Protein 2D5W (pdb70)

Foldseek 3Di:
DCLVQQEAEAEFQADALWADLCVLQLFFPDPVRLQVCLQFAAFQWFAFQVRDIAGFQWPGQFDVVVPQWDWDDPDPLFIKIKGKTFGDPLQAWLVGHHFWCVQLVVLLVQLLDALAQGADVPCNQFWDKDDDDGGMIMIMGVRAFLCPSRDDHHRGFDCVQLVVVVVVLVVVCVPDDLAPRLVVNNVSSVVSSVCQIHQVNVCVPSGIGRHQWHWNHDPPPFKTKIFGRVSRPDAAPPGLQLHGGMYMYTHDNALVVSLVVVLVQPHFKYWLRGHFQLSLPDCSRVVSDVPWKDKFWFFALKFWWKFWAQQVVPVLNVQLVVVALLLVLLLLLLQQLVVLCCVRPVCPWPFDLFNGDPVAVLDAPPADDRHNDNVSSLVSVVVVAWDADPVQATWGADPNDIDTQEFEAEEAPNRVSVVVSCVNSQVSCSNSHHHYDYDYYHPSPCRGCVHQLCVNVVSHHTIYIDIDQAFNLDQVQLAEQAQVVRRQGARADSRSSSYHNVSNRHYDPLLNVLSNVLRSDNDVVVSSVSSNVSRNVCSSRCSIGTRTGGIRMMIHTPQWAPQEWARQGSRRTIGSNPVSQTTGVVSVRDHDDDHQVRGDHD/DCFVQLAAEAEFQFDALWAALCVLQLFFPDPVRLQVCLQFAAFQWFAFQVRDIAGFQWPGQFDVVVPQWDWDDDDPLFIKIKGKTFGDPLQAWLVRHHFWCVQLVVLLVQLLDQLAQGACVPCNQFWDKADDDGGMIMIMGVRAFLCPSRDDHHRGGDCVQLVVVVVVLVVVCVPADLAPRLVVNNVSNVVSSVCQIDQVNVCVPSGIGRHQWHWNHDDPQFKTKIAGRPSRPDAAPPGLQLHRGMYMYTHDNQQVVSLVVVLVQPHFKYWLRGHFQLSLPDCSRVVSDVQWWDKFWFFALKFWWKFWACQCVPVLNVQQVSVALLLVLLLLLLQQLVVLCCVRPVCPFPFDLFNGDPVAVLDAPPADDRHNDNVSSLVSVVVVAWDQDPVQATWHADPRDIDTQEFEEEEAPSRVSVVVSVVNSQVSCSNSHHHYDYDYYHPSPCRTCVHQLCVNVVSHHTIYIDIDQAFNLDQVQLAEQAQVVRRQGARADSRNSSYHNVSNDHYDPLLNVLSSVLRSDNPVVSSSVSSNVSRNVCSSRCSIGTRTGGIGMMIHTPQWAQQAWARQGSRRTIGSSPVSQITGVVSPRDHDDDRCVHTDDD/DDDDD/DDDDD

Structure (mmCIF, N/CA/C/O backbone):
data_2D5W
#
_entry.id   2D5W
#
_cell.length_a   100.600
_cell.length_b   109.200
_cell.length_c   114.600
_cell.angle_alpha   90.00
_cell.angle_beta   90.00
_cell.angle_gamma   90.00
#
_symmetry.space_group_name_H-M   'P 21 21 2'
#
loop_
_entity.id
_entity.type
_entity.pdbx_description
1 polymer 'peptide ABC transporter, peptide-binding protein'
2 polymer 'pentapeptide A'
3 polymer 'pentapeptide B'
4 water water
#
loop_
_atom_site.group_PDB
_atom_site.id
_atom_site.type_symbol
_atom_site.label_atom_id
_atom_site.label_alt_id
_atom_site.label_comp_id
_atom_site.label_asym_id
_atom_site.label_entity_id
_atom_site.label_seq_id
_atom_site.pdbx_PDB_ins_code
_atom_site.Cartn_x
_atom_site.Cartn_y
_atom_site.Cartn_z
_atom_site.occupancy
_atom_site.B_iso_or_equiv
_atom_site.auth_seq_id
_atom_site.auth_comp_id
_atom_site.auth_asym_id
_atom_site.auth_atom_id
_atom_site.pdbx_PDB_model_num
ATOM 1 N N . MET A 1 1 ? 7.630 44.832 9.194 1.00 41.29 1 MET A N 1
ATOM 2 C CA . MET A 1 1 ? 7.118 45.669 10.317 1.00 40.96 1 MET A CA 1
ATOM 3 C C . MET A 1 1 ? 8.274 46.199 11.158 1.00 39.30 1 MET A C 1
ATOM 4 O O . MET A 1 1 ? 8.154 47.235 11.810 1.00 39.85 1 MET A O 1
ATOM 9 N N . GLY A 1 2 ? 9.389 45.477 11.143 1.00 37.43 2 GLY A N 1
ATOM 10 C CA . GLY A 1 2 ? 10.556 45.902 11.894 1.00 33.84 2 GLY A CA 1
ATOM 11 C C . GLY A 1 2 ? 11.366 46.863 11.049 1.00 32.12 2 GLY A C 1
ATOM 12 O O . GLY A 1 2 ? 11.449 48.052 11.363 1.00 30.25 2 GLY A O 1
ATOM 13 N N . PRO A 1 3 ? 11.984 46.374 9.962 1.00 30.16 3 PRO A N 1
ATOM 14 C CA . PRO A 1 3 ? 12.786 47.221 9.076 1.00 30.26 3 PRO A CA 1
ATOM 15 C C . PRO A 1 3 ? 11.882 48.250 8.406 1.00 29.83 3 PRO A C 1
ATOM 16 O O . PRO A 1 3 ? 12.337 49.297 7.948 1.00 30.00 3 PRO A O 1
ATOM 20 N N . GLN A 1 4 ? 10.592 47.927 8.359 1.00 30.63 4 GLN A N 1
ATOM 21 C CA . GLN A 1 4 ? 9.585 48.789 7.754 1.00 30.68 4 GLN A CA 1
ATOM 22 C C . GLN A 1 4 ? 9.600 50.184 8.369 1.00 28.83 4 GLN A C 1
ATOM 23 O O . GLN A 1 4 ? 9.893 51.169 7.690 1.00 28.84 4 GLN A O 1
ATOM 29 N N . ASP A 1 5 ? 9.281 50.261 9.657 1.00 27.21 5 ASP A N 1
ATOM 30 C CA . ASP A 1 5 ? 9.256 51.538 10.359 1.00 24.38 5 ASP A CA 1
ATOM 31 C C . ASP A 1 5 ? 10.523 51.750 11.182 1.00 21.19 5 ASP A C 1
ATOM 32 O O . ASP A 1 5 ? 10.637 52.727 11.922 1.00 20.36 5 ASP A O 1
ATOM 37 N N . ASN A 1 6 ? 11.468 50.825 11.047 1.00 17.92 6 ASN A N 1
ATOM 38 C CA . ASN A 1 6 ? 12.741 50.902 11.754 1.00 15.03 6 ASN A CA 1
ATOM 39 C C . ASN A 1 6 ? 12.556 50.937 13.270 1.00 13.54 6 ASN A C 1
ATOM 40 O O . ASN A 1 6 ? 13.032 51.851 13.951 1.00 12.91 6 ASN A O 1
ATOM 45 N N . SER A 1 7 ? 11.866 49.928 13.792 1.00 13.38 7 SER A N 1
ATOM 46 C CA . SER A 1 7 ? 11.608 49.833 15.222 1.00 12.39 7 SER A CA 1
ATOM 47 C C . SER A 1 7 ? 11.993 48.466 15.776 1.00 12.07 7 SER A C 1
ATOM 48 O O . SER A 1 7 ? 12.278 47.531 15.024 1.00 11.66 7 SER A O 1
ATOM 51 N N . LEU A 1 8 ? 11.986 48.367 17.101 1.00 11.90 8 LEU A N 1
ATOM 52 C CA . LEU A 1 8 ? 12.334 47.139 17.807 1.00 12.19 8 LEU A CA 1
ATOM 53 C C . LEU A 1 8 ? 11.334 46.852 18.925 1.00 11.21 8 LEU A C 1
ATOM 54 O O . LEU A 1 8 ? 11.248 47.609 19.895 1.00 13.79 8 LEU A O 1
ATOM 59 N N . VAL A 1 9 ? 10.577 45.768 18.786 1.00 9.52 9 VAL A N 1
ATOM 60 C CA . VAL A 1 9 ? 9.600 45.382 19.798 1.00 9.54 9 VAL A CA 1
ATOM 61 C C . VAL A 1 9 ? 10.180 44.218 20.594 1.00 8.68 9 VAL A C 1
ATOM 62 O O . VAL A 1 9 ? 10.507 43.166 20.035 1.00 9.28 9 VAL A O 1
ATOM 66 N N . ILE A 1 10 ? 10.313 44.424 21.900 1.00 8.26 10 ILE A N 1
ATOM 67 C CA . ILE A 1 10 ? 10.870 43.426 22.803 1.00 8.51 10 ILE A CA 1
ATOM 68 C C . ILE A 1 10 ? 9.796 42.900 23.746 1.00 8.56 10 ILE A C 1
ATOM 69 O O . ILE A 1 10 ? 9.078 43.676 24.375 1.00 9.32 10 ILE A O 1
ATOM 74 N N . GLY A 1 11 ? 9.688 41.578 23.838 1.00 8.14 11 GLY A N 1
ATOM 75 C CA . GLY A 1 11 ? 8.699 40.975 24.711 1.00 8.88 11 GLY A CA 1
ATOM 76 C C . GLY A 1 11 ? 9.266 40.580 26.061 1.00 7.41 11 GLY A C 1
ATOM 77 O O . GLY A 1 11 ? 10.348 39.991 26.144 1.00 8.80 11 GLY A O 1
ATOM 78 N N . ALA A 1 12 ? 8.525 40.897 27.120 1.00 7.40 12 ALA A N 1
ATOM 79 C CA . ALA A 1 12 ? 8.936 40.581 28.485 1.00 7.47 12 ALA A CA 1
ATOM 80 C C . ALA A 1 12 ? 7.742 40.069 29.285 1.00 8.04 12 ALA A C 1
ATOM 81 O O . ALA A 1 12 ? 6.597 40.414 28.993 1.00 8.25 12 ALA A O 1
ATOM 83 N N . SER A 1 13 ? 8.015 39.255 30.302 1.00 7.81 13 SER A N 1
ATOM 84 C CA . SER A 1 13 ? 6.954 38.698 31.137 1.00 8.44 13 SER A CA 1
ATOM 85 C C . SER A 1 13 ? 6.830 39.376 32.503 1.00 7.33 13 SER A C 1
ATOM 86 O O . SER A 1 13 ? 6.010 38.971 33.328 1.00 8.84 13 SER A O 1
ATOM 89 N N . GLN A 1 14 ? 7.653 40.395 32.738 1.00 7.41 14 GLN A N 1
ATOM 90 C CA . GLN A 1 14 ? 7.623 41.147 33.987 1.00 7.69 14 GLN A CA 1
ATOM 91 C C . GLN A 1 14 ? 7.770 42.616 33.639 1.00 7.91 14 GLN A C 1
ATOM 92 O O . GLN A 1 14 ? 8.419 42.961 32.652 1.00 8.89 14 GLN A O 1
ATOM 98 N N . GLU A 1 15 ? 7.164 43.476 34.447 1.00 8.30 15 GLU A N 1
ATOM 99 C CA . GLU A 1 15 ? 7.198 44.914 34.210 1.00 8.12 15 GLU A CA 1
ATOM 100 C C . GLU A 1 15 ? 7.797 45.664 35.397 1.00 7.65 15 GLU A C 1
ATOM 101 O O . GLU A 1 15 ? 7.542 45.319 36.547 1.00 8.31 15 GLU A O 1
ATOM 107 N N . PRO A 1 16 ? 8.614 46.694 35.131 1.00 7.62 16 PRO A N 1
ATOM 108 C CA . PRO A 1 16 ? 9.205 47.450 36.241 1.00 8.57 16 PRO A CA 1
ATOM 109 C C . PRO A 1 16 ? 8.111 48.092 37.091 1.00 8.27 16 PRO A C 1
ATOM 110 O O . PRO A 1 16 ? 7.114 48.577 36.559 1.00 9.20 16 PRO A O 1
ATOM 114 N N . ARG A 1 17 ? 8.291 48.099 38.407 1.00 8.19 17 ARG A N 1
ATOM 115 C CA . ARG A 1 17 ? 7.307 48.730 39.280 1.00 8.69 17 ARG A CA 1
ATOM 116 C C . ARG A 1 17 ? 7.479 50.250 39.201 1.00 8.06 17 ARG A C 1
ATOM 117 O O . ARG A 1 17 ? 6.503 50.997 39.255 1.00 9.36 17 ARG A O 1
ATOM 125 N N . VAL A 1 18 ? 8.732 50.686 39.091 1.00 7.61 18 VAL A N 1
ATOM 126 C CA . VAL A 1 18 ? 9.095 52.098 38.955 1.00 8.70 18 VAL A CA 1
ATOM 127 C C . VAL A 1 18 ? 10.219 52.144 37.925 1.00 8.74 18 VAL A C 1
ATOM 128 O O . VAL A 1 18 ? 10.806 51.105 37.603 1.00 9.11 18 VAL A O 1
ATOM 132 N N . LEU A 1 19 ? 10.533 53.334 37.420 1.00 8.76 19 LEU A N 1
ATOM 133 C CA . LEU A 1 19 ? 11.551 53.448 36.388 1.00 8.97 19 LEU A CA 1
ATOM 134 C C . LEU A 1 19 ? 12.282 54.784 36.393 1.00 9.34 19 LEU A C 1
ATOM 135 O O . LEU A 1 19 ? 11.718 55.808 36.785 1.00 9.34 19 LEU A O 1
ATOM 140 N N . ALA A 1 20 ? 13.542 54.748 35.966 1.00 9.51 20 ALA A N 1
ATOM 141 C CA . ALA A 1 20 ? 14.385 55.933 35.810 1.00 9.61 20 ALA A CA 1
ATOM 142 C C . ALA A 1 20 ? 14.841 56.723 37.033 1.00 9.44 20 ALA A C 1
ATOM 143 O O . ALA A 1 20 ? 16.043 56.898 37.235 1.00 10.36 20 ALA A O 1
ATOM 145 N N . GLY A 1 21 ? 13.898 57.220 37.825 1.00 10.08 21 GLY A N 1
ATOM 146 C CA . GLY A 1 21 ? 14.251 58.017 38.991 1.00 9.50 21 GLY A CA 1
ATOM 147 C C . GLY A 1 21 ? 14.780 57.263 40.197 1.00 9.48 21 GLY A C 1
ATOM 148 O O . GLY A 1 21 ? 15.426 57.853 41.064 1.00 10.10 21 GLY A O 1
ATOM 149 N N . ASP A 1 22 ? 14.504 55.965 40.253 1.00 8.91 22 ASP A N 1
ATOM 150 C CA . ASP A 1 22 ? 14.937 55.096 41.356 1.00 8.40 22 ASP A CA 1
ATOM 151 C C . ASP A 1 22 ? 16.360 54.639 41.025 1.00 8.41 22 ASP A C 1
ATOM 152 O O . ASP A 1 22 ? 16.644 53.440 40.948 1.00 9.41 22 ASP A O 1
ATOM 157 N N . PHE A 1 23 ? 17.262 55.607 40.866 1.00 9.72 23 PHE A N 1
ATOM 158 C CA . PHE A 1 23 ? 18.625 55.312 40.445 1.00 9.11 23 PHE A CA 1
ATOM 159 C C . PHE A 1 23 ? 19.536 54.527 41.375 1.00 10.22 23 PHE A C 1
ATOM 160 O O . PHE A 1 23 ? 20.583 54.050 40.941 1.00 11.23 23 PHE A O 1
ATOM 168 N N . LEU A 1 24 ? 19.151 54.379 42.639 1.00 10.08 24 LEU A N 1
ATOM 169 C CA . LEU A 1 24 ? 19.940 53.565 43.560 1.00 9.95 24 LEU A CA 1
ATOM 170 C C . LEU A 1 24 ? 19.255 52.201 43.684 1.00 10.33 24 LEU A C 1
ATOM 171 O O . LEU A 1 24 ? 19.716 51.324 44.412 1.00 11.29 24 LEU A O 1
ATOM 176 N N . ARG A 1 25 ? 18.148 52.034 42.963 1.00 9.57 25 ARG A N 1
ATOM 177 C CA . ARG A 1 25 ? 17.397 50.780 42.933 1.00 10.80 25 ARG A CA 1
ATOM 178 C C . ARG A 1 25 ? 16.892 50.332 44.296 1.00 10.41 25 ARG A C 1
ATOM 179 O O . ARG A 1 25 ? 16.772 49.129 44.557 1.00 10.93 25 ARG A O 1
ATOM 187 N N . VAL A 1 26 ? 16.565 51.294 45.154 1.00 9.57 26 VAL A N 1
ATOM 188 C CA . VAL A 1 26 ? 16.089 50.965 46.490 1.00 10.21 26 VAL A CA 1
ATOM 189 C C . VAL A 1 26 ? 14.618 50.559 46.520 1.00 10.10 26 VAL A C 1
ATOM 190 O O . VAL A 1 26 ? 14.207 49.815 47.409 1.00 10.12 26 VAL A O 1
ATOM 194 N N . ILE A 1 27 ? 13.826 51.039 45.560 1.00 9.46 27 ILE A N 1
ATOM 195 C CA . ILE A 1 27 ? 12.411 50.673 45.500 1.00 9.65 27 ILE A CA 1
ATOM 196 C C . ILE A 1 27 ? 12.275 49.378 44.704 1.00 9.30 27 ILE A C 1
ATOM 197 O O . ILE A 1 27 ? 11.548 48.467 45.102 1.00 9.45 27 ILE A O 1
ATOM 202 N N . SER A 1 28 ? 12.969 49.304 43.573 1.00 9.30 28 SER A N 1
ATOM 203 C CA . SER A 1 28 ? 12.957 48.103 42.751 1.00 10.22 28 SER A CA 1
ATOM 204 C C . SER A 1 28 ? 14.324 47.823 42.164 1.00 9.63 28 SER A C 1
ATOM 205 O O . SER A 1 28 ? 14.971 48.712 41.600 1.00 10.34 28 SER A O 1
ATOM 208 N N . ASN A 1 29 ? 14.756 46.578 42.298 1.00 10.03 29 ASN A N 1
ATOM 209 C CA . ASN A 1 29 ? 16.022 46.149 41.742 1.00 10.49 29 ASN A CA 1
ATOM 210 C C . ASN A 1 29 ? 15.734 45.013 40.753 1.00 9.89 29 ASN A C 1
ATOM 211 O O . ASN A 1 29 ? 16.576 44.157 40.502 1.00 12.23 29 ASN A O 1
ATOM 216 N N . GLN A 1 30 ? 14.527 45.021 40.195 1.00 8.55 30 GLN A N 1
ATOM 217 C CA . GLN A 1 30 ? 14.113 44.016 39.219 1.00 8.78 30 GLN A CA 1
ATOM 218 C C . GLN A 1 30 ? 15.072 43.951 38.043 1.00 8.29 30 GLN A C 1
ATOM 219 O O . GLN A 1 30 ? 15.509 44.982 37.525 1.00 8.53 30 GLN A O 1
ATOM 225 N N . ALA A 1 31 ? 15.377 42.738 37.604 1.00 7.65 31 ALA A N 1
ATOM 226 C CA . ALA A 1 31 ? 16.243 42.556 36.454 1.00 8.18 31 ALA A CA 1
ATOM 227 C C . ALA A 1 31 ? 15.636 43.238 35.224 1.00 7.72 31 ALA A C 1
ATOM 228 O O . ALA A 1 31 ? 16.357 43.846 34.435 1.00 8.83 31 ALA A O 1
ATOM 230 N N . ILE A 1 32 ? 14.317 43.159 35.060 1.00 7.65 32 ILE A N 1
ATOM 231 C CA . ILE A 1 32 ? 13.701 43.772 33.886 1.00 8.37 32 ILE A CA 1
ATOM 232 C C . ILE A 1 32 ? 13.887 45.288 33.894 1.00 8.11 32 ILE A C 1
ATOM 233 O O . ILE A 1 32 ? 14.094 45.900 32.842 1.00 8.17 32 ILE A O 1
ATOM 238 N N . LYS A 1 33 ? 13.832 45.893 35.076 1.00 8.15 33 LYS A N 1
ATOM 239 C CA . LYS A 1 33 ? 14.026 47.334 35.204 1.00 8.41 33 LYS A CA 1
ATOM 240 C C . LYS A 1 33 ? 15.447 47.716 34.766 1.00 8.55 33 LYS A C 1
ATOM 241 O O . LYS A 1 33 ? 15.641 48.662 34.005 1.00 8.77 33 LYS A O 1
ATOM 247 N N . SER A 1 34 ? 16.440 46.969 35.232 1.00 8.32 34 SER A N 1
ATOM 248 C CA . SER A 1 34 ? 17.819 47.250 34.860 1.00 9.68 34 SER A CA 1
ATOM 249 C C . SER A 1 34 ? 18.069 47.057 33.369 1.00 8.85 34 SER A C 1
ATOM 250 O O . SER A 1 34 ? 18.790 47.836 32.750 1.00 9.08 34 SER A O 1
ATOM 253 N N . GLU A 1 35 ? 17.479 46.022 32.786 1.00 8.13 35 GLU A N 1
ATOM 254 C CA . GLU A 1 35 ? 17.670 45.773 31.362 1.00 8.04 35 GLU A CA 1
ATOM 255 C C . GLU A 1 35 ? 17.120 46.930 30.533 1.00 7.88 35 GLU A C 1
ATOM 256 O O . GLU A 1 35 ? 17.796 47.449 29.646 1.00 8.29 35 GLU A O 1
ATOM 262 N N . ILE A 1 36 ? 15.890 47.334 30.825 1.00 7.47 36 ILE A N 1
ATOM 263 C CA . ILE A 1 36 ? 15.260 48.427 30.104 1.00 8.89 36 ILE A CA 1
ATOM 264 C C . ILE A 1 36 ? 16.053 49.715 30.270 1.00 7.76 36 ILE A C 1
ATOM 265 O O . ILE A 1 36 ? 16.234 50.476 29.317 1.00 9.50 36 ILE A O 1
ATOM 270 N N . GLU A 1 37 ? 16.549 49.953 31.477 1.00 8.30 37 GLU A N 1
ATOM 271 C CA . GLU A 1 37 ? 17.290 51.177 31.718 1.00 9.06 37 GLU A CA 1
ATOM 272 C C . GLU A 1 37 ? 18.599 51.298 30.954 1.00 9.51 37 GLU A C 1
ATOM 273 O O . GLU A 1 37 ? 19.138 52.394 30.841 1.00 10.11 37 GLU A O 1
ATOM 279 N N . GLN A 1 38 ? 19.116 50.196 30.415 1.00 9.27 38 GLN A N 1
ATOM 280 C CA . GLN A 1 38 ? 20.340 50.293 29.623 1.00 10.02 38 GLN A CA 1
ATOM 281 C C . GLN A 1 38 ? 20.043 51.147 28.393 1.00 9.46 38 GLN A C 1
ATOM 282 O O . GLN A 1 38 ? 20.905 51.886 27.913 1.00 12.07 38 GLN A O 1
ATOM 288 N N . TYR A 1 39 ? 18.824 51.033 27.876 1.00 8.99 39 TYR A N 1
ATOM 289 C CA . TYR A 1 39 ? 18.428 51.799 26.703 1.00 9.15 39 TYR A CA 1
ATOM 290 C C . TYR A 1 39 ? 18.294 53.285 27.018 1.00 8.74 39 TYR A C 1
ATOM 291 O O . TYR A 1 39 ? 18.549 54.136 26.164 1.00 10.18 39 TYR A O 1
ATOM 300 N N . LEU A 1 40 ? 17.915 53.577 28.259 1.00 8.96 40 LEU A N 1
ATOM 301 C CA . LEU A 1 40 ? 17.663 54.940 28.720 1.00 8.86 40 LEU A CA 1
ATOM 302 C C . LEU A 1 40 ? 18.806 55.663 29.421 1.00 9.22 40 LEU A C 1
ATOM 303 O O . LEU A 1 40 ? 18.840 56.898 29.443 1.00 9.45 40 LEU A O 1
ATOM 308 N N . PHE A 1 41 ? 19.725 54.901 30.004 1.00 8.64 41 PHE A N 1
ATOM 309 C CA . PHE A 1 41 ? 20.847 55.470 30.741 1.00 9.44 41 PHE A CA 1
ATOM 310 C C . PHE A 1 41 ? 22.123 54.718 30.403 1.00 10.28 41 PHE A C 1
ATOM 311 O O . PHE A 1 41 ? 22.191 53.499 30.551 1.00 12.96 41 PHE A O 1
ATOM 319 N N . ALA A 1 42 ? 23.135 55.447 29.950 1.00 9.34 42 ALA A N 1
ATOM 320 C CA . ALA A 1 42 ? 24.399 54.831 29.577 1.00 10.15 42 ALA A CA 1
ATOM 321 C C . ALA A 1 42 ? 25.457 54.982 30.660 1.00 10.05 42 ALA A C 1
ATOM 322 O O . ALA A 1 42 ? 25.517 55.994 31.357 1.00 10.44 42 ALA A O 1
ATOM 324 N N . PRO A 1 43 ? 26.313 53.967 30.818 1.00 9.09 43 PRO A N 1
ATOM 325 C CA . PRO A 1 43 ? 27.368 54.018 31.830 1.00 9.73 43 PRO A CA 1
ATOM 326 C C . PRO A 1 43 ? 28.591 54.774 31.319 1.00 9.50 43 PRO A C 1
ATOM 327 O O . PRO A 1 43 ? 28.682 55.106 30.136 1.00 9.18 43 PRO A O 1
ATOM 331 N N . PHE A 1 44 ? 29.522 55.061 32.221 1.00 9.76 44 PHE A N 1
ATOM 332 C CA . PHE A 1 44 ? 30.762 55.713 31.825 1.00 9.25 44 PHE A CA 1
ATOM 333 C C . PHE A 1 44 ? 31.602 54.622 31.169 1.00 9.56 44 PHE A C 1
ATOM 334 O O . PHE A 1 44 ? 32.203 54.828 30.116 1.00 9.34 44 PHE A O 1
ATOM 342 N N . ILE A 1 45 ? 31.615 53.456 31.809 1.00 9.20 45 ILE A N 1
ATOM 343 C CA . ILE A 1 45 ? 32.344 52.287 31.334 1.00 10.38 45 ILE A CA 1
ATOM 344 C C . ILE A 1 45 ? 31.346 51.138 31.220 1.00 9.01 45 ILE A C 1
ATOM 345 O O . ILE A 1 45 ? 30.635 50.832 32.180 1.00 10.14 45 ILE A O 1
ATOM 350 N N . GLY A 1 46 ? 31.280 50.515 30.049 1.00 9.65 46 GLY A N 1
ATOM 351 C CA . GLY A 1 46 ? 30.371 49.398 29.866 1.00 9.61 46 GLY A CA 1
ATOM 352 C C . GLY A 1 46 ? 31.111 48.077 29.968 1.00 9.70 46 GLY A C 1
ATOM 353 O O . GLY A 1 46 ? 32.326 48.058 30.169 1.00 10.33 46 GLY A O 1
ATOM 354 N N . PHE A 1 47 ? 30.381 46.972 29.856 1.00 9.82 47 PHE A N 1
ATOM 355 C CA . PHE A 1 47 ? 30.982 45.640 29.908 1.00 9.88 47 PHE A CA 1
ATOM 356 C C . PHE A 1 47 ? 30.360 44.887 28.735 1.00 9.39 47 PHE A C 1
ATOM 357 O O . PHE A 1 47 ? 29.150 44.652 28.712 1.00 9.75 47 PHE A O 1
ATOM 365 N N . ASN A 1 48 ? 31.182 44.517 27.755 1.00 9.83 48 ASN A N 1
ATOM 366 C CA . ASN A 1 48 ? 30.664 43.860 26.562 1.00 10.34 48 ASN A CA 1
ATOM 367 C C . ASN A 1 48 ? 30.493 42.347 26.618 1.00 9.78 48 ASN A C 1
ATOM 368 O O . ASN A 1 48 ? 30.774 41.709 27.630 1.00 10.79 48 ASN A O 1
ATOM 373 N N . ALA A 1 49 ? 30.022 41.781 25.510 1.00 10.58 49 ALA A N 1
ATOM 374 C CA . ALA A 1 49 ? 29.773 40.346 25.415 1.00 10.85 49 ALA A CA 1
ATOM 375 C C . ALA A 1 49 ? 31.033 39.504 25.546 1.00 12.59 49 ALA A C 1
ATOM 376 O O . ALA A 1 49 ? 30.958 38.321 25.872 1.00 12.93 49 ALA A O 1
ATOM 378 N N . ASP A 1 50 ? 32.185 40.114 25.285 1.00 12.63 50 ASP A N 1
ATOM 379 C CA . ASP A 1 50 ? 33.467 39.424 25.392 1.00 13.45 50 ASP A CA 1
ATOM 380 C C . ASP A 1 50 ? 34.016 39.561 26.809 1.00 13.63 50 ASP A C 1
ATOM 381 O O . ASP A 1 50 ? 35.179 39.247 27.067 1.00 14.81 50 ASP A O 1
ATOM 386 N N . SER A 1 51 ? 33.173 40.034 27.722 1.00 13.55 51 SER A N 1
ATOM 387 C CA . SER A 1 51 ? 33.548 40.217 29.121 1.00 14.19 51 SER A CA 1
ATOM 388 C C . SER A 1 51 ? 34.710 41.188 29.293 1.00 13.79 51 SER A C 1
ATOM 389 O O . SER A 1 51 ? 35.646 40.936 30.058 1.00 14.98 51 SER A O 1
ATOM 392 N N . GLN A 1 52 ? 34.636 42.306 28.582 1.00 12.84 52 GLN A N 1
ATOM 393 C CA . GLN A 1 52 ? 35.672 43.328 28.652 1.00 13.30 52 GLN A CA 1
ATOM 394 C C . GLN A 1 52 ? 35.077 44.697 28.926 1.00 11.87 52 GLN A C 1
ATOM 395 O O . GLN A 1 52 ? 34.002 45.038 28.417 1.00 11.84 52 GLN A O 1
ATOM 401 N N . ASN A 1 53 ? 35.780 45.484 29.731 1.00 11.18 53 ASN A N 1
ATOM 402 C CA . ASN A 1 53 ? 35.343 46.843 29.997 1.00 10.60 53 ASN A CA 1
ATOM 403 C C . ASN A 1 53 ? 35.575 47.602 28.698 1.00 10.63 53 ASN A C 1
ATOM 404 O O . ASN A 1 53 ? 36.534 47.324 27.975 1.00 11.01 53 ASN A O 1
ATOM 409 N N . PHE A 1 54 ? 34.697 48.545 28.389 1.00 10.07 54 PHE A N 1
ATOM 410 C CA . PHE A 1 54 ? 34.889 49.360 27.203 1.00 10.17 54 PHE A CA 1
ATOM 411 C C . PHE A 1 54 ? 34.305 50.734 27.490 1.00 9.97 54 PHE A C 1
ATOM 412 O O . PHE A 1 54 ? 33.376 50.878 28.281 1.00 9.84 54 PHE A O 1
ATOM 420 N N . PRO A 1 55 ? 34.862 51.777 26.868 1.00 10.11 55 PRO A N 1
ATOM 421 C CA . PRO A 1 55 ? 34.326 53.109 27.141 1.00 10.33 55 PRO A CA 1
ATOM 422 C C . PRO A 1 55 ? 32.993 53.417 26.479 1.00 10.09 55 PRO A C 1
ATOM 423 O O . PRO A 1 55 ? 32.767 53.060 25.329 1.00 11.14 55 PRO A O 1
ATOM 427 N N . VAL A 1 56 ? 32.102 54.056 27.231 1.00 10.11 56 VAL A N 1
ATOM 428 C CA . VAL A 1 56 ? 30.819 54.469 26.686 1.00 10.25 56 VAL A CA 1
ATOM 429 C C . VAL A 1 56 ? 30.770 55.987 26.868 1.00 9.76 56 VAL A C 1
ATOM 430 O O . VAL A 1 56 ? 31.218 56.711 25.979 1.00 11.16 56 VAL A O 1
ATOM 434 N N . LEU A 1 57 ? 30.281 56.489 27.998 1.00 10.04 57 LEU A N 1
ATOM 435 C CA . LEU A 1 57 ? 30.258 57.939 28.172 1.00 10.05 57 LEU A CA 1
ATOM 436 C C . LEU A 1 57 ? 31.586 58.508 28.675 1.00 10.08 57 LEU A C 1
ATOM 437 O O . LEU A 1 57 ? 31.760 59.727 28.716 1.00 11.44 57 LEU A O 1
ATOM 442 N N . ALA A 1 58 ? 32.511 57.630 29.059 1.00 10.43 58 ALA A N 1
ATOM 443 C CA . ALA A 1 58 ? 33.843 58.051 29.497 1.00 10.48 58 ALA A CA 1
ATOM 444 C C . ALA A 1 58 ? 34.758 57.938 28.274 1.00 10.68 58 ALA A C 1
ATOM 445 O O . ALA A 1 58 ? 34.453 57.208 27.332 1.00 11.18 58 ALA A O 1
ATOM 447 N N . THR A 1 59 ? 35.881 58.650 28.292 1.00 11.32 59 THR A N 1
ATOM 448 C CA . THR A 1 59 ? 36.808 58.643 27.161 1.00 11.37 59 THR A CA 1
ATOM 449 C C . THR A 1 59 ? 37.618 57.366 26.987 1.00 12.43 59 THR A C 1
ATOM 450 O O . THR A 1 59 ? 37.964 56.996 25.864 1.00 13.41 59 THR A O 1
ATOM 454 N N . GLU A 1 60 ? 37.940 56.703 28.091 1.00 12.22 60 GLU A N 1
ATOM 455 C CA . GLU A 1 60 ? 38.725 55.483 28.012 1.00 13.12 60 GLU A CA 1
ATOM 456 C C . GLU A 1 60 ? 38.702 54.706 29.315 1.00 12.12 60 GLU A C 1
ATOM 457 O O . GLU A 1 60 ? 38.466 55.262 30.389 1.00 12.01 60 GLU A O 1
ATOM 463 N N . VAL A 1 61 ? 38.942 53.406 29.209 1.00 11.01 61 VAL A N 1
ATOM 464 C CA . VAL A 1 61 ? 38.962 52.537 30.374 1.00 11.55 61 VAL A CA 1
ATOM 465 C C . VAL A 1 61 ? 40.234 52.792 31.177 1.00 11.40 61 VAL A C 1
ATOM 466 O O . VAL A 1 61 ? 41.337 52.777 30.630 1.00 12.66 61 VAL A O 1
ATOM 470 N N . PRO A 1 62 ? 40.096 53.052 32.483 1.00 12.12 62 PRO A N 1
ATOM 471 C CA . PRO A 1 62 ? 41.273 53.301 33.319 1.00 11.91 62 PRO A CA 1
ATOM 472 C C . PRO A 1 62 ? 42.078 52.027 33.550 1.00 12.69 62 PRO A C 1
ATOM 473 O O . PRO A 1 62 ? 41.511 50.963 33.794 1.00 13.62 62 PRO A O 1
ATOM 477 N N . THR A 1 63 ? 43.399 52.132 33.457 1.00 13.03 63 THR A N 1
ATOM 478 C CA . THR A 1 63 ? 44.272 50.983 33.672 1.00 13.96 63 THR A CA 1
ATOM 479 C C . THR A 1 63 ? 45.553 51.454 34.339 1.00 13.69 63 THR A C 1
ATOM 480 O O . THR A 1 63 ? 45.796 52.655 34.459 1.00 13.48 63 THR A O 1
ATOM 484 N N . LEU A 1 64 ? 46.370 50.508 34.783 1.00 14.28 64 LEU A N 1
ATOM 485 C CA . LEU A 1 64 ? 47.638 50.859 35.400 1.00 15.78 64 LEU A CA 1
ATOM 486 C C . LEU A 1 64 ? 48.528 51.408 34.293 1.00 16.75 64 LEU A C 1
ATOM 487 O O . LEU A 1 64 ? 49.290 52.354 34.499 1.00 17.39 64 LEU A O 1
ATOM 492 N N . GLU A 1 65 ? 48.397 50.817 33.108 1.00 17.61 65 GLU A N 1
ATOM 493 C CA . GLU A 1 65 ? 49.182 51.198 31.939 1.00 19.77 65 GLU A CA 1
ATOM 494 C C . GLU A 1 65 ? 49.024 52.654 31.515 1.00 18.62 65 GLU A C 1
ATOM 495 O O . GLU A 1 65 ? 49.993 53.273 31.074 1.00 20.07 65 GLU A O 1
ATOM 501 N N . ASN A 1 66 ? 47.814 53.202 31.618 1.00 17.00 66 ASN A N 1
ATOM 502 C CA . ASN A 1 66 ? 47.609 54.597 31.240 1.00 16.75 66 ASN A CA 1
ATOM 503 C C . ASN A 1 66 ? 47.587 55.532 32.448 1.00 15.70 66 ASN A C 1
ATOM 504 O O . ASN A 1 66 ? 47.237 56.708 32.329 1.00 19.44 66 ASN A O 1
ATOM 509 N N . GLY A 1 67 ? 47.968 55.000 33.605 1.00 16.90 67 GLY A N 1
ATOM 510 C CA . GLY A 1 67 ? 48.025 55.795 34.820 1.00 16.91 67 GLY A CA 1
ATOM 511 C C . GLY A 1 67 ? 46.709 56.236 35.431 1.00 16.65 67 GLY A C 1
ATOM 512 O O . GLY A 1 67 ? 46.704 57.037 36.366 1.00 18.18 67 GLY A O 1
ATOM 513 N N . ARG A 1 68 ? 45.592 55.731 34.918 1.00 13.77 68 ARG A N 1
ATOM 514 C CA . ARG A 1 68 ? 44.292 56.110 35.462 1.00 12.99 68 ARG A CA 1
ATOM 515 C C . ARG A 1 68 ? 43.917 55.282 36.687 1.00 12.97 68 ARG A C 1
ATOM 516 O O . ARG A 1 68 ? 42.966 55.607 37.397 1.00 13.22 68 ARG A O 1
ATOM 524 N N . LEU A 1 69 ? 44.656 54.202 36.925 1.00 12.20 69 LEU A N 1
ATOM 525 C CA . LEU A 1 69 ? 44.430 53.373 38.103 1.00 13.39 69 LEU A CA 1
ATOM 526 C C . LEU A 1 69 ? 45.660 53.472 38.993 1.00 13.10 69 LEU A C 1
ATOM 527 O O . LEU A 1 69 ? 46.793 53.389 38.510 1.00 13.60 69 LEU A O 1
ATOM 532 N N . ARG A 1 70 ? 45.435 53.663 40.287 1.00 13.02 70 ARG A N 1
ATOM 533 C CA . ARG A 1 70 ? 46.525 53.745 41.252 1.00 13.83 70 ARG A CA 1
ATOM 534 C C . ARG A 1 70 ? 46.176 52.910 42.473 1.00 14.79 70 ARG A C 1
ATOM 535 O O . ARG A 1 70 ? 45.152 53.133 43.120 1.00 15.75 70 ARG A O 1
ATOM 543 N N . VAL A 1 71 ? 47.028 51.937 42.775 1.00 16.07 71 VAL A N 1
ATOM 544 C CA . VAL A 1 71 ? 46.819 51.069 43.924 1.00 16.93 71 VAL A CA 1
ATOM 545 C C . VAL A 1 71 ? 47.904 51.345 44.951 1.00 17.59 71 VAL A C 1
ATOM 546 O O . VAL A 1 71 ? 49.095 51.260 44.645 1.00 18.95 71 VAL A O 1
ATOM 550 N N . THR A 1 72 ? 47.495 51.687 46.166 1.00 17.57 72 THR A N 1
ATOM 551 C CA . THR A 1 72 ? 48.451 51.964 47.226 1.00 19.96 72 THR A CA 1
ATOM 552 C C . THR A 1 72 ? 48.207 51.041 48.413 1.00 19.44 72 THR A C 1
ATOM 553 O O . THR A 1 72 ? 47.064 50.734 48.752 1.00 18.52 72 THR A O 1
ATOM 557 N N . ASP A 1 73 ? 49.290 50.585 49.032 1.00 19.23 73 ASP A N 1
ATOM 558 C CA . ASP A 1 73 ? 49.187 49.698 50.182 1.00 19.77 73 ASP A CA 1
ATOM 559 C C . ASP A 1 73 ? 48.930 50.515 51.440 1.00 19.76 73 ASP A C 1
ATOM 560 O O . ASP A 1 73 ? 49.687 51.431 51.758 1.00 21.20 73 ASP A O 1
ATOM 565 N N . ILE A 1 74 ? 47.856 50.190 52.151 1.00 18.02 74 ILE A N 1
ATOM 566 C CA . ILE A 1 74 ? 47.519 50.909 53.371 1.00 18.88 74 ILE A CA 1
ATOM 567 C C . ILE A 1 74 ? 47.813 50.071 54.611 1.00 18.93 74 ILE A C 1
ATOM 568 O O . ILE A 1 74 ? 47.354 50.386 55.710 1.00 21.17 74 ILE A O 1
ATOM 573 N N . GLY A 1 75 ? 48.581 49.001 54.424 1.00 18.75 75 GLY A N 1
ATOM 574 C CA . GLY A 1 75 ? 48.941 48.141 55.538 1.00 17.85 75 GLY A CA 1
ATOM 575 C C . GLY A 1 75 ? 48.027 46.951 55.757 1.00 16.72 75 GLY A C 1
ATOM 576 O O . GLY A 1 75 ? 46.871 46.951 55.333 1.00 16.54 75 GLY A O 1
ATOM 577 N N . GLY A 1 76 ? 48.558 45.930 56.424 1.00 15.65 76 GLY A N 1
ATOM 578 C CA . GLY A 1 76 ? 47.786 44.736 56.717 1.00 14.49 76 GLY A CA 1
ATOM 579 C C . GLY A 1 76 ? 47.298 43.968 55.504 1.00 13.49 76 GLY A C 1
ATOM 580 O O . GLY A 1 76 ? 46.370 43.164 55.607 1.00 14.35 76 GLY A O 1
ATOM 581 N N . GLY A 1 77 ? 47.919 44.209 54.354 1.00 12.29 77 GLY A N 1
ATOM 582 C CA . GLY A 1 77 ? 47.514 43.522 53.143 1.00 13.24 77 GLY A CA 1
ATOM 583 C C . GLY A 1 77 ? 46.304 44.148 52.475 1.00 11.55 77 GLY A C 1
ATOM 584 O O . GLY A 1 77 ? 45.731 43.561 51.558 1.00 12.93 77 GLY A O 1
ATOM 585 N N . LYS A 1 78 ? 45.906 45.332 52.936 1.00 12.06 78 LYS A N 1
ATOM 586 C CA . LYS A 1 78 ? 44.762 46.027 52.355 1.00 13.09 78 LYS A CA 1
ATOM 587 C C . LYS A 1 78 ? 45.251 47.122 51.415 1.00 12.47 78 LYS A C 1
ATOM 588 O O . LYS A 1 78 ? 46.398 47.570 51.509 1.00 13.14 78 LYS A O 1
ATOM 594 N N . LYS A 1 79 ? 44.377 47.554 50.512 1.00 12.78 79 LYS A N 1
ATOM 595 C CA . LYS A 1 79 ? 44.746 48.551 49.520 1.00 12.54 79 LYS A CA 1
ATOM 596 C C . LYS A 1 79 ? 43.733 49.666 49.339 1.00 12.10 79 LYS A C 1
ATOM 597 O O . LYS A 1 79 ? 42.573 49.565 49.748 1.00 11.94 79 LYS A O 1
ATOM 603 N N . ARG A 1 80 ? 44.204 50.727 48.694 1.00 12.90 80 ARG A N 1
ATOM 604 C CA . ARG A 1 80 ? 43.394 51.880 48.348 1.00 12.95 80 ARG A CA 1
ATOM 605 C C . ARG A 1 80 ? 43.477 51.902 46.829 1.00 13.00 80 ARG A C 1
ATOM 606 O O . ARG A 1 80 ? 44.569 51.824 46.263 1.00 13.50 80 ARG A O 1
ATOM 614 N N . LEU A 1 81 ? 42.328 51.964 46.170 1.00 12.41 81 LEU A N 1
ATOM 615 C CA . LEU A 1 81 ? 42.304 52.019 44.718 1.00 11.13 81 LEU A CA 1
ATOM 616 C C . LEU A 1 81 ? 41.712 53.346 44.278 1.00 11.05 81 LEU A C 1
ATOM 617 O O . LEU A 1 81 ? 40.658 53.754 44.772 1.00 11.05 81 LEU A O 1
ATOM 622 N N . GLU A 1 82 ? 42.405 54.024 43.369 1.00 11.99 82 GLU A N 1
ATOM 623 C CA . GLU A 1 82 ? 41.916 55.281 42.813 1.00 11.96 82 GLU A CA 1
ATOM 624 C C . GLU A 1 82 ? 41.728 55.037 41.325 1.00 11.55 82 GLU A C 1
ATOM 625 O O . GLU A 1 82 ? 42.587 54.451 40.663 1.00 11.69 82 GLU A O 1
ATOM 631 N N . MET A 1 83 ? 40.588 55.482 40.809 1.00 12.07 83 MET A N 1
ATOM 632 C CA . MET A 1 83 ? 40.243 55.292 39.410 1.00 11.55 83 MET A CA 1
ATOM 633 C C . MET A 1 83 ? 39.836 56.612 38.758 1.00 10.91 83 MET A C 1
ATOM 634 O O . MET A 1 83 ? 38.786 57.168 39.082 1.00 10.85 83 MET A O 1
ATOM 639 N N . ASP A 1 84 ? 40.664 57.101 37.838 1.00 10.65 84 ASP A N 1
ATOM 640 C CA . ASP A 1 84 ? 40.404 58.364 37.145 1.00 10.81 84 ASP A CA 1
ATOM 641 C C . ASP A 1 84 ? 39.524 58.179 35.919 1.00 11.75 84 ASP A C 1
ATOM 642 O O . ASP A 1 84 ? 39.876 57.446 34.993 1.00 13.02 84 ASP A O 1
ATOM 647 N N . ILE A 1 85 ? 38.393 58.873 35.909 1.00 10.59 85 ILE A N 1
ATOM 648 C CA . ILE A 1 85 ? 37.458 58.808 34.796 1.00 10.75 85 ILE A CA 1
ATOM 649 C C . ILE A 1 85 ? 37.280 60.192 34.188 1.00 10.05 85 ILE A C 1
ATOM 650 O O . ILE A 1 85 ? 37.158 61.181 34.910 1.00 10.99 85 ILE A O 1
ATOM 655 N N . THR A 1 86 ? 37.290 60.253 32.860 1.00 9.99 86 THR A N 1
ATOM 656 C CA . THR A 1 86 ? 37.087 61.507 32.148 1.00 10.63 86 THR A CA 1
ATOM 657 C C . THR A 1 86 ? 35.794 61.369 31.351 1.00 9.85 86 THR A C 1
ATOM 658 O O . THR A 1 86 ? 35.663 60.475 30.516 1.00 9.99 86 THR A O 1
ATOM 662 N N . ILE A 1 87 ? 34.835 62.245 31.624 1.00 9.09 87 ILE A N 1
ATOM 663 C CA . ILE A 1 87 ? 33.558 62.220 30.918 1.00 9.87 87 ILE A CA 1
ATOM 664 C C . ILE A 1 87 ? 33.761 62.817 29.526 1.00 10.03 87 ILE A C 1
ATOM 665 O O . ILE A 1 87 ? 34.398 63.859 29.388 1.00 10.31 87 ILE A O 1
ATOM 670 N N . ARG A 1 88 ? 33.238 62.157 28.494 1.00 10.14 88 ARG A N 1
ATOM 671 C CA . ARG A 1 88 ? 33.366 62.666 27.129 1.00 10.76 88 ARG A CA 1
ATOM 672 C C . ARG A 1 88 ? 32.789 64.073 27.039 1.00 11.86 88 ARG A C 1
ATOM 673 O O . ARG A 1 88 ? 31.800 64.391 27.694 1.00 11.19 88 ARG A O 1
ATOM 681 N N . PRO A 1 89 ? 33.394 64.933 26.207 1.00 11.37 89 PRO A N 1
ATOM 682 C CA . PRO A 1 89 ? 32.910 66.307 26.054 1.00 12.18 89 PRO A CA 1
ATOM 683 C C . PRO A 1 89 ? 31.506 66.390 25.465 1.00 12.02 89 PRO A C 1
ATOM 684 O O . PRO A 1 89 ? 30.806 67.385 25.649 1.00 13.51 89 PRO A O 1
ATOM 688 N N . ASP A 1 90 ? 31.101 65.339 24.758 1.00 11.42 90 ASP A N 1
ATOM 689 C CA . ASP A 1 90 ? 29.787 65.300 24.127 1.00 12.47 90 ASP A CA 1
ATOM 690 C C . ASP A 1 90 ? 28.740 64.455 24.857 1.00 11.67 90 ASP A C 1
ATOM 691 O O . ASP A 1 90 ? 27.685 64.154 24.299 1.00 12.75 90 ASP A O 1
ATOM 696 N N . ALA A 1 91 ? 29.021 64.072 26.099 1.00 11.16 91 ALA A N 1
ATOM 697 C CA . ALA A 1 91 ? 28.056 63.293 26.875 1.00 10.92 91 ALA A CA 1
ATOM 698 C C . ALA A 1 91 ? 26.957 64.273 27.272 1.00 11.17 91 ALA A C 1
ATOM 699 O O . ALA A 1 91 ? 27.224 65.269 27.944 1.00 11.33 91 ALA A O 1
ATOM 701 N N . LYS A 1 92 ? 25.725 63.992 26.860 1.00 11.91 92 LYS A N 1
ATOM 702 C CA . LYS A 1 92 ? 24.615 64.891 27.153 1.00 11.36 92 LYS A CA 1
ATOM 703 C C . LYS A 1 92 ? 23.304 64.218 27.525 1.00 10.65 92 LYS A C 1
ATOM 704 O O . LYS A 1 92 ? 22.996 63.117 27.065 1.00 11.39 92 LYS A O 1
ATOM 710 N N . TRP A 1 93 ? 22.531 64.905 28.358 1.00 9.51 93 TRP A N 1
ATOM 711 C CA . TRP A 1 93 ? 21.217 64.425 28.753 1.00 9.52 93 TRP A CA 1
ATOM 712 C C . TRP A 1 93 ? 20.285 64.665 27.563 1.00 9.44 93 TRP A C 1
ATOM 713 O O . TRP A 1 93 ? 20.586 65.478 26.675 1.00 10.20 93 TRP A O 1
ATOM 724 N N . SER A 1 94 ? 19.150 63.973 27.552 1.00 9.79 94 SER A N 1
ATOM 725 C CA . SER A 1 94 ? 18.193 64.090 26.457 1.00 9.74 94 SER A CA 1
ATOM 726 C C . SER A 1 94 ? 17.574 65.478 26.297 1.00 10.24 94 SER A C 1
ATOM 727 O O . SER A 1 94 ? 16.976 65.765 25.259 1.00 11.60 94 SER A O 1
ATOM 730 N N . ASP A 1 95 ? 17.708 66.334 27.307 1.00 10.15 95 ASP A N 1
ATOM 731 C CA . ASP A 1 95 ? 17.171 67.689 27.212 1.00 10.87 95 ASP A CA 1
ATOM 732 C C . ASP A 1 95 ? 18.232 68.659 26.697 1.00 11.34 95 ASP A C 1
ATOM 733 O O . ASP A 1 95 ? 18.000 69.868 26.627 1.00 13.27 95 ASP A O 1
ATOM 738 N N . GLY A 1 96 ? 19.396 68.124 26.337 1.00 11.19 96 GLY A N 1
ATOM 739 C CA . GLY A 1 96 ? 20.465 68.956 25.816 1.00 12.70 96 GLY A CA 1
ATOM 740 C C . GLY A 1 96 ? 21.505 69.420 26.820 1.00 12.87 96 GLY A C 1
ATOM 741 O O . GLY A 1 96 ? 22.553 69.935 26.423 1.00 14.27 96 GLY A O 1
ATOM 742 N N . ARG A 1 97 ? 21.229 69.259 28.110 1.00 12.46 97 ARG A N 1
ATOM 743 C CA . ARG A 1 97 ? 22.174 69.678 29.141 1.00 13.14 97 ARG A CA 1
ATOM 744 C C . ARG A 1 97 ? 23.371 68.731 29.194 1.00 12.74 97 ARG A C 1
ATOM 745 O O . ARG A 1 97 ? 23.244 67.533 28.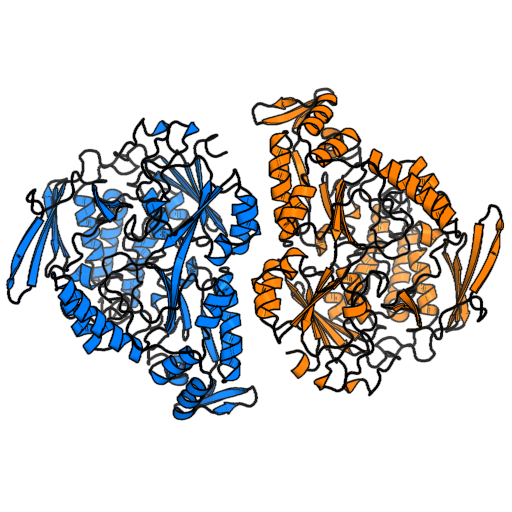936 1.00 12.85 97 ARG A O 1
ATOM 753 N N . PRO A 1 98 ? 24.555 69.257 29.536 1.00 11.96 98 PRO A N 1
ATOM 754 C CA . PRO A 1 98 ? 25.745 68.408 29.602 1.00 12.09 98 PRO A CA 1
ATOM 755 C C . PRO A 1 98 ? 25.764 67.468 30.801 1.00 10.25 98 PRO A C 1
ATOM 756 O O . PRO A 1 98 ? 25.203 67.772 31.851 1.00 11.04 98 PRO A O 1
ATOM 760 N N . ILE A 1 99 ? 26.398 66.313 30.623 1.00 10.15 99 ILE A N 1
ATOM 761 C CA . ILE A 1 99 ? 26.562 65.375 31.722 1.00 10.19 99 ILE A CA 1
ATOM 762 C C . ILE A 1 99 ? 27.917 65.788 32.298 1.00 10.47 99 ILE A C 1
ATOM 763 O O . ILE A 1 99 ? 28.924 65.802 31.586 1.00 11.22 99 ILE A O 1
ATOM 768 N N . THR A 1 100 ? 27.936 66.145 33.577 1.00 10.24 100 THR A N 1
ATOM 769 C CA . THR A 1 100 ? 29.162 66.626 34.211 1.00 9.99 100 THR A CA 1
ATOM 770 C C . THR A 1 100 ? 29.421 65.963 35.551 1.00 9.31 100 THR A C 1
ATOM 771 O O . THR A 1 100 ? 28.625 65.149 36.024 1.00 9.99 100 THR A O 1
ATOM 775 N N . THR A 1 101 ? 30.530 66.340 36.177 1.00 9.15 101 THR A N 1
ATOM 776 C CA . THR A 1 101 ? 30.872 65.782 37.469 1.00 9.92 101 THR A CA 1
ATOM 777 C C . THR A 1 101 ? 29.905 66.252 38.555 1.00 10.08 101 THR A C 1
ATOM 778 O O . THR A 1 101 ? 29.925 65.730 39.664 1.00 10.38 101 THR A O 1
ATOM 782 N N . GLU A 1 102 ? 29.058 67.237 38.254 1.00 10.01 102 GLU A N 1
ATOM 783 C CA . GLU A 1 102 ? 28.076 67.661 39.248 1.00 10.76 102 GLU A CA 1
ATOM 784 C C . GLU A 1 102 ? 27.039 66.541 39.370 1.00 9.93 102 GLU A C 1
ATOM 785 O O . GLU A 1 102 ? 26.470 66.323 40.440 1.00 10.40 102 GLU A O 1
ATOM 791 N N . ASP A 1 103 ? 26.816 65.823 38.271 1.00 9.17 103 ASP A N 1
ATOM 792 C CA . ASP A 1 103 ? 25.883 64.702 38.255 1.00 9.01 103 ASP A CA 1
ATOM 793 C C . ASP A 1 103 ? 26.481 63.543 39.059 1.00 9.01 103 ASP A C 1
ATOM 794 O O . ASP A 1 103 ? 25.753 62.744 39.653 1.00 9.38 103 ASP A O 1
ATOM 799 N N . VAL A 1 104 ? 27.809 63.454 39.066 1.00 9.16 104 VAL A N 1
ATOM 800 C CA . VAL A 1 104 ? 28.508 62.415 39.816 1.00 9.91 104 VAL A CA 1
ATOM 801 C C . VAL A 1 104 ? 28.460 62.755 41.310 1.00 9.57 104 VAL A C 1
ATOM 802 O O . VAL A 1 104 ? 28.160 61.901 42.147 1.00 9.83 104 VAL A O 1
ATOM 806 N N . ALA A 1 105 ? 28.759 64.006 41.648 1.00 9.57 105 ALA A N 1
ATOM 807 C CA . ALA A 1 105 ? 28.732 64.429 43.043 1.00 10.10 105 ALA A CA 1
ATOM 808 C C . ALA A 1 105 ? 27.336 64.225 43.624 1.00 9.23 105 ALA A C 1
ATOM 809 O O . ALA A 1 105 ? 27.184 63.808 44.771 1.00 10.48 105 ALA A O 1
ATOM 811 N N . PHE A 1 106 ? 26.320 64.529 42.825 1.00 9.90 106 PHE A N 1
ATOM 812 C CA . PHE A 1 106 ? 24.934 64.381 43.247 1.00 9.70 106 PHE A CA 1
ATOM 813 C C . PHE A 1 106 ? 24.623 62.916 43.562 1.00 9.31 106 PHE A C 1
ATOM 814 O O . PHE A 1 106 ? 24.066 62.606 44.614 1.00 9.31 106 PHE A O 1
ATOM 822 N N . TYR A 1 107 ? 24.995 62.022 42.651 1.00 8.97 107 TYR A N 1
ATOM 823 C CA . TYR A 1 107 ? 24.783 60.589 42.839 1.00 9.55 107 TYR A CA 1
ATOM 824 C C . TYR A 1 107 ? 25.388 60.142 44.176 1.00 9.09 107 TYR A C 1
ATOM 825 O O . TYR A 1 107 ? 24.747 59.435 44.960 1.00 9.66 107 TYR A O 1
ATOM 834 N N . PHE A 1 108 ? 26.626 60.554 44.435 1.00 9.74 108 PHE A N 1
ATOM 835 C CA . PHE A 1 108 ? 27.289 60.179 45.675 1.00 9.76 108 PHE A CA 1
ATOM 836 C C . PHE A 1 108 ? 26.642 60.755 46.927 1.00 10.53 108 PHE A C 1
ATOM 837 O O . PHE A 1 108 ? 26.577 60.083 47.957 1.00 11.25 108 PHE A O 1
ATOM 845 N N . GLU A 1 109 ? 26.152 61.986 46.849 1.00 10.54 109 GLU A N 1
ATOM 846 C CA . GLU A 1 109 ? 25.518 62.589 48.011 1.00 11.92 109 GLU A CA 1
ATOM 847 C C . GLU A 1 109 ? 24.267 61.807 48.415 1.00 11.03 109 GLU A C 1
ATOM 848 O O . GLU A 1 109 ? 24.019 61.582 49.600 1.00 12.37 109 GLU A O 1
ATOM 854 N N . VAL A 1 110 ? 23.481 61.384 47.431 1.00 10.61 110 VAL A N 1
ATOM 855 C CA . VAL A 1 110 ? 22.270 60.627 47.718 1.00 10.16 110 VAL A CA 1
ATOM 856 C C . VAL A 1 110 ? 22.619 59.243 48.276 1.00 10.49 110 VAL A C 1
ATOM 857 O O . VAL A 1 110 ? 22.030 58.797 49.260 1.00 11.29 110 VAL A O 1
ATOM 861 N N . GLY A 1 111 ? 23.591 58.572 47.666 1.00 10.06 111 GLY A N 1
ATOM 862 C CA . GLY A 1 111 ? 23.975 57.255 48.145 1.00 10.72 111 GLY A CA 1
ATOM 863 C C . GLY A 1 111 ? 24.574 57.283 49.541 1.00 11.42 111 GLY A C 1
ATOM 864 O O . GLY A 1 111 ? 24.441 56.319 50.297 1.00 12.29 111 GLY A O 1
ATOM 865 N N . LYS A 1 112 ? 25.228 58.390 49.886 1.00 10.60 112 LYS A N 1
ATOM 866 C CA . LYS A 1 112 ? 25.874 58.555 51.190 1.00 12.21 112 LYS A CA 1
ATOM 867 C C . LYS A 1 112 ? 24.941 59.042 52.293 1.00 12.41 112 LYS A C 1
ATOM 868 O O . LYS A 1 112 ? 25.326 59.069 53.463 1.00 13.41 112 LYS A O 1
ATOM 874 N N . ALA A 1 113 ? 23.725 59.435 51.932 1.00 11.85 113 ALA A N 1
ATOM 875 C CA . ALA A 1 113 ? 22.782 59.940 52.924 1.00 12.66 113 ALA A CA 1
ATOM 876 C C . ALA A 1 113 ? 22.537 58.914 54.023 1.00 13.12 113 ALA A C 1
ATOM 877 O O . ALA A 1 113 ? 22.298 57.737 53.755 1.00 12.32 113 ALA A O 1
ATOM 879 N N . LYS A 1 114 ? 22.599 59.361 55.270 1.00 13.94 114 LYS A N 1
ATOM 880 C CA . LYS A 1 114 ? 22.387 58.453 56.386 1.00 15.26 114 LYS A CA 1
ATOM 881 C C . LYS A 1 114 ? 20.966 57.905 56.369 1.00 13.68 114 LYS A C 1
ATOM 882 O O . LYS A 1 114 ? 19.996 58.653 56.264 1.00 15.47 114 LYS A O 1
ATOM 888 N N . GLY A 1 115 ? 20.852 56.586 56.456 1.00 13.61 115 GLY A N 1
ATOM 889 C CA . GLY A 1 115 ? 19.538 55.976 56.456 1.00 12.40 115 GLY A CA 1
ATOM 890 C C . GLY A 1 115 ? 18.967 55.678 55.081 1.00 10.55 115 GLY A C 1
ATOM 891 O O . GLY A 1 115 ? 17.840 55.203 54.983 1.00 11.29 115 GLY A O 1
ATOM 892 N N . MET A 1 116 ? 19.716 55.976 54.021 1.00 10.36 116 MET A N 1
ATOM 893 C CA . MET A 1 116 ? 19.258 55.686 52.663 1.00 10.38 116 MET A CA 1
ATOM 894 C C . MET A 1 116 ? 19.181 54.157 52.593 1.00 9.91 116 MET A C 1
ATOM 895 O O . MET A 1 116 ? 20.140 53.473 52.947 1.00 10.43 116 MET A O 1
ATOM 900 N N . PRO A 1 117 ? 18.040 53.599 52.145 1.00 9.83 117 PRO A N 1
ATOM 901 C CA . PRO A 1 117 ? 17.905 52.138 52.065 1.00 9.59 117 PRO A CA 1
ATOM 902 C C . PRO A 1 117 ? 18.663 51.489 50.910 1.00 8.72 117 PRO A C 1
ATOM 903 O O . PRO A 1 117 ? 18.072 50.801 50.076 1.00 9.70 117 PRO A O 1
ATOM 907 N N . VAL A 1 118 ? 19.976 51.688 50.878 1.00 8.79 118 VAL A N 1
ATOM 908 C CA . VAL A 1 118 ? 20.799 51.133 49.813 1.00 9.41 118 VAL A CA 1
ATOM 909 C C . VAL A 1 118 ? 20.901 49.609 49.851 1.00 9.22 118 VAL A C 1
ATOM 910 O O . VAL A 1 118 ? 20.843 48.984 50.914 1.00 9.62 118 VAL A O 1
ATOM 914 N N . LEU A 1 119 ? 21.059 49.025 48.668 1.00 9.79 119 LEU A N 1
ATOM 915 C CA . LEU A 1 119 ? 21.189 47.581 48.505 1.00 10.18 119 LEU A CA 1
ATOM 916 C C . LEU A 1 119 ? 22.533 47.073 49.001 1.00 10.09 119 LEU A C 1
ATOM 917 O O . LEU A 1 119 ? 22.633 45.958 49.506 1.00 10.21 119 LEU A O 1
ATOM 922 N N . ASN A 1 120 ? 23.568 47.887 48.833 1.00 11.05 120 ASN A N 1
ATOM 923 C CA . ASN A 1 120 ? 24.912 47.501 49.246 1.00 12.84 120 ASN A CA 1
ATOM 924 C C . ASN A 1 120 ? 25.555 48.551 50.136 1.00 11.32 120 ASN A C 1
ATOM 925 O O . ASN A 1 120 ? 26.309 49.409 49.671 1.00 11.65 120 ASN A O 1
ATOM 930 N N . PRO A 1 121 ? 25.264 48.490 51.441 1.00 10.89 121 PRO A N 1
ATOM 931 C CA . PRO A 1 121 ? 25.814 49.441 52.412 1.00 12.01 121 PRO A CA 1
ATOM 932 C C . PRO A 1 121 ? 27.337 49.373 52.516 1.00 11.20 121 PRO A C 1
ATOM 933 O O . PRO A 1 121 ? 27.972 50.334 52.945 1.00 11.89 121 PRO A O 1
ATOM 937 N N . ASP A 1 122 ? 27.922 48.241 52.133 1.00 11.58 122 ASP A N 1
ATOM 938 C CA . ASP A 1 122 ? 29.375 48.100 52.178 1.00 11.75 122 ASP A CA 1
ATOM 939 C C . ASP A 1 122 ? 30.014 49.048 51.167 1.00 11.80 122 ASP A C 1
ATOM 940 O O . ASP A 1 122 ? 30.947 49.780 51.499 1.00 12.38 122 ASP A O 1
ATOM 945 N N . PHE A 1 123 ? 29.512 49.034 49.935 1.00 11.62 123 PHE A N 1
ATOM 946 C CA . PHE A 1 123 ? 30.025 49.903 48.883 1.00 12.64 123 PHE A CA 1
ATOM 947 C C . PHE A 1 123 ? 29.972 51.351 49.351 1.00 12.48 123 PHE A C 1
ATOM 948 O O . PHE A 1 123 ? 30.952 52.093 49.252 1.00 13.36 123 PHE A O 1
ATOM 956 N N . TRP A 1 124 ? 28.819 51.742 49.879 1.00 12.08 124 TRP A N 1
ATOM 957 C CA . TRP A 1 124 ? 28.633 53.111 50.314 1.00 12.72 124 TRP A CA 1
ATOM 958 C C . TRP A 1 124 ? 29.460 53.549 51.510 1.00 13.28 124 TRP A C 1
ATOM 959 O O . TRP A 1 124 ? 29.542 54.737 51.812 1.00 14.89 124 TRP A O 1
ATOM 970 N N . GLU A 1 125 ? 30.098 52.594 52.175 1.00 14.22 125 GLU A N 1
ATOM 971 C CA . GLU A 1 125 ? 30.952 52.919 53.307 1.00 15.99 125 GLU A CA 1
ATOM 972 C C . GLU A 1 125 ? 32.396 53.115 52.857 1.00 15.49 125 GLU A C 1
ATOM 973 O O . GLU A 1 125 ? 33.098 53.983 53.375 1.00 18.31 125 GLU A O 1
ATOM 979 N N . ARG A 1 126 ? 32.832 52.335 51.873 1.00 13.46 126 ARG A N 1
ATOM 980 C CA . ARG A 1 126 ? 34.222 52.403 51.427 1.00 13.75 126 ARG A CA 1
ATOM 981 C C . ARG A 1 126 ? 34.517 53.115 50.109 1.00 13.16 126 ARG A C 1
ATOM 982 O O . ARG A 1 126 ? 35.675 53.214 49.714 1.00 13.22 126 ARG A O 1
ATOM 990 N N . VAL A 1 127 ? 33.495 53.613 49.423 1.00 12.69 127 VAL A N 1
ATOM 991 C CA . VAL A 1 127 ? 33.735 54.297 48.159 1.00 13.50 127 VAL A CA 1
ATOM 992 C C . VAL A 1 127 ? 33.433 55.785 48.266 1.00 13.65 127 VAL A C 1
ATOM 993 O O . VAL A 1 127 ? 32.432 56.189 48.856 1.00 16.56 127 VAL A O 1
ATOM 997 N N . ASN A 1 128 ? 34.320 56.594 47.699 1.00 12.94 128 ASN A N 1
ATOM 998 C CA . ASN A 1 128 ? 34.168 58.040 47.711 1.00 14.01 128 ASN A CA 1
ATOM 999 C C . ASN A 1 128 ? 34.574 58.588 46.354 1.00 13.25 128 ASN A C 1
ATOM 1000 O O . ASN A 1 128 ? 35.073 57.854 45.501 1.00 12.22 128 ASN A O 1
ATOM 1005 N N . VAL A 1 129 ? 34.353 59.879 46.150 1.00 12.79 129 VAL A N 1
ATOM 1006 C CA . VAL A 1 129 ? 34.701 60.503 44.884 1.00 12.49 129 VAL A CA 1
ATOM 1007 C C . VAL A 1 129 ? 35.417 61.829 45.102 1.00 12.07 129 VAL A C 1
ATOM 1008 O O . VAL A 1 129 ? 35.168 62.532 46.084 1.00 13.28 129 VAL A O 1
ATOM 1012 N N . ARG A 1 130 ? 36.330 62.143 44.191 1.00 11.78 130 ARG A N 1
ATOM 1013 C CA . ARG A 1 130 ? 37.081 63.391 44.228 1.00 12.48 130 ARG A CA 1
ATOM 1014 C C . ARG A 1 130 ? 36.857 64.033 42.864 1.00 12.10 130 ARG A C 1
ATOM 1015 O O . ARG A 1 130 ? 37.059 63.391 41.834 1.00 12.81 130 ARG A O 1
ATOM 1023 N N . ILE A 1 131 ? 36.429 65.291 42.857 1.00 12.55 131 ILE A N 1
ATOM 1024 C CA . ILE A 1 131 ? 36.154 66.000 41.610 1.00 13.39 131 ILE A CA 1
ATOM 1025 C C . ILE A 1 131 ? 37.296 66.942 41.232 1.00 13.55 131 ILE A C 1
ATOM 1026 O O . ILE A 1 131 ? 37.657 67.825 42.011 1.00 14.71 131 ILE A O 1
ATOM 1031 N N . LYS A 1 132 ? 37.858 66.762 40.039 1.00 13.71 132 LYS A N 1
ATOM 1032 C CA . LYS A 1 132 ? 38.955 67.613 39.571 1.00 14.70 132 LYS A CA 1
ATOM 1033 C C . LYS A 1 132 ? 38.428 68.833 38.815 1.00 13.90 132 LYS A C 1
ATOM 1034 O O . LYS A 1 132 ? 38.853 69.962 39.062 1.00 15.42 132 LYS A O 1
ATOM 1040 N N . ASP A 1 133 ? 37.519 68.594 37.876 1.00 12.93 133 ASP A N 1
ATOM 1041 C CA . ASP A 1 133 ? 36.904 69.659 37.092 1.00 12.57 133 ASP A CA 1
ATOM 1042 C C . ASP A 1 133 ? 35.550 69.167 36.589 1.00 12.49 133 ASP A C 1
ATOM 1043 O O . ASP A 1 133 ? 35.079 68.113 37.021 1.00 12.17 133 ASP A O 1
ATOM 1048 N N . ALA A 1 134 ? 34.930 69.910 35.680 1.00 11.25 134 ALA A N 1
ATOM 1049 C CA . ALA A 1 134 ? 33.612 69.542 35.177 1.00 11.14 134 ALA A CA 1
ATOM 1050 C C . ALA A 1 134 ? 33.512 68.172 34.515 1.00 11.38 134 ALA A C 1
ATOM 1051 O O . ALA A 1 134 ? 32.420 67.603 34.434 1.00 12.42 134 ALA A O 1
ATOM 1053 N N . ARG A 1 135 ? 34.629 67.626 34.047 1.00 11.40 135 ARG A N 1
ATOM 1054 C CA . ARG A 1 135 ? 34.574 66.326 33.392 1.00 12.10 135 ARG A CA 1
ATOM 1055 C C . ARG A 1 135 ? 35.585 65.292 33.868 1.00 11.46 135 ARG A C 1
ATOM 1056 O O . ARG A 1 135 ? 35.659 64.194 33.323 1.00 16.0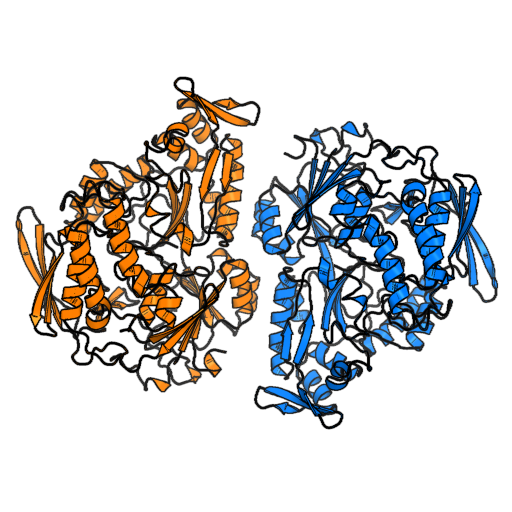4 135 ARG A O 1
ATOM 1064 N N . ASN A 1 136 ? 36.349 65.631 34.897 1.00 10.92 136 ASN A N 1
ATOM 1065 C CA . ASN A 1 136 ? 37.331 64.706 35.446 1.00 10.65 136 ASN A CA 1
ATOM 1066 C C . ASN A 1 136 ? 37.045 64.422 36.909 1.00 9.92 136 ASN A C 1
ATOM 1067 O O . ASN A 1 136 ? 36.904 65.347 37.714 1.00 10.62 136 ASN A O 1
ATOM 1072 N N . PHE A 1 137 ? 36.930 63.139 37.246 1.00 10.49 137 PHE A N 1
ATOM 1073 C CA . PHE A 1 137 ? 36.715 62.739 38.628 1.00 9.98 137 PHE A CA 1
ATOM 1074 C C . PHE A 1 137 ? 37.464 61.449 38.925 1.00 10.05 137 PHE A C 1
ATOM 1075 O O . PHE A 1 137 ? 37.890 60.736 38.012 1.00 10.96 137 PHE A O 1
ATOM 1083 N N . THR A 1 138 ? 37.626 61.165 40.210 1.00 9.58 138 THR A N 1
ATOM 1084 C CA . THR A 1 138 ? 38.333 59.973 40.644 1.00 11.18 138 THR A CA 1
ATOM 1085 C C . THR A 1 138 ? 37.506 59.216 41.666 1.00 10.82 138 THR A C 1
ATOM 1086 O O . THR A 1 138 ? 37.029 59.794 42.642 1.00 11.83 138 THR A O 1
ATOM 1090 N N . LEU A 1 139 ? 37.317 57.925 41.425 1.00 11.17 139 LEU A N 1
ATOM 1091 C CA . LEU A 1 139 ? 36.585 57.089 42.364 1.00 10.79 139 LEU A CA 1
ATOM 1092 C C . LEU A 1 139 ? 37.643 56.495 43.289 1.00 10.47 139 LEU A C 1
ATOM 1093 O O . LEU A 1 139 ? 38.690 56.029 42.829 1.00 11.37 139 LEU A O 1
ATOM 1098 N N . ILE A 1 140 ? 37.373 56.530 44.588 1.00 11.57 140 ILE A N 1
ATOM 1099 C CA . ILE A 1 140 ? 38.307 56.027 45.585 1.00 12.50 140 ILE A CA 1
ATOM 1100 C C . ILE A 1 140 ? 37.690 54.886 46.379 1.00 12.38 140 ILE A C 1
ATOM 1101 O O . ILE A 1 140 ? 36.666 55.062 47.038 1.00 13.95 140 ILE A O 1
ATOM 1106 N N . PHE A 1 141 ? 38.320 53.717 46.311 1.00 11.24 141 PHE A N 1
ATOM 1107 C CA . PHE A 1 141 ? 37.842 52.542 47.032 1.00 11.09 141 PHE A CA 1
ATOM 1108 C C . PHE A 1 141 ? 38.852 52.192 48.118 1.00 11.19 141 PHE A C 1
ATOM 1109 O O . PHE A 1 141 ? 40.013 51.904 47.823 1.00 11.11 141 PHE A O 1
ATOM 1117 N N . GLU A 1 142 ? 38.415 52.214 49.371 1.00 11.33 142 GLU A N 1
ATOM 1118 C CA . GLU A 1 142 ? 39.305 51.883 50.476 1.00 12.14 142 GLU A CA 1
ATOM 1119 C C . GLU A 1 142 ? 38.529 51.291 51.650 1.00 12.31 142 GLU A C 1
ATOM 1120 O O . GLU A 1 142 ? 37.715 51.971 52.272 1.00 13.53 142 GLU A O 1
ATOM 1126 N N . PRO A 1 143 ? 38.763 50.005 51.958 1.00 12.48 143 PRO A N 1
ATOM 1127 C CA . PRO A 1 143 ? 39.703 49.124 51.260 1.00 12.01 143 PRO A CA 1
ATOM 1128 C C . PRO A 1 143 ? 39.159 48.712 49.896 1.00 11.69 143 PRO A C 1
ATOM 1129 O O . PRO A 1 143 ? 37.943 48.646 49.700 1.00 13.10 143 PRO A O 1
ATOM 1133 N N . ALA A 1 144 ? 40.058 48.435 48.961 1.00 10.46 144 ALA A N 1
ATOM 1134 C CA . ALA A 1 144 ? 39.662 48.030 47.621 1.00 10.17 144 ALA A CA 1
ATOM 1135 C C . ALA A 1 144 ? 39.344 46.541 47.578 1.00 10.71 144 ALA A C 1
ATOM 1136 O O . ALA A 1 144 ? 39.985 45.740 48.267 1.00 10.79 144 ALA A O 1
ATOM 1138 N N . TYR A 1 145 ? 38.347 46.182 46.773 1.00 9.80 145 TYR A N 1
ATOM 1139 C CA . TYR A 1 145 ? 37.945 44.791 46.597 1.00 9.53 145 TYR A CA 1
ATOM 1140 C C . TYR A 1 145 ? 38.398 44.347 45.211 1.00 9.82 145 TYR A C 1
ATOM 1141 O O . TYR A 1 145 ? 38.585 45.173 44.316 1.00 10.42 145 TYR A O 1
ATOM 1150 N N . TYR A 1 146 ? 38.553 43.040 45.029 1.00 10.03 146 TYR A N 1
ATOM 1151 C CA . TYR A 1 146 ? 39.035 42.491 43.770 1.00 10.14 146 TYR A CA 1
ATOM 1152 C C . TYR A 1 146 ? 38.215 42.834 42.533 1.00 10.78 146 TYR A C 1
ATOM 1153 O O . TYR A 1 146 ? 38.739 42.813 41.420 1.00 11.42 146 TYR A O 1
ATOM 1162 N N . TYR A 1 147 ? 36.941 43.160 42.728 1.00 9.91 147 TYR A N 1
ATOM 1163 C CA . TYR A 1 147 ? 36.049 43.459 41.611 1.00 10.21 147 TYR A CA 1
ATOM 1164 C C . TYR A 1 147 ? 35.737 44.929 41.353 1.00 10.79 147 TYR A C 1
ATOM 1165 O O . TYR A 1 147 ? 34.905 45.238 40.501 1.00 10.95 147 TYR A O 1
ATOM 1174 N N . ASP A 1 148 ? 36.398 45.839 42.057 1.00 10.45 148 ASP A N 1
ATOM 1175 C CA . ASP A 1 148 ? 36.097 47.258 41.889 1.00 11.22 148 ASP A CA 1
ATOM 1176 C C . ASP A 1 148 ? 36.293 47.854 40.493 1.00 12.20 148 ASP A C 1
ATOM 1177 O O . ASP A 1 148 ? 35.662 48.861 40.162 1.00 12.93 148 ASP A O 1
ATOM 1182 N N . THR A 1 149 ? 37.142 47.245 39.670 1.00 11.96 149 THR A N 1
ATOM 1183 C CA . THR A 1 149 ? 37.355 47.764 38.319 1.00 13.72 149 THR A CA 1
ATOM 1184 C C . THR A 1 149 ? 36.407 47.128 37.306 1.00 14.80 149 THR A C 1
ATOM 1185 O O . THR A 1 149 ? 36.399 47.514 36.137 1.00 15.84 149 THR A O 1
ATOM 1189 N N . TYR A 1 150 ? 35.610 46.160 37.755 1.00 13.07 150 TYR A N 1
ATOM 1190 C CA . TYR A 1 150 ? 34.665 45.466 36.877 1.00 13.23 150 TYR A CA 1
ATOM 1191 C C . TYR A 1 150 ? 33.497 46.358 36.452 1.00 13.39 150 TYR A C 1
ATOM 1192 O O . TYR A 1 150 ? 32.752 46.861 37.292 1.00 15.65 150 TYR A O 1
ATOM 1201 N N . GLY A 1 151 ? 33.330 46.538 35.146 1.00 12.76 151 GLY A N 1
ATOM 1202 C CA . GLY A 1 151 ? 32.238 47.357 34.652 1.00 12.50 151 GLY A CA 1
ATOM 1203 C C . GLY A 1 151 ? 30.909 46.621 34.698 1.00 12.73 151 GLY A C 1
ATOM 1204 O O . GLY A 1 151 ? 30.876 45.417 34.941 1.00 12.98 151 GLY A O 1
ATOM 1205 N N . PRO A 1 152 ? 29.790 47.310 34.442 1.00 12.64 152 PRO A N 1
ATOM 1206 C CA . PRO A 1 152 ? 29.737 48.737 34.113 1.00 13.40 152 PRO A CA 1
ATOM 1207 C C . PRO A 1 152 ? 29.933 49.674 35.300 1.00 13.45 152 PRO A C 1
ATOM 1208 O O . PRO A 1 152 ? 29.693 49.308 36.455 1.00 14.28 152 PRO A O 1
ATOM 1212 N N . ILE A 1 153 ? 30.386 50.886 34.996 1.00 12.50 153 ILE A N 1
ATOM 1213 C CA . ILE A 1 153 ? 30.588 51.918 36.003 1.00 14.43 153 ILE A CA 1
ATOM 1214 C C . ILE A 1 153 ? 29.610 53.019 35.637 1.00 13.66 153 ILE A C 1
ATOM 1215 O O . ILE A 1 153 ? 29.746 53.664 34.597 1.00 12.02 153 ILE A O 1
ATOM 1220 N N . ASN A 1 154 ? 28.608 53.205 36.483 1.00 13.73 154 ASN A N 1
ATOM 1221 C CA . ASN A 1 154 ? 27.591 54.215 36.270 1.00 14.92 154 ASN A CA 1
ATOM 1222 C C . ASN A 1 154 ? 27.337 54.842 37.627 1.00 15.29 154 ASN A C 1
ATOM 1223 O O . ASN A 1 154 ? 26.585 54.306 38.443 1.00 18.93 154 ASN A O 1
ATOM 1228 N N . THR A 1 155 ? 28.004 55.958 37.880 1.00 11.85 155 THR A N 1
ATOM 1229 C CA . THR A 1 155 ? 27.854 56.655 39.146 1.00 11.71 155 THR A CA 1
ATOM 1230 C C . THR A 1 155 ? 27.463 58.115 38.937 1.00 9.97 155 THR A C 1
ATOM 1231 O O . THR A 1 155 ? 28.229 59.024 39.248 1.00 10.79 155 THR A O 1
ATOM 1235 N N . TYR A 1 156 ? 26.268 58.339 38.402 1.00 9.73 156 TYR A N 1
ATOM 1236 C CA . TYR A 1 156 ? 25.790 59.698 38.189 1.00 9.46 156 TYR A CA 1
ATOM 1237 C C . TYR A 1 156 ? 24.276 59.705 38.006 1.00 9.99 156 TYR A C 1
ATOM 1238 O O . TYR A 1 156 ? 23.670 58.684 37.675 1.00 9.76 156 TYR A O 1
ATOM 1247 N N . ALA A 1 157 ? 23.673 60.862 38.251 1.00 9.41 157 ALA A N 1
ATOM 1248 C CA . ALA A 1 157 ? 22.230 61.050 38.124 1.00 9.97 157 ALA A CA 1
ATOM 1249 C C . ALA A 1 157 ? 22.046 62.514 37.730 1.00 9.47 157 ALA A C 1
ATOM 1250 O O . ALA A 1 157 ? 22.919 63.340 38.003 1.00 9.82 157 ALA A O 1
ATOM 1252 N N . PRO A 1 158 ? 20.908 62.862 37.104 1.00 9.44 158 PRO A N 1
ATOM 1253 C CA . PRO A 1 158 ? 20.688 64.254 36.685 1.00 9.22 158 PRO A CA 1
ATOM 1254 C C . PRO A 1 158 ? 20.415 65.271 37.783 1.00 8.79 158 PRO A C 1
ATOM 1255 O O . PRO A 1 158 ? 19.271 65.476 38.194 1.00 9.99 158 PRO A O 1
ATOM 1259 N N . LYS A 1 159 ? 21.476 65.935 38.225 1.00 9.68 159 LYS A N 1
ATOM 1260 C CA . LYS A 1 159 ? 21.374 66.922 39.284 1.00 10.87 159 LYS A CA 1
ATOM 1261 C C . LYS A 1 159 ? 20.455 68.094 38.957 1.00 9.67 159 LYS A C 1
ATOM 1262 O O . LYS A 1 159 ? 19.689 68.530 39.814 1.00 10.36 159 LYS A O 1
ATOM 1268 N N . HIS A 1 160 ? 20.524 68.608 37.730 1.00 10.16 160 HIS A N 1
ATOM 1269 C CA . HIS A 1 160 ? 19.686 69.750 37.380 1.00 10.56 160 HIS A CA 1
ATOM 1270 C C . HIS A 1 160 ? 18.200 69.421 37.438 1.00 10.28 160 HIS A C 1
ATOM 1271 O O . HIS A 1 160 ? 17.367 70.314 37.563 1.00 11.99 160 HIS A O 1
ATOM 1278 N N . ILE A 1 161 ? 17.872 68.135 37.374 1.00 9.78 161 ILE A N 1
ATOM 1279 C CA . ILE A 1 161 ? 16.482 67.693 37.425 1.00 10.75 161 ILE A CA 1
ATOM 1280 C C . ILE A 1 161 ? 16.036 67.308 38.833 1.00 9.58 161 ILE A C 1
ATOM 1281 O O . ILE A 1 161 ? 14.987 67.749 39.304 1.00 10.17 161 ILE A O 1
ATOM 1286 N N . MET A 1 162 ? 16.843 66.495 39.506 1.00 9.90 162 MET A N 1
ATOM 1287 C CA . MET A 1 162 ? 16.498 65.996 40.834 1.00 10.01 162 MET A CA 1
ATOM 1288 C C . MET A 1 162 ? 17.088 66.744 42.024 1.00 10.93 162 MET A C 1
ATOM 1289 O O . MET A 1 162 ? 16.615 66.586 43.148 1.00 10.11 162 MET A O 1
ATOM 1294 N N . GLY A 1 163 ? 18.118 67.545 41.768 1.00 10.55 163 GLY A N 1
ATOM 1295 C CA . GLY A 1 163 ? 18.793 68.287 42.824 1.00 11.43 163 GLY A CA 1
ATOM 1296 C C . GLY A 1 163 ? 17.938 69.202 43.680 1.00 12.00 163 GLY A C 1
ATOM 1297 O O . GLY A 1 163 ? 18.028 69.156 44.909 1.00 12.09 163 GLY A O 1
ATOM 1298 N N . PRO A 1 164 ? 17.108 70.058 43.072 1.00 12.14 164 PRO A N 1
ATOM 1299 C CA . PRO A 1 164 ? 16.268 70.957 43.871 1.00 13.29 164 PRO A CA 1
ATOM 1300 C C . PRO A 1 164 ? 15.406 70.215 44.894 1.00 12.80 164 PRO A C 1
ATOM 1301 O O . PRO A 1 164 ? 15.342 70.599 46.063 1.00 14.04 164 PRO A O 1
ATOM 1305 N N . GLU A 1 165 ? 14.742 69.148 44.461 1.00 12.83 165 GLU A N 1
ATOM 1306 C CA . GLU A 1 165 ? 13.911 68.386 45.381 1.00 12.09 165 GLU A CA 1
ATOM 1307 C C . GLU A 1 165 ? 14.779 67.713 46.441 1.00 11.36 165 GLU A C 1
ATOM 1308 O O . GLU A 1 165 ? 14.404 67.655 47.612 1.00 11.43 165 GLU A O 1
ATOM 1314 N N . TRP A 1 166 ? 15.942 67.212 46.034 1.00 10.79 166 TRP A N 1
ATOM 1315 C CA . TRP A 1 166 ? 16.845 66.556 46.973 1.00 11.62 166 TRP A CA 1
ATOM 1316 C C . TRP A 1 166 ? 17.229 67.505 48.107 1.00 12.73 166 TRP A C 1
ATOM 1317 O O . TRP A 1 166 ? 17.302 67.099 49.265 1.00 12.46 166 TRP A O 1
ATOM 1328 N N . GLU A 1 167 ? 17.471 68.771 47.779 1.00 12.81 167 GLU A N 1
ATOM 1329 C CA . GLU A 1 167 ? 17.836 69.739 48.809 1.00 13.62 167 GLU A CA 1
ATOM 1330 C C . GLU A 1 167 ? 16.708 69.867 49.828 1.00 13.55 167 GLU A C 1
ATOM 1331 O O . GLU A 1 167 ? 16.954 69.991 51.031 1.00 13.72 167 GLU A O 1
ATOM 1337 N N . ARG A 1 168 ? 15.468 69.829 49.350 1.00 12.92 168 ARG A N 1
ATOM 1338 C CA . ARG A 1 168 ? 14.324 69.919 50.245 1.00 14.06 168 ARG A CA 1
ATOM 1339 C C . ARG A 1 168 ? 14.235 68.658 51.100 1.00 13.82 168 ARG A C 1
ATOM 1340 O O . ARG A 1 168 ? 13.934 68.725 52.293 1.00 14.75 168 ARG A O 1
ATOM 1348 N N . VAL A 1 169 ? 14.506 67.509 50.488 1.00 13.00 169 VAL A N 1
ATOM 1349 C CA . VAL A 1 169 ? 14.469 66.237 51.198 1.00 13.13 169 VAL A CA 1
ATOM 1350 C C . VAL A 1 169 ? 15.536 66.220 52.290 1.00 13.04 169 VAL A C 1
ATOM 1351 O O . VAL A 1 169 ? 15.269 65.802 53.415 1.00 13.36 169 VAL A O 1
ATOM 1355 N N . LYS A 1 170 ? 16.740 66.682 51.963 1.00 13.62 170 LYS A N 1
ATOM 1356 C CA . LYS A 1 170 ? 17.823 66.724 52.941 1.00 15.09 170 LYS A CA 1
ATOM 1357 C C . LYS A 1 170 ? 17.447 67.593 54.133 1.00 15.31 170 LYS A C 1
ATOM 1358 O O . LYS A 1 170 ? 17.709 67.234 55.282 1.00 16.29 170 LYS A O 1
ATOM 1364 N N . ALA A 1 171 ? 16.840 68.743 53.857 1.00 15.36 171 ALA A N 1
ATOM 1365 C CA . ALA A 1 171 ? 16.437 69.655 54.919 1.00 16.18 171 ALA A CA 1
ATOM 1366 C C . ALA A 1 171 ? 15.446 68.965 55.848 1.00 16.45 171 ALA A C 1
ATOM 1367 O O . ALA A 1 171 ? 15.528 69.100 57.068 1.00 17.99 171 ALA A O 1
ATOM 1369 N N . ALA A 1 172 ? 14.516 68.214 55.267 1.00 16.36 172 ALA A N 1
ATOM 1370 C CA . ALA A 1 172 ? 13.514 67.506 56.054 1.00 16.44 172 ALA A CA 1
ATOM 1371 C C . ALA A 1 172 ? 14.138 66.357 56.841 1.00 16.84 172 ALA A C 1
ATOM 1372 O O . ALA A 1 172 ? 13.720 66.061 57.960 1.00 17.87 172 ALA A O 1
ATOM 1374 N N . ALA A 1 173 ? 15.147 65.718 56.257 1.00 15.92 173 ALA A N 1
ATOM 1375 C CA . ALA A 1 173 ? 15.818 64.597 56.904 1.00 16.72 173 ALA A CA 1
ATOM 1376 C C . ALA A 1 173 ? 16.590 65.004 58.158 1.00 17.30 173 ALA A C 1
ATOM 1377 O O . ALA A 1 173 ? 16.820 64.178 59.040 1.00 16.33 173 ALA A O 1
ATOM 1379 N N . ARG A 1 174 ? 16.990 66.270 58.238 1.00 17.68 174 ARG A N 1
ATOM 1380 C CA . ARG A 1 174 ? 17.735 66.748 59.401 1.00 19.80 174 ARG A CA 1
ATOM 1381 C C . ARG A 1 174 ? 16.920 66.625 60.683 1.00 20.09 174 ARG A C 1
ATOM 1382 O O . ARG A 1 174 ? 17.480 66.538 61.775 1.00 21.59 174 ARG A O 1
ATOM 1390 N N . GLY A 1 175 ? 15.598 66.608 60.546 1.00 19.78 175 GLY A N 1
ATOM 1391 C CA . GLY A 1 175 ? 14.738 66.500 61.712 1.00 20.90 175 GLY A CA 1
ATOM 1392 C C . GLY A 1 175 ? 14.373 65.076 62.082 1.00 20.58 175 GLY A C 1
ATOM 1393 O O . GLY A 1 175 ? 13.497 64.853 62.919 1.00 22.52 175 GLY A O 1
ATOM 1394 N N . LEU A 1 176 ? 15.045 64.107 61.468 1.00 19.58 176 LEU A N 1
ATOM 1395 C CA . LEU A 1 176 ? 14.769 62.700 61.738 1.00 19.08 176 LEU A CA 1
ATOM 1396 C C . LEU A 1 176 ? 16.016 61.943 62.183 1.00 19.44 176 LEU A C 1
ATOM 1397 O O . LEU A 1 176 ? 17.094 62.115 61.614 1.00 21.44 176 LEU A O 1
ATOM 1402 N N . ASP A 1 177 ? 15.862 61.112 63.209 1.00 19.51 177 ASP A N 1
ATOM 1403 C CA . ASP A 1 177 ? 16.964 60.302 63.717 1.00 19.56 177 ASP A CA 1
ATOM 1404 C C . ASP A 1 177 ? 16.889 58.925 63.055 1.00 18.19 177 ASP A C 1
ATOM 1405 O O . ASP A 1 177 ? 15.894 58.218 63.197 1.00 17.93 177 ASP A O 1
ATOM 1410 N N . PRO A 1 178 ? 17.940 58.534 62.316 1.00 18.78 178 PRO A N 1
ATOM 1411 C CA . PRO A 1 178 ? 17.971 57.235 61.634 1.00 18.37 178 PRO A CA 1
ATOM 1412 C C . PRO A 1 178 ? 17.618 56.046 62.521 1.00 19.20 178 PRO A C 1
ATOM 1413 O O . PRO A 1 178 ? 17.217 54.991 62.028 1.00 17.68 178 PRO A O 1
ATOM 1417 N N . ASP A 1 179 ? 17.768 56.212 63.829 1.00 21.04 179 ASP A N 1
ATOM 1418 C CA . ASP A 1 179 ? 17.457 55.136 64.757 1.00 23.15 179 ASP A CA 1
ATOM 1419 C C . ASP A 1 179 ? 15.981 55.114 65.146 1.00 23.15 179 ASP A C 1
ATOM 1420 O O . ASP A 1 179 ? 15.240 54.213 64.754 1.00 24.35 179 ASP A O 1
ATOM 1425 N N . LYS A 1 180 ? 15.556 56.120 65.902 1.00 22.02 180 LYS A N 1
ATOM 1426 C CA . LYS A 1 180 ? 14.177 56.208 66.370 1.00 21.37 180 LYS A CA 1
ATOM 1427 C C . LYS A 1 180 ? 13.137 56.535 65.302 1.00 19.53 180 LYS A C 1
ATOM 1428 O O . LYS A 1 180 ? 11.974 56.157 65.435 1.00 21.15 180 LYS A O 1
ATOM 1434 N N . ASP A 1 181 ? 13.544 57.236 64.249 1.00 17.86 181 ASP A N 1
ATOM 1435 C CA . ASP A 1 181 ? 12.609 57.619 63.193 1.00 16.91 181 ASP A CA 1
ATOM 1436 C C . ASP A 1 181 ? 12.863 56.883 61.879 1.00 15.79 181 ASP A C 1
ATOM 1437 O O . ASP A 1 181 ? 12.615 57.425 60.803 1.00 14.68 181 ASP A O 1
ATOM 1442 N N . ALA A 1 182 ? 13.343 55.647 61.970 1.00 15.18 182 ALA A N 1
ATOM 1443 C CA . ALA A 1 182 ? 13.650 54.851 60.785 1.00 14.87 182 ALA A CA 1
ATOM 1444 C C . ALA A 1 182 ? 12.507 54.758 59.778 1.00 14.36 182 ALA A C 1
ATOM 1445 O O . ALA A 1 182 ? 12.719 54.929 58.578 1.00 13.13 182 ALA A O 1
ATOM 1447 N N . GLU A 1 183 ? 11.299 54.484 60.258 1.00 14.42 183 GLU A N 1
ATOM 1448 C CA . GLU A 1 183 ? 10.147 54.360 59.370 1.00 15.84 183 GLU A CA 1
ATOM 1449 C C . GLU A 1 183 ? 9.885 55.640 58.580 1.00 14.47 183 GLU A C 1
ATOM 1450 O O . GLU A 1 183 ? 9.704 55.606 57.359 1.00 14.79 183 GLU A O 1
ATOM 1456 N N . LYS A 1 184 ? 9.866 56.768 59.280 1.00 14.24 184 LYS A N 1
ATOM 1457 C CA . LYS A 1 184 ? 9.623 58.056 58.645 1.00 14.71 184 LYS A CA 1
ATOM 1458 C C . LYS A 1 184 ? 10.748 58.437 57.692 1.00 13.56 184 LYS A C 1
ATOM 1459 O O . LYS A 1 184 ? 10.501 58.994 56.622 1.00 12.80 184 LYS A O 1
ATOM 1465 N N . LEU A 1 185 ? 11.982 58.125 58.075 1.00 12.40 185 LEU A N 1
ATOM 1466 C CA . LEU A 1 185 ? 13.133 58.442 57.238 1.00 11.79 185 LEU A CA 1
ATOM 1467 C C . LEU A 1 185 ? 13.085 57.631 55.943 1.00 10.88 185 LEU A C 1
ATOM 1468 O O . LEU A 1 185 ? 13.367 58.149 54.859 1.00 11.76 185 LEU A O 1
ATOM 1473 N N . ASN A 1 186 ? 12.720 56.358 56.058 1.00 11.10 186 ASN A N 1
ATOM 1474 C CA . ASN A 1 186 ? 12.617 55.494 54.888 1.00 10.47 186 ASN A CA 1
ATOM 1475 C C . ASN A 1 186 ? 11.551 56.046 53.941 1.00 10.44 186 ASN A C 1
ATOM 1476 O O . ASN A 1 186 ? 11.752 56.099 52.728 1.00 10.88 186 ASN A O 1
ATOM 1481 N N . GLU A 1 187 ? 10.422 56.466 54.500 1.00 11.57 187 GLU A N 1
ATOM 1482 C CA . GLU A 1 187 ? 9.340 57.021 53.695 1.00 12.75 187 GLU A CA 1
ATOM 1483 C C . GLU A 1 187 ? 9.793 58.287 52.974 1.00 11.41 187 GLU A C 1
ATOM 1484 O O . GLU A 1 187 ? 9.469 58.495 51.803 1.00 11.16 187 GLU A O 1
ATOM 1490 N N . LEU A 1 188 ? 10.543 59.131 53.675 1.00 11.61 188 LEU A N 1
ATOM 1491 C CA . LEU A 1 188 ? 11.033 60.373 53.094 1.00 11.56 188 LEU A CA 1
ATOM 1492 C C . LEU A 1 188 ? 11.874 60.103 51.852 1.00 11.16 188 LEU A C 1
ATOM 1493 O O . LEU A 1 188 ? 11.677 60.725 50.808 1.00 10.91 188 LEU A O 1
ATOM 1498 N N . TYR A 1 189 ? 12.815 59.175 51.965 1.00 11.03 189 TYR A N 1
ATOM 1499 C CA . TYR A 1 189 ? 13.674 58.861 50.835 1.00 11.24 189 TYR A CA 1
ATOM 1500 C C . TYR A 1 189 ? 12.939 58.132 49.713 1.00 10.43 189 TYR A C 1
ATOM 1501 O O . TYR A 1 189 ? 13.191 58.403 48.540 1.00 11.59 189 TYR A O 1
ATOM 1510 N N . ARG A 1 190 ? 12.030 57.220 50.052 1.00 10.93 190 ARG A N 1
ATOM 1511 C CA . ARG A 1 190 ? 11.281 56.517 49.009 1.00 10.81 190 ARG A CA 1
ATOM 1512 C C . ARG A 1 190 ? 10.468 57.525 48.205 1.00 11.32 190 ARG A C 1
ATOM 1513 O O . ARG A 1 190 ? 10.432 57.471 46.974 1.00 11.83 190 ARG A O 1
ATOM 1521 N N . ASN A 1 191 ? 9.816 58.449 48.905 1.00 11.46 191 ASN A N 1
ATOM 1522 C CA . ASN A 1 191 ? 8.992 59.451 48.240 1.00 11.52 191 ASN A CA 1
ATOM 1523 C C . ASN A 1 191 ? 9.801 60.341 47.308 1.00 11.32 191 ASN A C 1
ATOM 1524 O O . ASN A 1 191 ? 9.288 60.805 46.293 1.00 12.23 191 ASN A O 1
ATOM 1529 N N . PHE A 1 192 ? 11.064 60.573 47.647 1.00 11.21 192 PHE A N 1
ATOM 1530 C CA . PHE A 1 192 ? 11.938 61.380 46.804 1.00 10.31 192 PHE A CA 1
ATOM 1531 C C . PHE A 1 192 ? 12.056 60.710 45.432 1.00 9.62 192 PHE A C 1
ATOM 1532 O O . PHE A 1 192 ? 11.790 61.330 44.402 1.00 10.53 192 PHE A O 1
ATOM 1540 N N . PHE A 1 193 ? 12.446 59.440 45.417 1.00 9.71 193 PHE A N 1
ATOM 1541 C CA . PHE A 1 193 ? 12.591 58.723 44.154 1.00 8.99 193 PHE A CA 1
ATOM 1542 C C . PHE A 1 193 ? 11.259 58.577 43.420 1.00 9.49 193 PHE A C 1
ATOM 1543 O O . PHE A 1 193 ? 11.204 58.711 42.196 1.00 9.79 193 PHE A O 1
ATOM 1551 N N . LEU A 1 194 ? 10.184 58.323 44.160 1.00 9.85 194 LEU A N 1
ATOM 1552 C CA . LEU A 1 194 ? 8.873 58.150 43.539 1.00 9.35 194 LEU A CA 1
ATOM 1553 C C . LEU A 1 194 ? 8.400 59.366 42.747 1.00 10.85 194 LEU A C 1
ATOM 1554 O O . LEU A 1 194 ? 7.682 59.219 41.760 1.00 11.32 194 LEU A O 1
ATOM 1559 N N . LYS A 1 195 ? 8.794 60.564 43.167 1.00 10.61 195 LYS A N 1
ATOM 1560 C CA . LYS A 1 195 ? 8.396 61.767 42.442 1.00 11.04 195 LYS A CA 1
ATOM 1561 C C . LYS A 1 195 ? 8.955 61.763 41.021 1.00 11.30 195 LYS A C 1
ATOM 1562 O O . LYS A 1 195 ? 8.447 62.456 40.139 1.00 12.51 195 LYS A O 1
ATOM 1568 N N . PHE A 1 196 ? 9.997 60.970 40.805 1.00 9.46 196 PHE A N 1
ATOM 1569 C CA . PHE A 1 196 ? 10.657 60.887 39.504 1.00 9.14 196 PHE A CA 1
ATOM 1570 C C . PHE A 1 196 ? 10.633 59.480 38.910 1.00 9.17 196 PHE A C 1
ATOM 1571 O O . PHE A 1 196 ? 11.408 59.193 37.994 1.00 10.75 196 PHE A O 1
ATOM 1579 N N . ALA A 1 197 ? 9.751 58.606 39.388 1.00 8.75 197 ALA A N 1
ATOM 1580 C CA . ALA A 1 197 ? 9.790 57.234 38.894 1.00 8.09 197 ALA A CA 1
ATOM 1581 C C . ALA A 1 197 ? 8.485 56.509 38.621 1.00 8.72 197 ALA A C 1
ATOM 1582 O O . ALA A 1 197 ? 8.513 55.327 38.279 1.00 9.26 197 ALA A O 1
ATOM 1584 N N . THR A 1 198 ? 7.351 57.186 38.761 1.00 8.81 198 THR A N 1
ATOM 1585 C CA . THR A 1 198 ? 6.063 56.546 38.500 1.00 9.81 198 THR A CA 1
ATOM 1586 C C . THR A 1 198 ? 5.632 56.852 37.070 1.00 10.03 198 THR A C 1
ATOM 1587 O O . THR A 1 198 ? 6.115 57.803 36.458 1.00 10.52 198 THR A O 1
ATOM 1591 N N . PRO A 1 199 ? 4.700 56.059 36.520 1.00 9.75 199 PRO A N 1
ATOM 1592 C CA . PRO A 1 199 ? 4.235 56.282 35.146 1.00 9.80 199 PRO A CA 1
ATOM 1593 C C . PRO A 1 199 ? 3.745 57.698 34.841 1.00 9.94 199 PRO A C 1
ATOM 1594 O O . PRO A 1 199 ? 4.184 58.317 33.871 1.00 9.24 199 PRO A O 1
ATOM 1598 N N . GLN A 1 200 ? 2.836 58.214 35.660 1.00 9.99 200 GLN A N 1
ATOM 1599 C CA . GLN A 1 200 ? 2.300 59.548 35.413 1.00 10.74 200 GLN A CA 1
ATOM 1600 C C . GLN A 1 200 ? 3.373 60.630 35.473 1.00 11.11 200 GLN A C 1
ATOM 1601 O O . GLN A 1 200 ? 3.389 61.539 34.644 1.00 11.72 200 GLN A O 1
ATOM 1607 N N . ALA A 1 201 ? 4.280 60.525 36.436 1.00 9.96 201 ALA A N 1
ATOM 1608 C CA . ALA A 1 201 ? 5.348 61.511 36.569 1.00 9.93 201 ALA A CA 1
ATOM 1609 C C . ALA A 1 201 ? 6.258 61.481 35.347 1.00 8.94 201 ALA A C 1
ATOM 1610 O O . ALA A 1 201 ? 6.586 62.522 34.774 1.00 9.69 201 ALA A O 1
ATOM 1612 N N . LEU A 1 202 ? 6.659 60.281 34.945 1.00 8.27 202 LEU A N 1
ATOM 1613 C CA . LEU A 1 202 ? 7.542 60.122 33.801 1.00 7.69 202 LEU A CA 1
ATOM 1614 C C . LEU A 1 202 ? 6.882 60.555 32.498 1.00 7.63 202 LEU A C 1
ATOM 1615 O O . LEU A 1 202 ? 7.528 61.166 31.646 1.00 8.71 202 LEU A O 1
ATOM 1620 N N . ASN A 1 203 ? 5.597 60.251 32.338 1.00 7.34 203 ASN A N 1
ATOM 1621 C CA . ASN A 1 203 ? 4.894 60.635 31.121 1.00 8.69 203 ASN A CA 1
ATOM 1622 C C . ASN A 1 203 ? 4.766 62.150 31.016 1.00 8.53 203 ASN A C 1
ATOM 1623 O O . ASN A 1 203 ? 4.629 62.688 29.920 1.00 10.95 203 ASN A O 1
ATOM 1628 N N . ARG A 1 204 ? 4.825 62.832 32.157 1.00 9.53 204 ARG A N 1
ATOM 1629 C CA . ARG A 1 204 ? 4.739 64.287 32.195 1.00 11.44 204 ARG A CA 1
ATOM 1630 C C . ARG A 1 204 ? 6.131 64.924 32.118 1.00 11.68 204 ARG A C 1
ATOM 1631 O O . ARG A 1 204 ? 6.281 66.128 32.319 1.00 14.44 204 ARG A O 1
ATOM 1639 N N . GLY A 1 205 ? 7.145 64.105 31.839 1.00 10.48 205 GLY A N 1
ATOM 1640 C CA . GLY A 1 205 ? 8.506 64.602 31.691 1.00 10.89 205 GLY A CA 1
ATOM 1641 C C . GLY A 1 205 ? 9.346 64.798 32.938 1.00 10.46 205 GLY A C 1
ATOM 1642 O O . GLY A 1 205 ? 10.252 65.633 32.947 1.00 11.23 205 GLY A O 1
ATOM 1643 N N . ALA A 1 206 ? 9.090 64.012 33.976 1.00 10.08 206 ALA A N 1
ATOM 1644 C CA . ALA A 1 206 ? 9.828 64.148 35.230 1.00 9.90 206 ALA A CA 1
ATOM 1645 C C . ALA A 1 206 ? 11.323 63.862 35.137 1.00 10.14 206 ALA A C 1
ATOM 1646 O O . ALA A 1 206 ? 12.104 64.403 35.918 1.00 10.36 206 ALA A O 1
ATOM 1648 N N . MET A 1 207 ? 11.729 63.012 34.200 1.00 9.48 207 MET A N 1
ATOM 1649 C CA . MET A 1 207 ? 13.140 62.667 34.067 1.00 9.19 207 MET A CA 1
ATOM 1650 C C . MET A 1 207 ? 13.736 62.984 32.703 1.00 8.92 207 MET A C 1
ATOM 1651 O O . MET A 1 207 ? 13.019 63.286 31.745 1.00 9.34 207 MET A O 1
ATOM 1656 N N . VAL A 1 208 ? 15.067 62.939 32.648 1.00 8.73 208 VAL A N 1
ATOM 1657 C CA . VAL A 1 208 ? 15.808 63.113 31.406 1.00 9.09 208 VAL A CA 1
ATOM 1658 C C . VAL A 1 208 ? 16.668 61.859 31.292 1.00 8.52 208 VAL A C 1
ATOM 1659 O O . VAL A 1 208 ? 16.886 61.159 32.291 1.00 9.81 208 VAL A O 1
ATOM 1663 N N . TYR A 1 209 ? 17.167 61.596 30.090 1.00 9.14 209 TYR A N 1
ATOM 1664 C CA . TYR A 1 209 ? 17.878 60.362 29.795 1.00 8.80 209 TYR A CA 1
ATOM 1665 C C . TYR A 1 209 ? 19.256 60.532 29.178 1.00 8.40 209 TYR A C 1
ATOM 1666 O O . TYR A 1 209 ? 19.477 61.439 28.386 1.00 9.33 209 TYR A O 1
ATOM 1675 N N . SER A 1 210 ? 20.175 59.637 29.529 1.00 8.67 210 SER A N 1
ATOM 1676 C CA . SER A 1 210 ? 21.549 59.706 29.035 1.00 8.83 210 SER A CA 1
ATOM 1677 C C . SER A 1 210 ? 21.919 58.607 28.048 1.00 8.63 210 SER A C 1
ATOM 1678 O O . SER A 1 210 ? 23.023 58.611 27.505 1.00 9.91 210 SER A O 1
ATOM 1681 N N . GLY A 1 211 ? 21.010 57.660 27.836 1.00 8.78 211 GLY A N 1
ATOM 1682 C CA . GLY A 1 211 ? 21.287 56.555 26.938 1.00 9.41 211 GLY A CA 1
ATOM 1683 C C . GLY A 1 211 ? 20.954 56.814 25.484 1.00 9.37 211 GLY A C 1
ATOM 1684 O O . GLY A 1 211 ? 20.569 57.920 25.119 1.00 9.37 211 GLY A O 1
ATOM 1685 N N . PRO A 1 212 ? 21.100 55.799 24.622 1.00 10.03 212 PRO A N 1
ATOM 1686 C CA . PRO A 1 212 ? 20.800 55.958 23.198 1.00 9.96 212 PRO A CA 1
ATOM 1687 C C . PRO A 1 212 ? 19.323 56.221 22.908 1.00 8.97 212 PRO A C 1
ATOM 1688 O O . PRO A 1 212 ? 18.973 56.637 21.806 1.00 10.18 212 PRO A O 1
ATOM 1692 N N . PHE A 1 213 ? 18.469 55.980 23.902 1.00 9.19 213 PHE A N 1
ATOM 1693 C CA . PHE A 1 213 ? 17.032 56.213 23.768 1.00 8.66 213 PHE A CA 1
ATOM 1694 C C . PHE A 1 213 ? 16.514 57.011 24.957 1.00 8.21 213 PHE A C 1
ATOM 1695 O O . PHE A 1 213 ? 17.148 57.063 26.017 1.00 8.93 213 PHE A O 1
ATOM 1703 N N . LYS A 1 214 ? 15.372 57.660 24.760 1.00 8.73 214 LYS A N 1
ATOM 1704 C CA . LYS A 1 214 ? 14.726 58.440 25.806 1.00 9.03 214 LYS A CA 1
ATOM 1705 C C . LYS A 1 214 ? 13.282 57.967 25.875 1.00 8.63 214 LYS A C 1
ATOM 1706 O O . LYS A 1 214 ? 12.755 57.406 24.912 1.00 9.77 214 LYS A O 1
ATOM 1712 N N . LEU A 1 215 ? 12.635 58.181 27.011 1.00 8.55 215 LEU A N 1
ATOM 1713 C CA . LEU A 1 215 ? 11.263 57.732 27.155 1.00 8.43 215 LEU A CA 1
ATOM 1714 C C . LEU A 1 215 ? 10.284 58.529 26.308 1.00 9.11 215 LEU A C 1
ATOM 1715 O O . LEU A 1 215 ? 10.406 59.747 26.180 1.00 11.07 215 LEU A O 1
ATOM 1720 N N . LYS A 1 216 ? 9.331 57.823 25.707 1.00 9.49 216 LYS A N 1
ATOM 1721 C CA . LYS A 1 216 ? 8.265 58.463 24.944 1.00 9.85 216 LYS A CA 1
ATOM 1722 C C . LYS A 1 216 ? 7.048 58.377 25.870 1.00 9.95 216 LYS A C 1
ATOM 1723 O O . LYS A 1 216 ? 6.486 59.396 26.263 1.00 11.51 216 LYS A O 1
ATOM 1729 N N . ARG A 1 217 ? 6.656 57.158 26.235 1.00 8.98 217 ARG A N 1
ATOM 1730 C CA . ARG A 1 217 ? 5.530 56.972 27.145 1.00 8.92 217 ARG A CA 1
ATOM 1731 C C . ARG A 1 217 ? 5.528 55.598 27.800 1.00 8.31 217 ARG A C 1
ATOM 1732 O O . ARG A 1 217 ? 6.006 54.615 27.226 1.00 9.62 217 ARG A O 1
ATOM 1740 N N . TRP A 1 218 ? 4.990 55.547 29.014 1.00 8.37 218 TRP A N 1
ATOM 1741 C CA . TRP A 1 218 ? 4.856 54.300 29.754 1.00 8.09 218 TRP A CA 1
ATOM 1742 C C . TRP A 1 218 ? 3.352 54.066 29.903 1.00 8.06 218 TRP A C 1
ATOM 1743 O O . TRP A 1 218 ? 2.646 54.877 30.503 1.00 8.85 218 TRP A O 1
ATOM 1754 N N . VAL A 1 219 ? 2.861 52.989 29.301 1.00 8.29 219 VAL A N 1
ATOM 1755 C CA . VAL A 1 219 ? 1.452 52.606 29.396 1.00 8.47 219 VAL A CA 1
ATOM 1756 C C . VAL A 1 219 ? 1.542 51.493 30.436 1.00 8.39 219 VAL A C 1
ATOM 1757 O O . VAL A 1 219 ? 1.755 50.327 30.098 1.00 7.65 219 VAL A O 1
ATOM 1761 N N . PRO A 1 220 ? 1.369 51.837 31.722 1.00 8.90 220 PRO A N 1
ATOM 1762 C CA . PRO A 1 220 ? 1.477 50.812 32.762 1.00 8.78 220 PRO A CA 1
ATOM 1763 C C . PRO A 1 220 ? 0.594 49.596 32.603 1.00 8.77 220 PRO A C 1
ATOM 1764 O O . PRO A 1 220 ? -0.612 49.706 32.392 1.00 9.85 220 PRO A O 1
ATOM 1768 N N . GLY A 1 221 ? 1.225 48.431 32.721 1.00 8.51 221 GLY A N 1
ATOM 1769 C CA . GLY A 1 221 ? 0.531 47.170 32.568 1.00 10.01 221 GLY A CA 1
ATOM 1770 C C . GLY A 1 221 ? 0.560 46.696 31.129 1.00 9.71 221 GLY A C 1
ATOM 1771 O O . GLY A 1 221 ? 0.157 45.570 30.838 1.00 12.19 221 GLY A O 1
ATOM 1772 N N . ASN A 1 222 ? 1.059 47.536 30.226 1.00 8.95 222 ASN A N 1
ATOM 1773 C CA . ASN A 1 222 ? 1.081 47.187 28.814 1.00 9.75 222 ASN A CA 1
ATOM 1774 C C . ASN A 1 222 ? 2.411 47.353 28.087 1.00 8.68 222 ASN A C 1
ATOM 1775 O O . ASN A 1 222 ? 2.892 46.414 27.454 1.00 9.05 222 ASN A O 1
ATOM 1780 N N . SER A 1 223 ? 3.024 48.529 28.180 1.00 8.77 223 SER A N 1
ATOM 1781 C CA . SER A 1 223 ? 4.256 48.753 27.441 1.00 8.85 223 SER A CA 1
ATOM 1782 C C . SER A 1 223 ? 5.033 49.986 27.860 1.00 8.29 223 SER A C 1
ATOM 1783 O O . SER A 1 223 ? 4.512 50.875 28.526 1.00 9.02 223 SER A O 1
ATOM 1786 N N . ILE A 1 224 ? 6.297 50.015 27.453 1.00 9.19 224 ILE A N 1
ATOM 1787 C CA . ILE A 1 224 ? 7.176 51.157 27.673 1.00 9.71 224 ILE A CA 1
ATOM 1788 C C . ILE A 1 224 ? 7.730 51.466 26.282 1.00 10.15 224 ILE A C 1
ATOM 1789 O O . ILE A 1 224 ? 8.371 50.619 25.649 1.00 10.63 224 ILE A O 1
ATOM 1794 N N . GLU A 1 225 ? 7.445 52.669 25.796 1.00 9.94 225 GLU A N 1
ATOM 1795 C CA . GLU A 1 225 ? 7.882 53.086 24.472 1.00 10.08 225 GLU A CA 1
ATOM 1796 C C . GLU A 1 225 ? 8.989 54.117 24.585 1.00 9.01 225 GLU A C 1
ATOM 1797 O O . GLU A 1 225 ? 8.864 55.096 25.321 1.00 8.92 225 GLU A O 1
ATOM 1803 N N . MET A 1 226 ? 10.061 53.897 23.835 1.00 8.48 226 MET A N 1
ATOM 1804 C CA . MET A 1 226 ? 11.220 54.779 23.844 1.00 8.56 226 MET A CA 1
ATOM 1805 C C . MET A 1 226 ? 11.551 55.197 22.414 1.00 8.40 226 MET A C 1
ATOM 1806 O O . MET A 1 226 ? 11.216 54.498 21.456 1.00 10.43 226 MET A O 1
ATOM 1811 N N . GLU A 1 227 ? 12.198 56.348 22.273 1.00 8.97 227 GLU A N 1
ATOM 1812 C CA . GLU A 1 227 ? 12.585 56.841 20.960 1.00 9.57 227 GLU A CA 1
ATOM 1813 C C . GLU A 1 227 ? 14.051 57.255 21.008 1.00 9.72 227 GLU A C 1
ATOM 1814 O O . GLU A 1 227 ? 14.595 57.521 22.081 1.00 9.76 227 GLU A O 1
ATOM 1820 N N . ARG A 1 228 ? 14.687 57.316 19.845 1.00 9.57 228 ARG A N 1
ATOM 1821 C CA . ARG A 1 228 ? 16.098 57.671 19.778 1.00 10.22 228 ARG A CA 1
ATOM 1822 C C . ARG A 1 228 ? 16.424 58.982 20.488 1.00 9.86 228 ARG A C 1
ATOM 1823 O O . ARG A 1 228 ? 15.701 59.968 20.363 1.00 11.25 228 ARG A O 1
ATOM 1831 N N . ASN A 1 229 ? 17.519 58.975 21.241 1.00 9.52 229 ASN A N 1
ATOM 1832 C CA . ASN A 1 229 ? 17.991 60.166 21.943 1.00 10.66 229 ASN A CA 1
ATOM 1833 C C . ASN A 1 229 ? 19.135 60.714 21.091 1.00 10.63 229 ASN A C 1
ATOM 1834 O O . ASN A 1 229 ? 20.246 60.189 21.121 1.00 10.50 229 ASN A O 1
ATOM 1839 N N . PRO A 1 230 ? 18.874 61.777 20.311 1.00 12.56 230 PRO A N 1
ATOM 1840 C CA . PRO A 1 230 ? 19.906 62.366 19.451 1.00 14.50 230 PRO A CA 1
ATOM 1841 C C . PRO A 1 230 ? 21.114 62.939 20.182 1.00 15.07 230 PRO A C 1
ATOM 1842 O O . PRO A 1 230 ? 22.161 63.170 19.575 1.00 17.54 230 PRO A O 1
ATOM 1846 N N . ASN A 1 231 ? 20.972 63.158 21.483 1.00 13.71 231 ASN A N 1
ATOM 1847 C CA . ASN A 1 231 ? 22.061 63.711 22.278 1.00 14.11 231 ASN A CA 1
ATOM 1848 C C . ASN A 1 231 ? 23.098 62.675 22.716 1.00 14.35 231 ASN A C 1
ATOM 1849 O O . ASN A 1 231 ? 24.165 63.038 23.208 1.00 14.81 231 ASN A O 1
ATOM 1854 N N . PHE A 1 232 ? 22.789 61.392 22.542 1.00 13.45 232 PHE A N 1
ATOM 1855 C CA . PHE A 1 232 ? 23.724 60.323 22.900 1.00 11.91 232 PHE A CA 1
ATOM 1856 C C . PHE A 1 232 ? 24.873 60.437 21.889 1.00 12.07 232 PHE A C 1
ATOM 1857 O O . PHE A 1 232 ? 24.650 60.390 20.683 1.00 13.31 232 PHE A O 1
ATOM 1865 N N . PRO A 1 233 ? 26.120 60.567 22.371 1.00 12.92 233 PRO A N 1
ATOM 1866 C CA . PRO A 1 233 ? 27.306 60.711 21.518 1.00 12.59 233 PRO A CA 1
ATOM 1867 C C . PRO A 1 233 ? 27.904 59.540 20.747 1.00 13.47 233 PRO A C 1
ATOM 1868 O O . PRO A 1 233 ? 28.627 59.760 19.773 1.00 13.97 233 PRO A O 1
ATOM 1872 N N . ILE A 1 234 ? 27.644 58.308 21.169 1.00 13.19 234 ILE A N 1
ATOM 1873 C CA . ILE A 1 234 ? 28.218 57.171 20.460 1.00 15.13 234 ILE A CA 1
ATOM 1874 C C . ILE A 1 234 ? 27.377 56.838 19.237 1.00 14.88 234 ILE A C 1
ATOM 1875 O O . ILE A 1 234 ? 26.232 56.397 19.354 1.00 15.50 234 ILE A O 1
ATOM 1880 N N . LYS A 1 235 ? 27.949 57.067 18.061 1.00 15.30 235 LYS A N 1
ATOM 1881 C CA . LYS A 1 235 ? 27.251 56.797 16.814 1.00 16.07 235 LYS A CA 1
ATOM 1882 C C . LYS A 1 235 ? 27.703 55.456 16.247 1.00 15.17 235 LYS A C 1
ATOM 1883 O O . LYS A 1 235 ? 28.899 55.184 16.147 1.00 17.17 235 LYS A O 1
ATOM 1889 N N . PRO A 1 236 ? 26.745 54.591 15.882 1.00 14.41 236 PRO A N 1
ATOM 1890 C CA . PRO A 1 236 ? 27.057 53.274 15.323 1.00 14.50 236 PRO A CA 1
ATOM 1891 C C . PRO A 1 236 ? 27.627 53.409 13.915 1.00 14.30 236 PRO A C 1
ATOM 1892 O O . PRO A 1 236 ? 27.413 54.422 13.249 1.00 14.70 236 PRO A O 1
ATOM 1896 N N . GLU A 1 237 ? 28.349 52.388 13.469 1.00 16.12 237 GLU A N 1
ATOM 1897 C CA . GLU A 1 237 ? 28.951 52.414 12.142 1.00 16.55 237 GLU A CA 1
ATOM 1898 C C . GLU A 1 237 ? 27.918 52.619 11.039 1.00 16.06 237 GLU A C 1
ATOM 1899 O O . GLU A 1 237 ? 26.931 51.885 10.950 1.00 14.98 237 GLU A O 1
ATOM 1905 N N . GLY A 1 238 ? 28.152 53.627 10.204 1.00 16.45 238 GLY A N 1
ATOM 1906 C CA . GLY A 1 238 ? 27.238 53.921 9.117 1.00 16.90 238 GLY A CA 1
ATOM 1907 C C . GLY A 1 238 ? 26.257 55.024 9.456 1.00 16.75 238 GLY A C 1
ATOM 1908 O O . GLY A 1 238 ? 25.555 55.529 8.582 1.00 17.89 238 GLY A O 1
ATOM 1909 N N . GLY A 1 239 ? 26.206 55.402 10.729 1.00 16.23 239 GLY A N 1
ATOM 1910 C CA . GLY A 1 239 ? 25.294 56.452 11.145 1.00 16.47 239 GLY A CA 1
ATOM 1911 C C . GLY A 1 239 ? 24.084 55.900 11.874 1.00 15.33 239 GLY A C 1
ATOM 1912 O O . GLY A 1 239 ? 23.567 54.839 11.526 1.00 14.82 239 GLY A O 1
ATOM 1913 N N . GLU A 1 240 ? 23.623 56.630 12.883 1.00 15.67 240 GLU A N 1
ATOM 1914 C CA . GLU A 1 240 ? 22.480 56.204 13.680 1.00 15.99 240 GLU A CA 1
ATOM 1915 C C . GLU A 1 240 ? 21.178 56.015 12.899 1.00 15.69 240 GLU A C 1
ATOM 1916 O O . GLU A 1 240 ? 20.297 55.271 13.330 1.00 14.32 240 GLU A O 1
ATOM 1922 N N . SER A 1 241 ? 21.055 56.668 11.748 1.00 14.79 241 SER A N 1
ATOM 1923 C CA . SER A 1 241 ? 19.837 56.553 10.948 1.00 14.64 241 SER A CA 1
ATOM 1924 C C . SER A 1 241 ? 19.590 55.133 10.429 1.00 13.16 241 SER A C 1
ATOM 1925 O O . SER A 1 241 ? 18.460 54.776 10.095 1.00 15.24 241 SER A O 1
ATOM 1928 N N . LYS A 1 242 ? 20.646 54.329 10.369 1.00 12.91 242 LYS A N 1
ATOM 1929 C CA . LYS A 1 242 ? 20.535 52.957 9.879 1.00 12.50 242 LYS A CA 1
ATOM 1930 C C . LYS A 1 242 ? 20.130 51.975 10.971 1.00 11.77 242 LYS A C 1
ATOM 1931 O O . LYS A 1 242 ? 19.948 50.788 10.707 1.00 12.35 242 LYS A O 1
ATOM 1937 N N . TYR A 1 243 ? 19.978 52.476 12.191 1.00 10.70 243 TYR A N 1
ATOM 1938 C CA . TYR A 1 243 ? 19.632 51.638 13.331 1.00 10.35 243 TYR A CA 1
ATOM 1939 C C . TYR A 1 243 ? 18.238 51.975 13.857 1.00 10.28 243 TYR A C 1
ATOM 1940 O O . TYR A 1 243 ? 17.648 52.973 13.448 1.00 11.19 243 TYR A O 1
ATOM 1949 N N . VAL A 1 244 ? 17.699 51.161 14.762 1.00 9.36 244 VAL A N 1
ATOM 1950 C CA . VAL A 1 244 ? 16.334 51.415 15.218 1.00 9.57 244 VAL A CA 1
ATOM 1951 C C . VAL A 1 244 ? 16.112 52.772 15.875 1.00 9.13 244 VAL A C 1
ATOM 1952 O O . VAL A 1 244 ? 16.942 53.266 16.644 1.00 9.91 244 VAL A O 1
ATOM 1956 N N . GLN A 1 245 ? 14.969 53.368 15.554 1.00 9.57 245 GLN A N 1
ATOM 1957 C CA . GLN A 1 245 ? 14.610 54.691 16.050 1.00 9.95 245 GLN A CA 1
ATOM 1958 C C . GLN A 1 245 ? 13.580 54.660 17.166 1.00 10.27 245 GLN A C 1
ATOM 1959 O O . GLN A 1 245 ? 13.345 55.671 17.831 1.00 10.22 245 GLN A O 1
ATOM 1965 N N . LYS A 1 246 ? 12.961 53.502 17.353 1.00 10.63 246 LYS A N 1
ATOM 1966 C CA . LYS A 1 246 ? 11.960 53.316 18.391 1.00 11.32 246 LYS A CA 1
ATOM 1967 C C . LYS A 1 246 ? 12.132 51.927 18.978 1.00 10.73 246 LYS A C 1
ATOM 1968 O O . LYS A 1 246 ? 12.394 50.970 18.248 1.00 10.86 246 LYS A O 1
ATOM 1974 N N . VAL A 1 247 ? 12.003 51.831 20.297 1.00 9.92 247 VAL A N 1
ATOM 1975 C CA . VAL A 1 247 ? 12.101 50.558 21.004 1.00 9.45 247 VAL A CA 1
ATOM 1976 C C . VAL A 1 247 ? 10.888 50.480 21.913 1.00 9.29 247 VAL A C 1
ATOM 1977 O O . VAL A 1 247 ? 10.627 51.399 22.695 1.00 10.45 247 VAL A O 1
ATOM 1981 N N . VAL A 1 248 ? 10.139 49.393 21.802 1.00 9.22 248 VAL A N 1
ATOM 1982 C CA . VAL A 1 248 ? 8.958 49.210 22.624 1.00 10.31 248 VAL A CA 1
ATOM 1983 C C . VAL A 1 248 ? 9.006 47.884 23.360 1.00 9.15 248 VAL A C 1
ATOM 1984 O O . VAL A 1 248 ? 9.184 46.828 22.746 1.00 10.36 248 VAL A O 1
ATOM 1988 N N . TYR A 1 249 ? 8.882 47.947 24.680 1.00 9.09 249 TYR A N 1
ATOM 1989 C CA . TYR A 1 249 ? 8.827 46.744 25.498 1.00 8.46 249 TYR A CA 1
ATOM 1990 C C . TYR A 1 249 ? 7.346 46.451 25.698 1.00 8.85 249 TYR A C 1
ATOM 1991 O O . TYR A 1 249 ? 6.585 47.331 26.106 1.00 9.07 249 TYR A O 1
ATOM 2000 N N . ARG A 1 250 ? 6.937 45.228 25.378 1.00 8.37 250 ARG A N 1
ATOM 2001 C CA . ARG A 1 250 ? 5.558 44.788 25.552 1.00 8.51 250 ARG A CA 1
ATOM 2002 C C . ARG A 1 250 ? 5.564 43.798 26.705 1.00 8.93 250 ARG A C 1
ATOM 2003 O O . ARG A 1 250 ? 6.362 42.861 26.723 1.00 9.68 250 ARG A O 1
ATOM 2011 N N . PHE A 1 251 ? 4.671 44.012 27.666 1.00 8.46 251 PHE A N 1
ATOM 2012 C CA . PHE A 1 251 ? 4.589 43.163 28.845 1.00 8.18 251 PHE A CA 1
ATOM 2013 C C . PHE A 1 251 ? 3.398 42.225 28.831 1.00 8.30 251 PHE A C 1
ATOM 2014 O O . PHE A 1 251 ? 2.252 42.658 28.713 1.00 9.10 251 PHE A O 1
ATOM 2022 N N . ILE A 1 252 ? 3.687 40.933 28.948 1.00 8.53 252 ILE A N 1
ATOM 2023 C CA . ILE A 1 252 ? 2.659 39.896 28.988 1.00 8.41 252 ILE A CA 1
ATOM 2024 C C . ILE A 1 252 ? 3.052 39.011 30.170 1.00 8.60 252 ILE A C 1
ATOM 2025 O O . ILE A 1 252 ? 3.994 38.222 30.085 1.00 8.88 252 ILE A O 1
ATOM 2030 N N . GLN A 1 253 ? 2.325 39.161 31.276 1.00 9.04 253 GLN A N 1
ATOM 2031 C CA . GLN A 1 253 ? 2.620 38.457 32.523 1.00 10.08 253 GLN A CA 1
ATOM 2032 C C . GLN A 1 253 ? 2.589 36.937 32.496 1.00 9.21 253 GLN A C 1
ATOM 2033 O O . GLN A 1 253 ? 3.427 36.285 33.127 1.00 9.61 253 GLN A O 1
ATOM 2039 N N . ASN A 1 254 ? 1.613 36.365 31.805 1.00 8.76 254 ASN A N 1
ATOM 2040 C CA . ASN A 1 254 ? 1.537 34.916 31.729 1.00 8.63 254 ASN A CA 1
ATOM 2041 C C . ASN A 1 254 ? 2.544 34.481 30.673 1.00 7.38 254 ASN A C 1
ATOM 2042 O O . ASN A 1 254 ? 2.436 34.866 29.508 1.00 8.33 254 ASN A O 1
ATOM 2047 N N . THR A 1 255 ? 3.525 33.681 31.075 1.00 8.29 255 THR A N 1
ATOM 2048 C CA . THR A 1 255 ? 4.559 33.270 30.136 1.00 8.04 255 THR A CA 1
ATOM 2049 C C . THR A 1 255 ? 4.059 32.444 28.957 1.00 8.47 255 THR A C 1
ATOM 2050 O O . THR A 1 255 ? 4.667 32.479 27.888 1.00 8.83 255 THR A O 1
ATOM 2054 N N . ASN A 1 256 ? 2.964 31.704 29.125 1.00 8.27 256 ASN A N 1
ATOM 2055 C CA . ASN A 1 256 ? 2.430 30.944 27.999 1.00 8.40 256 ASN A CA 1
ATOM 2056 C C . ASN A 1 256 ? 1.816 31.929 27.005 1.00 8.21 256 ASN A C 1
ATOM 2057 O O . ASN A 1 256 ? 1.959 31.767 25.792 1.00 9.04 256 ASN A O 1
ATOM 2062 N N . SER A 1 257 ? 1.133 32.950 27.510 1.00 8.88 257 SER A N 1
ATOM 2063 C CA . SER A 1 257 ? 0.550 33.951 26.629 1.00 9.17 257 SER A CA 1
ATOM 2064 C C . SER A 1 257 ? 1.676 34.699 25.909 1.00 8.31 257 SER A C 1
ATOM 2065 O O . SER A 1 257 ? 1.538 35.065 24.742 1.00 8.91 257 SER A O 1
ATOM 2068 N N . LEU A 1 258 ? 2.795 34.924 26.594 1.00 8.52 258 LEU A N 1
ATOM 2069 C CA . LEU A 1 258 ? 3.919 35.604 25.959 1.00 7.83 258 LEU A CA 1
ATOM 2070 C C . LEU A 1 258 ? 4.476 34.695 24.865 1.00 7.96 258 LEU A C 1
ATOM 2071 O O . LEU A 1 258 ? 4.807 35.157 23.776 1.00 8.82 258 LEU A O 1
ATOM 2076 N N . LEU A 1 259 ? 4.573 33.399 25.154 1.00 8.36 259 LEU A N 1
ATOM 2077 C CA . LEU A 1 259 ? 5.065 32.437 24.173 1.00 8.88 259 LEU A CA 1
ATOM 2078 C C . LEU A 1 259 ? 4.207 32.495 22.905 1.00 9.03 259 LEU A C 1
ATOM 2079 O O . LEU A 1 259 ? 4.730 32.516 21.785 1.00 9.62 259 LEU A O 1
ATOM 2084 N N . VAL A 1 260 ? 2.890 32.527 23.080 1.00 8.84 260 VAL A N 1
ATOM 2085 C CA . VAL A 1 260 ? 1.984 32.592 21.939 1.00 9.56 260 VAL A CA 1
ATOM 2086 C C . VAL A 1 260 ? 2.245 33.864 21.130 1.00 9.48 260 VAL A C 1
ATOM 2087 O O . VAL A 1 260 ? 2.304 33.825 19.901 1.00 9.15 260 VAL A O 1
ATOM 2091 N N . ALA A 1 261 ? 2.415 34.991 21.816 1.00 9.04 261 ALA A N 1
ATOM 2092 C CA . ALA A 1 261 ? 2.677 36.250 21.124 1.00 8.40 261 ALA A CA 1
ATOM 2093 C C . ALA A 1 261 ? 4.003 36.183 20.358 1.00 8.16 261 ALA A C 1
ATOM 2094 O O . ALA A 1 261 ? 4.104 36.649 19.220 1.00 9.50 261 ALA A O 1
ATOM 2096 N N . VAL A 1 262 ? 5.020 35.593 20.974 1.00 8.96 262 VAL A N 1
ATOM 2097 C CA . VAL A 1 262 ? 6.322 35.475 20.324 1.00 9.24 262 VAL A CA 1
ATOM 2098 C C . VAL A 1 262 ? 6.226 34.597 19.074 1.00 9.49 262 VAL A C 1
ATOM 2099 O O . VAL A 1 262 ? 6.793 34.926 18.029 1.00 9.98 262 VAL A O 1
ATOM 2103 N N . ILE A 1 263 ? 5.499 33.489 19.171 1.00 9.35 263 ILE A N 1
ATOM 2104 C CA . ILE A 1 263 ? 5.334 32.606 18.020 1.00 9.70 263 ILE A CA 1
ATOM 2105 C C . ILE A 1 263 ? 4.608 33.344 16.893 1.00 9.70 263 ILE A C 1
ATOM 2106 O O . ILE A 1 263 ? 4.918 33.154 15.714 1.00 10.24 263 ILE A O 1
ATOM 2111 N N . GLY A 1 264 ? 3.655 34.194 17.269 1.00 9.47 264 GLY A N 1
ATOM 2112 C CA . GLY A 1 264 ? 2.867 34.947 16.303 1.00 10.48 264 GLY A CA 1
ATOM 2113 C C . GLY A 1 264 ? 3.626 35.856 15.355 1.00 10.68 264 GLY A C 1
ATOM 2114 O O . GLY A 1 264 ? 3.131 36.166 14.268 1.00 11.80 264 GLY A O 1
ATOM 2115 N N . GLY A 1 265 ? 4.800 36.321 15.770 1.00 10.47 265 GLY A N 1
ATOM 2116 C CA . GLY A 1 265 ? 5.611 37.155 14.900 1.00 11.56 265 GLY A CA 1
ATOM 2117 C C . GLY A 1 265 ? 5.634 38.658 15.094 1.00 10.67 265 GLY A C 1
ATOM 2118 O O . GLY A 1 265 ? 6.425 39.331 14.436 1.00 12.72 265 GLY A O 1
ATOM 2119 N N . SER A 1 266 ? 4.801 39.203 15.975 1.00 11.12 266 SER A N 1
ATOM 2120 C CA . SER A 1 266 ? 4.784 40.654 16.170 1.00 11.37 266 SER A CA 1
ATOM 2121 C C . SER A 1 266 ? 5.887 41.166 17.093 1.00 11.13 266 SER A C 1
ATOM 2122 O O . SER A 1 266 ? 6.090 42.375 17.211 1.00 12.73 266 SER A O 1
ATOM 2125 N N . ILE A 1 267 ? 6.596 40.249 17.738 1.00 9.94 267 ILE A N 1
ATOM 2126 C CA . ILE A 1 267 ? 7.677 40.612 18.649 1.00 10.21 267 ILE A CA 1
ATOM 2127 C C . ILE A 1 267 ? 9.026 40.319 17.986 1.00 9.74 267 ILE A C 1
ATOM 2128 O O . ILE A 1 267 ? 9.297 39.194 17.562 1.00 10.97 267 ILE A O 1
ATOM 2133 N N . ASP A 1 268 ? 9.870 41.342 17.893 1.00 8.68 268 ASP A N 1
ATOM 2134 C CA . ASP A 1 268 ? 11.172 41.206 17.244 1.00 9.87 268 ASP A CA 1
ATOM 2135 C C . ASP A 1 268 ? 12.220 40.441 18.032 1.00 9.19 268 ASP A C 1
ATOM 2136 O O . ASP A 1 268 ? 13.038 39.727 17.451 1.00 10.45 268 ASP A O 1
ATOM 2141 N N . ALA A 1 269 ? 12.209 40.599 19.351 1.00 9.21 269 ALA A N 1
ATOM 2142 C CA . ALA A 1 269 ? 13.186 39.931 20.199 1.00 8.92 269 ALA A CA 1
ATOM 2143 C C . ALA A 1 269 ? 12.640 39.793 21.604 1.00 8.02 269 ALA A C 1
ATOM 2144 O O . ALA A 1 269 ? 11.740 40.527 22.000 1.00 9.18 269 ALA A O 1
ATOM 2146 N N . THR A 1 270 ? 13.186 38.850 22.361 1.00 7.69 270 THR A N 1
ATOM 2147 C CA . THR A 1 270 ? 12.737 38.670 23.728 1.00 8.39 270 THR A CA 1
ATOM 2148 C C . THR A 1 270 ? 13.766 39.188 24.724 1.00 8.54 270 THR A C 1
ATOM 2149 O O . THR A 1 270 ? 14.969 39.235 24.459 1.00 8.67 270 THR A O 1
ATOM 2153 N N . SER A 1 271 ? 13.249 39.600 25.873 1.00 7.93 271 SER A N 1
ATOM 2154 C CA . SER A 1 271 ? 14.024 40.131 26.983 1.00 8.52 271 SER A CA 1
ATOM 2155 C C . SER A 1 271 ? 14.695 38.992 27.744 1.00 8.02 271 SER A C 1
ATOM 2156 O O . SER A 1 271 ? 14.387 37.819 27.525 1.00 8.42 271 SER A O 1
ATOM 2159 N N . SER A 1 272 ? 15.615 39.338 28.639 1.00 8.69 272 SER A N 1
ATOM 2160 C CA . SER A 1 272 ? 16.254 38.335 29.477 1.00 8.43 272 SER A CA 1
ATOM 2161 C C . SER A 1 272 ? 15.199 37.882 30.498 1.00 7.86 272 SER A C 1
ATOM 2162 O O . SER A 1 272 ? 15.376 36.872 31.175 1.00 9.51 272 SER A O 1
ATOM 2165 N N . VAL A 1 273 ? 14.113 38.647 30.611 1.00 7.83 273 VAL A N 1
ATOM 2166 C CA . VAL A 1 273 ? 13.016 38.307 31.518 1.00 8.03 273 VAL A CA 1
ATOM 2167 C C . VAL A 1 273 ? 11.781 38.102 30.644 1.00 6.79 273 VAL A C 1
ATOM 2168 O O . VAL A 1 273 ? 10.943 38.995 30.482 1.00 8.30 273 VAL A O 1
ATOM 2172 N N . SER A 1 274 ? 11.679 36.908 30.075 1.00 8.15 274 SER A N 1
ATOM 2173 C CA . SER A 1 274 ? 10.581 36.594 29.177 1.00 7.81 274 SER A CA 1
ATOM 2174 C C . SER A 1 274 ? 10.129 35.145 29.293 1.00 9.37 274 SER A C 1
ATOM 2175 O O . SER A 1 274 ? 9.385 34.801 30.208 1.00 10.37 274 SER A O 1
ATOM 2178 N N . LEU A 1 275 ? 10.585 34.307 28.368 1.00 8.29 275 LEU A N 1
ATOM 2179 C CA . LEU A 1 275 ? 10.228 32.894 28.335 1.00 9.26 275 LEU A CA 1
ATOM 2180 C C . LEU A 1 275 ? 11.162 32.057 29.189 1.00 9.34 275 LEU A C 1
ATOM 2181 O O . LEU A 1 275 ? 12.319 32.418 29.400 1.00 10.04 275 LEU A O 1
ATOM 2186 N N . THR A 1 276 ? 10.662 30.928 29.673 1.00 9.15 276 THR A N 1
ATOM 2187 C CA . THR A 1 276 ? 11.493 30.050 30.475 1.00 10.24 276 THR A CA 1
ATOM 2188 C C . THR A 1 276 ? 12.144 29.006 29.563 1.00 9.71 276 THR A C 1
ATOM 2189 O O . THR A 1 276 ? 11.742 28.835 28.411 1.00 9.24 276 THR A O 1
ATOM 2193 N N . PHE A 1 277 ? 13.163 28.331 30.077 1.00 10.31 277 PHE A N 1
ATOM 2194 C CA . PHE A 1 277 ? 13.931 27.347 29.315 1.00 9.79 277 PHE A CA 1
ATOM 2195 C C . PHE A 1 277 ? 13.092 26.335 28.537 1.00 9.92 277 PHE A C 1
ATOM 2196 O O . PHE A 1 277 ? 13.323 26.103 27.345 1.00 10.12 277 PHE A O 1
ATOM 2204 N N . ASP A 1 278 ? 12.128 25.728 29.218 1.00 9.67 278 ASP A N 1
ATOM 2205 C CA . ASP A 1 278 ? 11.249 24.739 28.608 1.00 10.50 278 ASP A CA 1
ATOM 2206 C C . ASP A 1 278 ? 10.468 25.318 27.432 1.00 10.24 278 ASP A C 1
ATOM 2207 O O . ASP A 1 278 ? 10.244 24.643 26.427 1.00 10.34 278 ASP A O 1
ATOM 2212 N N . GLN A 1 279 ? 10.053 26.573 27.546 1.00 9.93 279 GLN A N 1
ATOM 2213 C CA . GLN A 1 279 ? 9.294 27.193 26.469 1.00 9.85 279 GLN A CA 1
ATOM 2214 C C . GLN A 1 279 ? 10.164 27.425 25.240 1.00 10.14 279 GLN A C 1
ATOM 2215 O O . GLN A 1 279 ? 9.703 27.283 24.106 1.00 10.95 279 GLN A O 1
ATOM 2221 N N . GLY A 1 280 ? 11.427 27.764 25.473 1.00 10.08 280 GLY A N 1
ATOM 2222 C CA . GLY A 1 280 ? 12.344 28.013 24.376 1.00 11.30 280 GLY A CA 1
ATOM 2223 C C . GLY A 1 280 ? 12.583 26.794 23.509 1.00 12.26 280 GLY A C 1
ATOM 2224 O O . GLY A 1 280 ? 12.964 26.923 22.345 1.00 12.99 280 GLY A O 1
ATOM 2225 N N . ARG A 1 281 ? 12.371 25.605 24.064 1.00 11.76 281 ARG A N 1
ATOM 2226 C CA . ARG A 1 281 ? 12.571 24.383 23.296 1.00 12.42 281 ARG A CA 1
ATOM 2227 C C . ARG A 1 281 ? 11.266 23.634 23.037 1.00 11.78 281 ARG A C 1
ATOM 2228 O O . ARG A 1 281 ? 11.281 22.476 22.619 1.00 13.26 281 ARG A O 1
ATOM 2236 N N . SER A 1 282 ? 10.137 24.300 23.270 1.00 11.82 282 SER A N 1
ATOM 2237 C CA . SER A 1 282 ? 8.835 23.680 23.042 1.00 12.37 282 SER A CA 1
ATOM 2238 C C . SER A 1 282 ? 8.594 23.561 21.539 1.00 13.05 282 SER A C 1
ATOM 2239 O O . SER A 1 282 ? 9.000 24.427 20.764 1.00 13.11 282 SER A O 1
ATOM 2242 N N . PRO A 1 283 ? 7.921 22.487 21.105 1.00 13.60 283 PRO A N 1
ATOM 2243 C CA . PRO A 1 283 ? 7.654 22.301 19.676 1.00 13.70 283 PRO A CA 1
ATOM 2244 C C . PRO A 1 283 ? 6.834 23.402 19.009 1.00 12.98 283 PRO A C 1
ATOM 2245 O O . PRO A 1 283 ? 7.070 23.729 17.845 1.00 13.85 283 PRO A O 1
ATOM 2249 N N . GLN A 1 284 ? 5.875 23.978 19.731 1.00 12.38 284 GLN A N 1
ATOM 2250 C CA . GLN A 1 284 ? 5.052 25.031 19.148 1.00 12.75 284 GLN A CA 1
ATOM 2251 C C . GLN A 1 284 ? 5.880 26.248 18.746 1.00 13.00 284 GLN A C 1
ATOM 2252 O O . GLN A 1 284 ? 5.475 27.017 17.872 1.00 15.37 284 GLN A O 1
ATOM 2258 N N . LEU A 1 285 ? 7.036 26.424 19.383 1.00 11.96 285 LEU A N 1
ATOM 2259 C CA . LEU A 1 285 ? 7.920 27.540 19.055 1.00 11.65 285 LEU A CA 1
ATOM 2260 C C . LEU A 1 285 ? 8.965 27.095 18.037 1.00 11.15 285 LEU A C 1
ATOM 2261 O O . LEU A 1 285 ? 9.144 27.730 16.999 1.00 10.93 285 LEU A O 1
ATOM 2266 N N . VAL A 1 286 ? 9.648 25.999 18.340 1.00 11.23 286 VAL A N 1
ATOM 2267 C CA . VAL A 1 286 ? 10.687 25.481 17.460 1.00 12.25 286 VAL A CA 1
ATOM 2268 C C . VAL A 1 286 ? 10.199 25.221 16.035 1.00 11.64 286 VAL A C 1
ATOM 2269 O O . VAL A 1 286 ? 10.880 25.562 15.066 1.00 12.74 286 VAL A O 1
ATOM 2273 N N . ARG A 1 287 ? 9.013 24.642 15.902 1.00 10.91 287 ARG A N 1
ATOM 2274 C CA . ARG A 1 287 ? 8.480 24.338 14.580 1.00 11.34 287 ARG A CA 1
ATOM 2275 C C . ARG A 1 287 ? 8.012 25.560 13.805 1.00 11.96 287 ARG A C 1
ATOM 2276 O O . ARG A 1 287 ? 7.736 25.472 12.612 1.00 12.56 287 ARG A O 1
ATOM 2284 N N . ARG A 1 288 ? 7.934 26.705 14.475 1.00 11.40 288 ARG A N 1
ATOM 2285 C CA . ARG A 1 288 ? 7.505 27.933 13.816 1.00 11.93 288 ARG A CA 1
ATOM 2286 C C . ARG A 1 288 ? 8.678 28.883 13.567 1.00 11.70 288 ARG A C 1
ATOM 2287 O O . ARG A 1 288 ? 8.501 29.961 12.998 1.00 13.46 288 ARG A O 1
ATOM 2295 N N . ALA A 1 289 ? 9.877 28.468 13.965 1.00 11.59 289 ALA A N 1
ATOM 2296 C CA . ALA A 1 289 ? 11.072 29.292 13.802 1.00 10.83 289 ALA A CA 1
ATOM 2297 C C . ALA A 1 289 ? 11.672 29.380 12.394 1.00 11.57 289 ALA A C 1
ATOM 2298 O O . ALA A 1 289 ? 12.161 30.435 12.000 1.00 11.48 289 ALA A O 1
ATOM 2300 N N . PRO A 1 290 ? 11.649 28.280 11.616 1.00 12.31 290 PRO A N 1
ATOM 2301 C CA . PRO A 1 290 ? 12.223 28.324 10.264 1.00 13.00 290 PRO A CA 1
ATOM 2302 C C . PRO A 1 290 ? 11.881 29.551 9.426 1.00 13.30 290 PRO A C 1
ATOM 2303 O O . PRO A 1 290 ? 10.712 29.870 9.216 1.00 13.08 290 PRO A O 1
ATOM 2307 N N . GLY A 1 291 ? 12.926 30.231 8.956 1.00 12.49 291 GLY A N 1
ATOM 2308 C CA . GLY A 1 291 ? 12.771 31.414 8.128 1.00 13.08 291 GLY A CA 1
ATOM 2309 C C . GLY A 1 291 ? 12.193 32.628 8.828 1.00 12.19 291 GLY A C 1
ATOM 2310 O O . GLY A 1 291 ? 11.930 33.648 8.190 1.00 13.34 291 GLY A O 1
ATOM 2311 N N . ARG A 1 292 ? 12.017 32.540 10.142 1.00 11.25 292 ARG A N 1
ATOM 2312 C CA . ARG A 1 292 ? 11.427 33.639 10.895 1.00 10.90 292 ARG A CA 1
ATOM 2313 C C . ARG A 1 292 ? 12.255 34.114 12.082 1.00 10.39 292 ARG A C 1
ATOM 2314 O O . ARG A 1 292 ? 12.495 35.312 12.231 1.00 11.83 292 ARG A O 1
ATOM 2322 N N . PHE A 1 293 ? 12.691 33.179 12.920 1.00 10.17 293 PHE A N 1
ATOM 2323 C CA . PHE A 1 293 ? 13.459 33.527 14.113 1.00 9.61 293 PHE A CA 1
ATOM 2324 C C . PHE A 1 293 ? 14.560 32.533 14.417 1.00 10.62 293 PHE A C 1
ATOM 2325 O O . PHE A 1 293 ? 14.524 31.390 13.970 1.00 11.50 293 PHE A O 1
ATOM 2333 N N . ASP A 1 294 ? 15.535 32.991 15.194 1.00 10.30 294 ASP A N 1
ATOM 2334 C CA . ASP A 1 294 ? 16.615 32.141 15.669 1.00 10.48 294 ASP A CA 1
ATOM 2335 C C . ASP A 1 294 ? 16.387 32.036 17.173 1.00 10.29 294 ASP A C 1
ATOM 2336 O O . ASP A 1 294 ? 15.964 33.004 17.816 1.00 10.99 294 ASP A O 1
ATOM 2341 N N . ILE A 1 295 ? 16.635 30.856 17.726 1.00 10.07 295 ILE A N 1
ATOM 2342 C CA . ILE A 1 295 ? 16.461 30.627 19.154 1.00 9.45 295 ILE A CA 1
ATOM 2343 C C . ILE A 1 295 ? 17.822 30.301 19.750 1.00 10.37 295 ILE A C 1
ATOM 2344 O O . ILE A 1 295 ? 18.526 29.418 19.260 1.00 11.48 295 ILE A O 1
ATOM 2349 N N . TRP A 1 296 ? 18.189 31.018 20.806 1.00 9.50 296 TRP A N 1
ATOM 2350 C CA . TRP A 1 296 ? 19.472 30.827 21.475 1.00 10.29 296 TRP A CA 1
ATOM 2351 C C . TRP A 1 296 ? 19.286 30.609 22.967 1.00 9.97 296 TRP A C 1
ATOM 2352 O O . TRP A 1 296 ? 18.319 31.092 23.551 1.00 11.44 296 TRP A O 1
ATOM 2363 N N . PHE A 1 297 ? 20.225 29.894 23.578 1.00 10.06 297 PHE A N 1
ATOM 2364 C CA . PHE A 1 297 ? 20.200 29.651 25.017 1.00 10.80 297 PHE A CA 1
ATOM 2365 C C . PHE A 1 297 ? 21.534 30.149 25.552 1.00 11.24 297 PHE A C 1
ATOM 2366 O O . PHE A 1 297 ? 22.591 29.647 25.171 1.00 12.96 297 PHE A O 1
ATOM 2374 N N . VAL A 1 298 ? 21.481 31.143 26.432 1.00 11.53 298 VAL A N 1
ATOM 2375 C CA . VAL A 1 298 ? 22.694 31.733 26.977 1.00 12.23 298 VAL A CA 1
ATOM 2376 C C . VAL A 1 298 ? 22.872 31.475 28.464 1.00 13.90 298 VAL A C 1
ATOM 2377 O O . VAL A 1 298 ? 22.070 31.916 29.280 1.00 12.92 298 VAL A O 1
ATOM 2381 N N . PRO A 1 299 ? 23.929 30.736 28.834 1.00 16.65 299 PRO A N 1
ATOM 2382 C CA . PRO A 1 299 ? 24.157 30.462 30.253 1.00 17.03 299 PRO A CA 1
ATOM 2383 C C . PRO A 1 299 ? 24.562 31.746 30.970 1.00 16.44 299 PRO A C 1
ATOM 2384 O O . PRO A 1 299 ? 25.193 32.622 30.384 1.00 19.52 299 PRO A O 1
ATOM 2388 N N . GLY A 1 300 ? 24.180 31.855 32.234 1.00 16.71 300 GLY A N 1
ATOM 2389 C CA . GLY A 1 300 ? 24.523 33.033 33.005 1.00 14.96 300 GLY A CA 1
ATOM 2390 C C . GLY A 1 300 ? 24.495 32.695 34.478 1.00 13.60 300 GLY A C 1
ATOM 2391 O O . GLY A 1 300 ? 24.277 31.544 34.850 1.00 16.58 300 GLY A O 1
ATOM 2392 N N . ALA A 1 301 ? 24.726 33.690 35.322 1.00 11.11 301 ALA A N 1
ATOM 2393 C CA . ALA A 1 301 ? 24.703 33.478 36.761 1.00 10.30 301 ALA A CA 1
ATOM 2394 C C . ALA A 1 301 ? 23.270 33.763 37.191 1.00 9.57 301 ALA A C 1
ATOM 2395 O O . ALA A 1 301 ? 22.966 34.817 37.744 1.00 10.49 301 ALA A O 1
ATOM 2397 N N . ILE A 1 302 ? 22.397 32.800 36.915 1.00 9.94 302 ILE A N 1
ATOM 2398 C CA . ILE A 1 302 ? 20.974 32.900 37.213 1.00 9.73 302 ILE A CA 1
ATOM 2399 C C . ILE A 1 302 ? 20.644 31.730 38.128 1.00 9.23 302 ILE A C 1
ATOM 2400 O O . ILE A 1 302 ? 20.594 30.575 37.698 1.00 10.88 302 ILE A O 1
ATOM 2405 N N . TRP A 1 303 ? 20.396 32.045 39.391 1.00 8.86 303 TRP A N 1
ATOM 2406 C CA . TRP A 1 303 ? 20.165 31.027 40.400 1.00 8.15 303 TRP A CA 1
ATOM 2407 C C . TRP A 1 303 ? 18.739 30.944 40.924 1.00 7.40 303 TRP A C 1
ATOM 2408 O O . TRP A 1 303 ? 18.312 31.779 41.730 1.00 7.92 303 TRP A O 1
ATOM 2419 N N . GLU A 1 304 ? 18.007 29.937 40.451 1.00 7.82 304 GLU A N 1
ATOM 2420 C CA . GLU A 1 304 ? 16.633 29.711 40.896 1.00 7.74 304 GLU A CA 1
ATOM 2421 C C . GLU A 1 304 ? 16.757 29.089 42.286 1.00 7.97 304 GLU A C 1
ATOM 2422 O O . GLU A 1 304 ? 17.479 28.104 42.480 1.00 8.04 304 GLU A O 1
ATOM 2428 N N . HIS A 1 305 ? 16.041 29.657 43.249 1.00 7.58 305 HIS A N 1
ATOM 2429 C CA . HIS A 1 305 ? 16.154 29.200 44.625 1.00 7.19 305 HIS A CA 1
ATOM 2430 C C . HIS A 1 305 ? 14.896 29.549 45.409 1.00 6.69 305 HIS A C 1
ATOM 2431 O O . HIS A 1 305 ? 13.998 30.225 44.902 1.00 8.00 305 HIS A O 1
ATOM 2438 N N . ILE A 1 306 ? 14.854 29.100 46.660 1.00 8.12 306 ILE A N 1
ATOM 2439 C CA . ILE A 1 306 ? 13.738 29.405 47.536 1.00 8.55 306 ILE A CA 1
ATOM 2440 C C . ILE A 1 306 ? 14.280 30.034 48.811 1.00 8.92 306 ILE A C 1
ATOM 2441 O O . ILE A 1 306 ? 14.984 29.382 49.585 1.00 9.29 306 ILE A O 1
ATOM 2446 N N . ASP A 1 307 ? 13.985 31.312 49.014 1.00 8.42 307 ASP A N 1
ATOM 2447 C CA . ASP A 1 307 ? 14.414 31.970 50.231 1.00 8.57 307 ASP A CA 1
ATOM 2448 C C . ASP A 1 307 ? 13.480 31.536 51.350 1.00 8.56 307 ASP A C 1
ATOM 2449 O O . ASP A 1 307 ? 12.327 31.157 51.111 1.00 9.26 307 ASP A O 1
ATOM 2454 N N . ILE A 1 308 ? 14.003 31.585 52.570 1.00 8.18 308 ILE A N 1
ATOM 2455 C CA . ILE A 1 308 ? 13.284 31.161 53.762 1.00 9.55 308 ILE A CA 1
ATOM 2456 C C . ILE A 1 308 ? 13.356 32.249 54.823 1.00 9.03 308 ILE A C 1
ATOM 2457 O O . ILE A 1 308 ? 14.446 32.703 55.169 1.00 9.39 308 ILE A O 1
ATOM 2462 N N . ASN A 1 309 ? 12.205 32.670 55.333 1.00 9.05 309 ASN A N 1
ATOM 2463 C CA . ASN A 1 309 ? 12.190 33.688 56.375 1.00 8.75 309 ASN A CA 1
ATOM 2464 C C . ASN A 1 309 ? 12.709 33.042 57.661 1.00 9.18 309 ASN A C 1
ATOM 2465 O O . ASN A 1 309 ? 12.113 32.087 58.158 1.00 10.27 309 ASN A O 1
ATOM 2470 N N . LYS A 1 310 ? 13.819 33.552 58.188 1.00 9.31 310 LYS A N 1
ATOM 2471 C CA . LYS A 1 310 ? 14.402 33.008 59.410 1.00 9.99 310 LYS A CA 1
ATOM 2472 C C . LYS A 1 310 ? 14.385 34.020 60.551 1.00 10.37 310 LYS A C 1
ATOM 2473 O O . LYS A 1 310 ? 15.089 33.849 61.553 1.00 12.16 310 LYS A O 1
ATOM 2479 N N . PHE A 1 311 ? 13.584 35.073 60.405 1.00 11.09 311 PHE A N 1
ATOM 2480 C CA . PHE A 1 311 ? 13.491 36.098 61.444 1.00 12.16 311 PHE A CA 1
ATOM 2481 C C . PHE A 1 311 ? 12.671 35.601 62.623 1.00 14.02 311 PHE A C 1
ATOM 2482 O O . PHE A 1 311 ? 11.460 35.410 62.519 1.00 14.53 311 PHE A O 1
ATOM 2490 N N . GLU A 1 312 ? 13.347 35.416 63.751 1.00 17.60 312 GLU A N 1
ATOM 2491 C CA . GLU A 1 312 ? 12.720 34.916 64.964 1.00 19.75 312 GLU A CA 1
ATOM 2492 C C . GLU A 1 312 ? 11.661 35.823 65.588 1.00 19.28 312 GLU A C 1
ATOM 2493 O O . GLU A 1 312 ? 10.889 35.377 66.436 1.00 20.64 312 GLU A O 1
ATOM 2499 N N . ASN A 1 313 ? 11.615 37.088 65.179 1.00 17.82 313 ASN A N 1
ATOM 2500 C CA . ASN A 1 313 ? 10.614 37.998 65.725 1.00 17.81 313 ASN A CA 1
ATOM 2501 C C . ASN A 1 313 ? 9.239 37.738 65.108 1.00 17.07 313 ASN A C 1
ATOM 2502 O O . ASN A 1 313 ? 8.236 38.274 65.575 1.00 17.51 313 ASN A O 1
ATOM 2507 N N . CYS A 1 314 ? 9.199 36.932 64.046 1.00 15.15 314 CYS A N 1
ATOM 2508 C CA . CYS A 1 314 ? 7.935 36.561 63.408 1.00 14.33 314 CYS A CA 1
ATOM 2509 C C . CYS A 1 314 ? 7.609 35.205 64.014 1.00 14.81 314 CYS A C 1
ATOM 2510 O O . CYS A 1 314 ? 8.264 34.212 63.713 1.00 14.13 314 CYS A O 1
ATOM 2513 N N . GLN A 1 315 ? 6.603 35.160 64.878 1.00 15.45 315 GLN A N 1
ATOM 2514 C CA . GLN A 1 315 ? 6.265 33.911 65.544 1.00 16.10 315 GLN A CA 1
ATOM 2515 C C . GLN A 1 315 ? 5.990 32.749 64.594 1.00 15.62 315 GLN A C 1
ATOM 2516 O O . GLN A 1 315 ? 6.259 31.600 64.937 1.00 15.32 315 GLN A O 1
ATOM 2522 N N . VAL A 1 316 ? 5.465 33.038 63.407 1.00 15.33 316 VAL A N 1
ATOM 2523 C CA . VAL A 1 316 ? 5.188 31.987 62.428 1.00 15.17 316 VAL A CA 1
ATOM 2524 C C . VAL A 1 316 ? 6.486 31.257 62.076 1.00 13.65 316 VAL A C 1
ATOM 2525 O O . VAL A 1 316 ? 6.504 30.038 61.899 1.00 13.32 316 VAL A O 1
ATOM 2529 N N . VAL A 1 317 ? 7.571 32.018 61.980 1.00 12.54 317 VAL A N 1
ATOM 2530 C CA . VAL A 1 317 ? 8.880 31.460 61.670 1.00 12.77 317 VAL A CA 1
ATOM 2531 C C . VAL A 1 317 ? 9.311 30.497 62.775 1.00 12.32 317 VAL A C 1
ATOM 2532 O O . VAL A 1 317 ? 9.779 29.392 62.502 1.00 12.47 317 VAL A O 1
ATOM 2536 N N . LYS A 1 318 ? 9.151 30.917 64.026 1.00 12.66 318 LYS A N 1
ATOM 2537 C CA . LYS A 1 318 ? 9.520 30.070 65.156 1.00 13.67 318 LYS A CA 1
ATOM 2538 C C . LYS A 1 318 ? 8.588 28.867 65.265 1.00 12.80 318 LYS A C 1
ATOM 2539 O O . LYS A 1 318 ? 9.028 27.765 65.579 1.00 13.31 318 LYS A O 1
ATOM 2545 N N . ASP A 1 319 ? 7.303 29.083 64.999 1.00 12.44 319 ASP A N 1
ATOM 2546 C CA . ASP A 1 319 ? 6.319 28.005 65.051 1.00 12.57 319 ASP A CA 1
ATOM 2547 C C . ASP A 1 319 ? 6.706 26.885 64.088 1.00 12.55 319 ASP A C 1
ATOM 2548 O O . ASP A 1 319 ? 6.699 25.705 64.446 1.00 12.73 319 ASP A O 1
ATOM 2553 N N . LEU A 1 320 ? 7.048 27.267 62.862 1.00 11.25 320 LEU A N 1
ATOM 2554 C CA . LEU A 1 320 ? 7.436 26.305 61.836 1.00 11.34 320 LEU A CA 1
ATOM 2555 C C . LEU A 1 320 ? 8.875 25.825 61.997 1.00 10.97 320 LEU A C 1
ATOM 2556 O O . LEU A 1 320 ? 9.283 24.849 61.368 1.00 12.16 320 LEU A O 1
ATOM 2561 N N . GLY A 1 321 ? 9.638 26.522 62.833 1.00 10.64 321 GLY A N 1
ATOM 2562 C CA . GLY A 1 321 ? 11.027 26.157 63.056 1.00 10.52 321 GLY A CA 1
ATOM 2563 C C . GLY A 1 321 ? 11.929 26.439 61.865 1.00 9.43 321 GLY A C 1
ATOM 2564 O O . GLY A 1 321 ? 12.948 25.775 61.675 1.00 10.01 321 GLY A O 1
ATOM 2565 N N . LEU A 1 322 ? 11.572 27.440 61.068 1.00 10.28 322 LEU A N 1
ATOM 2566 C CA . LEU A 1 322 ? 12.364 27.774 59.888 1.00 10.26 322 LEU A CA 1
ATOM 2567 C C . LEU A 1 322 ? 13.763 28.272 60.228 1.00 10.78 322 LEU A C 1
ATOM 2568 O O . LEU A 1 322 ? 14.650 28.268 59.377 1.00 11.39 322 LEU A O 1
ATOM 2573 N N . ASN A 1 323 ? 13.956 28.686 61.476 1.00 11.55 323 ASN A N 1
ATOM 2574 C CA . ASN A 1 323 ? 15.248 29.178 61.940 1.00 12.69 323 ASN A CA 1
ATOM 2575 C C . ASN A 1 323 ? 16.218 28.044 62.289 1.00 12.63 323 ASN A C 1
ATOM 2576 O O . ASN A 1 323 ? 17.396 28.289 62.555 1.00 16.36 323 ASN A O 1
ATOM 2581 N N . ASP A 1 324 ? 15.726 26.807 62.281 1.00 11.58 324 ASP A N 1
ATOM 2582 C CA . ASP A 1 324 ? 16.552 25.637 62.589 1.00 11.21 324 ASP A CA 1
ATOM 2583 C C . ASP A 1 324 ? 16.989 24.995 61.273 1.00 10.71 324 ASP A C 1
ATOM 2584 O O . ASP A 1 324 ? 16.152 24.670 60.435 1.00 10.94 324 ASP A O 1
ATOM 2589 N N . LYS A 1 325 ? 18.292 24.802 61.089 1.00 10.51 325 LYS A N 1
ATOM 2590 C CA . LYS A 1 325 ? 18.773 24.217 59.843 1.00 11.08 325 LYS A CA 1
ATOM 2591 C C . LYS A 1 325 ? 18.154 22.855 59.546 1.00 10.18 325 LYS A C 1
ATOM 2592 O O . LYS A 1 325 ? 18.002 22.489 58.384 1.00 11.18 325 LYS A O 1
ATOM 2598 N N . ARG A 1 326 ? 17.799 22.102 60.584 1.00 10.63 326 ARG A N 1
ATOM 2599 C CA . ARG A 1 326 ? 17.200 20.788 60.372 1.00 11.05 326 ARG A CA 1
ATOM 2600 C C . ARG A 1 326 ? 15.895 20.886 59.586 1.00 9.97 326 ARG A C 1
ATOM 2601 O O . ARG A 1 326 ? 15.586 20.016 58.773 1.00 10.63 326 ARG A O 1
ATOM 2609 N N . THR A 1 327 ? 15.136 21.949 59.821 1.00 10.01 327 THR A N 1
ATOM 2610 C CA . THR A 1 327 ? 13.874 22.145 59.117 1.00 10.00 327 THR A CA 1
ATOM 2611 C C . THR A 1 327 ? 14.126 22.429 57.640 1.00 10.01 327 THR A C 1
ATOM 2612 O O . THR A 1 327 ? 13.423 21.922 56.765 1.00 10.06 327 THR A O 1
ATOM 2616 N N . ARG A 1 328 ? 15.139 23.246 57.369 1.00 10.24 328 ARG A N 1
ATOM 2617 C CA . ARG A 1 328 ? 15.474 23.609 56.002 1.00 9.32 328 ARG A CA 1
ATOM 2618 C C . ARG A 1 328 ? 16.037 22.403 55.252 1.00 9.41 328 ARG A C 1
ATOM 2619 O O . ARG A 1 328 ? 15.737 22.199 54.072 1.00 9.78 328 ARG A O 1
ATOM 2627 N N . GLN A 1 329 ? 16.831 21.591 55.943 1.00 10.00 329 GLN A N 1
ATOM 2628 C CA . GLN A 1 329 ? 17.389 20.386 55.341 1.00 10.48 329 GLN A CA 1
ATOM 2629 C C . GLN A 1 329 ? 16.251 19.406 55.036 1.00 10.12 329 GLN A C 1
ATOM 2630 O O . GLN A 1 329 ? 16.241 18.760 53.988 1.00 10.36 329 GLN A O 1
ATOM 2636 N N . ALA A 1 330 ? 15.288 19.304 55.952 1.00 10.28 330 ALA A N 1
ATOM 2637 C CA . ALA A 1 330 ? 14.153 18.405 55.764 1.00 10.14 330 ALA A CA 1
ATOM 2638 C C . ALA A 1 330 ? 13.365 18.801 54.523 1.00 10.42 330 ALA A C 1
ATOM 2639 O O . ALA A 1 330 ? 13.023 17.955 53.695 1.00 11.36 330 ALA A O 1
ATOM 2641 N N . ILE A 1 331 ? 13.069 20.089 54.395 1.00 9.79 331 ILE A N 1
ATOM 2642 C CA . ILE A 1 331 ? 12.320 20.556 53.240 1.00 10.18 331 ILE A CA 1
ATOM 2643 C C . ILE A 1 331 ? 13.066 20.245 51.946 1.00 9.58 331 ILE A C 1
ATOM 2644 O O . ILE A 1 331 ? 12.467 19.759 50.987 1.00 10.02 331 ILE A O 1
ATOM 2649 N N . LEU A 1 332 ? 14.373 20.498 51.917 1.00 9.43 332 LEU A N 1
ATOM 2650 C CA . LEU A 1 332 ? 15.131 20.240 50.697 1.00 9.49 332 LEU A CA 1
ATOM 2651 C C . LEU A 1 332 ? 15.123 18.759 50.319 1.00 9.84 332 LEU A C 1
ATOM 2652 O O . LEU A 1 332 ? 15.050 18.419 49.135 1.00 10.10 332 LEU A O 1
ATOM 2657 N N . HIS A 1 333 ? 15.202 17.878 51.316 1.00 10.07 333 HIS A N 1
ATOM 2658 C CA . HIS A 1 333 ? 15.168 16.437 51.053 1.00 10.55 333 HIS A CA 1
ATOM 2659 C C . HIS A 1 333 ? 13.812 16.035 50.469 1.00 10.39 333 HIS A C 1
ATOM 2660 O O . HIS A 1 333 ? 13.688 14.983 49.836 1.00 11.53 333 HIS A O 1
ATOM 2667 N N . ALA A 1 334 ? 12.797 16.868 50.690 1.00 9.48 334 ALA A N 1
ATOM 2668 C CA . ALA A 1 334 ? 11.456 16.590 50.184 1.00 10.38 334 ALA A CA 1
ATOM 2669 C C . ALA A 1 334 ? 11.192 17.215 48.816 1.00 10.75 334 ALA A C 1
ATOM 2670 O O . ALA A 1 334 ? 10.123 17.021 48.243 1.00 11.78 334 ALA A O 1
ATOM 2672 N N . LEU A 1 335 ? 12.154 17.979 48.303 1.00 10.37 335 LEU A N 1
ATOM 2673 C CA . LEU A 1 335 ? 12.012 18.603 46.990 1.00 9.99 335 LEU A CA 1
ATOM 2674 C C . LEU A 1 335 ? 12.736 17.723 45.977 1.00 10.04 335 LEU A C 1
ATOM 2675 O O . LEU A 1 335 ? 13.959 17.588 46.022 1.00 10.74 335 LEU A O 1
ATOM 2680 N N . ASN A 1 336 ? 11.985 17.108 45.069 1.00 9.71 336 ASN A N 1
ATOM 2681 C CA . ASN A 1 336 ? 12.596 16.240 44.074 1.00 10.36 336 ASN A CA 1
ATOM 2682 C C . ASN A 1 336 ? 13.148 17.088 42.939 1.00 9.67 336 ASN A C 1
ATOM 2683 O O . ASN A 1 336 ? 12.611 17.109 41.830 1.00 10.42 336 ASN A O 1
ATOM 2688 N N . ARG A 1 337 ? 14.241 17.783 43.233 1.00 9.66 337 ARG A N 1
ATOM 2689 C CA . ARG A 1 337 ? 14.875 18.669 42.269 1.00 10.14 337 ARG A CA 1
ATOM 2690 C C . ARG A 1 337 ? 15.420 17.950 41.043 1.00 10.16 337 ARG A C 1
ATOM 2691 O O . ARG A 1 337 ? 15.254 18.423 39.918 1.00 10.40 337 ARG A O 1
ATOM 2699 N N . GLU A 1 338 ? 16.071 16.811 41.245 1.00 11.10 338 GLU A N 1
ATOM 2700 C CA . GLU A 1 338 ? 16.602 16.082 40.104 1.00 11.76 338 GLU A CA 1
ATOM 2701 C C . GLU A 1 338 ? 15.457 15.599 39.217 1.00 11.24 338 GLU A C 1
ATOM 2702 O O . GLU A 1 338 ? 15.556 15.643 37.993 1.00 11.30 338 GLU A O 1
ATOM 2708 N N . GLY A 1 339 ? 14.368 15.144 39.832 1.00 10.77 339 GLY A N 1
ATOM 2709 C CA . GLY A 1 339 ? 13.231 14.689 39.052 1.00 11.62 339 GLY A CA 1
ATOM 2710 C C . GLY A 1 339 ? 12.628 15.846 38.277 1.00 10.49 339 GLY A C 1
ATOM 2711 O O . GLY A 1 339 ? 12.218 15.696 37.126 1.00 12.06 339 GLY A O 1
ATOM 2712 N N . LEU A 1 340 ? 12.584 17.012 38.913 1.00 10.85 340 LEU A N 1
ATOM 2713 C CA . LEU A 1 340 ? 12.036 18.212 38.297 1.00 11.39 340 LEU A CA 1
ATOM 2714 C C . LEU A 1 340 ? 12.847 18.664 37.086 1.00 10.00 340 LEU A C 1
ATOM 2715 O O . LEU A 1 340 ? 12.293 18.870 36.008 1.00 10.36 340 LEU A O 1
ATOM 2720 N N . VAL A 1 341 ? 14.159 18.819 37.243 1.00 9.96 341 VAL A N 1
ATOM 2721 C CA . VAL A 1 341 ? 14.948 19.287 36.108 1.00 10.06 341 VAL A CA 1
ATOM 2722 C C . VAL A 1 341 ? 14.975 18.279 34.965 1.00 10.34 341 VAL A C 1
ATOM 2723 O O . VAL A 1 341 ? 15.050 18.664 33.800 1.00 11.11 341 VAL A O 1
ATOM 2727 N N . LYS A 1 342 ? 14.897 16.991 35.290 1.00 10.87 342 LYS A N 1
ATOM 2728 C CA . LYS A 1 342 ? 14.882 15.964 34.255 1.00 12.39 342 LYS A CA 1
ATOM 2729 C C . LYS A 1 342 ? 13.585 16.068 33.452 1.00 11.58 342 LYS A C 1
ATOM 2730 O O . LYS A 1 342 ? 13.604 16.161 32.225 1.00 12.54 342 LYS A O 1
ATOM 2736 N N . ALA A 1 343 ? 12.457 16.068 34.152 1.00 11.39 343 ALA A N 1
ATOM 2737 C CA . ALA A 1 343 ? 11.157 16.138 33.495 1.00 11.33 343 ALA A CA 1
ATOM 2738 C C . ALA A 1 343 ? 10.884 17.469 32.800 1.00 11.39 343 ALA A C 1
ATOM 2739 O O . ALA A 1 343 ? 10.374 17.499 31.683 1.00 11.76 343 ALA A O 1
ATOM 2741 N N . PHE A 1 344 ? 11.234 18.566 33.462 1.00 10.32 344 PHE A N 1
ATOM 2742 C CA . PHE A 1 344 ? 10.983 19.904 32.934 1.00 10.58 344 PHE A CA 1
ATOM 2743 C C . PHE A 1 344 ? 11.975 20.415 31.896 1.00 10.21 344 PHE A C 1
ATOM 2744 O O . PHE A 1 344 ? 11.582 21.092 30.944 1.00 10.21 344 PHE A O 1
ATOM 2752 N N . PHE A 1 345 ? 13.254 20.101 32.079 1.00 10.27 345 PHE A N 1
ATOM 2753 C CA . PHE A 1 345 ? 14.294 20.618 31.193 1.00 10.83 345 PHE A CA 1
ATOM 2754 C C . PHE A 1 345 ? 15.234 19.574 30.602 1.00 11.69 345 PHE A C 1
ATOM 2755 O O . PHE A 1 345 ? 16.263 19.938 30.031 1.00 11.43 345 PHE A O 1
ATOM 2763 N N . ASP A 1 346 ? 14.892 18.296 30.734 1.00 12.12 346 ASP A N 1
ATOM 2764 C CA . ASP A 1 346 ? 15.754 17.220 30.249 1.00 13.19 346 ASP A CA 1
ATOM 2765 C C . ASP A 1 346 ? 17.140 17.346 30.879 1.00 13.31 346 ASP A C 1
ATOM 2766 O O . ASP A 1 346 ? 18.151 16.984 30.272 1.00 14.68 346 ASP A O 1
ATOM 2771 N N . GLY A 1 347 ? 17.167 17.874 32.102 1.00 13.08 347 GLY A N 1
ATOM 2772 C CA . GLY A 1 347 ? 18.407 18.044 32.842 1.00 13.00 347 GLY A CA 1
ATOM 2773 C C . GLY A 1 347 ? 19.361 19.109 32.336 1.00 13.17 347 GLY A C 1
ATOM 2774 O O . GLY A 1 347 ? 20.450 19.275 32.890 1.00 13.95 347 GLY A O 1
ATOM 2775 N N . LEU A 1 348 ? 18.960 19.848 31.306 1.00 13.22 348 LEU A N 1
ATOM 2776 C CA . LEU A 1 348 ? 19.825 20.870 30.728 1.00 13.13 348 LEU A CA 1
ATOM 2777 C C . LEU A 1 348 ? 20.075 22.079 31.634 1.00 12.63 348 LEU A C 1
ATOM 2778 O O . LEU A 1 348 ? 21.028 22.830 31.425 1.00 14.16 348 LEU A O 1
ATOM 2783 N N . GLN A 1 349 ? 19.204 22.278 32.620 1.00 11.15 349 GLN A N 1
ATOM 2784 C CA . GLN A 1 349 ? 19.392 23.325 33.628 1.00 10.57 349 GLN A CA 1
ATOM 2785 C C . GLN A 1 349 ? 19.584 22.427 34.843 1.00 11.66 349 GLN A C 1
ATOM 2786 O O . GLN A 1 349 ? 18.629 21.845 35.359 1.00 12.96 349 GLN A O 1
ATOM 2792 N N . PRO A 1 350 ? 20.837 22.282 35.299 1.00 11.23 350 PRO A N 1
ATOM 2793 C CA . PRO A 1 350 ? 21.191 21.433 36.437 1.00 10.93 350 PRO A CA 1
ATOM 2794 C C . PRO A 1 350 ? 20.802 21.874 37.829 1.00 11.10 350 PRO A C 1
ATOM 2795 O O . PRO A 1 350 ? 20.736 23.064 38.127 1.00 9.37 350 PRO A O 1
ATOM 2799 N N . VAL A 1 351 ? 20.565 20.887 38.685 1.00 10.40 351 VAL A N 1
ATOM 2800 C CA . VAL A 1 351 ? 20.241 21.145 40.073 1.00 10.12 351 VAL A CA 1
ATOM 2801 C C . VAL A 1 351 ? 21.428 21.901 40.666 1.00 9.75 351 VAL A C 1
ATOM 2802 O O . VAL A 1 351 ? 22.588 21.581 40.378 1.00 10.48 351 VAL A O 1
ATOM 2806 N N . ALA A 1 352 ? 21.124 22.911 41.474 1.00 9.58 352 ALA A N 1
ATOM 2807 C CA . ALA A 1 352 ? 22.133 23.732 42.129 1.00 9.09 352 ALA A CA 1
ATOM 2808 C C . ALA A 1 352 ? 22.243 23.325 43.594 1.00 9.92 352 ALA A C 1
ATOM 2809 O O . ALA A 1 352 ? 21.236 22.994 44.227 1.00 9.49 352 ALA A O 1
ATOM 2811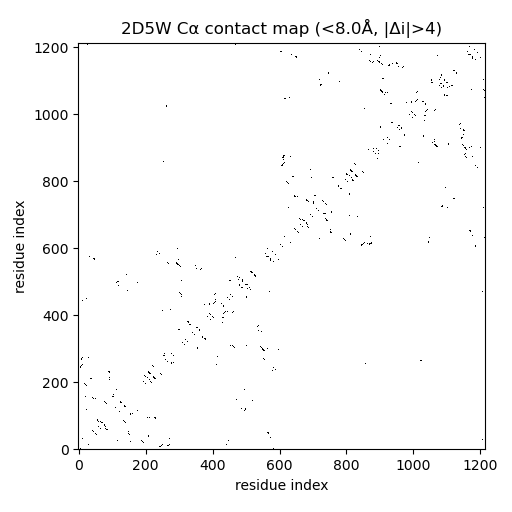 N N . HIS A 1 353 ? 23.464 23.370 44.126 1.00 9.03 353 HIS A N 1
ATOM 2812 C CA . HIS A 1 353 ? 23.724 23.004 45.518 1.00 8.98 353 HIS A CA 1
ATOM 2813 C C . HIS A 1 353 ? 24.383 24.152 46.275 1.00 9.50 353 HIS A C 1
ATOM 2814 O O . HIS A 1 353 ? 24.619 24.063 47.482 1.00 9.62 353 HIS A O 1
ATOM 2821 N N . THR A 1 354 ? 24.681 25.223 45.544 1.00 9.21 354 THR A N 1
ATOM 2822 C CA . THR A 1 354 ? 25.308 26.421 46.092 1.00 9.06 354 THR A CA 1
ATOM 2823 C C . THR A 1 354 ? 24.672 27.628 45.391 1.00 9.35 354 THR A C 1
ATOM 2824 O O . THR A 1 354 ? 23.864 27.444 44.481 1.00 10.15 354 THR A O 1
ATOM 2828 N N . TRP A 1 355 ? 25.017 28.849 45.803 1.00 9.20 355 TRP A N 1
ATOM 2829 C CA . TRP A 1 355 ? 24.416 30.047 45.205 1.00 8.99 355 TRP A CA 1
ATOM 2830 C C . TRP A 1 355 ? 25.203 30.664 44.058 1.00 8.85 355 TRP A C 1
ATOM 2831 O O . TRP A 1 355 ? 24.685 31.533 43.354 1.00 9.70 355 TRP A O 1
ATOM 2842 N N . ILE A 1 356 ? 26.441 30.214 43.866 1.00 8.72 356 ILE A N 1
ATOM 2843 C CA . ILE A 1 356 ? 27.295 30.734 42.800 1.00 9.16 356 ILE A CA 1
ATOM 2844 C C . ILE A 1 356 ? 27.223 29.816 41.581 1.00 9.67 356 ILE A C 1
ATOM 2845 O O . ILE A 1 356 ? 27.533 28.631 41.674 1.00 10.46 356 ILE A O 1
ATOM 2850 N N . ALA A 1 357 ? 26.813 30.365 40.440 1.00 10.04 357 ALA A N 1
ATOM 2851 C CA . ALA A 1 357 ? 26.681 29.585 39.213 1.00 10.20 357 ALA A CA 1
ATOM 2852 C C . ALA A 1 357 ? 28.025 29.156 38.631 1.00 10.41 357 ALA A C 1
ATOM 2853 O O . ALA A 1 357 ? 29.036 29.839 38.806 1.00 10.40 357 ALA A O 1
ATOM 2855 N N . PRO A 1 358 ? 28.048 28.013 37.926 1.00 10.81 358 PRO A N 1
ATOM 2856 C CA . PRO A 1 358 ? 29.269 27.481 37.312 1.00 11.96 358 PRO A CA 1
ATOM 2857 C C . PRO A 1 358 ? 30.017 28.449 36.392 1.00 12.12 358 PRO A C 1
ATOM 2858 O O . PRO A 1 358 ? 31.234 28.338 36.242 1.00 13.24 358 PRO A O 1
ATOM 2862 N N . VAL A 1 359 ? 29.306 29.389 35.772 1.00 11.95 359 VAL A N 1
ATOM 2863 C CA . VAL A 1 359 ? 29.970 30.347 34.888 1.00 13.25 359 VAL A CA 1
ATOM 2864 C C . VAL A 1 359 ? 30.979 31.194 35.657 1.00 12.89 359 VAL A C 1
ATOM 2865 O O . VAL A 1 359 ? 31.885 31.777 35.064 1.00 14.90 359 VAL A O 1
ATOM 2869 N N . ASN A 1 360 ? 30.819 31.269 36.976 1.00 11.12 360 ASN A N 1
ATOM 2870 C CA . ASN A 1 360 ? 31.755 32.019 37.809 1.00 11.04 360 ASN A CA 1
ATOM 2871 C C . ASN A 1 360 ? 32.773 31.010 38.355 1.00 11.25 360 ASN A C 1
ATOM 2872 O O . ASN A 1 360 ? 32.394 30.018 38.972 1.00 11.75 360 ASN A O 1
ATOM 2877 N N . PRO A 1 361 ? 34.079 31.249 38.136 1.00 12.04 361 PRO A N 1
ATOM 2878 C CA . PRO A 1 361 ? 35.103 30.319 38.629 1.00 12.96 361 PRO A CA 1
ATOM 2879 C C . PRO A 1 361 ? 35.100 30.059 40.136 1.00 12.02 361 PRO A C 1
ATOM 2880 O O . PRO A 1 361 ? 35.739 29.115 40.603 1.00 12.37 361 PRO A O 1
ATOM 2884 N N . LEU A 1 362 ? 34.390 30.886 40.896 1.00 10.97 362 LEU A N 1
ATOM 2885 C CA . LEU A 1 362 ? 34.316 30.698 42.342 1.00 10.47 362 LEU A CA 1
ATOM 2886 C C . LEU A 1 362 ? 33.403 29.525 42.718 1.00 9.92 362 LEU A C 1
ATOM 2887 O O . LEU A 1 362 ? 33.424 29.058 43.853 1.00 10.29 362 LEU A O 1
ATOM 2892 N N . PHE A 1 363 ? 32.600 29.066 41.763 1.00 10.02 363 PHE A N 1
ATOM 2893 C CA . PHE A 1 363 ? 31.680 27.947 41.965 1.00 10.09 363 PHE A CA 1
ATOM 2894 C C . PHE A 1 363 ? 32.371 26.737 42.598 1.00 10.68 363 PHE A C 1
ATOM 2895 O O . PHE A 1 363 ? 33.423 26.304 42.133 1.00 11.01 363 PHE A O 1
ATOM 2903 N N . ASN A 1 364 ? 31.775 26.196 43.659 1.00 9.89 364 ASN A N 1
ATOM 2904 C CA . ASN A 1 364 ? 32.326 25.019 44.334 1.00 10.75 364 ASN A CA 1
ATOM 2905 C C . ASN A 1 364 ? 31.427 23.814 44.056 1.00 10.88 364 ASN A C 1
ATOM 2906 O O . ASN A 1 364 ? 30.313 23.732 44.562 1.00 11.14 364 ASN A O 1
ATOM 2911 N N . PRO A 1 365 ? 31.907 22.856 43.249 1.00 11.74 365 PRO A N 1
ATOM 2912 C CA . PRO A 1 365 ? 31.125 21.662 42.913 1.00 12.20 365 PRO A CA 1
ATOM 2913 C C . PRO A 1 365 ? 31.133 20.575 43.985 1.00 12.84 365 PRO A C 1
ATOM 2914 O O . PRO A 1 365 ? 30.431 19.572 43.855 1.00 14.86 365 PRO A O 1
ATOM 2918 N N . ASN A 1 366 ? 31.900 20.790 45.049 1.00 13.11 366 ASN A N 1
ATOM 2919 C CA . ASN A 1 366 ? 32.052 19.785 46.098 1.00 13.81 366 ASN A CA 1
ATOM 2920 C C . ASN A 1 366 ? 31.254 19.933 47.392 1.00 13.65 366 ASN A C 1
ATOM 2921 O O . ASN A 1 366 ? 31.456 19.151 48.322 1.00 15.33 366 ASN A O 1
ATOM 2926 N N . VAL A 1 367 ? 30.352 20.906 47.471 1.00 12.04 367 VAL A N 1
ATOM 2927 C CA . VAL A 1 367 ? 29.585 21.089 48.701 1.00 11.71 367 VAL A CA 1
ATOM 2928 C C . VAL A 1 367 ? 28.588 19.961 48.955 1.00 11.53 367 VAL A C 1
ATOM 2929 O O . VAL A 1 367 ? 28.252 19.192 48.053 1.00 12.43 367 VAL A O 1
ATOM 2933 N N . LYS A 1 368 ? 28.124 19.877 50.196 1.00 11.96 368 LYS A N 1
ATOM 2934 C CA . LYS A 1 368 ? 27.160 18.864 50.610 1.00 12.49 368 LYS A CA 1
ATOM 2935 C C . LYS A 1 368 ? 25.901 18.926 49.745 1.00 13.12 368 LYS A C 1
ATOM 2936 O O . LYS A 1 368 ? 25.379 20.009 49.473 1.00 12.77 368 LYS A O 1
ATOM 2942 N N . LYS A 1 369 ? 25.417 17.762 49.317 1.00 12.95 369 LYS A N 1
ATOM 2943 C CA . LYS A 1 369 ? 24.218 17.679 48.487 1.00 13.88 369 LYS A CA 1
ATOM 2944 C C . LYS A 1 369 ? 23.079 17.002 49.242 1.00 13.03 369 LYS A C 1
ATOM 2945 O O . LYS A 1 369 ? 23.297 16.049 49.996 1.00 15.55 369 LYS A O 1
ATOM 2951 N N . TYR A 1 370 ? 21.863 17.493 49.030 1.00 11.20 370 TYR A N 1
ATOM 2952 C CA . TYR A 1 370 ? 20.684 16.939 49.682 1.00 11.93 370 TYR A CA 1
ATOM 2953 C C . TYR A 1 370 ? 19.805 16.239 48.657 1.00 11.96 370 TYR A C 1
ATOM 2954 O O . TYR A 1 370 ? 19.004 16.871 47.966 1.00 12.65 370 TYR A O 1
ATOM 2963 N N . GLU A 1 371 ? 19.955 14.924 48.567 1.00 12.14 371 GLU A N 1
ATOM 2964 C CA . GLU A 1 371 ? 19.185 14.142 47.613 1.00 11.87 371 GLU A CA 1
ATOM 2965 C C . GLU A 1 371 ? 17.718 14.045 48.017 1.00 10.75 371 GLU A C 1
ATOM 2966 O O . GLU A 1 371 ? 17.364 14.268 49.173 1.00 11.71 371 GLU A O 1
ATOM 2972 N N . PHE A 1 372 ? 16.869 13.723 47.049 1.00 11.82 372 PHE A N 1
ATOM 2973 C CA . PHE A 1 372 ? 15.447 13.567 47.311 1.00 11.84 372 PHE A CA 1
ATOM 2974 C C . PHE A 1 372 ? 15.259 12.299 48.139 1.00 12.44 372 PHE A C 1
ATOM 2975 O O . PHE A 1 372 ? 15.572 11.201 47.681 1.00 13.53 372 PHE A O 1
ATOM 2983 N N . ASP A 1 373 ? 14.766 12.459 49.362 1.00 12.56 373 ASP A N 1
ATOM 2984 C CA . ASP A 1 373 ? 14.542 11.325 50.258 1.00 13.31 373 ASP A CA 1
ATOM 2985 C C . ASP A 1 373 ? 13.521 11.721 51.316 1.00 12.73 373 ASP A C 1
ATOM 2986 O O . ASP A 1 373 ? 13.857 12.373 52.308 1.00 12.38 373 ASP A O 1
ATOM 2991 N N . LEU A 1 374 ? 12.274 11.318 51.107 1.00 13.25 374 LEU A N 1
ATOM 2992 C CA . LEU A 1 374 ? 11.213 11.652 52.043 1.00 13.65 374 LEU A CA 1
ATOM 2993 C C . LEU A 1 374 ? 11.427 11.040 53.423 1.00 13.94 374 LEU A C 1
ATOM 2994 O O . LEU A 1 374 ? 10.995 11.603 54.425 1.00 14.64 374 LEU A O 1
ATOM 2999 N N . LYS A 1 375 ? 12.095 9.893 53.480 1.00 14.71 375 LYS A N 1
ATOM 3000 C CA . LYS A 1 375 ? 12.352 9.250 54.763 1.00 15.85 375 LYS A CA 1
ATOM 3001 C C . LYS A 1 375 ? 13.253 10.126 55.626 1.00 15.08 375 LYS A C 1
ATOM 3002 O O . LYS A 1 375 ? 13.013 10.288 56.824 1.00 14.83 375 LYS A O 1
ATOM 3008 N N . LYS A 1 376 ? 14.291 10.692 55.017 1.00 14.74 376 LYS A N 1
ATOM 3009 C CA . LYS A 1 376 ? 15.204 11.559 55.753 1.00 14.85 376 LYS A CA 1
ATOM 3010 C C . LYS A 1 376 ? 14.475 12.812 56.225 1.00 14.16 376 LYS A C 1
ATOM 3011 O O . LYS A 1 376 ? 14.687 13.279 57.342 1.00 13.68 376 LYS A O 1
ATOM 3017 N N . ALA A 1 377 ? 13.611 13.353 55.372 1.00 13.54 377 ALA A N 1
ATOM 3018 C CA . ALA A 1 377 ? 12.850 14.546 55.726 1.00 12.73 377 ALA A CA 1
ATOM 3019 C C . ALA A 1 377 ? 11.957 14.251 56.928 1.00 12.41 377 ALA A C 1
ATOM 3020 O O . ALA A 1 377 ? 11.904 15.028 57.879 1.00 13.21 377 ALA A O 1
ATOM 3022 N N . GLU A 1 378 ? 11.264 13.117 56.878 1.00 13.10 378 GLU A N 1
ATOM 3023 C CA . GLU A 1 378 ? 10.369 12.707 57.955 1.00 14.24 378 GLU A CA 1
ATOM 3024 C C . GLU A 1 378 ? 11.100 12.556 59.289 1.00 13.35 378 GLU A C 1
ATOM 3025 O O . GLU A 1 378 ? 10.600 12.983 60.333 1.00 13.80 378 GLU A O 1
ATOM 3031 N N . ALA A 1 379 ? 12.282 11.948 59.250 1.00 13.50 379 ALA A N 1
ATOM 3032 C CA . ALA A 1 379 ? 13.076 11.741 60.457 1.00 13.23 379 ALA A CA 1
ATOM 3033 C C . ALA A 1 379 ? 13.502 13.067 61.087 1.00 13.85 379 ALA A C 1
ATOM 3034 O O . ALA A 1 379 ? 13.432 13.236 62.303 1.00 13.61 379 ALA A O 1
ATOM 3036 N N . LEU A 1 380 ? 13.947 14.006 60.255 1.00 13.39 380 LEU A N 1
ATOM 3037 C CA . LEU A 1 380 ? 14.375 15.313 60.744 1.00 13.11 380 LEU A CA 1
ATOM 3038 C C . LEU A 1 380 ? 13.228 16.059 61.412 1.00 12.67 380 LEU A C 1
ATOM 3039 O O . LEU A 1 380 ? 13.391 16.633 62.487 1.00 12.95 380 LEU A O 1
ATOM 3044 N N . LEU A 1 381 ? 12.063 16.044 60.774 1.00 12.60 381 LEU A N 1
ATOM 3045 C CA . LEU A 1 381 ? 10.905 16.733 61.323 1.00 12.73 381 LEU A CA 1
ATOM 3046 C C . LEU A 1 381 ? 10.402 16.073 62.604 1.00 12.50 381 LEU A C 1
ATOM 3047 O O . LEU A 1 381 ? 9.966 16.754 63.529 1.00 12.95 381 LEU A O 1
ATOM 3052 N N . ALA A 1 382 ? 10.474 14.747 62.663 1.00 13.58 382 ALA A N 1
ATOM 3053 C CA . ALA A 1 382 ? 10.030 14.023 63.850 1.00 14.14 382 ALA A CA 1
ATOM 3054 C C . ALA A 1 382 ? 10.908 14.388 65.042 1.00 15.14 382 ALA A C 1
ATOM 3055 O O . ALA A 1 382 ? 10.426 14.513 66.168 1.00 15.44 382 ALA A O 1
ATOM 3057 N N . GLU A 1 383 ? 12.200 14.564 64.786 1.00 16.18 383 GLU A N 1
ATOM 3058 C CA . GLU A 1 383 ? 13.148 14.912 65.836 1.00 18.34 383 GLU A CA 1
ATOM 3059 C C . GLU A 1 383 ? 12.797 16.250 66.480 1.00 18.04 383 GLU A C 1
ATOM 3060 O O . GLU A 1 383 ? 13.182 16.518 67.618 1.00 19.24 383 GLU A O 1
ATOM 3066 N N . MET A 1 384 ? 12.063 17.087 65.755 1.00 16.12 384 MET A N 1
ATOM 3067 C CA . MET A 1 384 ? 11.682 18.391 66.279 1.00 15.73 384 MET A CA 1
ATOM 3068 C C . MET A 1 384 ? 10.266 18.454 66.846 1.00 15.58 384 MET A C 1
ATOM 3069 O O . MET A 1 384 ? 9.701 19.536 67.013 1.00 15.52 384 MET A O 1
ATOM 3074 N N . GLY A 1 385 ? 9.700 17.286 67.138 1.00 15.39 385 GLY A N 1
ATOM 3075 C CA . GLY A 1 385 ? 8.379 17.225 67.740 1.00 15.46 385 GLY A CA 1
ATOM 3076 C C . GLY A 1 385 ? 7.149 17.148 66.858 1.00 14.08 385 GLY A C 1
ATOM 3077 O O . GLY A 1 385 ? 6.037 17.016 67.374 1.00 14.86 385 GLY A O 1
ATOM 3078 N N . TRP A 1 386 ? 7.319 17.225 65.543 1.00 13.82 386 TRP A N 1
ATOM 3079 C CA . TRP A 1 386 ? 6.170 17.168 64.646 1.00 12.30 386 TRP A CA 1
ATOM 3080 C C . TRP A 1 386 ? 5.535 15.785 64.555 1.00 11.54 386 TRP A C 1
ATOM 3081 O O . TRP A 1 386 ? 6.235 14.776 64.474 1.00 13.12 386 TRP A O 1
ATOM 3092 N N . ARG A 1 387 ? 4.204 15.759 64.562 1.00 12.09 387 ARG A N 1
ATOM 3093 C CA . ARG A 1 387 ? 3.429 14.527 64.430 1.00 13.31 387 ARG A CA 1
ATOM 3094 C C . ARG A 1 387 ? 2.218 14.856 63.566 1.00 11.38 387 ARG A C 1
ATOM 3095 O O . ARG A 1 387 ? 1.601 15.905 63.730 1.00 12.24 387 ARG A O 1
ATOM 3103 N N . LYS A 1 388 ? 1.871 13.961 62.649 1.00 11.87 388 LYS A N 1
ATOM 3104 C CA . LYS A 1 388 ? 0.744 14.213 61.764 1.00 12.78 388 LYS A CA 1
ATOM 3105 C C . LYS A 1 388 ? -0.610 14.377 62.437 1.00 12.14 388 LYS A C 1
ATOM 3106 O O . LYS A 1 388 ? -0.992 13.586 63.309 1.00 12.61 388 LYS A O 1
ATOM 3112 N N . GLY A 1 389 ? -1.319 15.424 62.025 1.00 12.52 389 GLY A N 1
ATOM 3113 C CA . GLY A 1 389 ? -2.658 15.680 62.514 1.00 13.19 389 GLY A CA 1
ATOM 3114 C C . GLY A 1 389 ? -3.575 14.806 61.670 1.00 13.14 389 GLY A C 1
ATOM 3115 O O . GLY A 1 389 ? -3.112 14.198 60.698 1.00 12.85 389 GLY A O 1
ATOM 3116 N N . PRO A 1 390 ? -4.877 14.736 61.986 1.00 14.16 390 PRO A N 1
ATOM 3117 C CA . PRO A 1 390 ? -5.820 13.906 61.229 1.00 14.38 390 PRO A CA 1
ATOM 3118 C C . PRO A 1 390 ? -6.075 14.277 59.774 1.00 14.28 390 PRO A C 1
ATOM 3119 O O . PRO A 1 390 ? -6.755 13.541 59.058 1.00 15.75 390 PRO A O 1
ATOM 3123 N N . ASP A 1 391 ? -5.544 15.417 59.341 1.00 13.20 391 ASP A N 1
ATOM 3124 C CA . ASP A 1 391 ? -5.685 15.843 57.953 1.00 13.87 391 ASP A CA 1
ATOM 3125 C C . ASP A 1 391 ? -4.392 15.487 57.222 1.00 13.12 391 ASP A C 1
ATOM 3126 O O . ASP A 1 391 ? -4.194 15.862 56.067 1.00 15.01 391 ASP A O 1
ATOM 3131 N N . GLY A 1 392 ? -3.519 14.757 57.912 1.00 12.62 392 GLY A N 1
ATOM 3132 C CA . GLY A 1 392 ? -2.250 14.346 57.335 1.00 12.68 392 GLY A CA 1
ATOM 3133 C C . GLY A 1 392 ? -1.152 15.392 57.397 1.00 11.06 392 GLY A C 1
ATOM 3134 O O . GLY A 1 392 ? -0.052 15.158 56.901 1.00 12.91 392 GLY A O 1
ATOM 3135 N N . ILE A 1 393 ? -1.440 16.535 58.013 1.00 10.55 393 ILE A N 1
ATOM 3136 C CA . ILE A 1 393 ? -0.467 17.620 58.112 1.00 10.66 393 ILE A CA 1
ATOM 3137 C C . ILE A 1 393 ? 0.159 17.675 59.504 1.00 10.54 393 ILE A C 1
ATOM 3138 O O . ILE A 1 393 ? -0.535 17.571 60.518 1.00 10.91 393 ILE A O 1
ATOM 3143 N N . LEU A 1 394 ? 1.477 17.836 59.547 1.00 10.66 394 LEU A N 1
ATOM 3144 C CA . LEU A 1 394 ? 2.205 17.876 60.810 1.00 11.01 394 LEU A CA 1
ATOM 3145 C C . LEU A 1 394 ? 1.745 18.959 61.775 1.00 11.27 394 LEU A C 1
ATOM 3146 O O . LEU A 1 394 ? 1.386 20.066 61.369 1.00 10.92 394 LEU A O 1
ATOM 3151 N N . GLN A 1 395 ? 1.774 18.617 63.060 1.00 11.20 395 GLN A N 1
ATOM 3152 C CA . GLN A 1 395 ? 1.392 19.522 64.138 1.00 12.40 395 GLN A CA 1
ATOM 3153 C C . GLN A 1 395 ? 2.379 19.368 65.289 1.00 12.30 395 GLN A C 1
ATOM 3154 O O . GLN A 1 395 ? 3.024 18.329 65.433 1.00 12.61 395 GLN A O 1
ATOM 3160 N N . ARG A 1 396 ? 2.486 20.412 66.102 1.00 13.40 396 ARG A N 1
ATOM 3161 C CA . ARG A 1 396 ? 3.332 20.392 67.289 1.00 14.42 396 ARG A CA 1
ATOM 3162 C C . ARG A 1 396 ? 2.941 21.582 68.155 1.00 14.03 396 ARG A C 1
ATOM 3163 O O . ARG A 1 396 ? 2.206 22.465 67.713 1.00 15.86 396 ARG A O 1
ATOM 3171 N N . THR A 1 397 ? 3.406 21.594 69.398 1.00 15.68 397 THR A N 1
ATOM 3172 C CA . THR A 1 397 ? 3.084 22.687 70.302 1.00 16.19 397 THR A CA 1
ATOM 3173 C C . THR A 1 397 ? 4.286 23.607 70.475 1.00 15.31 397 THR A C 1
ATOM 3174 O O . THR A 1 397 ? 5.403 23.144 70.684 1.00 16.38 397 THR A O 1
ATOM 3178 N N . VAL A 1 398 ? 4.046 24.909 70.365 1.00 14.76 398 VAL A N 1
ATOM 3179 C CA . VAL A 1 398 ? 5.093 25.915 70.522 1.00 14.39 398 VAL A CA 1
ATOM 3180 C C . VAL A 1 398 ? 4.522 27.037 71.380 1.00 14.82 398 VAL A C 1
ATOM 3181 O O . VAL A 1 398 ? 3.497 27.626 71.041 1.00 15.14 398 VAL A O 1
ATOM 3185 N N . ASN A 1 399 ? 5.185 27.323 72.496 1.00 16.02 399 ASN A N 1
ATOM 3186 C CA . ASN A 1 399 ? 4.729 28.361 73.412 1.00 17.80 399 ASN A CA 1
ATOM 3187 C C . ASN A 1 399 ? 3.292 28.086 73.860 1.00 17.23 399 ASN A C 1
ATOM 3188 O O . ASN A 1 399 ? 2.496 29.010 74.026 1.00 17.98 399 ASN A O 1
ATOM 3193 N N . GLY A 1 400 ? 2.967 26.807 74.037 1.00 16.65 400 GLY A N 1
ATOM 3194 C CA . GLY A 1 400 ? 1.636 26.421 74.479 1.00 18.58 400 GLY A CA 1
ATOM 3195 C C . GLY A 1 400 ? 0.553 26.476 73.416 1.00 18.89 400 GLY A C 1
ATOM 3196 O O . GLY A 1 400 ? -0.613 26.197 73.697 1.00 20.42 400 GLY A O 1
ATOM 3197 N N . ARG A 1 401 ? 0.936 26.824 72.192 1.00 18.06 401 ARG A N 1
ATOM 3198 C CA . ARG A 1 401 ? -0.009 26.928 71.087 1.00 18.66 401 ARG A CA 1
ATOM 3199 C C . ARG A 1 401 ? 0.160 25.787 70.094 1.00 17.14 401 ARG A C 1
ATOM 3200 O O . ARG A 1 401 ? 1.278 25.372 69.796 1.00 15.58 401 ARG A O 1
ATOM 3208 N N . THR A 1 402 ? -0.956 25.278 69.582 1.00 16.94 402 THR A N 1
ATOM 3209 C CA . THR A 1 402 ? -0.904 24.197 68.608 1.00 17.50 402 THR A CA 1
ATOM 3210 C C . THR A 1 402 ? -0.648 24.789 67.231 1.00 16.79 402 THR A C 1
ATOM 3211 O O . THR A 1 402 ? -1.437 25.591 66.732 1.00 20.05 402 THR A O 1
ATOM 3215 N N . VAL A 1 403 ? 0.463 24.394 66.624 1.00 15.71 403 VAL A N 1
ATOM 3216 C CA . VAL A 1 403 ? 0.825 24.897 65.309 1.00 14.31 403 VAL A CA 1
ATOM 3217 C C . VAL A 1 403 ? 0.817 23.786 64.266 1.00 13.43 403 VAL A C 1
ATOM 3218 O O . VAL A 1 403 ? 1.159 22.635 64.555 1.00 13.08 403 VAL A O 1
ATOM 3222 N N . ARG A 1 404 ? 0.407 24.147 63.055 1.00 13.67 404 ARG A N 1
ATOM 3223 C CA . ARG A 1 404 ? 0.346 23.213 61.936 1.00 13.42 404 ARG A CA 1
ATOM 3224 C C . ARG A 1 404 ? 1.399 23.596 60.907 1.00 12.50 404 ARG A C 1
ATOM 3225 O O . ARG A 1 404 ? 1.664 24.780 60.692 1.00 13.02 404 ARG A O 1
ATOM 3233 N N . PHE A 1 405 ? 1.990 22.599 60.259 1.00 11.46 405 PHE A N 1
ATOM 3234 C CA . PHE A 1 405 ? 3.008 22.886 59.265 1.00 10.82 405 PHE A CA 1
ATOM 3235 C C . PHE A 1 405 ? 2.413 23.216 57.901 1.00 10.08 405 PHE A C 1
ATOM 3236 O O . PHE A 1 405 ? 2.449 22.410 56.968 1.00 11.49 405 PHE A O 1
ATOM 3244 N N . GLU A 1 406 ? 1.831 24.407 57.823 1.00 10.51 406 GLU A N 1
ATOM 3245 C CA . GLU A 1 406 ? 1.285 24.940 56.582 1.00 11.54 406 GLU A CA 1
ATOM 3246 C C . GLU A 1 406 ? 2.207 26.126 56.353 1.00 11.52 406 GLU A C 1
ATOM 3247 O O . GLU A 1 406 ? 2.237 27.063 57.155 1.00 13.26 406 GLU A O 1
ATOM 3253 N N . ILE A 1 407 ? 2.970 26.076 55.269 1.00 11.09 407 ILE A N 1
ATOM 3254 C CA . ILE A 1 407 ? 3.937 27.120 54.979 1.00 10.53 407 ILE A CA 1
ATOM 3255 C C . ILE A 1 407 ? 3.573 27.926 53.739 1.00 10.13 407 ILE A C 1
ATOM 3256 O O . ILE A 1 407 ? 3.127 27.374 52.733 1.00 10.47 407 ILE A O 1
ATOM 3261 N N . GLU A 1 408 ? 3.749 29.240 53.823 1.00 10.08 408 GLU A N 1
ATOM 3262 C CA . GLU A 1 408 ? 3.457 30.117 52.699 1.00 10.06 408 GLU A CA 1
ATOM 3263 C C . GLU A 1 408 ? 4.496 29.862 51.610 1.00 9.13 408 GLU A C 1
ATOM 3264 O O . GLU A 1 408 ? 5.670 29.651 51.907 1.00 10.13 408 GLU A O 1
ATOM 3270 N N . TYR A 1 409 ? 4.061 29.872 50.354 1.00 8.89 409 TYR A N 1
ATOM 3271 C CA . TYR A 1 409 ? 4.960 29.645 49.221 1.00 8.66 409 TYR A CA 1
ATOM 3272 C C . TYR A 1 409 ? 4.624 30.707 48.182 1.00 9.07 409 TYR A C 1
ATOM 3273 O O . TYR A 1 409 ? 3.601 30.635 47.491 1.00 9.18 409 TYR A O 1
ATOM 3282 N N . VAL A 1 410 ? 5.496 31.704 48.105 1.00 8.41 410 VAL A N 1
ATOM 3283 C CA . VAL A 1 410 ? 5.337 32.833 47.204 1.00 8.53 410 VAL A CA 1
ATOM 3284 C C . VAL A 1 410 ? 6.226 32.758 45.976 1.00 8.27 410 VAL A C 1
ATOM 3285 O O . VAL A 1 410 ? 7.380 32.357 46.062 1.00 8.66 410 VAL A O 1
ATOM 3289 N N . THR A 1 411 ? 5.673 33.123 44.827 1.00 8.41 411 THR A N 1
ATOM 3290 C CA . THR A 1 411 ? 6.472 33.225 43.618 1.00 8.10 411 THR A CA 1
ATOM 3291 C C . THR A 1 411 ? 5.758 34.186 42.679 1.00 7.82 411 THR A C 1
ATOM 3292 O O . THR A 1 411 ? 4.703 34.733 43.017 1.00 8.48 411 THR A O 1
ATOM 3296 N N . THR A 1 412 ? 6.355 34.412 41.517 1.00 8.26 412 THR A N 1
ATOM 3297 C CA . THR A 1 412 ? 5.810 35.320 40.519 1.00 8.28 412 THR A CA 1
ATOM 3298 C C . THR A 1 412 ? 4.626 34.719 39.773 1.00 8.63 412 THR A C 1
ATOM 3299 O O . THR A 1 412 ? 4.785 33.772 38.993 1.00 8.60 412 THR A O 1
ATOM 3303 N N . ALA A 1 413 ? 3.444 35.280 40.002 1.00 8.96 413 ALA A N 1
ATOM 3304 C CA . ALA A 1 413 ? 2.234 34.814 39.336 1.00 8.75 413 ALA A CA 1
ATOM 3305 C C . ALA A 1 413 ? 2.399 34.964 37.828 1.00 9.30 413 ALA A C 1
ATOM 3306 O O . ALA A 1 413 ? 3.000 35.929 37.355 1.00 10.54 413 ALA A O 1
ATOM 3308 N N . GLY A 1 414 ? 1.880 33.997 37.080 1.00 9.05 414 GLY A N 1
ATOM 3309 C CA . GLY A 1 414 ? 1.971 34.056 35.632 1.00 9.27 414 GLY A CA 1
ATOM 3310 C C . GLY A 1 414 ? 3.148 33.303 35.047 1.00 8.27 414 GLY A C 1
ATOM 3311 O O . GLY A 1 414 ? 3.135 32.957 33.865 1.00 8.80 414 GLY A O 1
ATOM 3312 N N . ASN A 1 415 ? 4.182 33.074 35.848 1.00 9.08 415 ASN A N 1
ATOM 3313 C CA . ASN A 1 415 ? 5.344 32.342 35.367 1.00 8.68 415 ASN A CA 1
ATOM 3314 C C . ASN A 1 415 ? 4.945 30.878 35.485 1.00 8.63 415 ASN A C 1
ATOM 3315 O O . ASN A 1 415 ? 5.032 30.268 36.554 1.00 9.59 415 ASN A O 1
ATOM 3320 N N . VAL A 1 416 ? 4.502 30.319 34.366 1.00 8.44 416 VAL A N 1
ATOM 3321 C CA . VAL A 1 416 ? 3.994 28.961 34.349 1.00 8.05 416 VAL A CA 1
ATOM 3322 C C . VAL A 1 416 ? 4.914 27.868 34.867 1.00 8.18 416 VAL A C 1
ATOM 3323 O O . VAL A 1 416 ? 4.460 26.996 35.609 1.00 8.84 416 VAL A O 1
ATOM 3327 N N . VAL A 1 417 ? 6.196 27.904 34.525 1.00 8.56 417 VAL A N 1
ATOM 3328 C CA . VAL A 1 417 ? 7.067 26.845 35.014 1.00 8.93 417 VAL A CA 1
ATOM 3329 C C . VAL A 1 417 ? 7.170 26.888 36.543 1.00 8.35 417 VAL A C 1
ATOM 3330 O O . VAL A 1 417 ? 7.287 25.845 37.190 1.00 9.21 417 VAL A O 1
ATOM 3334 N N . ARG A 1 418 ? 7.108 28.081 37.130 1.00 8.46 418 ARG A N 1
ATOM 3335 C CA . ARG A 1 418 ? 7.154 28.201 38.584 1.00 8.41 418 ARG A CA 1
ATOM 3336 C C . ARG A 1 418 ? 5.840 27.736 39.210 1.00 8.77 418 ARG A C 1
ATOM 3337 O O . ARG A 1 418 ? 5.837 27.139 40.288 1.00 8.68 418 ARG A O 1
ATOM 3345 N N . GLU A 1 419 ? 4.721 28.016 38.548 1.00 8.85 419 GLU A N 1
ATOM 3346 C CA . GLU A 1 419 ? 3.431 27.581 39.063 1.00 8.58 419 GLU A CA 1
ATOM 3347 C C . GLU A 1 419 ? 3.399 26.050 39.031 1.00 8.71 419 GLU A C 1
ATOM 3348 O O . GLU A 1 419 ? 2.876 25.412 39.947 1.00 9.95 419 GLU A O 1
ATOM 3354 N N . ARG A 1 420 ? 3.986 25.463 37.992 1.00 8.01 420 ARG A N 1
ATOM 3355 C CA . ARG A 1 420 ? 4.060 24.010 37.872 1.00 9.03 420 ARG A CA 1
ATOM 3356 C C . ARG A 1 420 ? 5.002 23.455 38.945 1.00 9.02 420 ARG A C 1
ATOM 3357 O O . ARG A 1 420 ? 4.751 22.396 39.528 1.00 10.04 420 ARG A O 1
ATOM 3365 N N . THR A 1 421 ? 6.087 24.178 39.207 1.00 8.68 421 THR A N 1
ATOM 3366 C CA . THR A 1 421 ? 7.058 23.766 40.217 1.00 8.05 421 THR A CA 1
ATOM 3367 C C . THR A 1 421 ? 6.409 23.691 41.598 1.00 8.89 421 THR A C 1
ATOM 3368 O O . THR A 1 421 ? 6.610 22.724 42.337 1.00 9.18 421 THR A O 1
ATOM 3372 N N . GLN A 1 422 ? 5.622 24.705 41.942 1.00 8.08 422 GLN A N 1
ATOM 3373 C CA . GLN A 1 422 ? 4.951 24.720 43.236 1.00 8.49 422 GLN A CA 1
ATOM 3374 C C . GLN A 1 422 ? 4.075 23.483 43.399 1.00 9.90 422 GLN A C 1
ATOM 3375 O O . GLN A 1 422 ? 4.094 22.842 44.448 1.00 10.91 422 GLN A O 1
ATOM 3381 N N . GLN A 1 423 ? 3.313 23.153 42.358 1.00 9.60 423 GLN A N 1
ATOM 3382 C CA . GLN A 1 423 ? 2.422 21.991 42.362 1.00 10.84 423 GLN A CA 1
ATOM 3383 C C . GLN A 1 423 ? 3.196 20.686 42.482 1.00 9.74 423 GLN A C 1
ATOM 3384 O O . GLN A 1 423 ? 2.798 19.764 43.201 1.00 10.74 423 GLN A O 1
ATOM 3390 N N . PHE A 1 424 ? 4.290 20.607 41.738 1.00 9.12 424 PHE A N 1
ATOM 3391 C CA . PHE A 1 424 ? 5.145 19.432 41.717 1.00 9.59 424 PHE A CA 1
ATOM 3392 C C . PHE A 1 424 ? 5.702 19.162 43.118 1.00 9.43 424 PHE A C 1
ATOM 3393 O O . PHE A 1 424 ? 5.595 18.050 43.642 1.00 11.55 424 PHE A O 1
ATOM 3401 N N . PHE A 1 425 ? 6.299 20.184 43.724 1.00 8.96 425 PHE A N 1
ATOM 3402 C CA . PHE A 1 425 ? 6.865 20.045 45.063 1.00 9.56 425 PHE A CA 1
ATOM 3403 C C . PHE A 1 425 ? 5.785 19.819 46.123 1.00 9.90 425 PHE A C 1
ATOM 3404 O O . PHE A 1 425 ? 5.975 19.035 47.054 1.00 10.75 425 PHE A O 1
ATOM 3412 N N . ALA A 1 426 ? 4.656 20.506 45.985 1.00 9.69 426 ALA A N 1
ATOM 3413 C CA . ALA A 1 426 ? 3.566 20.386 46.952 1.00 9.69 426 ALA A CA 1
ATOM 3414 C C . ALA A 1 426 ? 3.071 18.955 47.112 1.00 10.82 426 ALA A C 1
ATOM 3415 O O . ALA A 1 426 ? 2.712 18.534 48.213 1.00 10.99 426 ALA A O 1
ATOM 3417 N N . GLU A 1 427 ? 3.052 18.210 46.014 1.00 12.13 427 GLU A N 1
ATOM 3418 C CA . GLU A 1 427 ? 2.582 16.832 46.048 1.00 13.61 427 GLU A CA 1
ATOM 3419 C C . GLU A 1 427 ? 3.458 15.971 46.955 1.00 13.66 427 GLU A C 1
ATOM 3420 O O . GLU A 1 427 ? 2.954 15.140 47.709 1.00 13.99 427 GLU A O 1
ATOM 3426 N N . ASP A 1 428 ? 4.771 16.172 46.893 1.00 12.88 428 ASP A N 1
ATOM 3427 C CA . ASP A 1 428 ? 5.689 15.406 47.729 1.00 12.94 428 ASP A CA 1
ATOM 3428 C C . ASP A 1 428 ? 5.710 15.917 49.165 1.00 11.99 428 ASP A C 1
ATOM 3429 O O . ASP A 1 428 ? 5.770 15.131 50.110 1.00 12.61 428 ASP A O 1
ATOM 3434 N N . LEU A 1 429 ? 5.663 17.234 49.330 1.00 11.61 429 LEU A N 1
ATOM 3435 C CA . LEU A 1 429 ? 5.660 17.818 50.664 1.00 10.54 429 LEU A CA 1
ATOM 3436 C C . LEU A 1 429 ? 4.450 17.317 51.451 1.00 10.92 429 LEU A C 1
ATOM 3437 O O . LEU A 1 429 ? 4.547 17.039 52.650 1.00 10.74 429 LEU A O 1
ATOM 3442 N N . LYS A 1 430 ? 3.316 17.179 50.774 1.00 10.59 430 LYS A N 1
ATOM 3443 C CA . LYS A 1 430 ? 2.106 16.708 51.434 1.00 11.70 430 LYS A CA 1
ATOM 3444 C C . LYS A 1 430 ? 2.278 15.288 51.974 1.00 11.98 430 LYS A C 1
ATOM 3445 O O . LYS A 1 430 ? 1.742 14.956 53.030 1.00 12.43 430 LYS A O 1
ATOM 3451 N N . LYS A 1 431 ? 3.031 14.455 51.261 1.00 11.28 431 LYS A N 1
ATOM 3452 C CA . LYS A 1 431 ? 3.253 13.077 51.692 1.00 13.21 431 LYS A CA 1
ATOM 3453 C C . LYS A 1 431 ? 3.897 13.001 53.071 1.00 13.50 431 LYS A C 1
ATOM 3454 O O . LYS A 1 431 ? 3.648 12.054 53.819 1.00 15.08 431 LYS A O 1
ATOM 3460 N N . ILE A 1 432 ? 4.729 13.984 53.409 1.00 12.65 432 ILE A N 1
ATOM 3461 C CA . ILE A 1 432 ? 5.375 13.987 54.718 1.00 13.53 432 ILE A CA 1
ATOM 3462 C C . ILE A 1 432 ? 4.704 14.935 55.710 1.00 12.73 432 ILE A C 1
ATOM 3463 O O . ILE A 1 432 ? 5.229 15.184 56.794 1.00 14.48 432 ILE A O 1
ATOM 3468 N N . GLY A 1 433 ? 3.552 15.478 55.332 1.00 11.87 433 GLY A N 1
ATOM 3469 C CA . GLY A 1 433 ? 2.828 16.341 56.246 1.00 11.10 433 GLY A CA 1
ATOM 3470 C C . GLY A 1 433 ? 3.056 17.835 56.185 1.00 10.09 433 GLY A C 1
ATOM 3471 O O . GLY A 1 433 ? 2.705 18.545 57.126 1.00 10.88 433 GLY A O 1
ATOM 3472 N N . ILE A 1 434 ? 3.657 18.325 55.107 1.00 10.44 434 ILE A N 1
ATOM 3473 C CA . ILE A 1 434 ? 3.853 19.761 54.976 1.00 10.93 434 ILE A CA 1
ATOM 3474 C C . ILE A 1 434 ? 2.859 20.271 53.942 1.00 9.90 434 ILE A C 1
ATOM 3475 O O . ILE A 1 434 ? 2.856 19.823 52.796 1.00 10.73 434 ILE A O 1
ATOM 3480 N N . ALA A 1 435 ? 1.995 21.186 54.369 1.00 10.12 435 ALA A N 1
ATOM 3481 C CA . ALA A 1 435 ? 0.998 21.777 53.487 1.00 11.37 435 ALA A CA 1
ATOM 3482 C C . ALA A 1 435 ? 1.566 23.083 52.961 1.00 11.88 435 ALA A C 1
ATOM 3483 O O . ALA A 1 435 ? 2.287 23.787 53.670 1.00 13.62 435 ALA A O 1
ATOM 3485 N N . VAL A 1 436 ? 1.241 23.397 51.714 1.00 12.93 436 VAL A N 1
ATOM 3486 C CA . VAL A 1 436 ? 1.721 24.612 51.079 1.00 13.28 436 VAL A CA 1
ATOM 3487 C C . VAL A 1 436 ? 0.576 25.567 50.777 1.00 13.17 436 VAL A C 1
ATOM 3488 O O . VAL A 1 436 ? -0.428 25.178 50.177 1.00 14.80 436 VAL A O 1
ATOM 3492 N N . LYS A 1 437 ? 0.721 26.814 51.212 1.00 11.42 437 LYS A N 1
ATOM 3493 C CA . LYS A 1 437 ? -0.290 27.821 50.939 1.00 11.85 437 LYS A CA 1
ATOM 3494 C C . LYS A 1 437 ? 0.297 28.733 49.875 1.00 10.44 437 LYS A C 1
ATOM 3495 O O . LYS A 1 437 ? 1.196 29.531 50.145 1.00 10.47 437 LYS A O 1
ATOM 3501 N N . ILE A 1 438 ? -0.203 28.589 48.656 1.00 11.16 438 ILE A N 1
ATOM 3502 C CA . ILE A 1 438 ? 0.266 29.383 47.532 1.00 11.66 438 ILE A CA 1
ATOM 3503 C C . ILE A 1 438 ? -0.163 30.836 47.677 1.00 11.53 438 ILE A C 1
ATOM 3504 O O . ILE A 1 438 ? -1.321 31.124 47.974 1.00 13.73 438 ILE A O 1
ATOM 3509 N N . ASN A 1 439 ? 0.773 31.754 47.477 1.00 10.54 439 ASN A N 1
ATOM 3510 C CA . ASN A 1 439 ? 0.467 33.175 47.561 1.00 11.42 439 ASN A CA 1
ATOM 3511 C C . ASN A 1 439 ? 1.350 33.903 46.560 1.00 10.82 439 ASN A C 1
ATOM 3512 O O . ASN A 1 439 ? 2.396 34.446 46.909 1.00 11.44 439 ASN A O 1
ATOM 3517 N N . ASN A 1 440 ? 0.913 33.903 45.306 1.00 10.10 440 ASN A N 1
ATOM 3518 C CA . ASN A 1 440 ? 1.671 34.520 44.230 1.00 9.56 440 ASN A CA 1
ATOM 3519 C C . ASN A 1 440 ? 1.151 35.889 43.823 1.00 9.83 440 ASN A C 1
ATOM 3520 O O . ASN A 1 440 ? -0.021 36.212 44.021 1.00 11.03 440 ASN A O 1
ATOM 3525 N N . ALA A 1 441 ? 2.039 36.687 43.243 1.00 9.84 441 ALA A N 1
ATOM 3526 C CA . ALA A 1 441 ? 1.692 38.024 42.780 1.00 9.42 441 ALA A CA 1
ATOM 3527 C C . ALA A 1 441 ? 2.671 38.405 41.675 1.00 9.53 441 ALA A C 1
ATOM 3528 O O . ALA A 1 441 ? 3.678 37.729 41.471 1.00 9.94 441 ALA A O 1
ATOM 3530 N N . PRO A 1 442 ? 2.391 39.490 40.942 1.00 9.17 442 PRO A N 1
ATOM 3531 C CA . PRO A 1 442 ? 3.292 39.910 39.863 1.00 9.95 442 PRO A CA 1
ATOM 3532 C C . PRO A 1 442 ? 4.676 40.329 40.348 1.00 9.07 442 PRO A C 1
ATOM 3533 O O . PRO A 1 442 ? 4.857 40.716 41.507 1.00 8.92 442 PRO A O 1
ATOM 3537 N N . SER A 1 443 ? 5.641 40.253 39.438 1.00 9.12 443 SER A N 1
ATOM 3538 C CA . SER A 1 443 ? 7.014 40.662 39.695 1.00 9.07 443 SER A CA 1
ATOM 3539 C C . SER A 1 443 ? 7.036 42.091 40.250 1.00 9.42 443 SER A C 1
ATOM 3540 O O . SER A 1 443 ? 7.762 42.387 41.198 1.00 9.78 443 SER A O 1
ATOM 3543 N N . ALA A 1 444 ? 6.223 42.966 39.661 1.00 8.86 444 ALA A N 1
ATOM 3544 C CA . ALA A 1 444 ? 6.158 44.365 40.083 1.00 9.60 444 ALA A CA 1
ATOM 3545 C C . ALA A 1 444 ? 5.695 44.526 41.528 1.00 10.09 444 ALA A C 1
ATOM 3546 O O . ALA A 1 444 ? 5.890 45.583 42.133 1.00 11.49 444 ALA A O 1
ATOM 3548 N N . VAL A 1 445 ? 5.075 43.485 42.072 1.00 8.64 445 VAL A N 1
ATOM 3549 C CA . VAL A 1 445 ? 4.604 43.502 43.452 1.00 9.67 445 VAL A CA 1
ATOM 3550 C C . VAL A 1 445 ? 5.585 42.806 44.397 1.00 9.83 445 VAL A C 1
ATOM 3551 O O . VAL A 1 445 ? 6.051 43.404 45.366 1.00 10.43 445 VAL A O 1
ATOM 3555 N N . VAL A 1 446 ? 5.926 41.554 44.104 1.00 9.39 446 VAL A N 1
ATOM 3556 C CA . VAL A 1 446 ? 6.808 40.806 44.996 1.00 9.64 446 VAL A CA 1
ATOM 3557 C C . VAL A 1 446 ? 8.252 41.279 45.059 1.00 9.36 446 VAL A C 1
ATOM 3558 O O . VAL A 1 446 ? 8.939 41.041 46.053 1.00 10.45 446 VAL A O 1
ATOM 3562 N N . PHE A 1 447 ? 8.717 41.961 44.017 1.00 8.57 447 PHE A N 1
ATOM 3563 C CA . PHE A 1 447 ? 10.093 42.439 44.004 1.00 9.58 447 PHE A CA 1
ATOM 3564 C C . PHE A 1 447 ? 10.228 43.905 44.413 1.00 9.24 447 PHE A C 1
ATOM 3565 O O . PHE A 1 447 ? 11.317 44.472 44.348 1.00 10.68 447 PHE A O 1
ATOM 3573 N N . ALA A 1 448 ? 9.121 44.520 44.820 1.00 9.93 448 ALA A N 1
ATOM 3574 C CA . ALA A 1 448 ? 9.156 45.900 45.299 1.00 9.73 448 ALA A CA 1
ATOM 3575 C C . ALA A 1 448 ? 9.707 45.819 46.724 1.00 9.17 448 ALA A C 1
ATOM 3576 O O . ALA A 1 448 ? 9.438 44.848 47.448 1.00 9.59 448 ALA A O 1
ATOM 3578 N N . ASP A 1 449 ? 10.471 46.831 47.126 1.00 9.17 449 ASP A N 1
ATOM 3579 C CA . ASP A 1 449 ? 11.081 46.849 48.450 1.00 9.08 449 ASP A CA 1
ATOM 3580 C C . ASP A 1 449 ? 10.150 46.503 49.603 1.00 9.02 449 ASP A C 1
ATOM 3581 O O . ASP A 1 449 ? 10.515 45.720 50.485 1.00 9.62 449 ASP A O 1
ATOM 3586 N N . GLU A 1 450 ? 8.945 47.065 49.590 1.00 9.41 450 GLU A N 1
ATOM 3587 C CA . GLU A 1 450 ? 7.995 46.842 50.666 1.00 10.79 450 GLU A CA 1
ATOM 3588 C C . GLU A 1 450 ? 7.543 45.403 50.825 1.00 10.62 450 GLU A C 1
ATOM 3589 O O . GLU A 1 450 ? 6.853 45.071 51.788 1.00 11.42 450 GLU A O 1
ATOM 3595 N N . PHE A 1 451 ? 7.918 44.545 49.882 1.00 9.97 451 PHE A N 1
ATOM 3596 C CA . PHE A 1 451 ? 7.590 43.133 50.011 1.00 9.53 451 PHE A CA 1
ATOM 3597 C C . PHE A 1 451 ? 8.870 42.328 50.227 1.00 9.53 451 PHE A C 1
ATOM 3598 O O . PHE A 1 451 ? 9.122 41.836 51.325 1.00 10.65 451 PHE A O 1
ATOM 3606 N N . ILE A 1 452 ? 9.696 42.226 49.191 1.00 9.55 452 ILE A N 1
ATOM 3607 C CA . ILE A 1 452 ? 10.912 41.425 49.278 1.00 9.41 452 ILE A CA 1
ATOM 3608 C C . ILE A 1 452 ? 11.871 41.800 50.407 1.00 8.97 452 ILE A C 1
ATOM 3609 O O . ILE A 1 452 ? 12.453 40.915 51.039 1.00 9.54 452 ILE A O 1
ATOM 3614 N N . GLN A 1 453 ? 12.018 43.093 50.680 1.00 8.80 453 GLN A N 1
ATOM 3615 C CA . GLN A 1 453 ? 12.928 43.553 51.724 1.00 9.78 453 GLN A CA 1
ATOM 3616 C C . GLN A 1 453 ? 12.260 43.815 53.074 1.00 9.27 453 GLN A C 1
ATOM 3617 O O . GLN A 1 453 ? 12.770 44.586 53.886 1.00 9.87 453 GLN A O 1
ATOM 3623 N N . ARG A 1 454 ? 11.134 43.148 53.327 1.00 9.61 454 ARG A N 1
ATOM 3624 C CA . ARG A 1 454 ? 10.416 43.327 54.586 1.00 9.41 454 ARG A CA 1
ATOM 3625 C C . ARG A 1 454 ? 10.042 42.026 55.304 1.00 9.35 454 ARG A C 1
ATOM 3626 O O . ARG A 1 454 ? 9.040 41.970 56.022 1.00 10.24 454 ARG A O 1
ATOM 3634 N N . ALA A 1 455 ? 10.845 40.982 55.121 1.00 9.35 455 ALA A N 1
ATOM 3635 C CA . ALA A 1 455 ? 10.582 39.720 55.805 1.00 10.33 455 ALA A CA 1
ATOM 3636 C C . ALA A 1 455 ? 10.716 39.927 57.318 1.00 10.36 455 ALA A C 1
ATOM 3637 O O . ALA A 1 455 ? 10.062 39.240 58.106 1.00 11.09 455 ALA A O 1
ATOM 3639 N N . SER A 1 456 ? 11.561 40.875 57.723 1.00 10.99 456 SER A N 1
ATOM 3640 C CA . SER A 1 456 ? 11.760 41.151 59.145 1.00 12.26 456 SER A CA 1
ATOM 3641 C C . SER A 1 456 ? 10.491 41.725 59.767 1.00 12.98 456 SER A C 1
ATOM 3642 O O . SER A 1 456 ? 10.343 41.741 60.991 1.00 14.13 456 SER A O 1
ATOM 3645 N N . GLU A 1 457 ? 9.586 42.202 58.917 1.00 12.28 457 GLU A N 1
ATOM 3646 C CA . GLU A 1 457 ? 8.305 42.753 59.356 1.00 13.51 457 GLU A CA 1
ATOM 3647 C C . GLU A 1 457 ? 7.219 41.715 59.078 1.00 13.20 457 GLU A C 1
ATOM 3648 O O . GLU A 1 457 ? 6.026 42.005 59.157 1.00 14.31 457 GLU A O 1
ATOM 3654 N N . CYS A 1 458 ? 7.663 40.508 58.736 1.00 12.22 458 CYS A N 1
ATOM 3655 C CA . CYS A 1 458 ? 6.801 39.367 58.449 1.00 13.39 458 CYS A CA 1
ATOM 3656 C C . CYS A 1 458 ? 5.861 39.548 57.247 1.00 12.48 458 CYS A C 1
ATOM 3657 O O . CYS A 1 458 ? 4.760 38.997 57.223 1.00 14.05 458 CYS A O 1
ATOM 3660 N N . LYS A 1 459 ? 6.307 40.301 56.241 1.00 12.75 459 LYS A N 1
ATOM 3661 C CA . LYS A 1 459 ? 5.505 40.523 55.036 1.00 12.66 459 LYS A CA 1
ATOM 3662 C C . LYS A 1 459 ? 5.307 39.204 54.290 1.00 12.08 459 LYS A C 1
ATOM 3663 O O . LYS A 1 459 ? 4.234 38.952 53.746 1.00 13.92 459 LYS A O 1
ATOM 3669 N N . TRP A 1 460 ? 6.361 38.395 54.218 1.00 11.67 460 TRP A N 1
ATOM 3670 C CA . TRP A 1 460 ? 6.263 37.056 53.643 1.00 11.00 460 TRP A CA 1
ATOM 3671 C C . TRP A 1 460 ? 6.824 36.219 54.790 1.00 10.81 460 TRP A C 1
ATOM 3672 O O . TRP A 1 460 ? 7.806 36.608 55.426 1.00 11.74 460 TRP A O 1
ATOM 3683 N N . THR A 1 461 ? 6.186 35.086 55.064 1.00 11.04 461 THR A N 1
ATOM 3684 C CA . THR A 1 461 ? 6.529 34.275 56.228 1.00 11.66 461 THR A CA 1
ATOM 3685 C C . THR A 1 461 ? 7.026 32.853 56.045 1.00 11.57 461 THR A C 1
ATOM 3686 O O . THR A 1 461 ? 7.129 32.109 57.025 1.00 13.93 461 THR A O 1
ATOM 3690 N N . GLY A 1 462 ? 7.323 32.457 54.819 1.00 10.44 462 GLY A N 1
ATOM 3691 C CA . GLY A 1 462 ? 7.786 31.100 54.618 1.00 10.24 462 GLY A CA 1
ATOM 3692 C C . GLY A 1 462 ? 8.794 30.979 53.503 1.00 9.38 462 GLY A C 1
ATOM 3693 O O . GLY A 1 462 ? 9.948 31.380 53.650 1.00 10.36 462 GLY A O 1
ATOM 3694 N N . MET A 1 463 ? 8.336 30.420 52.388 1.00 9.43 463 MET A N 1
ATOM 3695 C CA . MET A 1 463 ? 9.147 30.203 51.198 1.00 9.20 463 MET A CA 1
ATOM 3696 C C . MET A 1 463 ? 8.851 31.263 50.140 1.00 8.57 463 MET A C 1
ATOM 3697 O O . MET A 1 463 ? 7.704 31.665 49.959 1.00 9.31 463 MET A O 1
ATOM 3702 N N . PHE A 1 464 ? 9.893 31.697 49.437 1.00 8.66 464 PHE A N 1
ATOM 3703 C CA . PHE A 1 464 ? 9.761 32.705 48.389 1.00 8.07 464 PHE A CA 1
ATOM 3704 C C . PHE A 1 464 ? 10.699 32.270 47.263 1.00 7.51 464 PHE A C 1
ATOM 3705 O O . PHE A 1 464 ? 11.923 32.359 47.390 1.00 8.11 464 PHE A O 1
ATOM 3713 N N . GLU A 1 465 ? 10.123 31.769 46.173 1.00 7.99 465 GLU A N 1
ATOM 3714 C CA . GLU A 1 465 ? 10.920 31.306 45.045 1.00 8.24 465 GLU A CA 1
ATOM 3715 C C . GLU A 1 465 ? 11.070 32.325 43.932 1.00 8.06 465 GLU A C 1
ATOM 3716 O O . GLU A 1 465 ? 10.094 32.918 43.473 1.00 8.21 465 GLU A O 1
ATOM 3722 N N . PHE A 1 466 ? 12.310 32.515 43.505 1.00 7.65 466 PHE A N 1
ATOM 3723 C CA . PHE A 1 466 ? 12.627 33.403 42.398 1.00 7.72 466 PHE A CA 1
ATOM 3724 C C . PHE A 1 466 ? 14.082 33.145 42.039 1.00 7.79 466 PHE A C 1
ATOM 3725 O O . PHE A 1 466 ? 14.691 32.192 42.537 1.00 8.50 466 PHE A O 1
ATOM 3733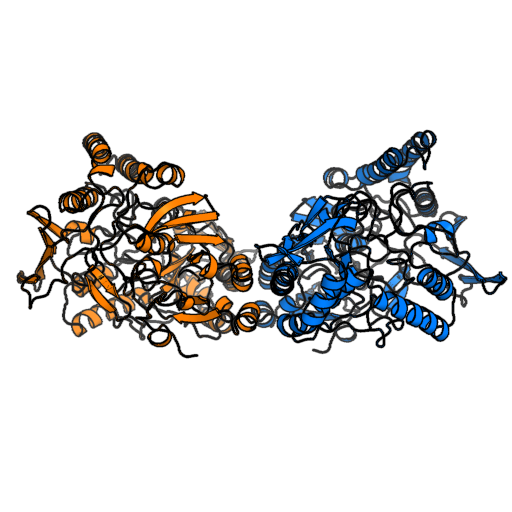 N N . ALA A 1 467 ? 14.637 33.958 41.152 1.00 7.70 467 ALA A N 1
ATOM 3734 C CA . ALA A 1 467 ? 16.024 33.784 40.761 1.00 7.46 467 ALA A CA 1
ATOM 3735 C C . ALA A 1 467 ? 16.817 35.062 40.933 1.00 8.15 467 ALA A C 1
ATOM 3736 O O . ALA A 1 467 ? 16.313 36.158 40.683 1.00 9.32 467 ALA A O 1
ATOM 3738 N N . TRP A 1 468 ? 18.054 34.918 41.397 1.00 7.75 468 TRP A N 1
ATOM 3739 C CA . TRP A 1 468 ? 18.955 36.056 41.510 1.00 7.46 468 TRP A CA 1
ATOM 3740 C C . TRP A 1 468 ? 19.809 36.017 40.250 1.00 8.21 468 TRP A C 1
ATOM 3741 O O . TRP A 1 468 ? 20.312 34.956 39.873 1.00 8.86 468 TRP A O 1
ATOM 3752 N N . VAL A 1 469 ? 19.955 37.165 39.601 1.00 8.23 469 VAL A N 1
ATOM 3753 C CA . VAL A 1 469 ? 20.799 37.290 38.418 1.00 9.30 469 VAL A CA 1
ATOM 3754 C C . VAL A 1 469 ? 22.006 38.062 38.939 1.00 9.02 469 VAL A C 1
ATOM 3755 O O . VAL A 1 469 ? 21.867 39.183 39.432 1.00 9.49 469 VAL A O 1
ATOM 3759 N N . SER A 1 470 ? 23.184 37.462 38.842 1.00 9.29 470 SER A N 1
ATOM 3760 C CA . SER A 1 470 ? 24.390 38.094 39.361 1.00 10.20 470 SER A CA 1
ATOM 3761 C C . SER A 1 470 ? 25.394 38.552 38.319 1.00 10.03 470 SER A C 1
ATOM 3762 O O . SER A 1 470 ? 25.418 38.060 37.190 1.00 10.63 470 SER A O 1
ATOM 3765 N N . ASN A 1 471 ? 26.218 39.517 38.717 1.00 11.07 471 ASN A N 1
ATOM 3766 C CA . ASN A 1 471 ? 27.296 40.001 37.867 1.00 11.12 471 ASN A CA 1
ATOM 3767 C C . ASN A 1 471 ? 28.576 39.387 38.448 1.00 10.94 471 ASN A C 1
ATOM 3768 O O . ASN A 1 471 ? 28.510 38.535 39.344 1.00 11.15 471 ASN A O 1
ATOM 3773 N N . LEU A 1 472 ? 29.734 39.808 37.953 1.00 10.70 472 LEU A N 1
ATOM 3774 C CA . LEU A 1 472 ? 31.002 39.264 38.426 1.00 10.37 472 LEU A CA 1
ATOM 3775 C C . LEU A 1 472 ? 31.508 39.845 39.744 1.00 9.15 472 LEU A C 1
ATOM 3776 O O . LEU A 1 472 ? 32.570 39.457 40.230 1.00 10.39 472 LEU A O 1
ATOM 3781 N N . GLN A 1 473 ? 30.759 40.774 40.325 1.00 9.76 473 GLN A N 1
ATOM 3782 C CA . GLN A 1 473 ? 31.164 41.358 41.597 1.00 10.97 473 GLN A CA 1
ATOM 3783 C C . GLN A 1 473 ? 30.606 40.517 42.740 1.00 11.06 473 GLN A C 1
ATOM 3784 O O . GLN A 1 473 ? 29.810 40.987 43.552 1.00 12.65 473 GLN A O 1
ATOM 3790 N N . GLU A 1 474 ? 31.040 39.262 42.791 1.00 10.82 474 GLU A N 1
ATOM 3791 C CA . GLU A 1 474 ? 30.582 38.329 43.815 1.00 10.16 474 GLU A CA 1
ATOM 3792 C C . GLU A 1 474 ? 31.289 38.544 45.150 1.00 11.57 474 GLU A C 1
ATOM 3793 O O . GLU A 1 474 ? 32.518 38.499 45.230 1.00 11.32 474 GLU A O 1
ATOM 3799 N N . ASP A 1 475 ? 30.503 38.778 46.195 1.00 12.44 475 ASP A N 1
ATOM 3800 C CA . ASP A 1 475 ? 31.044 39.003 47.532 1.00 12.93 475 ASP A CA 1
ATOM 3801 C C . ASP A 1 475 ? 30.307 38.197 48.599 1.00 11.91 475 ASP A C 1
ATOM 3802 O O . ASP A 1 475 ? 30.598 38.328 49.789 1.00 12.88 475 ASP A O 1
ATOM 3807 N N . GLY A 1 476 ? 29.357 37.369 48.175 1.00 11.57 476 GLY A N 1
ATOM 3808 C CA . GLY A 1 476 ? 28.589 36.577 49.121 1.00 11.08 476 GLY A CA 1
ATOM 3809 C C . GLY A 1 476 ? 27.677 37.434 49.985 1.00 10.41 476 GLY A C 1
ATOM 3810 O O . GLY A 1 476 ? 27.097 36.944 50.956 1.00 10.51 476 GLY A O 1
ATOM 3811 N N . SER A 1 477 ? 27.525 38.709 49.627 1.00 10.64 477 SER A N 1
ATOM 3812 C CA . SER A 1 477 ? 26.690 39.621 50.408 1.00 11.68 477 SER A CA 1
ATOM 3813 C C . SER A 1 477 ? 25.225 39.204 50.527 1.00 10.33 477 SER A C 1
ATOM 3814 O O . SER A 1 477 ? 24.533 39.652 51.436 1.00 11.83 477 SER A O 1
ATOM 3817 N N . LEU A 1 478 ? 24.747 38.358 49.620 1.00 10.13 478 LEU A N 1
ATOM 3818 C CA . LEU A 1 478 ? 23.367 37.881 49.704 1.00 9.90 478 LEU A CA 1
ATOM 3819 C C . LEU A 1 478 ? 23.166 37.101 50.999 1.00 9.61 478 LEU A C 1
ATOM 3820 O O . LEU A 1 478 ? 22.043 36.963 51.486 1.00 9.84 478 LEU A O 1
ATOM 3825 N N . PHE A 1 479 ? 24.262 36.593 51.556 1.00 8.64 479 PHE A N 1
ATOM 3826 C CA . PHE A 1 479 ? 24.182 35.794 52.767 1.00 9.60 479 PHE A CA 1
ATOM 3827 C C . PHE A 1 479 ? 25.035 36.251 53.933 1.00 10.60 479 PHE A C 1
ATOM 3828 O O . PHE A 1 479 ? 25.188 35.527 54.913 1.00 11.09 479 PHE A O 1
ATOM 3836 N N . GLN A 1 480 ? 25.584 37.455 53.845 1.00 10.05 480 GLN A N 1
ATOM 3837 C CA . GLN A 1 480 ? 26.381 37.981 54.943 1.00 10.65 480 GLN A CA 1
ATOM 3838 C C . GLN A 1 480 ? 25.467 38.682 55.927 1.00 10.17 480 GLN A C 1
ATOM 3839 O O . GLN A 1 480 ? 24.473 39.299 55.537 1.00 11.07 480 GLN A O 1
ATOM 3845 N N . TYR A 1 481 ? 25.790 38.585 57.209 1.00 10.50 481 TYR A N 1
ATOM 3846 C CA . TYR A 1 481 ? 25.022 39.311 58.202 1.00 10.66 481 TYR A CA 1
ATOM 3847 C C . TYR A 1 481 ? 25.697 40.680 58.232 1.00 11.22 481 TYR A C 1
ATOM 3848 O O . TYR A 1 481 ? 25.038 41.719 58.199 1.00 11.29 481 TYR A O 1
ATOM 3857 N N . LYS A 1 482 ? 27.025 40.667 58.263 1.00 11.72 482 LYS A N 1
ATOM 3858 C CA . LYS A 1 482 ? 27.802 41.896 58.290 1.00 12.71 482 LYS A CA 1
ATOM 3859 C C . LYS A 1 482 ? 29.116 41.736 57.538 1.00 13.22 482 LYS A C 1
ATOM 3860 O O . LYS A 1 482 ? 29.753 40.683 57.600 1.00 14.34 482 LYS A O 1
ATOM 3866 N N . ASN A 1 483 ? 29.510 42.769 56.802 1.00 12.55 483 ASN A N 1
ATOM 3867 C CA . ASN A 1 483 ? 30.789 42.729 56.112 1.00 12.32 483 ASN A CA 1
ATOM 3868 C C . ASN A 1 483 ? 31.752 43.259 57.169 1.00 12.50 483 ASN A C 1
ATOM 3869 O O . ASN A 1 483 ? 31.586 44.375 57.669 1.00 13.35 483 ASN A O 1
ATOM 3874 N N . LEU A 1 484 ? 32.746 42.452 57.517 1.00 12.45 484 LEU A N 1
ATOM 3875 C CA . LEU A 1 484 ? 33.699 42.821 58.558 1.00 13.75 484 LEU A CA 1
ATOM 3876 C C . LEU A 1 484 ? 34.686 43.928 58.209 1.00 14.56 484 LEU A C 1
ATOM 3877 O O . LEU A 1 484 ? 35.322 44.496 59.097 1.00 16.86 484 LEU A O 1
ATOM 3882 N N . ASN A 1 485 ? 34.817 44.244 56.928 1.00 13.68 485 ASN A N 1
ATOM 3883 C CA . ASN A 1 485 ? 35.745 45.291 56.523 1.00 13.47 485 ASN A CA 1
ATOM 3884 C C . ASN A 1 485 ? 35.163 46.678 56.729 1.00 14.01 485 ASN A C 1
ATOM 3885 O O . ASN A 1 485 ? 35.895 47.633 56.983 1.00 16.38 485 ASN A O 1
ATOM 3890 N N . THR A 1 486 ? 33.844 46.782 56.624 1.00 13.67 486 THR A N 1
ATOM 3891 C CA . THR A 1 486 ? 33.161 48.062 56.766 1.00 14.02 486 THR A CA 1
ATOM 3892 C C . THR A 1 486 ? 32.184 48.100 57.930 1.00 13.95 486 THR A C 1
ATOM 3893 O O . THR A 1 486 ? 31.734 49.174 58.330 1.00 15.40 486 THR A O 1
ATOM 3897 N N . GLY A 1 487 ? 31.854 46.930 58.465 1.00 14.18 487 GLY A N 1
ATOM 3898 C CA . GLY A 1 487 ? 30.907 46.859 59.562 1.00 14.93 487 GLY A CA 1
ATOM 3899 C C . GLY A 1 487 ? 29.472 47.028 59.086 1.00 14.22 487 GLY A C 1
ATOM 3900 O O . GLY A 1 487 ? 28.552 47.139 59.895 1.00 17.15 487 GLY A O 1
ATOM 3901 N N . ALA A 1 488 ? 29.277 47.039 57.772 1.00 13.64 488 ALA A N 1
ATOM 3902 C CA . ALA A 1 488 ? 27.944 47.207 57.198 1.00 13.19 488 ALA A CA 1
ATOM 3903 C C . ALA A 1 488 ? 27.080 45.956 57.338 1.00 12.77 488 ALA A C 1
ATOM 3904 O O . ALA A 1 488 ? 27.474 44.869 56.909 1.00 14.52 488 ALA A O 1
ATOM 3906 N N . ILE A 1 489 ? 25.906 46.116 57.942 1.00 12.70 489 ILE A N 1
ATOM 3907 C CA . ILE A 1 489 ? 24.969 45.011 58.122 1.00 12.76 489 ILE A CA 1
ATOM 3908 C C . ILE A 1 489 ? 24.172 44.866 56.829 1.00 11.90 489 ILE A C 1
ATOM 3909 O O . ILE A 1 489 ? 23.639 45.845 56.301 1.00 12.20 489 ILE A O 1
ATOM 3914 N N . MET A 1 490 ? 24.086 43.637 56.331 1.00 12.34 490 MET A N 1
ATOM 3915 C CA . MET A 1 490 ? 23.425 43.370 55.061 1.00 12.02 490 MET A CA 1
ATOM 3916 C C . MET A 1 490 ? 22.013 42.793 55.136 1.00 11.15 490 MET A C 1
ATOM 3917 O O . MET A 1 490 ? 21.437 42.438 54.106 1.00 11.42 490 MET A O 1
ATOM 3922 N N . VAL A 1 491 ? 21.460 42.692 56.342 1.00 11.27 491 VAL A N 1
ATOM 3923 C CA . VAL A 1 491 ? 20.104 42.173 56.536 1.00 10.82 491 VAL A CA 1
ATOM 3924 C C . VAL A 1 491 ? 19.184 43.379 56.683 1.00 11.45 491 VAL A C 1
ATOM 3925 O O . VAL A 1 491 ? 19.314 44.148 57.632 1.00 11.71 491 VAL A O 1
ATOM 3929 N N . PRO A 1 492 ? 18.230 43.556 55.756 1.00 10.27 492 PRO A N 1
ATOM 3930 C CA . PRO A 1 492 ? 17.335 44.712 55.861 1.00 10.62 492 PRO A CA 1
ATOM 3931 C C . PRO A 1 492 ? 16.295 44.643 56.969 1.00 11.18 492 PRO A C 1
ATOM 3932 O O . PRO A 1 492 ? 15.433 43.769 56.972 1.00 13.09 492 PRO A O 1
ATOM 3936 N N . THR A 1 493 ? 16.398 45.572 57.914 1.00 11.35 493 THR A N 1
ATOM 3937 C CA . THR A 1 493 ? 15.462 45.667 59.027 1.00 11.23 493 THR A CA 1
ATOM 3938 C C . THR A 1 493 ? 15.347 47.138 59.391 1.00 11.31 493 THR A C 1
ATOM 3939 O O . THR A 1 493 ? 16.119 47.972 58.918 1.00 10.77 493 THR A O 1
ATOM 3943 N N . LYS A 1 494 ? 14.384 47.456 60.243 1.00 11.58 494 LYS A N 1
ATOM 3944 C CA . LYS A 1 494 ? 14.201 48.828 60.680 1.00 12.99 494 LYS A CA 1
ATOM 3945 C C . LYS A 1 494 ? 15.488 49.319 61.344 1.00 12.95 494 LYS A C 1
ATOM 3946 O O . LYS A 1 494 ? 15.863 50.483 61.205 1.00 12.85 494 LYS A O 1
ATOM 3952 N N . GLU A 1 495 ? 16.170 48.415 62.044 1.00 11.83 495 GLU A N 1
ATOM 3953 C CA . GLU A 1 495 ? 17.399 48.757 62.755 1.00 12.76 495 GLU A CA 1
ATOM 3954 C C . GLU A 1 495 ? 18.571 49.204 61.887 1.00 12.14 495 GLU A C 1
ATOM 3955 O O . GLU A 1 495 ? 19.433 49.946 62.359 1.00 14.18 495 GLU A O 1
ATOM 3961 N N . ASN A 1 496 ? 18.635 48.755 60.635 1.00 11.75 496 ASN A N 1
ATOM 3962 C CA . ASN A 1 496 ? 19.729 49.192 59.770 1.00 11.33 496 ASN A CA 1
ATOM 3963 C C . ASN A 1 496 ? 19.191 50.015 58.596 1.00 9.93 496 ASN A C 1
ATOM 3964 O O . ASN A 1 496 ? 19.833 50.133 57.550 1.00 11.53 496 ASN A O 1
ATOM 3969 N N . ASN A 1 497 ? 18.010 50.593 58.792 1.00 10.17 497 ASN A N 1
ATOM 3970 C CA . ASN A 1 497 ? 17.372 51.427 57.783 1.00 10.33 497 ASN A CA 1
ATOM 3971 C C . ASN A 1 497 ? 17.052 50.688 56.490 1.00 10.27 497 ASN A C 1
ATOM 3972 O O . ASN A 1 497 ? 17.111 51.254 55.399 1.00 10.33 497 ASN A O 1
ATOM 3977 N N . TYR A 1 498 ? 16.709 49.413 56.636 1.00 10.16 498 TYR A N 1
ATOM 3978 C CA . TYR A 1 498 ? 16.319 48.556 55.522 1.00 9.94 498 TYR A CA 1
ATOM 3979 C C . TYR A 1 498 ? 17.356 48.432 54.414 1.00 9.79 498 TYR A C 1
ATOM 3980 O O . TYR A 1 498 ? 17.016 48.443 53.226 1.00 10.21 498 TYR A O 1
ATOM 3989 N N . GLN A 1 499 ? 18.617 48.284 54.806 1.00 9.28 499 GLN A N 1
ATOM 3990 C CA . GLN A 1 499 ? 19.708 48.150 53.847 1.00 9.80 499 GLN A CA 1
ATOM 3991 C C . GLN A 1 499 ? 20.122 46.693 53.649 1.00 9.36 499 GLN A C 1
ATOM 3992 O O . GLN A 1 499 ? 19.987 45.867 54.556 1.00 10.55 499 GLN A O 1
ATOM 3998 N N . GLY A 1 500 ? 20.622 46.378 52.459 1.00 9.91 500 GLY A N 1
ATOM 3999 C CA . GLY A 1 500 ? 21.082 45.025 52.198 1.00 10.31 500 GLY A CA 1
ATOM 4000 C C . GLY A 1 500 ? 20.128 44.097 51.473 1.00 9.46 500 GLY A C 1
ATOM 4001 O O . GLY A 1 500 ? 18.948 44.405 51.294 1.00 10.20 500 GLY A O 1
ATOM 4002 N N . GLN A 1 501 ? 20.655 42.940 51.079 1.00 9.12 501 GLN A N 1
ATOM 4003 C CA . GLN A 1 501 ? 19.888 41.943 50.345 1.00 9.40 501 GLN A CA 1
ATOM 4004 C C . GLN A 1 501 ? 19.816 40.555 50.981 1.00 9.57 501 GLN A C 1
ATOM 4005 O O . GLN A 1 501 ? 19.397 39.604 50.324 1.00 9.49 501 GLN A O 1
ATOM 4011 N N . ASN A 1 502 ? 20.247 40.427 52.233 1.00 9.12 502 ASN A N 1
ATOM 4012 C CA . ASN A 1 502 ? 20.150 39.145 52.943 1.00 8.17 502 ASN A CA 1
ATOM 4013 C C . ASN A 1 502 ? 18.708 39.184 53.456 1.00 8.55 502 ASN A C 1
ATOM 4014 O O . ASN A 1 502 ? 18.449 39.382 54.646 1.00 9.54 502 ASN A O 1
ATOM 4019 N N . ILE A 1 503 ? 17.778 38.995 52.524 1.00 8.56 503 ILE A N 1
ATOM 4020 C CA . ILE A 1 503 ? 16.353 39.092 52.799 1.00 8.65 503 ILE A CA 1
ATOM 4021 C C . ILE A 1 503 ? 15.750 38.058 53.736 1.00 9.14 503 ILE A C 1
ATOM 4022 O O . ILE A 1 503 ? 14.692 38.301 54.314 1.00 9.74 503 ILE A O 1
ATOM 4027 N N . GLY A 1 504 ? 16.421 36.918 53.878 1.00 8.76 504 GLY A N 1
ATOM 4028 C CA . GLY A 1 504 ? 15.946 35.856 54.753 1.00 9.50 504 GLY A CA 1
ATOM 4029 C C . GLY A 1 504 ? 16.485 35.929 56.175 1.00 8.43 504 GLY A C 1
ATOM 4030 O O . GLY A 1 504 ? 16.121 35.106 57.017 1.00 9.91 504 GLY A O 1
ATOM 4031 N N . GLY A 1 505 ? 17.377 36.884 56.433 1.00 9.49 505 GLY A N 1
ATOM 4032 C CA . GLY A 1 505 ? 17.925 37.075 57.769 1.00 10.17 505 GLY A CA 1
ATOM 4033 C C . GLY A 1 505 ? 18.900 36.056 58.333 1.00 11.37 505 GLY A C 1
ATOM 4034 O O . GLY A 1 505 ? 18.861 35.762 59.525 1.00 13.58 505 GLY A O 1
ATOM 4035 N N . TRP A 1 506 ? 19.790 35.529 57.503 1.00 10.51 506 TRP A N 1
ATOM 4036 C CA . TRP A 1 506 ? 20.765 34.548 57.969 1.00 10.27 506 TRP A CA 1
ATOM 4037 C C . TRP A 1 506 ? 21.982 35.209 58.594 1.00 10.41 506 TRP A C 1
ATOM 4038 O O . TRP A 1 506 ? 22.394 36.295 58.189 1.00 11.40 506 TRP A O 1
ATOM 4049 N N . ARG A 1 507 ? 22.550 34.546 59.594 1.00 11.15 507 ARG A N 1
ATOM 4050 C CA . ARG A 1 507 ? 23.765 35.031 60.227 1.00 10.90 507 ARG A CA 1
ATOM 4051 C C . ARG A 1 507 ? 24.681 33.871 60.578 1.00 11.84 507 ARG A C 1
ATOM 4052 O O . ARG A 1 507 ? 24.294 32.954 61.303 1.00 12.88 507 ARG A O 1
ATOM 4060 N N . ASN A 1 508 ? 25.890 33.909 60.036 1.00 11.14 508 ASN A N 1
ATOM 4061 C CA . ASN A 1 508 ? 26.903 32.902 60.318 1.00 11.52 508 ASN A CA 1
ATOM 4062 C C . ASN A 1 508 ? 28.199 33.692 60.335 1.00 11.27 508 ASN A C 1
ATOM 4063 O O . ASN A 1 508 ? 28.676 34.148 59.294 1.00 10.49 508 ASN A O 1
ATOM 4068 N N . ASP A 1 509 ? 28.756 33.875 61.527 1.00 11.66 509 ASP A N 1
ATOM 4069 C CA . ASP A 1 509 ? 29.968 34.666 61.675 1.00 12.29 509 ASP A CA 1
ATOM 4070 C C . ASP A 1 509 ? 31.170 34.148 60.906 1.00 12.66 509 ASP A C 1
ATOM 4071 O O . ASP A 1 509 ? 31.970 34.942 60.409 1.00 12.42 509 ASP A O 1
ATOM 4076 N N . GLU A 1 510 ? 31.305 32.830 60.794 1.00 12.98 510 GLU A N 1
ATOM 4077 C CA . GLU A 1 510 ? 32.431 32.273 60.058 1.00 12.84 510 GLU A CA 1
ATOM 4078 C C . GLU A 1 510 ? 32.272 32.583 58.571 1.00 12.23 510 GLU A C 1
ATOM 4079 O O . GLU A 1 510 ? 33.241 32.908 57.887 1.00 11.52 510 GLU A O 1
ATOM 4085 N N . PHE A 1 511 ? 31.041 32.490 58.078 1.00 11.00 511 PHE A N 1
ATOM 4086 C CA . PHE A 1 511 ? 30.758 32.797 56.680 1.00 10.77 511 PHE A CA 1
ATOM 4087 C C . PHE A 1 511 ? 31.128 34.263 56.421 1.00 10.07 511 PHE A C 1
ATOM 4088 O O . PHE A 1 511 ? 31.752 34.587 55.409 1.00 10.25 511 PHE A O 1
ATOM 4096 N N . ASP A 1 512 ? 30.743 35.146 57.341 1.00 10.17 512 ASP A N 1
ATOM 4097 C CA . ASP A 1 512 ? 31.050 36.567 57.188 1.00 10.83 512 ASP A CA 1
ATOM 4098 C C . ASP A 1 512 ? 32.553 36.813 57.171 1.00 10.98 512 ASP A C 1
ATOM 4099 O O . ASP A 1 512 ? 33.047 37.629 56.395 1.00 11.32 512 ASP A O 1
ATOM 4104 N N . ARG A 1 513 ? 33.284 36.105 58.024 1.00 11.42 513 ARG A N 1
ATOM 4105 C CA . ARG A 1 513 ? 34.729 36.273 58.084 1.00 11.57 513 ARG A CA 1
ATOM 4106 C C . ARG A 1 513 ? 35.397 35.836 56.785 1.00 11.36 513 ARG A C 1
ATOM 4107 O O . ARG A 1 513 ? 36.244 36.544 56.238 1.00 12.01 513 ARG A O 1
ATOM 4115 N N . LEU A 1 514 ? 35.011 34.666 56.291 1.00 10.61 514 LEU A N 1
ATOM 4116 C CA . LEU A 1 514 ? 35.581 34.126 55.065 1.00 10.69 514 LEU A CA 1
ATOM 4117 C C . LEU A 1 514 ? 35.314 35.005 53.850 1.00 10.48 514 LEU A C 1
ATOM 4118 O O . LEU A 1 514 ? 36.232 35.309 53.089 1.00 11.35 514 LEU A O 1
ATOM 4123 N N . THR A 1 515 ? 34.060 35.412 53.670 1.00 10.36 515 THR A N 1
ATOM 4124 C CA . THR A 1 515 ? 33.697 36.244 52.527 1.00 9.91 515 THR A CA 1
ATOM 4125 C C . THR A 1 515 ? 34.265 37.658 52.619 1.00 9.82 515 THR A C 1
ATOM 4126 O O . THR A 1 515 ? 34.641 38.240 51.602 1.00 10.97 515 THR A O 1
ATOM 4130 N N . SER A 1 516 ? 34.335 38.210 53.827 1.00 10.20 516 SER A N 1
ATOM 4131 C CA . SER A 1 516 ? 34.890 39.548 53.999 1.00 10.82 516 SER A CA 1
ATOM 4132 C C . SER A 1 516 ? 36.373 39.546 53.649 1.00 10.64 516 SER A C 1
ATOM 4133 O O . SER A 1 516 ? 36.892 40.522 53.115 1.00 11.86 516 SER A O 1
ATOM 4136 N N . GLN A 1 517 ? 37.062 38.449 53.948 1.00 11.43 517 GLN A N 1
ATOM 4137 C CA . GLN A 1 517 ? 38.479 38.365 53.625 1.00 11.10 517 GLN A CA 1
ATOM 4138 C C . GLN A 1 517 ? 38.660 38.075 52.138 1.00 11.20 517 GLN A C 1
ATOM 4139 O O . GLN A 1 517 ? 39.532 38.644 51.482 1.00 11.61 517 GLN A O 1
ATOM 4145 N N . ALA A 1 518 ? 37.824 37.189 51.610 1.00 10.68 518 ALA A N 1
ATOM 4146 C CA . ALA A 1 518 ? 37.908 36.798 50.212 1.00 10.01 518 ALA A CA 1
ATOM 4147 C C . ALA A 1 518 ? 37.829 37.953 49.225 1.00 10.31 518 ALA A C 1
ATOM 4148 O O . ALA A 1 518 ? 38.548 37.961 48.232 1.00 10.45 518 ALA A O 1
ATOM 4150 N N . VAL A 1 519 ? 36.960 38.926 49.486 1.00 9.58 519 VAL A N 1
ATOM 4151 C CA . VAL A 1 519 ? 36.827 40.047 48.563 1.00 10.11 519 VAL A CA 1
ATOM 4152 C C . VAL A 1 519 ? 38.061 40.940 48.552 1.00 10.50 519 VAL A C 1
ATOM 4153 O O . VAL A 1 519 ? 38.247 41.729 47.625 1.00 10.53 519 VAL A O 1
ATOM 4157 N N . LEU A 1 520 ? 38.899 40.809 49.578 1.00 10.71 520 LEU A N 1
ATOM 4158 C CA . LEU A 1 520 ? 40.136 41.581 49.682 1.00 10.84 520 LEU A CA 1
ATOM 4159 C C . LEU A 1 520 ? 41.298 40.808 49.068 1.00 10.49 520 LEU A C 1
ATOM 4160 O O . LEU A 1 520 ? 42.415 41.325 48.973 1.00 11.43 520 LEU A O 1
ATOM 4165 N N . GLU A 1 521 ? 41.043 39.565 48.672 1.00 10.90 521 GLU A N 1
ATOM 4166 C CA . GLU A 1 521 ? 42.087 38.730 48.092 1.00 11.57 521 GLU A CA 1
ATOM 4167 C C . GLU A 1 521 ? 42.218 38.943 46.595 1.00 11.80 521 GLU A C 1
ATOM 4168 O O . GLU A 1 521 ? 41.346 38.541 45.822 1.00 12.09 521 GLU A O 1
ATOM 4174 N N . PHE A 1 522 ? 43.312 39.567 46.176 1.00 11.80 522 PHE A N 1
ATOM 4175 C CA . PHE A 1 522 ? 43.513 39.811 44.758 1.00 12.69 522 PHE A CA 1
ATOM 4176 C C . PHE A 1 522 ? 44.111 38.625 44.020 1.00 14.17 522 PHE A C 1
ATOM 4177 O O . PHE A 1 522 ? 44.223 38.641 42.796 1.00 15.90 522 PHE A O 1
ATOM 4185 N N . ASP A 1 523 ? 44.494 37.590 44.762 1.00 13.99 523 ASP A N 1
ATOM 4186 C CA . ASP A 1 523 ? 45.017 36.386 44.133 1.00 13.79 523 ASP A CA 1
ATOM 4187 C C . ASP A 1 523 ? 43.804 35.504 43.843 1.00 13.91 523 ASP A C 1
ATOM 4188 O O . ASP A 1 523 ? 43.083 35.105 44.761 1.00 13.83 523 ASP A O 1
ATOM 4193 N N . PRO A 1 524 ? 43.563 35.183 42.564 1.00 12.89 524 PRO A N 1
ATOM 4194 C CA . PRO A 1 524 ? 42.414 34.351 42.193 1.00 13.26 524 PRO A CA 1
ATOM 4195 C C . PRO A 1 524 ? 42.273 33.014 42.915 1.00 13.10 524 PRO A C 1
ATOM 4196 O O . PRO A 1 524 ? 41.170 32.637 43.317 1.00 13.71 524 PRO A O 1
ATOM 4200 N N . GLU A 1 525 ? 43.379 32.294 43.081 1.00 13.16 525 GLU A N 1
ATOM 4201 C CA . GLU A 1 525 ? 43.319 30.991 43.734 1.00 13.92 525 GLU A CA 1
ATOM 4202 C C . GLU A 1 525 ? 42.990 31.062 45.219 1.00 12.53 525 GLU A C 1
ATOM 4203 O O . GLU A 1 525 ? 42.150 30.301 45.701 1.00 13.39 525 GLU A O 1
ATOM 4209 N N . ARG A 1 526 ? 43.639 31.961 45.951 1.00 12.83 526 ARG A N 1
ATOM 4210 C CA . ARG A 1 526 ? 43.354 32.077 47.376 1.00 13.43 526 ARG A CA 1
ATOM 4211 C C . ARG A 1 526 ? 41.915 32.547 47.557 1.00 12.13 526 ARG A C 1
ATOM 4212 O O . ARG A 1 526 ? 41.214 32.090 48.455 1.00 12.21 526 ARG A O 1
ATOM 4220 N N . ARG A 1 527 ? 41.479 33.460 46.695 1.00 11.34 527 ARG A N 1
ATOM 4221 C CA . ARG A 1 527 ? 40.115 33.972 46.756 1.00 10.29 527 ARG A CA 1
ATOM 4222 C C . ARG A 1 527 ? 39.131 32.817 46.576 1.00 9.78 527 ARG A C 1
ATOM 4223 O O . ARG A 1 527 ? 38.151 32.699 47.315 1.00 10.25 527 ARG A O 1
ATOM 4231 N N . LYS A 1 528 ? 39.407 31.958 45.602 1.00 10.32 528 LYS A N 1
ATOM 4232 C CA . LYS A 1 528 ? 38.549 30.808 45.347 1.00 11.21 528 LYS A CA 1
ATOM 4233 C C . LYS A 1 528 ? 38.525 29.872 46.561 1.00 11.15 528 LYS A C 1
ATOM 4234 O O . LYS A 1 528 ? 37.465 29.383 46.949 1.00 11.73 528 LYS A O 1
ATOM 4240 N N . GLN A 1 529 ? 39.686 29.628 47.163 1.00 11.86 529 GLN A N 1
ATOM 4241 C CA . GLN A 1 529 ? 39.756 28.746 48.329 1.00 11.86 529 GLN A CA 1
ATOM 4242 C C . GLN A 1 529 ? 38.845 29.239 49.449 1.00 10.76 529 GLN A C 1
ATOM 4243 O O . GLN A 1 529 ? 38.134 28.453 50.071 1.00 11.12 529 GLN A O 1
ATOM 4249 N N . LEU A 1 530 ? 38.870 30.542 49.707 1.00 10.72 530 LEU A N 1
ATOM 4250 C CA . LEU A 1 530 ? 38.041 31.120 50.755 1.00 10.74 530 LEU A CA 1
ATOM 4251 C C . LEU A 1 530 ? 36.559 31.011 50.412 1.00 9.76 530 LEU A C 1
ATOM 4252 O O . LEU A 1 530 ? 35.746 30.653 51.263 1.00 10.84 530 LEU A O 1
ATOM 4257 N N . PHE A 1 531 ? 36.205 31.315 49.166 1.00 9.56 531 PHE A N 1
ATOM 4258 C CA . PHE A 1 531 ? 34.812 31.214 48.748 1.00 9.31 531 PHE A CA 1
ATOM 4259 C C . PHE A 1 531 ? 34.331 29.762 48.780 1.00 9.72 531 PHE A C 1
ATOM 4260 O O . PHE A 1 531 ? 33.155 29.500 49.036 1.00 10.06 531 PHE A O 1
ATOM 4268 N N . TRP A 1 532 ? 35.234 28.818 48.522 1.00 10.03 532 TRP A N 1
ATOM 4269 C CA . TRP A 1 532 ? 34.857 27.409 48.550 1.00 10.17 532 TRP A CA 1
ATOM 4270 C C . TRP A 1 532 ? 34.520 26.994 49.974 1.00 10.30 532 TRP A C 1
ATOM 4271 O O . TRP A 1 532 ? 33.556 26.263 50.203 1.00 10.89 532 TRP A O 1
ATOM 4282 N N . ARG A 1 533 ? 35.299 27.475 50.937 1.00 10.95 533 ARG A N 1
ATOM 4283 C CA . ARG A 1 533 ? 35.041 27.152 52.333 1.00 11.72 533 ARG A CA 1
ATOM 4284 C C . ARG A 1 533 ? 33.716 27.785 52.751 1.00 10.92 533 ARG A C 1
ATOM 4285 O O . ARG A 1 533 ? 32.931 27.175 53.474 1.00 11.50 533 ARG A O 1
ATOM 4293 N N . ALA A 1 534 ? 33.461 29.005 52.285 1.00 9.84 534 ALA A N 1
ATOM 4294 C CA . ALA A 1 534 ? 32.213 29.685 52.611 1.00 9.36 534 ALA A CA 1
ATOM 4295 C C . ALA A 1 534 ? 31.021 28.900 52.059 1.00 9.21 534 ALA A C 1
ATOM 4296 O O . ALA A 1 534 ? 29.986 28.782 52.718 1.00 9.98 534 ALA A O 1
ATOM 4298 N N . GLN A 1 535 ? 31.167 28.360 50.853 1.00 9.34 535 GLN A N 1
ATOM 4299 C CA . GLN A 1 535 ? 30.087 27.588 50.243 1.00 9.53 535 GLN A CA 1
ATOM 4300 C C . GLN A 1 535 ? 29.832 26.276 50.986 1.00 9.61 535 GLN A C 1
ATOM 4301 O O . GLN A 1 535 ? 28.697 25.805 51.042 1.00 9.88 535 GLN A O 1
ATOM 4307 N N . GLU A 1 536 ? 30.881 25.691 51.560 1.00 10.33 536 GLU A N 1
ATOM 4308 C CA . GLU A 1 536 ? 30.726 24.451 52.319 1.00 10.83 536 GLU A CA 1
ATOM 4309 C C . GLU A 1 536 ? 29.844 24.724 53.540 1.00 10.60 536 GLU A C 1
ATOM 4310 O O . GLU A 1 536 ? 28.935 23.951 53.848 1.00 11.04 536 GLU A O 1
ATOM 4316 N N . ILE A 1 537 ? 30.117 25.825 54.232 1.00 10.92 537 ILE A N 1
ATOM 4317 C CA . ILE A 1 537 ? 29.334 26.199 55.403 1.00 11.47 537 ILE A CA 1
ATOM 4318 C C . ILE A 1 537 ? 27.899 26.510 54.982 1.00 11.29 537 ILE A C 1
ATOM 4319 O O . ILE A 1 537 ? 26.940 26.073 55.617 1.00 11.56 537 ILE A O 1
ATOM 4324 N N . TRP A 1 538 ? 27.762 27.263 53.895 1.00 10.04 538 TRP A N 1
ATOM 4325 C CA . TRP A 1 538 ? 26.460 27.644 53.362 1.00 9.09 538 TRP A CA 1
ATOM 4326 C C . TRP A 1 538 ? 25.597 26.406 53.100 1.00 9.31 538 TRP A C 1
ATOM 4327 O O . TRP A 1 538 ? 24.422 26.364 53.471 1.00 10.41 538 TRP A O 1
ATOM 4338 N N . ALA A 1 539 ? 26.187 25.394 52.469 1.00 9.96 539 ALA A N 1
ATOM 4339 C CA . ALA A 1 539 ? 25.456 24.174 52.145 1.00 10.42 539 ALA A CA 1
ATOM 4340 C C . ALA A 1 539 ? 25.012 23.392 53.377 1.00 9.91 539 ALA A C 1
ATOM 4341 O O . ALA A 1 539 ? 23.971 22.738 53.355 1.00 10.45 539 ALA A O 1
ATOM 4343 N N . GLU A 1 540 ? 25.791 23.447 54.450 1.00 10.39 540 GLU A N 1
ATOM 4344 C CA . GLU A 1 540 ? 25.402 22.734 55.660 1.00 11.46 540 GLU A CA 1
ATOM 4345 C C . GLU A 1 540 ? 24.211 23.409 56.331 1.00 12.03 540 GLU A C 1
ATOM 4346 O O . GLU A 1 540 ? 23.335 22.738 56.877 1.00 13.01 540 GLU A O 1
ATOM 4352 N N . GLU A 1 541 ? 24.174 24.738 56.269 1.00 11.45 541 GLU A N 1
ATOM 4353 C CA . GLU A 1 541 ? 23.120 25.519 56.910 1.00 11.43 541 GLU A CA 1
ATOM 4354 C C . GLU A 1 541 ? 21.876 25.806 56.063 1.00 10.55 541 GLU A C 1
ATOM 4355 O O . GLU A 1 541 ? 20.805 26.077 56.610 1.00 10.96 541 GLU A O 1
ATOM 4361 N N . LEU A 1 542 ? 22.020 25.761 54.741 1.00 9.78 542 LEU A N 1
ATOM 4362 C CA . LEU A 1 542 ? 20.907 26.026 53.824 1.00 9.49 542 LEU A CA 1
ATOM 4363 C C . LEU A 1 542 ? 20.068 27.260 54.174 1.00 9.68 542 LEU A C 1
ATOM 4364 O O . LEU A 1 542 ? 18.860 27.159 54.408 1.00 10.17 542 LEU A O 1
ATOM 4369 N N . PRO A 1 543 ? 20.696 28.448 54.215 1.00 9.39 543 PRO A N 1
ATOM 4370 C CA . PRO A 1 543 ? 19.923 29.655 54.538 1.00 9.63 543 PRO A CA 1
ATOM 4371 C C . PRO A 1 543 ? 18.826 29.886 53.495 1.00 9.05 543 PRO A C 1
ATOM 4372 O O . PRO A 1 543 ? 17.821 30.539 53.765 1.00 9.97 543 PRO A O 1
ATOM 4376 N N . ALA A 1 544 ? 19.047 29.352 52.298 1.00 9.34 544 ALA A N 1
ATOM 4377 C CA . ALA A 1 544 ? 18.076 29.406 51.209 1.00 8.99 544 ALA A CA 1
ATOM 4378 C C . ALA A 1 544 ? 18.179 28.030 50.562 1.00 9.22 544 ALA A C 1
ATOM 4379 O O . ALA A 1 544 ? 19.193 27.348 50.717 1.00 9.80 544 ALA A O 1
ATOM 4381 N N . LEU A 1 545 ? 17.138 27.612 49.851 1.00 8.74 545 LEU A N 1
ATOM 4382 C CA . LEU A 1 545 ? 17.155 26.307 49.207 1.00 8.77 545 LEU A CA 1
ATOM 4383 C C . LEU A 1 545 ? 17.527 26.470 47.743 1.00 8.72 545 LEU A C 1
ATOM 4384 O O . LEU A 1 545 ? 16.798 27.099 46.975 1.00 8.93 545 LEU A O 1
ATOM 4389 N N . PRO A 1 546 ? 18.682 25.924 47.339 1.00 7.90 546 PRO A N 1
ATOM 4390 C CA . PRO A 1 546 ? 19.082 26.053 45.936 1.00 8.09 546 PRO A CA 1
ATOM 4391 C C . PRO A 1 546 ? 18.258 25.107 45.071 1.00 8.01 546 PRO A C 1
ATOM 4392 O O . PRO A 1 546 ? 18.030 23.960 45.456 1.00 9.52 546 PRO A O 1
ATOM 4396 N N . LEU A 1 547 ? 17.795 25.584 43.918 1.00 7.90 547 LEU A N 1
ATOM 4397 C CA . LEU A 1 547 ? 17.011 24.726 43.035 1.00 8.45 547 LEU A CA 1
ATOM 4398 C C . LEU A 1 547 ? 17.797 24.341 41.781 1.00 8.89 547 LEU A C 1
ATOM 4399 O O . LEU A 1 547 ? 18.199 23.188 41.636 1.00 9.30 547 LEU A O 1
ATOM 4404 N N . TYR A 1 548 ? 18.028 25.291 40.879 1.00 8.26 548 TYR A N 1
ATOM 4405 C CA . TYR A 1 548 ? 18.785 25.001 39.665 1.00 8.64 548 TYR A CA 1
ATOM 4406 C C . TYR A 1 548 ? 19.388 26.252 39.040 1.00 8.91 548 TYR A C 1
ATOM 4407 O O . TYR A 1 548 ? 18.961 27.371 39.329 1.00 8.71 548 TYR A O 1
ATOM 4416 N N . PHE A 1 549 ? 20.399 26.054 38.197 1.00 8.90 549 PHE A N 1
ATOM 4417 C CA . PHE A 1 549 ? 21.059 27.157 37.502 1.00 8.88 549 PHE A CA 1
ATOM 4418 C C . PHE A 1 549 ? 20.416 27.268 36.125 1.00 9.01 549 PHE A C 1
ATOM 4419 O O . PHE A 1 549 ? 20.239 26.270 35.427 1.00 10.55 549 PHE A O 1
ATOM 4427 N N . ARG A 1 550 ? 20.082 28.491 35.736 1.00 9.39 550 ARG A N 1
ATOM 4428 C CA . ARG A 1 550 ? 19.397 28.742 34.475 1.00 9.93 550 ARG A CA 1
ATOM 4429 C C . ARG A 1 550 ? 20.212 29.317 33.334 1.00 10.32 550 ARG A C 1
ATOM 4430 O O . ARG A 1 550 ? 21.282 29.890 33.529 1.00 10.23 550 ARG A O 1
ATOM 4438 N N . ALA A 1 551 ? 19.669 29.139 32.135 1.00 10.10 551 ALA A N 1
ATOM 4439 C CA . ALA A 1 551 ? 20.226 29.681 30.902 1.00 10.16 551 ALA A CA 1
ATOM 4440 C C . ALA A 1 551 ? 19.028 30.414 30.303 1.00 10.45 551 ALA A C 1
ATOM 4441 O O . ALA A 1 551 ? 17.910 29.889 30.309 1.00 11.55 551 ALA A O 1
ATOM 4443 N N . ASN A 1 552 ? 19.246 31.629 29.811 1.00 11.18 552 ASN A N 1
ATOM 4444 C CA . ASN A 1 552 ? 18.160 32.412 29.231 1.00 11.92 552 ASN A CA 1
ATOM 4445 C C . ASN A 1 552 ? 17.934 32.109 27.760 1.00 11.22 552 ASN A C 1
ATOM 4446 O O . ASN A 1 552 ? 18.876 32.098 26.967 1.00 11.13 552 ASN A O 1
ATOM 4451 N N . PRO A 1 553 ? 16.678 31.843 27.377 1.00 11.18 553 PRO A N 1
ATOM 4452 C CA . PRO A 1 553 ? 16.412 31.568 25.966 1.00 11.06 553 PRO A CA 1
ATOM 4453 C C . PRO A 1 553 ? 16.095 32.906 25.297 1.00 11.02 553 PRO A C 1
ATOM 4454 O O . PRO A 1 553 ? 15.407 33.750 25.877 1.00 10.67 553 PRO A O 1
ATOM 4458 N N . TYR A 1 554 ? 16.626 33.114 24.098 1.00 10.22 554 TYR A N 1
ATOM 4459 C CA . TYR A 1 554 ? 16.366 34.335 23.348 1.00 9.73 554 TYR A CA 1
ATOM 4460 C C . TYR A 1 554 ? 15.807 33.984 21.982 1.00 9.56 554 TYR A C 1
ATOM 4461 O O . TYR A 1 554 ? 16.325 33.094 21.305 1.00 10.99 554 TYR A O 1
ATOM 4470 N N . VAL A 1 555 ? 14.733 34.663 21.595 1.00 8.93 555 VAL A N 1
ATOM 4471 C CA . VAL A 1 555 ? 14.110 34.455 20.292 1.00 8.64 555 VAL A CA 1
ATOM 4472 C C . VAL A 1 555 ? 14.330 35.774 19.572 1.00 8.90 555 VAL A C 1
ATOM 4473 O O . VAL A 1 555 ? 13.874 36.825 20.028 1.00 10.64 555 VAL A O 1
ATOM 4477 N N . VAL A 1 556 ? 15.034 35.714 18.446 1.00 9.09 556 VAL A N 1
ATOM 4478 C CA . VAL A 1 556 ? 15.394 36.915 17.707 1.00 8.82 556 VAL A CA 1
ATOM 4479 C C . VAL A 1 556 ? 15.000 36.840 16.239 1.00 8.27 556 VAL A C 1
ATOM 4480 O O . VAL A 1 556 ? 15.362 35.894 15.540 1.00 9.22 556 VAL A O 1
ATOM 4484 N N . ARG A 1 557 ? 14.270 37.844 15.767 1.00 8.86 557 ARG A N 1
ATOM 4485 C CA . ARG A 1 557 ? 13.840 37.859 14.376 1.00 9.08 557 ARG A CA 1
ATOM 4486 C C . ARG A 1 557 ? 15.030 37.929 13.434 1.00 9.95 557 ARG A C 1
ATOM 4487 O O . ARG A 1 557 ? 15.994 38.658 13.679 1.00 9.71 557 ARG A O 1
ATOM 4495 N N . LYS A 1 558 ? 14.962 37.168 12.349 1.00 9.92 558 LYS A N 1
ATOM 4496 C CA . LYS A 1 558 ? 16.041 37.187 11.378 1.00 10.27 558 LYS A CA 1
ATOM 4497 C C . LYS A 1 558 ? 16.153 38.595 10.815 1.00 9.66 558 LYS A C 1
ATOM 4498 O O . LYS A 1 558 ? 15.147 39.268 10.588 1.00 11.53 558 LYS A O 1
ATOM 4504 N N . GLY A 1 559 ? 17.386 39.052 10.633 1.00 9.83 559 GLY A N 1
ATOM 4505 C CA . GLY A 1 559 ? 17.608 40.389 10.113 1.00 10.56 559 GLY A CA 1
ATOM 4506 C C . GLY A 1 559 ? 18.024 41.385 11.185 1.00 9.11 559 GLY A C 1
ATOM 4507 O O . GLY A 1 559 ? 18.619 42.415 10.876 1.00 10.38 559 GLY A O 1
ATOM 4508 N N . LEU A 1 560 ? 17.714 41.088 12.445 1.00 9.87 560 LEU A N 1
ATOM 4509 C CA . LEU A 1 560 ? 18.077 41.978 13.546 1.00 9.68 560 LEU A CA 1
ATOM 4510 C C . LEU A 1 560 ? 19.487 41.642 14.002 1.00 10.12 560 LEU A C 1
ATOM 4511 O O . LEU A 1 560 ? 19.759 40.512 14.395 1.00 11.81 560 LEU A O 1
ATOM 4516 N N . VAL A 1 561 ? 20.390 42.614 13.950 1.00 8.98 561 VAL A N 1
ATOM 4517 C CA . VAL A 1 561 ? 21.758 42.358 14.373 1.00 9.65 561 VAL A CA 1
ATOM 4518 C C . VAL A 1 561 ? 22.190 43.145 15.600 1.00 8.92 561 VAL A C 1
ATOM 4519 O O . VAL A 1 561 ? 21.646 44.215 15.913 1.00 9.68 561 VAL A O 1
ATOM 4523 N N . ASN A 1 562 ? 23.176 42.571 16.282 1.00 9.56 562 ASN A N 1
ATOM 4524 C CA . ASN A 1 562 ? 23.789 43.114 17.482 1.00 9.07 562 ASN A CA 1
ATOM 4525 C C . ASN A 1 562 ? 22.959 43.024 18.761 1.00 9.47 562 ASN A C 1
ATOM 4526 O O . ASN A 1 562 ? 23.351 43.558 19.798 1.00 10.45 562 ASN A O 1
ATOM 4531 N N . TYR A 1 563 ? 21.818 42.341 18.682 1.00 9.24 563 TYR A N 1
ATOM 4532 C CA . TYR A 1 563 ? 20.973 42.116 19.857 1.00 8.91 563 TYR A CA 1
ATOM 4533 C C . TYR A 1 563 ? 21.554 40.803 20.376 1.00 8.74 563 TYR A C 1
ATOM 4534 O O . TYR A 1 563 ? 21.024 39.721 20.111 1.00 9.73 563 TYR A O 1
ATOM 4543 N N . VAL A 1 564 ? 22.657 40.919 21.108 1.00 9.43 564 VAL A N 1
ATOM 4544 C CA . VAL A 1 564 ? 23.397 39.771 21.610 1.00 10.37 564 VAL A CA 1
ATOM 4545 C C . VAL A 1 564 ? 23.663 39.849 23.103 1.00 10.28 564 VAL A C 1
ATOM 4546 O O . VAL A 1 564 ? 23.923 40.925 23.644 1.00 11.00 564 VAL A O 1
ATOM 4550 N N . ALA A 1 565 ? 23.606 38.695 23.759 1.00 9.91 565 ALA A N 1
ATOM 4551 C CA . ALA A 1 565 ? 23.847 38.605 25.188 1.00 10.25 565 ALA A CA 1
ATOM 4552 C C . ALA A 1 565 ? 24.880 37.520 25.470 1.00 10.63 565 ALA A C 1
ATOM 4553 O O . ALA A 1 565 ? 25.105 36.628 24.650 1.00 11.81 565 ALA A O 1
ATOM 4555 N N . SER A 1 566 ? 25.517 37.613 26.630 1.00 11.85 566 SER A N 1
ATOM 4556 C CA . SER A 1 566 ? 26.500 36.625 27.050 1.00 11.82 566 SER A CA 1
ATOM 4557 C C . SER A 1 566 ? 26.278 36.435 28.543 1.00 11.63 566 SER A C 1
ATOM 4558 O O . SER A 1 566 ? 25.403 37.069 29.125 1.00 13.23 566 SER A O 1
ATOM 4561 N N . ALA A 1 567 ? 27.068 35.569 29.163 1.00 12.40 567 ALA A N 1
ATOM 4562 C CA . ALA A 1 567 ? 26.917 35.313 30.590 1.00 12.21 567 ALA A CA 1
ATOM 4563 C C . ALA A 1 567 ? 26.922 36.584 31.435 1.00 12.57 567 ALA A C 1
ATOM 4564 O O . ALA A 1 567 ? 26.146 36.709 32.383 1.00 13.00 567 ALA A O 1
ATOM 4566 N N . TYR A 1 568 ? 27.785 37.532 31.082 1.00 10.96 568 TYR A N 1
ATOM 4567 C CA . TYR A 1 568 ? 27.891 38.765 31.847 1.00 10.54 568 TYR A CA 1
ATOM 4568 C C . TYR A 1 568 ? 27.822 40.067 31.046 1.00 9.72 568 TYR A C 1
ATOM 4569 O O . TYR A 1 568 ? 28.231 41.117 31.539 1.00 10.16 568 TYR A O 1
ATOM 4578 N N . SER A 1 569 ? 27.303 40.013 29.822 1.00 10.25 569 SER A N 1
ATOM 4579 C CA . SER A 1 569 ? 27.196 41.228 29.017 1.00 10.41 569 SER A CA 1
ATOM 4580 C C . SER A 1 569 ? 26.363 42.258 29.779 1.00 10.17 569 SER A C 1
ATOM 4581 O O . SER A 1 569 ? 25.323 41.926 30.354 1.00 10.35 569 SER A O 1
ATOM 4584 N N . GLY A 1 570 ? 26.824 43.505 29.785 1.00 10.45 570 GLY A N 1
ATOM 4585 C CA . GLY A 1 570 ? 26.118 44.551 30.505 1.00 11.12 570 GLY A CA 1
ATOM 4586 C C . GLY A 1 570 ? 26.212 44.333 32.005 1.00 11.62 570 GLY A C 1
ATOM 4587 O O . GLY A 1 570 ? 25.476 44.941 32.782 1.00 13.54 570 GLY A O 1
ATOM 4588 N N . GLY A 1 571 ? 27.125 43.452 32.405 1.00 10.58 571 GLY A N 1
ATOM 4589 C CA . GLY A 1 571 ? 27.316 43.142 33.808 1.00 11.97 571 GLY A CA 1
ATOM 4590 C C . GLY A 1 571 ? 26.502 41.948 34.277 1.00 11.11 571 GLY A C 1
ATOM 4591 O O . GLY A 1 571 ? 27.054 40.993 34.820 1.00 11.64 571 GLY A O 1
ATOM 4592 N N . TYR A 1 572 ? 25.193 41.992 34.042 1.00 11.62 572 TYR A N 1
ATOM 4593 C CA . TYR A 1 572 ? 24.284 40.937 34.481 1.00 11.76 572 TYR A CA 1
ATOM 4594 C C . TYR A 1 572 ? 23.924 39.877 33.454 1.00 12.51 572 TYR A C 1
ATOM 4595 O O . TYR A 1 572 ? 23.113 38.993 33.731 1.00 14.50 572 TYR A O 1
ATOM 4604 N N . GLY A 1 573 ? 24.495 39.970 32.264 1.00 12.31 573 GLY A N 1
ATOM 4605 C CA . GLY A 1 573 ? 24.219 38.963 31.264 1.00 14.84 573 GLY A CA 1
ATOM 4606 C C . GLY A 1 573 ? 22.890 39.095 30.563 1.00 16.61 573 GLY A C 1
ATOM 4607 O O . GLY A 1 573 ? 22.044 38.202 30.628 1.00 20.15 573 GLY A O 1
ATOM 4608 N N . TYR A 1 574 ? 22.690 40.228 29.913 1.00 14.87 574 TYR A N 1
ATOM 4609 C CA . TYR A 1 574 ? 21.476 40.437 29.154 1.00 14.90 574 TYR A CA 1
ATOM 4610 C C . TYR A 1 574 ? 21.776 41.292 27.939 1.00 12.72 574 TYR A C 1
ATOM 4611 O O . TYR A 1 574 ? 22.874 41.838 27.801 1.00 11.69 574 TYR A O 1
ATOM 4620 N N . PRO A 1 575 ? 20.824 41.371 27.006 1.00 11.08 575 PRO A N 1
ATOM 4621 C CA . PRO A 1 575 ? 21.007 42.169 25.796 1.00 11.28 575 PRO A CA 1
ATOM 4622 C C . PRO A 1 575 ? 20.759 43.637 26.100 1.00 10.77 575 PRO A C 1
ATOM 4623 O O . PRO A 1 575 ? 20.289 43.976 27.186 1.00 11.93 575 PRO A O 1
ATOM 4627 N N . GLY A 1 576 ? 21.096 44.505 25.150 1.00 10.94 576 GLY A N 1
ATOM 4628 C CA . GLY A 1 576 ? 20.855 45.924 25.330 1.00 10.49 576 GLY A CA 1
ATOM 4629 C C . GLY A 1 576 ? 21.983 46.763 25.899 1.00 10.68 576 GLY A C 1
ATOM 4630 O O . GLY A 1 576 ? 21.800 47.957 26.132 1.00 11.55 576 GLY A O 1
ATOM 4631 N N . TRP A 1 577 ? 23.143 46.150 26.116 1.00 10.17 577 TRP A N 1
ATOM 4632 C CA . TRP A 1 577 ? 24.307 46.845 26.662 1.00 10.98 577 TRP A CA 1
ATOM 4633 C C . TRP A 1 577 ? 25.025 47.655 25.576 1.00 11.00 577 TRP A C 1
ATOM 4634 O O . TRP A 1 577 ? 25.953 48.415 25.859 1.00 11.54 577 TRP A O 1
ATOM 4645 N N . ASN A 1 578 ? 24.583 47.476 24.334 1.00 9.94 578 ASN A N 1
ATOM 4646 C CA . ASN A 1 578 ? 25.142 48.150 23.157 1.00 10.48 578 ASN A CA 1
ATOM 4647 C C . ASN A 1 578 ? 23.945 48.607 22.330 1.00 10.40 578 ASN A C 1
ATOM 4648 O O . ASN A 1 578 ? 23.956 48.531 21.100 1.00 10.15 578 ASN A O 1
ATOM 4653 N N . ALA A 1 579 ? 22.923 49.103 23.017 1.00 10.67 579 ALA A N 1
ATOM 4654 C CA . ALA A 1 579 ? 21.674 49.500 22.380 1.00 10.11 579 ALA A CA 1
ATOM 4655 C C . ALA A 1 579 ? 21.745 50.446 21.191 1.00 10.25 579 ALA A C 1
ATOM 4656 O O . ALA A 1 579 ? 20.845 50.440 20.350 1.00 11.11 579 ALA A O 1
ATOM 4658 N N . TRP A 1 580 ? 22.799 51.249 21.111 1.00 9.81 580 TRP A N 1
ATOM 4659 C CA . TRP A 1 580 ? 22.946 52.198 20.012 1.00 9.84 580 TRP A CA 1
ATOM 4660 C C . TRP A 1 580 ? 23.309 51.563 18.671 1.00 10.13 580 TRP A C 1
ATOM 4661 O O . TRP A 1 580 ? 23.238 52.228 17.639 1.00 11.14 580 TRP A O 1
ATOM 4672 N N . GLU A 1 581 ? 23.704 50.293 18.672 1.00 9.96 581 GLU A N 1
ATOM 4673 C CA . GLU A 1 581 ? 24.071 49.639 17.416 1.00 10.43 581 GLU A CA 1
ATOM 4674 C C . GLU A 1 581 ? 23.164 48.477 17.031 1.00 10.59 581 GLU A C 1
ATOM 4675 O O . GLU A 1 581 ? 23.501 47.687 16.151 1.00 11.56 581 GLU A O 1
ATOM 4681 N N . ILE A 1 582 ? 22.013 48.374 17.683 1.00 10.07 582 ILE A N 1
ATOM 4682 C CA . ILE A 1 582 ? 21.063 47.320 17.359 1.00 10.55 582 ILE A CA 1
ATOM 4683 C C . ILE A 1 582 ? 20.221 47.821 16.189 1.00 8.87 582 ILE A C 1
ATOM 4684 O O . ILE A 1 582 ? 19.686 48.930 16.217 1.00 8.82 582 ILE A O 1
ATOM 4689 N N . GLY A 1 583 ? 20.121 47.009 15.144 1.00 9.29 583 GLY A N 1
ATOM 4690 C CA . GLY A 1 583 ? 19.354 47.432 13.990 1.00 9.49 583 GLY A CA 1
ATOM 4691 C C . GLY A 1 583 ? 19.105 46.344 12.969 1.00 8.54 583 GLY A C 1
ATOM 4692 O O . GLY A 1 583 ? 19.547 45.206 13.125 1.00 9.74 583 GLY A O 1
ATOM 4693 N N . TRP A 1 584 ? 18.396 46.722 11.913 1.00 8.73 584 TRP A N 1
ATOM 4694 C CA . TRP A 1 584 ? 18.044 45.813 10.836 1.00 9.75 584 TRP A CA 1
ATOM 4695 C C . TRP A 1 584 ? 19.069 45.874 9.710 1.00 9.35 584 TRP A C 1
ATOM 4696 O O . TRP A 1 584 ? 19.386 46.953 9.210 1.00 9.87 584 TRP A O 1
ATOM 4707 N N . GLU A 1 585 ? 19.586 44.719 9.307 1.00 10.47 585 GLU A N 1
ATOM 4708 C CA . GLU A 1 585 ? 20.581 44.691 8.242 1.00 11.20 585 GLU A CA 1
ATOM 4709 C C . GLU A 1 585 ? 20.074 45.307 6.940 1.00 11.03 585 GLU A C 1
ATOM 4710 O O . GLU A 1 585 ? 20.843 45.944 6.219 1.00 11.86 585 GLU A O 1
ATOM 4716 N N . SER A 1 586 ? 18.788 45.137 6.641 1.00 10.63 586 SER A N 1
ATOM 4717 C CA . SER A 1 586 ? 18.229 45.686 5.408 1.00 11.40 586 SER A CA 1
ATOM 4718 C C . SER A 1 586 ? 18.158 47.213 5.443 1.00 11.33 586 SER A C 1
ATOM 4719 O O . SER A 1 586 ? 17.891 47.851 4.422 1.00 12.19 586 SER A O 1
ATOM 4722 N N . ARG A 1 587 ? 18.395 47.787 6.621 1.00 11.65 587 ARG A N 1
ATOM 4723 C CA . ARG A 1 587 ? 18.415 49.238 6.803 1.00 12.26 587 ARG A CA 1
ATOM 4724 C C . ARG A 1 587 ? 19.866 49.711 6.737 1.00 11.55 587 ARG A C 1
ATOM 4725 O O . ARG A 1 587 ? 20.147 50.910 6.751 1.00 13.12 587 ARG A O 1
ATOM 4733 N N . GLY A 1 588 ? 20.789 48.758 6.672 1.00 11.35 588 GLY A N 1
ATOM 4734 C CA . GLY A 1 588 ? 22.196 49.103 6.609 1.00 11.99 588 GLY A CA 1
ATOM 4735 C C . GLY A 1 588 ? 22.940 48.865 7.909 1.00 11.38 588 GLY A C 1
ATOM 4736 O O . GLY A 1 588 ? 24.141 49.114 7.986 1.00 12.04 588 GLY A O 1
ATOM 4737 N N . ALA A 1 589 ? 22.239 48.389 8.935 1.00 11.14 589 ALA A N 1
ATOM 4738 C CA . ALA A 1 589 ? 22.883 48.127 10.220 1.00 11.15 589 ALA A CA 1
ATOM 4739 C C . ALA A 1 589 ? 24.025 47.135 10.012 1.00 11.31 589 ALA A C 1
ATOM 4740 O O . ALA A 1 589 ? 23.851 46.102 9.362 1.00 11.57 589 ALA A O 1
ATOM 4742 N N . VAL A 1 590 ? 25.189 47.450 10.572 1.00 11.08 590 VAL A N 1
ATOM 4743 C CA . VAL A 1 590 ? 26.370 46.611 10.422 1.00 11.75 590 VAL A CA 1
ATOM 4744 C C . VAL A 1 590 ? 26.555 45.628 11.573 1.00 10.89 590 VAL A C 1
ATOM 4745 O O . VAL A 1 590 ? 26.715 46.026 12.728 1.00 10.76 590 VAL A O 1
ATOM 4749 N N . LYS A 1 591 ? 26.540 44.338 11.250 1.00 11.42 591 LYS A N 1
ATOM 4750 C CA . LYS A 1 591 ? 26.713 43.297 12.257 1.00 12.02 591 LYS A CA 1
ATOM 4751 C C . LYS A 1 591 ? 28.114 43.384 12.857 1.00 12.71 591 LYS A C 1
ATOM 4752 O O . LYS A 1 591 ? 29.109 43.402 12.128 1.00 13.86 591 LYS A O 1
ATOM 4758 N N . LYS A 1 592 ? 28.185 43.438 14.183 1.00 12.34 592 LYS A N 1
ATOM 4759 C CA . LYS A 1 592 ? 29.460 43.531 14.892 1.00 13.30 592 LYS A CA 1
ATOM 4760 C C . LYS A 1 592 ? 29.634 42.407 15.909 1.00 13.71 592 LYS A C 1
ATOM 4761 O O . LYS A 1 592 ? 30.747 42.141 16.369 1.00 16.30 592 LYS A O 1
ATOM 4767 N N . TRP A 1 593 ? 28.532 41.756 16.264 1.00 12.64 593 TRP A N 1
ATOM 4768 C CA . TRP A 1 593 ? 28.558 40.665 17.228 1.00 12.85 593 TRP A CA 1
ATOM 4769 C C . TRP A 1 593 ? 27.757 39.486 16.697 1.00 12.76 593 TRP A C 1
ATOM 4770 O O . TRP A 1 593 ? 26.837 39.668 15.903 1.00 13.62 593 TRP A O 1
ATOM 4781 N N . ASP A 1 594 ? 28.119 38.279 17.116 1.00 13.56 594 ASP A N 1
ATOM 4782 C CA . ASP A 1 594 ? 27.381 37.090 16.713 1.00 14.39 594 ASP A CA 1
ATOM 4783 C C . ASP A 1 594 ? 27.074 36.299 17.971 1.00 13.59 594 ASP A C 1
ATOM 4784 O O . ASP A 1 594 ? 27.966 35.996 18.764 1.00 14.40 594 ASP A O 1
ATOM 4789 N N . GLN A 1 595 ? 25.806 35.951 18.133 1.00 13.08 595 GLN A N 1
ATOM 4790 C CA . GLN A 1 595 ? 25.342 35.233 19.309 1.00 12.05 595 GLN A CA 1
ATOM 4791 C C . GLN A 1 595 ? 25.902 33.828 19.528 1.00 12.68 595 GLN A C 1
ATOM 4792 O O . GLN A 1 595 ? 26.079 33.401 20.666 1.00 12.97 595 GLN A O 1
ATOM 4798 N N . ALA A 1 596 ? 26.187 33.118 18.444 1.00 14.77 596 ALA A N 1
ATOM 4799 C CA . ALA A 1 596 ? 26.676 31.744 18.530 1.00 15.96 596 ALA A CA 1
ATOM 4800 C C . ALA A 1 596 ? 27.759 31.443 19.567 1.00 17.27 596 ALA A C 1
ATOM 4801 O O . ALA A 1 596 ? 27.585 30.562 20.412 1.00 17.94 596 ALA A O 1
ATOM 4803 N N . LYS A 1 597 ? 28.865 32.174 19.512 1.00 18.57 597 LYS A N 1
ATOM 4804 C CA . LYS A 1 597 ? 29.983 31.933 20.423 1.00 20.09 597 LYS A CA 1
ATOM 4805 C C . LYS A 1 597 ? 29.704 32.128 21.913 1.00 19.92 597 LYS A C 1
ATOM 4806 O O . LYS A 1 597 ? 30.473 31.657 22.751 1.00 20.82 597 LYS A O 1
ATOM 4812 N N . TYR A 1 598 ? 28.612 32.807 22.248 1.00 17.56 598 TYR A N 1
ATOM 4813 C CA . TYR A 1 598 ? 28.277 33.050 23.649 1.00 16.33 598 TYR A CA 1
ATOM 4814 C C . TYR A 1 598 ? 27.126 32.174 24.129 1.00 15.65 598 TYR A C 1
ATOM 4815 O O . TYR A 1 598 ? 26.788 32.178 25.312 1.00 17.12 598 TYR A O 1
ATOM 4824 N N . ALA A 1 599 ? 26.527 31.425 23.210 1.00 15.79 599 ALA A N 1
ATOM 4825 C CA . ALA A 1 599 ? 25.393 30.575 23.548 1.00 16.32 599 ALA A CA 1
ATOM 4826 C C . ALA A 1 599 ? 25.744 29.097 23.562 1.00 17.44 599 ALA A C 1
ATOM 4827 O O . ALA A 1 599 ? 26.798 28.692 23.072 1.00 17.44 599 ALA A O 1
ATOM 4829 N N . LEU A 1 600 ? 24.850 28.297 24.134 1.00 17.17 600 LEU A N 1
ATOM 4830 C CA . LEU A 1 600 ? 25.039 26.854 24.190 1.00 19.43 600 LEU A CA 1
ATOM 4831 C C . LEU A 1 600 ? 25.024 26.319 22.763 1.00 21.28 600 LEU A C 1
ATOM 4832 O O . LEU A 1 600 ? 24.400 26.910 21.880 1.00 19.35 600 LEU A O 1
ATOM 4837 N N . SER A 1 601 ? 25.712 25.202 22.545 1.00 24.72 601 SER A N 1
ATOM 4838 C CA . SER A 1 601 ? 25.787 24.581 21.227 1.00 29.09 601 SER A CA 1
ATOM 4839 C C . SER A 1 601 ? 24.422 24.481 20.557 1.00 31.57 601 SER A C 1
ATOM 4840 O O . SER A 1 601 ? 23.403 24.311 21.227 1.00 32.15 601 SER A O 1
ATOM 4843 N N . THR A 1 602 ? 24.423 24.582 19.230 1.00 34.57 602 THR A N 1
ATOM 4844 C CA . THR A 1 602 ? 23.212 24.516 18.415 1.00 37.01 602 THR A CA 1
ATOM 4845 C C . THR A 1 602 ? 22.183 25.565 18.821 1.00 37.94 602 THR A C 1
ATOM 4846 O O . THR A 1 602 ? 21.934 26.480 18.007 1.00 38.93 602 THR A O 1
ATOM 4850 N N . MET B 1 1 ? -8.643 14.189 47.535 1.00 24.57 1 MET B N 1
ATOM 4851 C CA . MET B 1 1 ? -9.238 14.438 46.191 1.00 23.76 1 MET B CA 1
ATOM 4852 C C . MET B 1 1 ? -10.502 13.608 45.990 1.00 22.05 1 MET B C 1
ATOM 4853 O O . MET B 1 1 ? -11.120 13.161 46.956 1.00 21.49 1 MET B O 1
ATOM 4858 N N . GLY B 1 2 ? -10.874 13.401 44.731 1.00 20.03 2 GLY B N 1
ATOM 4859 C CA . GLY B 1 2 ? -12.068 12.636 44.414 1.00 18.65 2 GLY B CA 1
ATOM 4860 C C . GLY B 1 2 ? -12.225 11.314 45.147 1.00 18.00 2 GLY B C 1
ATOM 4861 O O . GLY B 1 2 ? -13.269 11.067 45.750 1.00 16.67 2 GLY B O 1
ATOM 4862 N N . PRO B 1 3 ? -11.213 10.434 45.110 1.00 18.09 3 PRO B N 1
ATOM 4863 C CA . PRO B 1 3 ? -11.299 9.138 45.791 1.00 18.87 3 PRO B CA 1
ATOM 4864 C C . PRO B 1 3 ? -11.587 9.252 47.287 1.00 19.72 3 PRO B C 1
ATOM 4865 O O . PRO B 1 3 ? -12.361 8.472 47.843 1.00 20.13 3 PRO B O 1
ATOM 4869 N N . GLN B 1 4 ? -10.960 10.232 47.929 1.00 20.11 4 GLN B N 1
ATOM 4870 C CA . GLN B 1 4 ? -11.119 10.452 49.363 1.00 21.94 4 GLN B CA 1
ATOM 4871 C C . GLN B 1 4 ? -12.511 10.932 49.771 1.00 21.67 4 GLN B C 1
ATOM 4872 O O . GLN B 1 4 ? -13.040 10.516 50.803 1.00 21.16 4 GLN B O 1
ATOM 4878 N N . ASP B 1 5 ? -13.101 11.805 48.959 1.00 20.90 5 ASP B N 1
ATOM 4879 C CA . ASP B 1 5 ? -14.421 12.361 49.251 1.00 21.04 5 ASP B CA 1
ATOM 4880 C C . ASP B 1 5 ? -15.531 11.653 48.483 1.00 18.45 5 ASP B C 1
ATOM 4881 O O . ASP B 1 5 ? -16.705 12.009 48.605 1.00 18.70 5 ASP B O 1
ATOM 4886 N N . ASN B 1 6 ? -15.153 10.647 47.703 1.00 16.95 6 ASN B N 1
ATOM 4887 C CA . ASN B 1 6 ? -16.089 9.905 46.868 1.00 15.19 6 ASN B CA 1
ATOM 4888 C C . ASN B 1 6 ? -16.821 10.891 45.965 1.00 14.86 6 ASN B C 1
ATOM 4889 O O . ASN B 1 6 ? -18.049 10.886 45.857 1.00 14.27 6 ASN B O 1
ATOM 4894 N N . SER B 1 7 ? -16.035 11.747 45.324 1.00 14.30 7 SER B N 1
ATOM 4895 C CA . SER B 1 7 ? -16.557 12.759 44.422 1.00 13.69 7 SER B CA 1
ATOM 4896 C C . SER B 1 7 ? -15.857 12.651 43.076 1.00 12.74 7 SER B C 1
ATOM 4897 O O . SER B 1 7 ? -14.902 11.887 42.909 1.00 12.61 7 SER B O 1
ATOM 4900 N N . LEU B 1 8 ? -16.338 13.438 42.121 1.00 12.15 8 LEU B N 1
ATOM 4901 C CA . LEU B 1 8 ? -15.785 13.459 40.778 1.00 12.00 8 LEU B CA 1
ATOM 4902 C C . LEU B 1 8 ? -15.649 14.905 40.324 1.00 10.91 8 LEU B C 1
ATOM 4903 O O . LEU B 1 8 ? -16.646 15.577 40.058 1.00 11.81 8 LEU B O 1
ATOM 4908 N N . VAL B 1 9 ? -14.412 15.385 40.258 1.00 10.67 9 VAL B N 1
ATOM 4909 C CA . VAL B 1 9 ? -14.144 16.749 39.822 1.00 10.67 9 VAL B CA 1
ATOM 4910 C C . VAL B 1 9 ? -13.727 16.687 38.357 1.00 10.00 9 VAL B C 1
ATOM 4911 O O . VAL B 1 9 ? -12.728 16.054 38.009 1.00 10.47 9 VAL B O 1
ATOM 4915 N N . ILE B 1 10 ? -14.507 17.352 37.512 1.00 9.78 10 ILE B N 1
ATOM 4916 C CA . ILE B 1 10 ? -14.282 17.370 36.073 1.00 10.51 10 ILE B CA 1
ATOM 4917 C C . ILE B 1 10 ? -13.829 18.747 35.598 1.00 9.86 10 ILE B C 1
ATOM 4918 O O . ILE B 1 10 ? -14.486 19.750 35.868 1.00 11.42 10 ILE B O 1
ATOM 4923 N N . GLY B 1 11 ? -12.707 18.783 34.884 1.00 10.04 11 GLY B N 1
ATOM 4924 C CA . GLY B 1 11 ? -12.188 20.040 34.373 1.00 9.84 11 GLY B CA 1
ATOM 4925 C C . GLY B 1 11 ? -12.678 20.348 32.970 1.00 9.41 11 GLY B C 1
ATOM 4926 O O . GLY B 1 11 ? -12.645 19.482 32.092 1.00 10.38 11 GLY B O 1
ATOM 4927 N N . ALA B 1 12 ? -13.128 21.582 32.757 1.00 9.22 12 ALA B N 1
ATOM 4928 C CA . ALA B 1 12 ? -13.629 22.024 31.456 1.00 9.03 12 ALA B CA 1
ATOM 4929 C C . ALA B 1 12 ? -13.084 23.415 31.138 1.00 8.58 12 ALA B C 1
ATOM 4930 O O . ALA B 1 12 ? -12.815 24.205 32.050 1.00 9.63 12 ALA B O 1
ATOM 4932 N N . SER B 1 13 ? -12.937 23.714 29.848 1.00 8.31 13 SER B N 1
ATOM 4933 C CA . SER B 1 13 ? -12.405 25.003 29.410 1.00 9.02 13 SER B CA 1
ATOM 4934 C C . SER B 1 13 ? -13.472 25.968 28.901 1.00 9.15 13 SER B C 1
ATOM 4935 O O . SER B 1 13 ? -13.148 27.040 28.390 1.00 10.02 13 SER B O 1
ATOM 4938 N N . GLN B 1 14 ? -14.736 25.582 29.032 1.00 8.67 14 GLN B N 1
ATOM 4939 C CA . GLN B 1 14 ? -15.856 26.416 28.608 1.00 8.64 14 GLN B CA 1
ATOM 4940 C C . GLN B 1 14 ? -16.965 26.268 29.639 1.00 9.14 14 GLN B C 1
ATOM 4941 O O . GLN B 1 14 ? -17.084 25.224 30.281 1.00 9.81 14 GLN B O 1
ATOM 4947 N N . GLU B 1 15 ? -17.775 27.309 29.788 1.00 9.77 15 GLU B N 1
ATOM 4948 C CA . GLU B 1 15 ? -18.860 27.307 30.762 1.00 10.04 15 GLU B CA 1
ATOM 4949 C C . GLU B 1 15 ? -20.205 27.534 30.085 1.00 9.76 15 GLU B C 1
ATOM 4950 O O . GLU B 1 15 ? -20.309 28.316 29.140 1.00 9.58 15 GLU B O 1
ATOM 4956 N N . PRO B 1 16 ? -21.258 26.850 30.559 1.00 10.00 16 PRO B N 1
ATOM 4957 C CA . PRO B 1 16 ? -22.580 27.030 29.955 1.00 10.44 16 PRO B CA 1
ATOM 4958 C C . PRO B 1 16 ? -23.082 28.465 30.097 1.00 9.48 16 PRO B C 1
ATOM 4959 O O . PRO B 1 16 ? -22.882 29.100 31.137 1.00 10.32 16 PRO B O 1
ATOM 4963 N N . ARG B 1 17 ? -23.736 28.962 29.052 1.00 9.24 17 ARG B N 1
ATOM 4964 C CA . ARG B 1 17 ? -24.314 30.303 29.060 1.00 10.18 17 ARG B CA 1
ATOM 4965 C C . ARG B 1 17 ? -25.540 30.281 29.977 1.00 11.02 17 ARG B C 1
ATOM 4966 O O . ARG B 1 17 ? -25.829 31.251 30.682 1.00 12.30 17 ARG B O 1
ATOM 4974 N N . VAL B 1 18 ? -26.255 29.160 29.936 1.00 10.06 18 VAL B N 1
ATOM 4975 C CA . VAL B 1 18 ? -27.446 28.911 30.745 1.00 10.35 18 VAL B CA 1
ATOM 4976 C C . VAL B 1 18 ? -27.489 27.406 30.956 1.00 10.46 18 VAL B C 1
ATOM 4977 O O . VAL B 1 18 ? -26.755 26.664 30.300 1.00 10.81 18 VAL B O 1
ATOM 4981 N N . LEU B 1 19 ? -28.351 26.948 31.853 1.00 9.86 19 LEU B N 1
ATOM 4982 C CA . LEU B 1 19 ? -28.424 25.527 32.142 1.00 9.70 19 LEU B CA 1
ATOM 4983 C C . LEU B 1 19 ? -29.803 25.093 32.624 1.00 9.71 19 LEU B C 1
ATOM 4984 O O . LEU B 1 19 ? -30.553 25.892 33.191 1.00 10.13 19 LEU B O 1
ATOM 4989 N N . ALA B 1 20 ? -30.126 23.827 32.365 1.00 10.94 20 ALA B N 1
ATOM 4990 C CA . ALA B 1 20 ? -31.368 23.188 32.800 1.00 10.62 20 ALA B CA 1
ATOM 4991 C C . ALA B 1 20 ? -32.702 23.645 32.211 1.00 11.52 20 ALA B C 1
ATOM 4992 O O . ALA B 1 20 ? -33.425 22.843 31.618 1.00 11.51 20 ALA B O 1
ATOM 4994 N N . GLY B 1 21 ? -33.043 24.916 32.392 1.00 11.39 21 GLY B N 1
ATOM 4995 C CA . GLY B 1 21 ? -34.315 25.419 31.896 1.00 11.18 21 GLY B CA 1
ATOM 4996 C C . GLY B 1 21 ? -34.432 25.648 30.400 1.00 10.75 21 GLY B C 1
ATOM 4997 O O . GLY B 1 21 ? -35.538 25.719 29.869 1.00 11.26 21 GLY B O 1
ATOM 4998 N N . ASP B 1 22 ? -33.294 25.776 29.728 1.00 10.56 22 ASP B N 1
ATOM 4999 C CA . ASP B 1 22 ? -33.241 26.004 28.283 1.00 10.28 22 ASP B CA 1
ATOM 5000 C C . ASP B 1 22 ? -33.315 24.629 27.608 1.00 9.89 22 ASP B C 1
ATOM 5001 O O . ASP B 1 22 ? -32.429 24.242 26.841 1.00 10.28 22 ASP B O 1
ATOM 5006 N N . PHE B 1 23 ? -34.406 23.910 27.874 1.00 10.47 23 PHE B N 1
ATOM 5007 C CA . PHE B 1 23 ? -34.554 22.549 27.373 1.00 10.51 23 PHE B CA 1
ATOM 5008 C C . PHE B 1 23 ? -34.688 22.309 25.873 1.00 10.97 23 PHE B C 1
ATOM 5009 O O . PHE B 1 23 ? -34.569 21.167 25.428 1.00 12.31 23 PHE B O 1
ATOM 5017 N N . LEU B 1 24 ? -34.928 23.360 25.093 1.00 10.31 24 LEU B N 1
ATOM 5018 C CA . LEU B 1 24 ? -34.991 23.212 23.642 1.00 10.74 24 LEU B CA 1
ATOM 5019 C C . LEU B 1 24 ? -33.659 23.696 23.063 1.00 10.85 24 LEU B C 1
ATOM 5020 O O . LEU B 1 24 ? -33.446 23.662 21.850 1.00 11.94 24 LEU B O 1
ATOM 5025 N N . ARG B 1 25 ? -32.767 24.143 23.947 1.00 10.50 25 ARG B N 1
ATOM 5026 C CA . ARG B 1 25 ? -31.437 24.615 23.566 1.00 11.03 25 ARG B CA 1
ATOM 5027 C C . ARG B 1 25 ? -31.469 25.804 22.614 1.00 10.38 25 ARG B C 1
ATOM 5028 O O . ARG B 1 25 ? -30.564 25.975 21.792 1.00 12.13 25 ARG B O 1
ATOM 5036 N N . VAL B 1 26 ? -32.496 26.639 22.729 1.00 10.20 26 VAL B N 1
ATOM 5037 C CA . VAL B 1 26 ? -32.599 27.790 21.843 1.00 11.59 26 VAL B CA 1
ATOM 5038 C C . VAL B 1 26 ? -31.661 28.930 22.244 1.00 10.49 26 VAL B C 1
ATOM 5039 O O . VAL B 1 26 ? -31.241 29.709 21.387 1.00 11.38 26 VAL B O 1
ATOM 5043 N N . ILE B 1 27 ? -31.334 29.036 23.532 1.00 10.27 27 ILE B N 1
ATOM 5044 C CA . ILE B 1 27 ? -30.411 30.078 23.981 1.00 10.12 27 ILE B CA 1
ATOM 5045 C C . ILE B 1 27 ? -28.981 29.571 23.813 1.00 9.56 27 ILE B C 1
ATOM 5046 O O . ILE B 1 27 ? -28.106 30.299 23.336 1.00 10.81 27 ILE B O 1
ATOM 5051 N N . SER B 1 28 ? -28.744 28.324 24.204 1.00 10.26 28 SER B N 1
ATOM 5052 C CA . SER B 1 28 ? -27.426 27.729 24.050 1.00 10.53 28 SER B CA 1
ATOM 5053 C C . SER B 1 28 ? -27.490 26.255 23.705 1.00 11.29 28 SER B C 1
ATOM 5054 O O . SER B 1 28 ? -28.228 25.491 24.326 1.00 10.75 28 SER B O 1
ATOM 5057 N N . ASN B 1 29 ? -26.703 25.867 22.707 1.00 11.44 29 ASN B N 1
ATOM 5058 C CA . ASN B 1 29 ? -26.609 24.479 22.289 1.00 11.45 29 ASN B CA 1
ATOM 5059 C C . ASN B 1 29 ? -25.151 24.049 22.468 1.00 11.54 29 ASN B C 1
ATOM 5060 O O . ASN B 1 29 ? -24.661 23.153 21.779 1.00 13.44 29 ASN B O 1
ATOM 5065 N N . GLN B 1 30 ? -24.461 24.703 23.397 1.00 9.15 30 GLN B N 1
ATOM 5066 C CA . GLN B 1 30 ? -23.065 24.387 23.676 1.00 9.20 30 GLN B CA 1
ATOM 5067 C C . GLN B 1 30 ? -22.881 22.927 24.040 1.00 9.52 30 GLN B C 1
ATOM 5068 O O . GLN B 1 30 ? -23.681 22.357 24.783 1.00 8.98 30 GLN B O 1
ATOM 5074 N N . ALA B 1 31 ? -21.806 22.335 23.539 1.00 8.88 31 ALA B N 1
ATOM 5075 C CA . ALA B 1 31 ? -21.490 20.955 23.864 1.00 9.56 31 ALA B CA 1
ATOM 5076 C C . ALA B 1 31 ? -21.271 20.815 25.374 1.00 9.77 31 ALA B C 1
ATOM 5077 O O . ALA B 1 31 ? -21.692 19.825 25.972 1.00 10.09 31 ALA B O 1
ATOM 5079 N N . ILE B 1 32 ? -20.627 21.797 26.005 1.00 8.93 32 ILE B N 1
ATOM 5080 C CA . ILE B 1 32 ? -20.384 21.685 27.442 1.00 9.32 32 ILE B CA 1
ATOM 5081 C C . ILE B 1 32 ? -21.697 21.660 28.222 1.00 9.26 32 ILE B C 1
ATOM 5082 O O . ILE B 1 32 ? -21.826 20.936 29.207 1.00 9.43 32 ILE B O 1
ATOM 5087 N N . LYS B 1 33 ? -22.675 22.438 27.771 1.00 9.20 33 LYS B N 1
ATOM 5088 C CA . LYS B 1 33 ? -23.985 22.479 28.412 1.00 9.63 33 LYS B CA 1
ATOM 5089 C C . LYS B 1 33 ? -24.664 21.110 28.294 1.00 9.26 33 LYS B C 1
ATOM 5090 O O . LYS B 1 33 ? -25.194 20.579 29.269 1.00 10.10 33 LYS B O 1
ATOM 5096 N N . SER B 1 34 ? -24.623 20.533 27.099 1.00 9.21 34 SER B N 1
ATOM 5097 C CA . SER B 1 34 ? -25.231 19.228 26.861 1.00 10.88 34 SER B CA 1
ATOM 5098 C C . SER B 1 34 ? -24.560 18.137 27.693 1.00 10.55 34 SER B C 1
ATOM 5099 O O . SER B 1 34 ? -25.232 17.270 28.256 1.00 11.04 34 SER B O 1
ATOM 5102 N N . GLU B 1 35 ? -23.235 18.172 27.779 1.00 9.56 35 GLU B N 1
ATOM 5103 C CA . GLU B 1 35 ? -22.528 17.156 28.546 1.00 9.83 35 GLU B CA 1
ATOM 5104 C C . GLU B 1 35 ? -22.903 17.223 30.025 1.00 9.25 35 GLU B C 1
ATOM 5105 O O . GLU B 1 35 ? -23.206 16.201 30.643 1.00 10.30 35 GLU B O 1
ATOM 5111 N N . ILE B 1 36 ? -22.887 18.426 30.589 1.00 9.24 36 ILE B N 1
ATOM 5112 C CA . ILE B 1 36 ? -23.236 18.601 31.992 1.00 10.07 36 ILE B CA 1
ATOM 5113 C C . ILE B 1 36 ? -24.677 18.168 32.250 1.00 9.88 36 ILE B C 1
ATOM 5114 O O . ILE B 1 36 ? -24.976 17.544 33.271 1.00 10.71 36 ILE B O 1
ATOM 5119 N N . GLU B 1 37 ? -25.573 18.476 31.319 1.00 9.65 37 GLU B N 1
ATOM 5120 C CA . GLU B 1 37 ? -26.968 18.115 31.513 1.00 10.79 37 GLU B CA 1
ATOM 5121 C C . GLU B 1 37 ? -27.257 16.621 31.519 1.00 11.13 37 GLU B C 1
ATOM 5122 O O . GLU B 1 37 ? -28.333 16.204 31.944 1.00 11.71 37 GLU B O 1
ATOM 5128 N N . GLN B 1 38 ? -26.313 15.804 31.064 1.00 11.37 38 GLN B N 1
ATOM 5129 C CA . GLN B 1 38 ? -26.533 14.361 31.099 1.00 12.09 38 GLN B CA 1
ATOM 5130 C C . GLN B 1 38 ? -26.622 13.944 32.561 1.00 12.38 38 GLN B C 1
ATOM 5131 O O . GLN B 1 38 ? -27.395 13.056 32.923 1.00 14.66 38 GLN B O 1
ATOM 5137 N N . TYR B 1 39 ? -25.814 14.586 33.399 1.00 11.25 39 TYR B N 1
ATOM 5138 C CA . TYR B 1 39 ? -25.798 14.287 34.823 1.00 10.98 39 TYR B CA 1
ATOM 5139 C C . TYR B 1 39 ? -27.088 14.729 35.508 1.00 10.80 39 TYR B C 1
ATOM 5140 O O . TYR B 1 39 ? -27.527 14.106 36.477 1.00 11.27 39 TYR B O 1
ATOM 5149 N N . LEU B 1 40 ? -27.696 15.789 34.983 1.00 10.73 40 LEU B N 1
ATOM 5150 C CA . LEU B 1 40 ? -28.900 16.383 35.564 1.00 10.70 40 LEU B CA 1
ATOM 5151 C C . LEU B 1 40 ? -30.245 15.947 34.998 1.00 11.10 40 LEU B C 1
ATOM 5152 O O . LEU B 1 40 ? -31.266 16.037 35.688 1.00 11.22 40 LEU B O 1
ATOM 5157 N N . PHE B 1 41 ? -30.253 15.504 33.746 1.00 10.96 41 PHE B N 1
ATOM 5158 C CA . PHE B 1 41 ? -31.484 15.082 33.095 1.00 11.37 41 PHE B CA 1
ATOM 5159 C C . PHE B 1 41 ? -31.254 13.805 32.313 1.00 12.67 41 PHE B C 1
ATOM 5160 O O . PHE B 1 41 ? -30.387 13.745 31.441 1.00 13.99 41 PHE B O 1
ATOM 5168 N N . ALA B 1 42 ? -32.041 12.783 32.630 1.00 11.68 42 ALA B N 1
ATOM 5169 C CA . ALA B 1 42 ? -31.913 11.489 31.974 1.00 11.70 42 ALA B CA 1
ATOM 5170 C C . ALA B 1 42 ? -32.912 11.311 30.841 1.00 11.46 42 ALA B C 1
ATOM 5171 O O . ALA B 1 42 ? -34.053 11.764 30.920 1.00 12.51 42 ALA B O 1
ATOM 5173 N N . PRO B 1 43 ? -32.491 10.642 29.763 1.00 10.94 43 PRO B N 1
ATOM 5174 C CA . PRO B 1 43 ? -33.384 10.421 28.625 1.00 11.52 43 PRO B CA 1
ATOM 5175 C C . PRO B 1 43 ? -34.287 9.210 28.854 1.00 11.16 43 PRO B C 1
ATOM 5176 O O . PRO B 1 43 ? -34.106 8.456 29.813 1.00 10.80 43 PRO B O 1
ATOM 5180 N N . PHE B 1 44 ? -35.276 9.041 27.985 1.00 11.66 44 PHE B N 1
ATOM 5181 C CA . PHE B 1 44 ? -36.144 7.875 28.080 1.00 11.96 44 PHE B CA 1
ATOM 5182 C C . PHE B 1 44 ? -35.319 6.728 27.514 1.00 11.14 44 PHE B C 1
ATOM 5183 O O . PHE B 1 44 ? -35.260 5.638 28.086 1.00 11.78 44 PHE B O 1
ATOM 5191 N N . ILE B 1 45 ? -34.674 7.001 26.384 1.00 11.51 45 ILE B N 1
ATOM 5192 C CA . ILE B 1 45 ? -33.818 6.041 25.705 1.00 11.77 45 ILE B CA 1
ATOM 5193 C C . ILE B 1 45 ? -32.429 6.667 25.583 1.00 12.02 45 ILE B C 1
ATOM 5194 O O . ILE B 1 45 ? -32.289 7.789 25.097 1.00 11.77 45 ILE B O 1
ATOM 5199 N N . GLY B 1 46 ? -31.410 5.949 26.041 1.00 11.01 46 GLY B N 1
ATOM 5200 C CA . GLY B 1 46 ? -30.053 6.455 25.948 1.00 11.64 46 GLY B CA 1
ATOM 5201 C C . GLY B 1 46 ? -29.322 5.805 24.788 1.00 11.77 46 GLY B C 1
ATOM 5202 O O . GLY B 1 46 ? -29.877 4.949 24.100 1.00 12.65 46 GLY B O 1
ATOM 5203 N N . PHE B 1 47 ? -28.079 6.218 24.561 1.00 11.81 47 PHE B N 1
ATOM 5204 C CA . PHE B 1 47 ? -27.261 5.661 23.488 1.00 11.85 47 PHE B CA 1
ATOM 5205 C C . PHE B 1 47 ? -25.902 5.388 24.129 1.00 11.83 47 PHE B C 1
ATOM 5206 O O . PHE B 1 47 ? -25.199 6.323 24.521 1.00 12.12 47 PHE B O 1
ATOM 5214 N N . ASN B 1 48 ? -25.532 4.114 24.245 1.00 12.10 48 ASN B N 1
ATOM 5215 C CA . ASN B 1 48 ? -24.278 3.756 24.903 1.00 12.11 48 ASN B CA 1
ATOM 5216 C C . ASN B 1 48 ? -23.013 3.825 24.058 1.00 11.42 48 ASN B C 1
ATOM 5217 O O . ASN B 1 48 ? -23.048 4.183 22.881 1.00 12.80 48 ASN B O 1
ATOM 5222 N N . ALA B 1 49 ? -21.893 3.468 24.681 1.00 12.06 49 ALA B N 1
ATOM 5223 C CA . ALA B 1 49 ? -20.593 3.510 24.027 1.00 12.84 49 ALA B CA 1
ATOM 5224 C C . ALA B 1 49 ? -20.466 2.526 22.876 1.00 13.59 49 ALA B C 1
ATOM 5225 O O . ALA B 1 49 ? -19.603 2.689 22.014 1.00 14.50 49 ALA B O 1
ATOM 5227 N N . ASP B 1 50 ? -21.314 1.500 22.866 1.00 14.24 50 ASP B N 1
ATOM 5228 C CA . ASP B 1 50 ? -21.292 0.517 21.789 1.00 15.37 50 ASP B CA 1
ATOM 5229 C C . ASP B 1 50 ? -22.246 0.942 20.678 1.00 15.86 50 ASP B C 1
ATOM 5230 O O . ASP B 1 50 ? -22.563 0.158 19.782 1.00 16.58 50 ASP B O 1
ATOM 5235 N N . SER B 1 51 ? -22.703 2.188 20.748 1.00 15.54 51 SER B N 1
ATOM 5236 C CA . SER B 1 51 ? -23.614 2.743 19.752 1.00 15.56 51 SER B CA 1
ATOM 5237 C C . SER B 1 51 ? -24.934 1.986 19.659 1.00 15.59 51 SER B C 1
ATOM 5238 O O . SER B 1 51 ? -25.434 1.716 18.565 1.00 16.60 51 SER B O 1
ATOM 5241 N N . GLN B 1 52 ? -25.501 1.656 20.813 1.00 13.71 52 GLN B N 1
ATOM 5242 C CA . GLN B 1 52 ? -26.770 0.940 20.867 1.00 14.49 52 GLN B CA 1
ATOM 5243 C C . GLN B 1 52 ? -27.751 1.697 21.746 1.00 13.76 52 GLN B C 1
ATOM 5244 O O . GLN B 1 52 ? -27.361 2.289 22.755 1.00 13.14 52 GLN B O 1
ATOM 5250 N N . ASN B 1 53 ? -29.022 1.687 21.361 1.00 13.54 53 ASN B N 1
ATOM 5251 C CA . ASN B 1 53 ? -30.046 2.328 22.173 1.00 12.83 53 ASN B CA 1
ATOM 5252 C C . ASN B 1 53 ? -30.211 1.444 23.403 1.00 12.82 53 ASN B C 1
ATOM 5253 O O . ASN B 1 53 ? -30.072 0.224 23.317 1.00 12.71 53 ASN B O 1
ATOM 5258 N N . PHE B 1 54 ? -30.496 2.050 24.547 1.00 11.92 54 PHE B N 1
ATOM 5259 C CA . PHE B 1 54 ? -30.727 1.276 25.758 1.00 12.11 54 PHE B CA 1
ATOM 5260 C C . PHE B 1 54 ? -31.713 2.055 26.615 1.00 12.39 54 PHE B C 1
ATOM 5261 O O . PHE B 1 54 ? -31.786 3.281 26.537 1.00 11.91 54 PHE B O 1
ATOM 5269 N N . PRO B 1 55 ? -32.521 1.351 27.416 1.00 11.95 55 PRO B N 1
ATOM 5270 C CA . PRO B 1 55 ? -33.496 2.048 28.253 1.00 12.53 55 PRO B CA 1
ATOM 5271 C C . PRO B 1 55 ? -32.914 2.736 29.475 1.00 11.90 55 PRO B C 1
ATOM 5272 O O . PRO B 1 55 ? -32.037 2.196 30.146 1.00 13.10 55 PRO B O 1
ATOM 5276 N N . VAL B 1 56 ? -33.400 3.941 29.747 1.00 12.79 56 VAL B N 1
ATOM 5277 C CA . VAL B 1 56 ? -32.971 4.686 30.919 1.00 12.41 56 VAL B CA 1
ATOM 5278 C C . VAL B 1 56 ? -34.247 4.958 31.716 1.00 12.64 56 VAL B C 1
ATOM 5279 O O . VAL B 1 56 ? -34.577 4.186 32.614 1.00 14.01 56 VAL B O 1
ATOM 5283 N N . LEU B 1 57 ? -34.984 6.017 31.389 1.00 11.95 57 LEU B N 1
ATOM 5284 C CA . LEU B 1 57 ? -36.224 6.287 32.115 1.00 12.65 57 LEU B CA 1
ATOM 5285 C C . LEU B 1 57 ? -37.434 5.582 31.499 1.00 12.71 57 LEU B C 1
ATOM 5286 O O . LEU B 1 57 ? -38.524 5.587 32.076 1.00 14.00 57 LEU B O 1
ATOM 5291 N N . ALA B 1 58 ? -37.236 4.982 30.328 1.00 13.16 58 ALA B N 1
ATOM 5292 C CA . ALA B 1 58 ? -38.295 4.231 29.657 1.00 13.11 58 ALA B CA 1
ATOM 5293 C C . ALA B 1 58 ? -38.127 2.768 30.068 1.00 13.38 58 ALA B C 1
ATOM 5294 O O . ALA B 1 58 ? -37.050 2.357 30.497 1.00 13.66 58 ALA B O 1
ATOM 5296 N N . THR B 1 59 ? -39.188 1.980 29.931 1.00 13.98 59 THR B N 1
ATOM 5297 C CA . THR B 1 59 ? -39.140 0.573 30.319 1.00 14.68 59 THR B CA 1
ATOM 5298 C C . THR B 1 59 ? -38.351 -0.313 29.361 1.00 14.89 59 THR B C 1
ATOM 5299 O O . THR B 1 59 ? -37.738 -1.296 29.779 1.00 16.29 59 THR B O 1
ATOM 5303 N N . GLU B 1 60 ? -38.373 0.025 28.077 1.00 15.57 60 GLU B N 1
ATOM 5304 C CA . GLU B 1 60 ? -37.659 -0.769 27.086 1.00 15.63 60 GLU B CA 1
ATOM 5305 C C . GLU B 1 60 ? -37.549 -0.023 25.764 1.00 14.61 60 GLU B C 1
ATOM 5306 O O . GLU B 1 60 ? -38.364 0.849 25.458 1.00 15.18 60 GLU B O 1
ATOM 5312 N N . VAL B 1 61 ? -36.533 -0.374 24.983 1.00 13.99 61 VAL B N 1
ATOM 5313 C CA . VAL B 1 61 ? -36.315 0.248 23.685 1.00 14.35 61 VAL B CA 1
ATOM 5314 C C . VAL B 1 61 ? -37.374 -0.244 22.704 1.00 14.70 61 VAL B C 1
ATOM 5315 O O . VAL B 1 61 ? -37.628 -1.446 22.606 1.00 14.83 61 VAL B O 1
ATOM 5319 N N . PRO B 1 62 ? -38.018 0.679 21.975 1.00 14.25 62 PRO B N 1
ATOM 5320 C CA . PRO B 1 62 ? -39.048 0.283 21.008 1.00 15.24 62 PRO B CA 1
ATOM 5321 C C . PRO B 1 62 ? -38.437 -0.399 19.788 1.00 15.86 62 PRO B C 1
ATOM 5322 O O . PRO B 1 62 ? -37.420 0.051 19.264 1.00 16.14 62 PRO B O 1
ATOM 5326 N N . THR B 1 63 ? -39.056 -1.486 19.339 1.00 15.46 63 THR B N 1
ATOM 5327 C CA . THR B 1 63 ? -38.573 -2.208 18.165 1.00 16.57 63 THR B CA 1
ATOM 5328 C C . THR B 1 63 ? -39.762 -2.770 17.407 1.00 16.84 63 THR B C 1
ATOM 5329 O O . THR B 1 63 ? -40.882 -2.775 17.914 1.00 16.22 63 THR B O 1
ATOM 5333 N N . LEU B 1 64 ? -39.523 -3.233 16.186 1.00 17.56 64 LEU B N 1
ATOM 5334 C CA . LEU B 1 64 ? -40.593 -3.826 15.396 1.00 19.12 64 LEU B CA 1
ATOM 5335 C C . LEU B 1 64 ? -41.000 -5.121 16.086 1.00 19.99 64 LEU B C 1
ATOM 5336 O O . LEU B 1 64 ? -42.180 -5.463 16.149 1.00 19.91 64 LEU B O 1
ATOM 5341 N N . GLU B 1 65 ? -40.001 -5.824 16.614 1.00 20.24 65 GLU B N 1
ATOM 5342 C CA . GLU B 1 65 ? -40.204 -7.097 17.295 1.00 21.78 65 GLU B CA 1
ATOM 5343 C C . GLU B 1 65 ? -41.132 -7.033 18.503 1.00 20.70 65 GLU B C 1
ATOM 5344 O O . GLU B 1 65 ? -41.994 -7.898 18.663 1.00 22.43 65 GLU B O 1
ATOM 5350 N N . ASN B 1 66 ? -40.963 -6.029 19.361 1.00 18.98 66 ASN B N 1
ATOM 5351 C CA . ASN B 1 66 ? -41.833 -5.919 20.526 1.00 17.86 66 ASN B CA 1
ATOM 5352 C C . ASN B 1 66 ? -43.094 -5.115 20.221 1.00 16.74 66 ASN B C 1
ATOM 5353 O O . ASN B 1 66 ? -43.868 -4.792 21.118 1.00 16.50 66 ASN B O 1
ATOM 5358 N N . GLY B 1 67 ? -43.286 -4.796 18.943 1.00 15.86 67 GLY B N 1
ATOM 5359 C CA . GLY B 1 67 ? -44.466 -4.064 18.514 1.00 15.99 67 GLY B CA 1
ATOM 5360 C C . GLY B 1 67 ? -44.557 -2.582 18.825 1.00 14.92 67 GLY B C 1
ATOM 5361 O O . GLY B 1 67 ? -45.561 -1.949 18.495 1.00 15.79 67 GLY B O 1
ATOM 5362 N N . ARG B 1 68 ? -43.529 -2.016 19.449 1.00 14.25 68 ARG B N 1
ATOM 5363 C CA . ARG B 1 68 ? -43.555 -0.596 19.786 1.00 14.09 68 ARG B CA 1
ATOM 5364 C C . ARG B 1 68 ? -43.273 0.310 18.594 1.00 13.73 68 ARG B C 1
ATOM 5365 O O . ARG B 1 68 ? -43.497 1.520 18.658 1.00 15.03 68 ARG B O 1
ATOM 5373 N N . LEU B 1 69 ? -42.780 -0.273 17.508 1.00 13.79 69 LEU B N 1
ATOM 5374 C CA . LEU B 1 69 ? -42.515 0.487 16.293 1.00 14.00 69 LEU B CA 1
ATOM 5375 C C . LEU B 1 69 ? -43.485 0.027 15.218 1.00 14.27 69 LEU B C 1
ATOM 5376 O O . LEU B 1 69 ? -43.653 -1.172 14.996 1.00 14.67 69 LEU B O 1
ATOM 5381 N N . ARG B 1 70 ? -44.135 0.984 14.569 1.00 13.41 70 ARG B N 1
ATOM 5382 C CA . ARG B 1 70 ? -45.069 0.685 13.495 1.00 14.50 70 ARG B CA 1
ATOM 5383 C C . ARG B 1 70 ? -44.732 1.594 12.328 1.00 15.45 70 ARG B C 1
ATOM 5384 O O . ARG B 1 70 ? -44.740 2.819 12.461 1.00 15.23 70 ARG B O 1
ATOM 5392 N N . VAL B 1 71 ? -44.418 0.990 11.190 1.00 16.64 71 VAL B N 1
ATOM 5393 C CA . VAL B 1 71 ? -44.076 1.746 9.996 1.00 17.90 71 VAL B CA 1
ATOM 5394 C C . VAL B 1 71 ? -45.111 1.487 8.914 1.00 18.62 71 VAL B C 1
ATOM 5395 O O . VAL B 1 71 ? -45.434 0.337 8.611 1.00 20.03 71 VAL B O 1
ATOM 5399 N N . THR B 1 72 ? -45.634 2.562 8.337 1.00 17.76 72 THR B N 1
ATOM 5400 C CA . THR B 1 72 ? -46.626 2.453 7.282 1.00 18.51 72 THR B CA 1
ATOM 5401 C C . THR B 1 72 ? -46.239 3.331 6.099 1.00 16.89 72 THR B C 1
ATOM 5402 O O . THR B 1 72 ? -45.654 4.403 6.269 1.00 16.84 72 THR B O 1
ATOM 5406 N N . ASP B 1 73 ? -46.551 2.861 4.898 1.00 15.71 73 ASP B N 1
ATOM 5407 C CA . ASP B 1 73 ? -46.239 3.602 3.686 1.00 16.94 73 ASP B CA 1
ATOM 5408 C C . ASP B 1 73 ? -47.302 4.661 3.434 1.00 16.41 73 ASP B C 1
ATOM 5409 O O . ASP B 1 73 ? -48.497 4.393 3.561 1.00 18.71 73 ASP B O 1
ATOM 5414 N N . ILE B 1 74 ? -46.865 5.865 3.082 1.00 14.92 74 ILE B N 1
ATOM 5415 C CA . ILE B 1 74 ? -47.802 6.945 2.805 1.00 14.55 74 ILE B CA 1
ATOM 5416 C C . ILE B 1 74 ? -47.607 7.527 1.410 1.00 14.84 74 ILE B C 1
ATOM 5417 O O . ILE B 1 74 ? -48.035 8.647 1.132 1.00 15.72 74 ILE B O 1
ATOM 5422 N N . GLY B 1 75 ? -46.957 6.758 0.539 1.00 15.09 75 GLY B N 1
ATOM 5423 C CA . GLY B 1 75 ? -46.744 7.199 -0.829 1.00 16.41 75 GLY B CA 1
ATOM 5424 C C . GLY B 1 75 ? -45.466 7.966 -1.104 1.00 17.49 75 GLY B C 1
ATOM 5425 O O . GLY B 1 75 ? -44.846 8.525 -0.197 1.00 17.18 75 GLY B O 1
ATOM 5426 N N . GLY B 1 76 ? -45.077 7.995 -2.376 1.00 18.38 76 GLY B N 1
ATOM 5427 C CA . GLY B 1 76 ? -43.875 8.704 -2.778 1.00 19.64 76 GLY B CA 1
ATOM 5428 C C . GLY B 1 76 ? -42.619 8.207 -2.093 1.00 19.43 76 GLY B C 1
ATOM 5429 O O . GLY B 1 76 ? -41.636 8.941 -1.980 1.00 21.07 76 GLY B O 1
ATOM 5430 N N . GLY B 1 77 ? -42.650 6.959 -1.637 1.00 19.27 77 GLY B N 1
ATOM 5431 C CA . GLY B 1 77 ? -41.500 6.391 -0.958 1.00 19.27 77 GLY B CA 1
ATOM 5432 C C . GLY B 1 77 ? -41.378 6.867 0.478 1.00 18.98 77 GLY B C 1
ATOM 5433 O O . GLY B 1 77 ? -40.443 6.488 1.184 1.00 20.27 77 GLY B O 1
ATOM 5434 N N . LYS B 1 78 ? -42.322 7.695 0.913 1.00 17.13 78 LYS B N 1
ATOM 5435 C CA . LYS B 1 78 ? -42.305 8.219 2.274 1.00 15.30 78 LYS B CA 1
ATOM 5436 C C . LYS B 1 78 ? -43.019 7.292 3.248 1.00 14.54 78 LYS B C 1
ATOM 5437 O O . LYS B 1 78 ? -43.851 6.470 2.851 1.00 14.72 78 LYS B O 1
ATOM 5443 N N . LYS B 1 79 ? -42.700 7.437 4.530 1.00 14.51 79 LYS B N 1
ATOM 5444 C CA . LYS B 1 79 ? -43.287 6.588 5.554 1.00 14.10 79 LYS B CA 1
ATOM 5445 C C . LYS B 1 79 ? -43.731 7.350 6.792 1.00 13.32 79 LYS B C 1
ATOM 5446 O O . LYS B 1 79 ? -43.299 8.477 7.043 1.00 12.63 79 LYS B O 1
ATOM 5452 N N . ARG B 1 80 ? -44.604 6.709 7.557 1.00 12.38 80 ARG B N 1
ATOM 5453 C CA . ARG B 1 80 ? -45.092 7.243 8.816 1.00 12.59 80 ARG B CA 1
ATOM 5454 C C . ARG B 1 80 ? -44.555 6.274 9.859 1.00 12.64 80 ARG B C 1
ATOM 5455 O O . ARG B 1 80 ? -44.701 5.059 9.714 1.00 14.13 80 ARG B O 1
ATOM 5463 N N . LEU B 1 81 ? -43.909 6.801 10.889 1.00 11.59 81 LEU B N 1
ATOM 5464 C CA . LEU B 1 81 ? -43.372 5.962 11.949 1.00 12.34 81 LEU B CA 1
ATOM 5465 C C . LEU B 1 81 ? -44.020 6.311 13.277 1.00 11.92 81 LEU B C 1
ATOM 5466 O O . LEU B 1 81 ? -44.086 7.481 13.650 1.00 11.62 81 LEU B O 1
ATOM 5471 N N . GLU B 1 82 ? -44.517 5.296 13.975 1.00 11.91 82 GLU B N 1
ATOM 5472 C CA . GLU B 1 82 ? -45.100 5.488 15.295 1.00 11.85 82 GLU B CA 1
ATOM 5473 C C . GLU B 1 82 ? -44.207 4.714 16.252 1.00 11.46 82 GLU B C 1
ATOM 5474 O O . GLU B 1 82 ? -43.828 3.572 15.983 1.00 12.86 82 GLU B O 1
ATOM 5480 N N . MET B 1 83 ? -43.857 5.355 17.361 1.00 12.15 83 MET B N 1
ATOM 5481 C CA . MET B 1 83 ? -42.968 4.773 18.355 1.00 12.36 83 MET B CA 1
ATOM 5482 C C . MET B 1 83 ? -43.580 4.843 19.752 1.00 12.47 83 MET B C 1
ATOM 5483 O O . MET B 1 83 ? -43.693 5.927 20.330 1.00 12.44 83 MET B O 1
ATOM 5488 N N . ASP B 1 84 ? -43.969 3.691 20.292 1.00 12.63 84 ASP B N 1
ATOM 5489 C CA . ASP B 1 84 ? -44.576 3.626 21.621 1.00 13.22 84 ASP B CA 1
ATOM 5490 C C . ASP B 1 84 ? -43.534 3.574 22.728 1.00 13.61 84 ASP B C 1
ATOM 5491 O O . ASP B 1 84 ? -42.679 2.690 22.742 1.00 13.44 84 ASP B O 1
ATOM 5496 N N . ILE B 1 85 ? -43.627 4.511 23.665 1.00 12.21 85 ILE B N 1
ATOM 5497 C CA . ILE B 1 85 ? -42.705 4.568 24.791 1.00 12.80 85 ILE B CA 1
ATOM 5498 C C . ILE B 1 85 ? -43.469 4.512 26.108 1.00 12.70 85 ILE B C 1
ATOM 5499 O O . ILE B 1 85 ? -44.519 5.137 26.252 1.00 13.02 85 ILE B O 1
ATOM 5504 N N . THR B 1 86 ? -42.943 3.744 27.056 1.00 13.21 86 THR B N 1
ATOM 5505 C CA . THR B 1 86 ? -43.558 3.617 28.370 1.00 13.90 86 THR B CA 1
ATOM 5506 C C . THR B 1 86 ? -42.581 4.121 29.425 1.00 13.03 86 THR B C 1
ATOM 5507 O O . THR B 1 86 ? -41.454 3.635 29.525 1.00 13.23 86 THR B O 1
ATOM 5511 N N . ILE B 1 87 ? -43.022 5.101 30.203 1.00 12.82 87 ILE B N 1
ATOM 5512 C CA . ILE B 1 87 ? -42.198 5.675 31.258 1.00 13.06 87 ILE B CA 1
ATOM 5513 C C . ILE B 1 87 ? -42.181 4.726 32.452 1.00 12.85 87 ILE B C 1
ATOM 5514 O O . ILE B 1 87 ? -43.225 4.198 32.839 1.00 14.29 87 ILE B O 1
ATOM 5519 N N . ARG B 1 88 ? -41.004 4.500 33.028 1.00 13.23 88 ARG B N 1
ATOM 5520 C CA . ARG B 1 88 ? -40.895 3.624 34.190 1.00 14.19 88 ARG B CA 1
ATOM 5521 C C . ARG B 1 88 ? -41.800 4.144 35.297 1.00 14.32 88 ARG B C 1
ATOM 5522 O O . ARG B 1 88 ? -41.915 5.351 35.502 1.00 14.46 88 ARG B O 1
ATOM 5530 N N . PRO B 1 89 ? -42.453 3.235 36.032 1.00 15.10 89 PRO B N 1
ATOM 5531 C CA . PRO B 1 89 ? -43.346 3.635 37.122 1.00 16.14 89 PRO B CA 1
ATOM 5532 C C . PRO B 1 89 ? -42.625 4.360 38.255 1.00 15.93 89 PRO B C 1
ATOM 5533 O O . PRO B 1 89 ? -43.248 5.102 39.016 1.00 17.33 89 PRO B O 1
ATOM 5537 N N . ASP B 1 90 ? -41.314 4.155 38.358 1.00 15.19 90 ASP B N 1
ATOM 5538 C CA . ASP B 1 90 ? -40.528 4.787 39.411 1.00 14.86 90 ASP B CA 1
ATOM 5539 C C . ASP B 1 90 ? -39.708 5.994 38.956 1.00 14.57 90 ASP B C 1
ATOM 5540 O O . ASP B 1 90 ? -38.840 6.471 39.690 1.00 15.81 90 ASP B O 1
ATOM 5545 N N . ALA B 1 91 ? -39.980 6.489 37.752 1.00 14.23 91 ALA B N 1
ATOM 5546 C CA . ALA B 1 91 ? -39.270 7.659 37.238 1.00 13.75 91 ALA B CA 1
ATOM 5547 C C . ALA B 1 91 ? -39.810 8.881 37.971 1.00 13.32 91 ALA B C 1
ATOM 5548 O O . ALA B 1 91 ? -41.012 9.146 37.943 1.00 14.20 91 ALA B O 1
ATOM 5550 N N . LYS B 1 92 ? -38.922 9.626 38.621 1.00 13.82 92 LYS B N 1
ATOM 5551 C CA . LYS B 1 92 ? -39.336 10.798 39.383 1.00 13.79 92 LYS B CA 1
ATOM 5552 C C . LYS B 1 92 ? -38.398 11.984 39.243 1.00 13.41 92 LYS B C 1
ATOM 5553 O O . LYS B 1 92 ? -37.214 11.826 38.943 1.00 14.78 92 LYS B O 1
ATOM 5559 N N . TRP B 1 93 ? -38.947 13.174 39.466 1.00 13.08 93 TRP B N 1
ATOM 5560 C CA . TRP B 1 93 ? -38.165 14.398 39.446 1.00 12.02 93 TRP B CA 1
ATOM 5561 C C . TRP B 1 93 ? -37.476 14.435 40.811 1.00 12.18 93 TRP B C 1
ATOM 5562 O O . TRP B 1 93 ? -37.867 13.705 41.729 1.00 12.75 93 TRP B O 1
ATOM 5573 N N . SER B 1 94 ? -36.466 15.284 40.955 1.00 13.34 94 SER B N 1
ATOM 5574 C CA . SER B 1 94 ? -35.720 15.365 42.204 1.00 13.01 94 SER B CA 1
ATOM 5575 C C . SER B 1 94 ? -36.522 15.823 43.420 1.00 13.24 94 SER B C 1
ATOM 5576 O O . SER B 1 94 ? -36.067 15.660 44.553 1.00 15.30 94 SER B O 1
ATOM 5579 N N . ASP B 1 95 ? -37.703 16.393 43.198 1.00 13.25 95 ASP B N 1
ATOM 5580 C CA . ASP B 1 95 ? -38.543 16.829 44.312 1.00 13.67 95 ASP B CA 1
ATOM 5581 C C . ASP B 1 95 ? -39.530 15.733 44.714 1.00 14.29 95 ASP B C 1
ATOM 5582 O O . ASP B 1 95 ? -40.367 15.933 45.594 1.00 15.31 95 ASP B O 1
ATOM 5587 N N . GLY B 1 96 ? -39.426 14.578 44.064 1.00 13.52 96 GLY B N 1
ATOM 5588 C CA . GLY B 1 96 ? -40.300 13.462 44.384 1.00 14.41 96 GLY B CA 1
ATOM 5589 C C . GLY B 1 96 ? -41.507 13.288 43.482 1.00 14.23 96 GLY B C 1
ATOM 5590 O O . GLY B 1 96 ? -42.161 12.244 43.515 1.00 15.65 96 GLY B O 1
ATOM 5591 N N . ARG B 1 97 ? -41.814 14.301 42.680 1.00 14.49 97 ARG B N 1
ATOM 5592 C CA . ARG B 1 97 ? -42.957 14.231 41.776 1.00 15.20 97 ARG B CA 1
ATOM 5593 C C . ARG B 1 97 ? -42.689 13.246 40.644 1.00 15.16 97 ARG B C 1
ATOM 5594 O O . ARG B 1 97 ? -41.596 13.210 40.087 1.00 14.32 97 ARG B O 1
ATOM 5602 N N . PRO B 1 98 ? -43.686 12.424 40.290 1.00 14.62 98 PRO B N 1
ATOM 5603 C CA . PRO B 1 98 ? -43.471 11.464 39.206 1.00 14.39 98 PRO B CA 1
ATOM 5604 C C . PRO B 1 98 ? -43.301 12.133 37.846 1.00 12.89 98 PRO B C 1
ATOM 5605 O O . PRO B 1 98 ? -43.848 13.209 37.595 1.00 13.53 98 PRO B O 1
ATOM 5609 N N . ILE B 1 99 ? -42.520 11.496 36.982 1.00 12.58 99 ILE B N 1
ATOM 5610 C CA . ILE B 1 99 ? -42.322 11.989 35.628 1.00 12.40 99 ILE B CA 1
ATOM 5611 C C . ILE B 1 99 ? -43.434 11.296 34.845 1.00 12.13 99 ILE B C 1
ATOM 5612 O O . ILE B 1 99 ? -43.539 10.068 34.863 1.00 14.19 99 ILE B O 1
ATOM 5617 N N . THR B 1 100 ? -44.273 12.079 34.178 1.00 12.31 100 THR B N 1
ATOM 5618 C CA . THR B 1 100 ? -45.397 11.520 33.435 1.00 12.53 100 THR B CA 1
ATOM 5619 C C . THR B 1 100 ? -45.527 12.124 32.046 1.00 12.49 100 THR B C 1
ATOM 5620 O O . THR B 1 100 ? -44.750 13.000 31.657 1.00 12.32 100 THR B O 1
ATOM 5624 N N . THR B 1 101 ? -46.524 11.659 31.303 1.00 12.11 101 THR B N 1
ATOM 5625 C CA . THR B 1 101 ? -46.755 12.158 29.961 1.00 12.78 101 THR B CA 1
ATOM 5626 C C . THR B 1 101 ? -47.194 13.620 29.956 1.00 12.60 101 THR B C 1
ATOM 5627 O O . THR B 1 101 ? -47.261 14.247 28.901 1.00 13.58 101 THR B O 1
ATOM 5631 N N . GLU B 1 102 ? -47.505 14.166 31.128 1.00 12.81 102 GLU B N 1
ATOM 5632 C CA . GLU B 1 102 ? -47.873 15.574 31.195 1.00 13.22 102 GLU B CA 1
ATOM 5633 C C . GLU B 1 102 ? -46.603 16.364 30.877 1.00 12.67 102 GLU B C 1
ATOM 5634 O O . GLU B 1 102 ? -46.659 17.449 30.303 1.00 12.54 102 GLU B O 1
ATOM 5640 N N . ASP B 1 103 ? -45.459 15.799 31.250 1.00 11.26 103 ASP B N 1
ATOM 5641 C CA . ASP B 1 103 ? -44.169 16.428 31.004 1.00 11.20 103 ASP B CA 1
ATOM 5642 C C . ASP B 1 103 ? -43.796 16.314 29.526 1.00 11.04 103 ASP B C 1
ATOM 5643 O O . ASP B 1 103 ? -43.100 17.175 28.983 1.00 11.57 103 ASP B O 1
ATOM 5648 N N . VAL B 1 104 ? -44.268 15.250 28.879 1.00 11.33 104 VAL B N 1
ATOM 5649 C CA . VAL B 1 104 ? -44.014 15.038 27.459 1.00 11.22 104 VAL B CA 1
ATOM 5650 C C . VAL B 1 104 ? -44.903 15.996 26.667 1.00 11.65 104 VAL B C 1
ATOM 5651 O O . VAL B 1 104 ? -44.451 16.650 25.727 1.00 11.88 104 VAL B O 1
ATOM 5655 N N . ALA B 1 105 ? -46.171 16.087 27.060 1.00 11.76 105 ALA B N 1
ATOM 5656 C CA . ALA B 1 105 ? -47.110 16.977 26.391 1.00 11.96 105 ALA B CA 1
ATOM 5657 C C . ALA B 1 105 ? -46.607 18.416 26.485 1.00 11.62 105 ALA B C 1
ATOM 5658 O O . ALA B 1 105 ? -46.681 19.180 25.522 1.00 12.02 105 ALA B O 1
ATOM 5660 N N . PHE B 1 106 ? -46.097 18.778 27.657 1.00 11.68 106 PHE B N 1
ATOM 5661 C CA . PHE B 1 106 ? -45.570 20.118 27.892 1.00 10.80 106 PHE B CA 1
ATOM 5662 C C . PHE B 1 106 ? -44.390 20.415 26.959 1.00 10.13 106 PHE B C 1
ATOM 5663 O O . PHE B 1 106 ? -44.337 21.464 26.318 1.00 10.54 106 PHE B O 1
ATOM 5671 N N . TYR B 1 107 ? -43.448 19.484 26.887 1.00 10.03 107 TYR B N 1
ATOM 5672 C CA . TYR B 1 107 ? -42.285 19.641 26.023 1.00 10.62 107 TYR B CA 1
ATOM 5673 C C . TYR B 1 107 ? -42.729 19.901 24.581 1.00 10.29 107 TYR B C 1
ATOM 5674 O O . TYR B 1 107 ? -42.230 20.815 23.915 1.00 10.76 107 TYR B O 1
ATOM 5683 N N . PHE B 1 108 ? -43.681 19.108 24.100 1.00 10.50 108 PHE B N 1
ATOM 5684 C CA . PHE B 1 108 ? -44.165 19.281 22.736 1.00 10.87 108 PHE B CA 1
ATOM 5685 C C . PHE B 1 108 ? -44.916 20.586 22.507 1.00 11.67 108 PHE B C 1
ATOM 5686 O O . PHE B 1 108 ? -44.800 21.193 21.444 1.00 11.86 108 PHE B O 1
ATOM 5694 N N . GLU B 1 109 ? -45.674 21.037 23.498 1.00 11.71 109 GLU B N 1
ATOM 5695 C CA . GLU B 1 109 ? -46.405 22.282 23.327 1.00 11.51 109 GLU B CA 1
ATOM 5696 C C . GLU B 1 109 ? -45.435 23.448 23.157 1.00 11.75 109 GLU B C 1
ATOM 5697 O O . GLU B 1 109 ? -45.654 24.334 22.333 1.00 11.88 109 GLU B O 1
ATOM 5703 N N . VAL B 1 110 ? -44.360 23.449 23.936 1.00 10.74 110 VAL B N 1
ATOM 5704 C CA . VAL B 1 110 ? -43.377 24.519 23.837 1.00 10.98 110 VAL B CA 1
ATOM 5705 C C . VAL B 1 110 ? -42.653 24.456 22.489 1.00 10.38 110 VAL B C 1
ATOM 5706 O O . VAL B 1 110 ? -42.490 25.476 21.821 1.00 11.19 110 VAL B O 1
ATOM 5710 N N . GLY B 1 111 ? -42.239 23.260 22.080 1.00 9.83 111 GLY B N 1
ATOM 5711 C CA . GLY B 1 111 ? -41.555 23.121 20.805 1.00 11.07 111 GLY B CA 1
ATOM 5712 C C . GLY B 1 111 ? -42.415 23.489 19.605 1.00 11.22 111 GLY B C 1
ATOM 5713 O O . GLY B 1 111 ? -41.897 23.953 18.588 1.00 12.29 111 GLY B O 1
ATOM 5714 N N . LYS B 1 112 ? -43.725 23.281 19.726 1.00 11.09 112 LYS B N 1
ATOM 5715 C CA . LYS B 1 112 ? -44.683 23.571 18.656 1.00 12.19 112 LYS B CA 1
ATOM 5716 C C . LYS B 1 112 ? -45.189 25.011 18.646 1.00 12.81 112 LYS B C 1
ATOM 5717 O O . LYS B 1 112 ? -45.890 25.418 17.718 1.00 14.49 112 LYS B O 1
ATOM 5723 N N . ALA B 1 113 ? -44.851 25.780 19.674 1.00 12.90 113 ALA B N 1
ATOM 5724 C CA . ALA B 1 113 ? -45.319 27.158 19.765 1.00 12.57 113 ALA B CA 1
ATOM 5725 C C . ALA B 1 113 ? -44.920 28.002 18.562 1.00 12.17 113 ALA B C 1
ATOM 5726 O O . ALA B 1 113 ? -43.795 27.914 18.072 1.00 11.79 113 ALA B O 1
ATOM 5728 N N . LYS B 1 114 ? -45.850 28.825 18.090 1.00 13.29 114 LYS B N 1
ATOM 5729 C CA . LYS B 1 114 ? -45.594 29.685 16.942 1.00 14.35 114 LYS B CA 1
ATOM 5730 C C . LYS B 1 114 ? -44.381 30.575 17.191 1.00 13.52 114 LYS B C 1
ATOM 5731 O O . LYS B 1 114 ? -44.295 31.251 18.216 1.00 13.95 114 LYS B O 1
ATOM 5737 N N . GLY B 1 115 ? -43.435 30.561 16.258 1.00 13.26 115 GLY B N 1
ATOM 5738 C CA . GLY B 1 115 ? -42.257 31.399 16.396 1.00 12.66 115 GLY B CA 1
ATOM 5739 C C . GLY B 1 115 ? -41.212 30.985 17.419 1.00 11.04 115 GLY B C 1
ATOM 5740 O O . GLY B 1 115 ? -40.322 31.773 17.729 1.00 12.08 115 GLY B O 1
ATOM 5741 N N . MET B 1 116 ? -41.309 29.776 17.962 1.00 11.12 116 MET B N 1
ATOM 5742 C CA . MET B 1 116 ? -40.305 29.314 18.923 1.00 10.82 116 MET B CA 1
ATOM 5743 C C . MET B 1 116 ? -38.995 29.211 18.127 1.00 10.57 116 MET B C 1
ATOM 5744 O O . MET B 1 116 ? -38.967 28.597 17.062 1.00 10.98 116 MET B O 1
ATOM 5749 N N . PRO B 1 117 ? -37.899 29.817 18.621 1.00 9.92 117 PRO B N 1
ATOM 5750 C CA . PRO B 1 117 ? -36.624 29.757 17.892 1.00 9.43 117 PRO B CA 1
ATOM 5751 C C . PRO B 1 117 ? -35.899 28.416 17.972 1.00 9.30 117 PRO B C 1
ATOM 5752 O O . PRO B 1 117 ? -34.754 28.341 18.412 1.00 10.05 117 PRO B O 1
ATOM 5756 N N . VAL B 1 118 ? -36.564 27.362 17.516 1.00 9.67 118 VAL B N 1
ATOM 5757 C CA . VAL B 1 118 ? -35.985 26.029 17.559 1.00 10.11 118 VAL B CA 1
ATOM 5758 C C . VAL B 1 118 ? -34.799 25.858 16.612 1.00 9.99 118 VAL B C 1
ATOM 5759 O O . VAL B 1 118 ? -34.717 26.507 15.563 1.00 9.78 118 VAL B O 1
ATOM 5763 N N . LEU B 1 119 ? -33.886 24.975 17.008 1.00 10.17 119 LEU B N 1
ATOM 5764 C CA . LEU B 1 119 ? -32.688 24.663 16.234 1.00 10.86 119 LEU B CA 1
ATOM 5765 C C . LEU B 1 119 ? -33.018 23.848 14.992 1.00 10.28 119 LEU B C 1
ATOM 5766 O O . LEU B 1 119 ? -32.346 23.962 13.967 1.00 10.93 119 LEU B O 1
ATOM 5771 N N . ASN B 1 120 ? -34.043 23.008 15.099 1.00 11.16 120 ASN B N 1
ATOM 5772 C CA . ASN B 1 120 ? -34.446 22.153 13.987 1.00 12.64 120 ASN B CA 1
ATOM 5773 C C . ASN B 1 120 ? -35.932 22.289 13.686 1.00 10.97 120 ASN B C 1
ATOM 5774 O O . ASN B 1 120 ? -36.757 21.499 14.155 1.00 11.36 120 ASN B O 1
ATOM 5779 N N . PRO B 1 121 ? -36.291 23.296 12.882 1.00 10.93 121 PRO B N 1
ATOM 5780 C CA . PRO B 1 121 ? -37.689 23.534 12.519 1.00 11.38 121 PRO B CA 1
ATOM 5781 C C . PRO B 1 121 ? -38.292 22.377 11.730 1.00 11.79 121 PRO B C 1
ATOM 5782 O O . PRO B 1 121 ? -39.508 22.203 11.718 1.00 12.28 121 PRO B O 1
ATOM 5786 N N . ASP B 1 122 ? -37.447 21.602 11.057 1.00 11.79 122 ASP B N 1
ATOM 5787 C CA . ASP B 1 122 ? -37.926 20.456 10.286 1.00 11.40 122 ASP B CA 1
ATOM 5788 C C . ASP B 1 122 ? -38.536 19.426 11.231 1.00 11.31 122 ASP B C 1
ATOM 5789 O O . ASP B 1 122 ? -39.650 18.941 11.005 1.00 11.44 122 ASP B O 1
ATOM 5794 N N . PHE B 1 123 ? -37.802 19.094 12.291 1.00 10.84 123 PHE B N 1
ATOM 5795 C CA . PHE B 1 123 ? -38.271 18.130 13.279 1.00 12.35 123 PHE B CA 1
ATOM 5796 C C . PHE B 1 123 ? -39.604 18.576 13.849 1.00 11.80 123 PHE B C 1
ATOM 5797 O O . PHE B 1 123 ? -40.544 17.789 13.952 1.00 12.20 123 PHE B O 1
ATOM 5805 N N . TRP B 1 124 ? -39.693 19.850 14.205 1.00 11.65 124 TRP B N 1
ATOM 5806 C CA . TRP B 1 124 ? -40.913 20.363 14.795 1.00 11.88 124 TRP B CA 1
ATOM 5807 C C . TRP B 1 124 ? -42.099 20.460 13.857 1.00 12.93 124 TRP B C 1
ATOM 5808 O O . TRP B 1 124 ? -43.222 20.705 14.294 1.00 14.28 124 TRP B O 1
ATOM 5819 N N . GLU B 1 125 ? -41.859 20.245 12.569 1.00 13.00 125 GLU B N 1
ATOM 5820 C CA . GLU B 1 125 ? -42.940 20.262 11.595 1.00 14.42 125 GLU B CA 1
ATOM 5821 C C . GLU B 1 125 ? -43.498 18.858 11.383 1.00 15.22 125 GLU B C 1
ATOM 5822 O O . GLU B 1 125 ? -44.707 18.676 11.246 1.00 18.15 125 GLU B O 1
ATOM 5828 N N . ARG B 1 126 ? -42.617 17.863 11.392 1.00 13.49 126 ARG B N 1
ATOM 5829 C CA . ARG B 1 126 ? -43.028 16.490 11.119 1.00 13.68 126 ARG B CA 1
ATOM 5830 C C . ARG B 1 126 ? -43.178 15.538 12.303 1.00 12.83 126 ARG B C 1
ATOM 5831 O O . ARG B 1 126 ? -43.597 14.394 12.120 1.00 13.59 126 ARG B O 1
ATOM 5839 N N . VAL B 1 127 ? -42.842 15.978 13.509 1.00 11.85 127 VAL B N 1
ATOM 5840 C CA . VAL B 1 127 ? -42.969 15.094 14.657 1.00 12.66 127 VAL B CA 1
ATOM 5841 C C . VAL B 1 127 ? -44.077 15.560 15.589 1.00 12.74 127 VAL B C 1
ATOM 5842 O O . VAL B 1 127 ? -44.227 16.752 15.850 1.00 15.03 127 VAL B O 1
ATOM 5846 N N . ASN B 1 128 ? -44.862 14.605 16.075 1.00 12.42 128 ASN B N 1
ATOM 5847 C CA . ASN B 1 128 ? -45.966 14.886 16.980 1.00 12.87 128 ASN B CA 1
ATOM 5848 C C . ASN B 1 128 ? -46.042 13.798 18.035 1.00 12.09 128 ASN B C 1
ATOM 5849 O O . ASN B 1 128 ? -45.311 12.812 17.978 1.00 12.03 128 ASN B O 1
ATOM 5854 N N . VAL B 1 129 ? -46.925 13.981 19.007 1.00 13.62 129 VAL B N 1
ATOM 5855 C CA . VAL B 1 129 ? -47.067 12.996 20.062 1.00 13.49 129 VAL B CA 1
ATOM 5856 C C . VAL B 1 129 ? -48.531 12.712 20.363 1.00 13.81 129 VAL B C 1
ATOM 5857 O O . VAL B 1 129 ? -49.388 13.584 20.213 1.00 14.55 129 VAL B O 1
ATOM 5861 N N . ARG B 1 130 ? -48.807 11.474 20.757 1.00 13.48 130 ARG B N 1
ATOM 5862 C CA . ARG B 1 130 ? -50.152 11.054 21.131 1.00 14.17 130 ARG B CA 1
ATOM 5863 C C . ARG B 1 130 ? -50.026 10.452 22.522 1.00 14.33 130 ARG B C 1
ATOM 5864 O O . ARG B 1 130 ? -49.224 9.546 22.744 1.00 14.72 130 ARG B O 1
ATOM 5872 N N . ILE B 1 131 ? -50.808 10.969 23.461 1.00 15.07 131 ILE B N 1
ATOM 5873 C CA . ILE B 1 131 ? -50.766 10.496 24.840 1.00 16.29 131 ILE B CA 1
ATOM 5874 C C . ILE B 1 131 ? -51.859 9.462 25.097 1.00 16.43 131 ILE B C 1
ATOM 5875 O O . ILE B 1 131 ? -53.032 9.723 24.837 1.00 17.39 131 ILE B O 1
ATOM 5880 N N . LYS B 1 132 ? -51.475 8.296 25.610 1.00 16.42 132 LYS B N 1
ATOM 5881 C CA . LYS B 1 132 ? -52.442 7.241 25.906 1.00 17.93 132 LYS B CA 1
ATOM 5882 C C . LYS B 1 132 ? -52.882 7.337 27.364 1.00 17.87 132 LYS B C 1
ATOM 5883 O O . LYS B 1 132 ? -54.077 7.298 27.667 1.00 18.24 132 LYS B O 1
ATOM 5889 N N . ASP B 1 133 ? -51.909 7.457 28.262 1.00 16.39 133 ASP B N 1
ATOM 5890 C CA . ASP B 1 133 ? -52.179 7.590 29.689 1.00 16.22 133 ASP B CA 1
ATOM 5891 C C . ASP B 1 133 ? -50.996 8.257 30.384 1.00 15.70 133 ASP B C 1
ATOM 5892 O O . ASP B 1 133 ? -50.095 8.773 29.722 1.00 15.92 133 ASP B O 1
ATOM 5897 N N . ALA B 1 134 ? -50.993 8.238 31.712 1.00 15.38 134 ALA B N 1
ATOM 5898 C CA . ALA B 1 134 ? -49.935 8.880 32.488 1.00 14.48 134 ALA B CA 1
ATOM 5899 C C . ALA B 1 134 ? -48.505 8.438 32.184 1.00 13.81 134 ALA B C 1
ATOM 5900 O O . ALA B 1 134 ? -47.570 9.222 32.363 1.00 13.84 134 ALA B O 1
ATOM 5902 N N . ARG B 1 135 ? -48.318 7.204 31.727 1.00 13.50 135 ARG B N 1
ATOM 5903 C CA . ARG B 1 135 ? -46.969 6.721 31.443 1.00 14.06 135 ARG B CA 1
ATOM 5904 C C . ARG B 1 135 ? -46.760 6.130 30.056 1.00 13.76 135 ARG B C 1
ATOM 5905 O O . ARG B 1 135 ? -45.704 5.565 29.774 1.00 16.66 135 ARG B O 1
ATOM 5913 N N . ASN B 1 136 ? -47.754 6.264 29.188 1.00 13.27 136 ASN B N 1
ATOM 5914 C CA . ASN B 1 136 ? -47.650 5.722 27.842 1.00 13.44 136 ASN B CA 1
ATOM 5915 C C . ASN B 1 136 ? -47.939 6.767 26.780 1.00 12.64 136 ASN B C 1
ATOM 5916 O O . ASN B 1 136 ? -48.970 7.439 26.817 1.00 13.84 136 ASN B O 1
ATOM 5921 N N . PHE B 1 137 ? -47.013 6.913 25.840 1.00 13.04 137 PHE B N 1
ATOM 5922 C CA . PHE B 1 137 ? -47.192 7.859 24.753 1.00 12.03 137 PHE B CA 1
ATOM 5923 C C . PHE B 1 137 ? -46.586 7.313 23.473 1.00 11.83 137 PHE B C 1
ATOM 5924 O O . PHE B 1 137 ? -45.806 6.360 23.497 1.00 12.92 137 PHE B O 1
ATOM 5932 N N . THR B 1 138 ? -46.964 7.921 22.357 1.00 11.82 138 THR B N 1
ATOM 5933 C CA . THR B 1 138 ? -46.480 7.504 21.054 1.00 12.64 138 THR B CA 1
ATOM 5934 C C . THR B 1 138 ? -45.922 8.689 20.282 1.00 12.48 138 THR B C 1
ATOM 5935 O O . THR B 1 138 ? -46.595 9.704 20.116 1.00 13.52 138 THR B O 1
ATOM 5939 N N . LEU B 1 139 ? -44.680 8.565 19.828 1.00 11.95 139 LEU B N 1
ATOM 5940 C CA . LEU B 1 139 ? -44.062 9.616 19.029 1.00 11.76 139 LEU B CA 1
ATOM 5941 C C . LEU B 1 139 ? -44.403 9.290 17.578 1.00 11.51 139 LEU B C 1
ATOM 5942 O O . LEU B 1 139 ? -44.291 8.138 17.154 1.00 12.73 139 LEU B O 1
ATOM 5947 N N . ILE B 1 140 ? -44.830 10.301 16.829 1.00 11.38 140 ILE B N 1
ATOM 5948 C CA . ILE B 1 140 ? -45.228 10.130 15.435 1.00 12.17 140 ILE B CA 1
ATOM 5949 C C . ILE B 1 140 ? -44.356 10.961 14.500 1.00 12.86 140 ILE B C 1
ATOM 5950 O O . ILE B 1 140 ? -44.334 12.187 14.589 1.00 14.93 140 ILE B O 1
ATOM 5955 N N . PHE B 1 141 ? -43.653 10.286 13.597 1.00 11.11 141 PHE B N 1
ATOM 5956 C CA . PHE B 1 141 ? -42.775 10.949 12.640 1.00 11.27 141 PHE B CA 1
ATOM 5957 C C . PHE B 1 141 ? -43.384 10.790 11.254 1.00 11.21 141 PHE B C 1
ATOM 5958 O O . PHE B 1 141 ? -43.547 9.671 10.768 1.00 11.97 141 PHE B O 1
ATOM 5966 N N . GLU B 1 142 ? -43.724 11.904 10.617 1.00 11.47 142 GLU B N 1
ATOM 5967 C CA . GLU B 1 142 ? -44.314 11.846 9.289 1.00 12.16 142 GLU B CA 1
ATOM 5968 C C . GLU B 1 142 ? -44.006 13.108 8.495 1.00 12.02 142 GLU B C 1
ATOM 5969 O O . GLU B 1 142 ? -44.507 14.184 8.813 1.00 12.87 142 GLU B O 1
ATOM 5975 N N . PRO B 1 143 ? -43.176 12.993 7.448 1.00 12.69 143 PRO B N 1
ATOM 5976 C CA . PRO B 1 143 ? -42.527 11.759 6.995 1.00 12.40 143 PRO B CA 1
ATOM 5977 C C . PRO B 1 143 ? -41.387 11.372 7.928 1.00 12.39 143 PRO B C 1
ATOM 5978 O O . PRO B 1 143 ? -40.748 12.234 8.531 1.00 12.82 143 PRO B O 1
ATOM 5982 N N . ALA B 1 144 ? -41.139 10.075 8.049 1.00 11.64 144 ALA B N 1
ATOM 5983 C CA . ALA B 1 144 ? -40.072 9.585 8.905 1.00 11.14 144 ALA B CA 1
ATOM 5984 C C . ALA B 1 144 ? -38.734 9.672 8.184 1.00 10.39 144 ALA B C 1
ATOM 5985 O O . ALA B 1 144 ? -38.667 9.526 6.963 1.00 10.91 144 ALA B O 1
ATOM 5987 N N . TYR B 1 145 ? -37.676 9.933 8.943 1.00 10.27 145 TYR B N 1
ATOM 5988 C CA . TYR B 1 145 ? -36.327 10.012 8.394 1.00 10.34 145 TYR B CA 1
ATOM 5989 C C . TYR B 1 145 ? -35.562 8.772 8.839 1.00 9.86 145 TYR B C 1
ATOM 5990 O O . TYR B 1 145 ? -35.921 8.130 9.831 1.00 10.31 145 TYR B O 1
ATOM 5999 N N . TYR B 1 146 ? -34.496 8.438 8.120 1.00 10.21 146 TYR B N 1
ATOM 6000 C CA . TYR B 1 146 ? -33.730 7.239 8.430 1.00 10.12 146 TYR B CA 1
ATOM 6001 C C . TYR B 1 146 ? -33.159 7.160 9.840 1.00 10.80 146 TYR B C 1
ATOM 6002 O O . TYR B 1 146 ? -32.876 6.068 10.333 1.00 11.94 146 TYR B O 1
ATOM 6011 N N . TYR B 1 147 ? -32.997 8.306 10.491 1.00 10.78 147 TYR B N 1
ATOM 6012 C CA . TYR B 1 147 ? -32.403 8.342 11.825 1.00 10.77 147 TYR B CA 1
ATOM 6013 C C . TYR B 1 147 ? -33.355 8.554 13.000 1.00 11.09 147 TYR B C 1
ATOM 6014 O O . TYR B 1 147 ? -32.906 8.713 14.138 1.00 12.04 147 TYR B O 1
ATOM 6023 N N . ASP B 1 148 ? -34.657 8.536 12.747 1.00 11.52 148 ASP B N 1
ATOM 6024 C CA . ASP B 1 148 ? -35.619 8.788 13.815 1.00 12.07 148 ASP B CA 1
ATOM 6025 C C . ASP B 1 148 ? -35.603 7.827 15.006 1.00 12.60 148 ASP B C 1
ATOM 6026 O O . ASP B 1 148 ? -36.081 8.180 16.084 1.00 14.23 148 ASP B O 1
ATOM 6031 N N . THR B 1 149 ? -35.057 6.628 14.831 1.00 13.78 149 THR B N 1
ATOM 6032 C CA . THR B 1 149 ? -34.992 5.677 15.942 1.00 15.21 149 THR B CA 1
ATOM 6033 C C . THR B 1 149 ? -33.645 5.736 16.662 1.00 15.54 149 THR B C 1
ATOM 6034 O O . THR B 1 149 ? -33.420 5.005 17.627 1.00 17.12 149 THR B O 1
ATOM 6038 N N . TYR B 1 150 ? -32.751 6.603 16.194 1.00 14.89 150 TYR B N 1
ATOM 6039 C CA . TYR B 1 150 ? -31.430 6.745 16.805 1.00 15.20 150 TYR B CA 1
ATOM 6040 C C . TYR B 1 150 ? -31.522 7.536 18.107 1.00 15.13 150 TYR B C 1
ATOM 6041 O O . TYR B 1 150 ? -31.952 8.689 18.109 1.00 17.11 150 TYR B O 1
ATOM 6050 N N . GLY B 1 151 ? -31.111 6.919 19.209 1.00 14.44 151 GLY B N 1
ATOM 6051 C CA . GLY B 1 151 ? -31.159 7.597 20.491 1.00 15.43 151 GLY B CA 1
ATOM 6052 C C . GLY B 1 151 ? -30.040 8.609 20.657 1.00 14.82 151 GLY B C 1
ATOM 6053 O O . GLY B 1 151 ? -29.141 8.687 19.822 1.00 14.82 151 GLY B O 1
ATOM 6054 N N . PRO B 1 152 ? -30.044 9.383 21.750 1.00 14.55 152 PRO B N 1
ATOM 6055 C CA . PRO B 1 152 ? -31.047 9.338 22.817 1.00 15.13 152 PRO B CA 1
ATOM 6056 C C . PRO B 1 152 ? -32.377 10.000 22.478 1.00 14.92 152 PRO B C 1
ATOM 6057 O O . PRO B 1 152 ? -32.489 10.779 21.529 1.00 16.02 152 PRO B O 1
ATOM 6061 N N . ILE B 1 153 ? -33.389 9.663 23.266 1.00 14.05 153 ILE B N 1
ATOM 6062 C CA . ILE B 1 153 ? -34.716 10.234 23.105 1.00 15.42 153 ILE B CA 1
ATOM 6063 C C . ILE B 1 153 ? -35.057 10.883 24.432 1.00 14.40 153 ILE B C 1
ATOM 6064 O O . ILE B 1 153 ? -35.216 10.204 25.447 1.00 13.83 153 ILE B O 1
ATOM 6069 N N . ASN B 1 154 ? -35.140 12.206 24.413 1.00 15.61 154 ASN B N 1
ATOM 6070 C CA . ASN B 1 154 ? -35.451 12.992 25.592 1.00 17.46 154 ASN B CA 1
ATOM 6071 C C . ASN B 1 154 ? -36.454 14.040 25.138 1.00 17.59 154 ASN B C 1
ATOM 6072 O O . ASN B 1 154 ? -36.080 15.079 24.593 1.00 21.00 154 ASN B O 1
ATOM 6077 N N . THR B 1 155 ? -37.733 13.747 25.334 1.00 14.61 155 THR B N 1
ATOM 6078 C CA . THR B 1 155 ? -38.784 14.667 24.938 1.00 13.62 155 THR B CA 1
ATOM 6079 C C . THR B 1 155 ? -39.735 14.973 26.091 1.00 12.16 155 THR B C 1
ATOM 6080 O O . THR B 1 155 ? -40.918 14.641 26.045 1.00 12.88 155 THR B O 1
ATOM 6084 N N . TYR B 1 156 ? -39.204 15.596 27.137 1.00 11.30 156 TYR B N 1
ATOM 6085 C CA . TYR B 1 156 ? -40.019 15.966 28.284 1.00 11.38 156 TYR B CA 1
ATOM 6086 C C . TYR B 1 156 ? -39.325 17.060 29.087 1.00 11.12 156 TYR B C 1
ATOM 6087 O O . TYR B 1 156 ? -38.111 17.245 28.986 1.00 11.63 156 TYR B O 1
ATOM 6096 N N . ALA B 1 157 ? -40.117 17.793 29.862 1.00 10.72 157 ALA B N 1
ATOM 6097 C CA . ALA B 1 157 ? -39.633 18.882 30.703 1.00 10.14 157 ALA B CA 1
ATOM 6098 C C . ALA B 1 157 ? -40.593 18.947 31.891 1.00 10.73 157 ALA B C 1
ATOM 6099 O O . ALA B 1 157 ? -41.746 18.532 31.777 1.00 11.00 157 ALA B O 1
ATOM 6101 N N . PRO B 1 158 ? -40.142 19.484 33.039 1.00 10.78 158 PRO B N 1
ATOM 6102 C CA . PRO B 1 158 ? -40.997 19.566 34.233 1.00 11.01 158 PRO B CA 1
ATOM 6103 C C . PRO B 1 158 ? -42.173 20.539 34.184 1.00 10.61 158 PRO B C 1
ATOM 6104 O O . PRO B 1 158 ? -42.050 21.714 34.543 1.00 11.10 158 PRO B O 1
ATOM 6108 N N . LYS B 1 159 ? -43.329 20.029 33.771 1.00 11.27 159 LYS B N 1
ATOM 6109 C CA . LYS B 1 159 ? -44.523 20.854 33.666 1.00 11.55 159 LYS B CA 1
ATOM 6110 C C . LYS B 1 159 ? -44.965 21.481 34.986 1.00 11.30 159 LYS B C 1
ATOM 6111 O O . LYS B 1 159 ? -45.387 22.637 35.008 1.00 11.77 159 LYS B O 1
ATOM 6117 N N . HIS B 1 160 ? -44.875 20.739 36.086 1.00 11.45 160 HIS B N 1
ATOM 6118 C CA . HIS B 1 160 ? -45.321 21.297 37.356 1.00 11.52 160 HIS B CA 1
ATOM 6119 C C . HIS B 1 160 ? -44.468 22.467 37.823 1.00 12.17 160 HIS B C 1
ATOM 6120 O O . HIS B 1 160 ? -44.894 23.255 38.669 1.00 13.12 160 HIS B O 1
ATOM 6127 N N . ILE B 1 161 ? -43.277 22.600 37.249 1.00 11.61 161 ILE B N 1
ATOM 6128 C CA . ILE B 1 161 ? -42.376 23.685 37.612 1.00 11.21 161 ILE B CA 1
ATOM 6129 C C . ILE B 1 161 ? -42.453 24.860 36.640 1.00 11.78 161 ILE B C 1
ATOM 6130 O O . ILE B 1 161 ? -42.589 26.011 37.053 1.00 12.38 161 ILE B O 1
ATOM 6135 N N . MET B 1 162 ? -42.383 24.562 35.347 1.00 11.73 162 MET B N 1
ATOM 6136 C CA . MET B 1 162 ? -42.385 25.591 34.307 1.00 11.77 162 MET B CA 1
ATOM 6137 C C . MET B 1 162 ? -43.734 25.886 33.661 1.00 11.70 162 MET B C 1
ATOM 6138 O O . MET B 1 162 ? -43.904 26.925 33.025 1.00 11.44 162 MET B O 1
ATOM 6143 N N . GLY B 1 163 ? -44.682 24.969 33.825 1.00 11.89 163 GLY B N 1
ATOM 6144 C CA . GLY B 1 163 ? -46.000 25.129 33.234 1.00 12.84 163 GLY B CA 1
ATOM 6145 C C . GLY B 1 163 ? -46.746 26.413 33.552 1.00 12.51 163 GLY B C 1
ATOM 6146 O O . GLY B 1 163 ? -47.285 27.050 32.647 1.00 12.53 163 GLY B O 1
ATOM 6147 N N . PRO B 1 164 ? -46.812 26.817 34.831 1.00 13.04 164 PRO B N 1
ATOM 6148 C CA . PRO B 1 164 ? -47.524 28.049 35.187 1.00 13.23 164 PRO B CA 1
ATOM 6149 C C . PRO B 1 164 ? -47.020 29.278 34.431 1.00 13.36 164 PRO B C 1
ATOM 6150 O O . PRO B 1 164 ? -47.811 30.049 33.889 1.00 13.77 164 PRO B O 1
ATOM 6154 N N . GLU B 1 165 ? -45.704 29.461 34.391 1.00 13.07 165 GLU B N 1
ATOM 6155 C CA . GLU B 1 165 ? -45.141 30.599 33.678 1.00 12.97 165 GLU B CA 1
ATOM 6156 C C . GLU B 1 165 ? -45.416 30.465 32.180 1.00 11.76 165 GLU B C 1
ATOM 6157 O O . GLU B 1 165 ? -45.689 31.457 31.505 1.00 12.64 165 GLU B O 1
ATOM 6163 N N . TRP B 1 166 ? -45.348 29.239 31.665 1.00 12.02 166 TRP B N 1
ATOM 6164 C CA . TRP B 1 166 ? -45.609 28.997 30.248 1.00 11.91 166 TRP B CA 1
ATOM 6165 C C . TRP B 1 166 ? -47.011 29.484 29.877 1.00 12.26 166 TRP B C 1
ATOM 6166 O O . TRP B 1 166 ? -47.222 30.027 28.793 1.00 13.33 166 TRP B O 1
ATOM 6177 N N . GLU B 1 167 ? -47.973 29.287 30.775 1.00 12.77 167 GLU B N 1
ATOM 6178 C CA . GLU B 1 167 ? -49.336 29.736 30.515 1.00 14.17 167 GLU B CA 1
ATOM 6179 C C . GLU B 1 167 ? -49.351 31.249 30.347 1.00 13.67 167 GLU B C 1
ATOM 6180 O O . GLU B 1 167 ? -50.045 31.779 29.480 1.00 14.86 167 GLU B O 1
ATOM 6186 N N . ARG B 1 168 ? -48.580 31.943 31.180 1.00 13.83 168 ARG B N 1
ATOM 6187 C CA . ARG B 1 168 ? -48.501 33.397 31.106 1.00 15.39 168 ARG B CA 1
ATOM 6188 C C . ARG B 1 168 ? -47.851 33.806 29.783 1.00 14.68 168 ARG B C 1
ATOM 6189 O O . ARG B 1 168 ? -48.279 34.760 29.134 1.00 15.09 168 ARG B O 1
ATOM 6197 N N . VAL B 1 169 ? -46.813 33.077 29.387 1.00 13.77 169 VAL B N 1
ATOM 6198 C CA . VAL B 1 169 ? -46.112 33.370 28.144 1.00 13.53 169 VAL B CA 1
ATOM 6199 C C . VAL B 1 169 ? -47.026 33.180 26.933 1.00 13.35 169 VAL B C 1
ATOM 6200 O O . VAL B 1 169 ? -47.031 34.003 26.018 1.00 13.51 169 VAL B O 1
ATOM 6204 N N . LYS B 1 170 ? -47.804 32.102 26.929 1.00 14.03 170 LYS B N 1
ATOM 6205 C CA . LYS B 1 170 ? -48.719 31.845 25.818 1.00 15.30 170 LYS B CA 1
ATOM 6206 C C . LYS B 1 170 ? -49.761 32.950 25.703 1.00 16.42 170 LYS B C 1
ATOM 6207 O O . LYS B 1 170 ? -50.122 33.363 24.600 1.00 16.95 170 LYS B O 1
ATOM 6213 N N . ALA B 1 171 ? -50.245 33.422 26.847 1.00 16.88 171 ALA B N 1
ATOM 6214 C CA . ALA B 1 171 ? -51.244 34.483 26.872 1.00 17.92 171 ALA B CA 1
ATOM 6215 C C . ALA B 1 171 ? -50.681 35.749 26.235 1.00 18.31 171 ALA B C 1
ATOM 6216 O O . ALA B 1 171 ? -51.364 36.424 25.464 1.00 19.44 171 ALA B O 1
ATOM 6218 N N . ALA B 1 172 ? -49.430 36.063 26.556 1.00 18.14 172 ALA B N 1
ATOM 6219 C CA . ALA B 1 172 ? -48.777 37.248 26.017 1.00 17.60 172 ALA B CA 1
ATOM 6220 C C . ALA B 1 172 ? -48.454 37.081 24.534 1.00 17.85 172 ALA B C 1
ATOM 6221 O O . ALA B 1 172 ? -48.509 38.041 23.766 1.00 19.43 172 ALA B O 1
ATOM 6223 N N . ALA B 1 173 ? -48.122 35.858 24.135 1.00 17.65 173 ALA B N 1
ATOM 6224 C CA . ALA B 1 173 ? -47.785 35.579 22.743 1.00 17.38 173 ALA B CA 1
ATOM 6225 C C . ALA B 1 173 ? -49.000 35.684 21.825 1.00 18.55 173 ALA B C 1
ATOM 6226 O O . ALA B 1 173 ? -48.857 35.916 20.627 1.00 17.43 173 ALA B O 1
ATOM 6228 N N . ARG B 1 174 ? -50.193 35.510 22.384 1.00 19.93 174 ARG B N 1
ATOM 6229 C CA . ARG B 1 174 ? -51.415 35.590 21.590 1.00 22.31 174 ARG B CA 1
ATOM 6230 C C . ARG B 1 174 ? -51.597 36.954 20.931 1.00 22.61 174 ARG B C 1
ATOM 6231 O O . ARG B 1 174 ? -52.225 37.062 19.877 1.00 24.70 174 ARG B O 1
ATOM 6239 N N . GLY B 1 175 ? -51.043 37.991 21.549 1.00 22.71 175 GLY B N 1
ATOM 6240 C CA . GLY B 1 175 ? -51.170 39.328 20.997 1.00 23.03 175 GLY B CA 1
ATOM 6241 C C . GLY B 1 175 ? -50.016 39.734 20.102 1.00 23.01 175 GLY B C 1
ATOM 6242 O O . GLY B 1 175 ? -49.886 40.904 19.743 1.00 23.71 175 GLY B O 1
ATOM 6243 N N . LEU B 1 176 ? -49.178 38.770 19.733 1.00 22.07 176 LEU B N 1
ATOM 6244 C CA . LEU B 1 176 ? -48.031 39.050 18.878 1.00 21.58 176 LEU B CA 1
ATOM 6245 C C . LEU B 1 176 ? -48.093 38.307 17.549 1.00 21.73 176 LEU B C 1
ATOM 6246 O O . LEU B 1 176 ? -48.453 37.131 17.495 1.00 22.17 176 LEU B O 1
ATOM 6251 N N . ASP B 1 177 ? -47.743 39.009 16.477 1.00 21.59 177 ASP B N 1
ATOM 6252 C CA . ASP B 1 177 ? -47.731 38.426 15.142 1.00 21.76 177 ASP B CA 1
ATOM 6253 C C . ASP B 1 177 ? -46.325 37.904 14.860 1.00 20.61 177 ASP B C 1
ATOM 6254 O O . ASP B 1 177 ? -45.361 38.668 14.859 1.00 19.68 177 ASP B O 1
ATOM 6259 N N . PRO B 1 178 ? -46.191 36.589 14.624 1.00 20.69 178 PRO B N 1
ATOM 6260 C CA . PRO B 1 178 ? -44.879 35.997 14.347 1.00 20.63 178 PRO B CA 1
ATOM 6261 C C . PRO B 1 178 ? -44.155 36.656 13.179 1.00 21.07 178 PRO B C 1
ATOM 6262 O O . PRO B 1 178 ? -42.954 36.461 12.993 1.00 19.92 178 PRO B O 1
ATOM 6266 N N . ASP B 1 179 ? -44.887 37.442 12.398 1.00 22.45 179 ASP B N 1
ATOM 6267 C CA . ASP B 1 179 ? -44.302 38.136 11.261 1.00 23.99 179 ASP B CA 1
ATOM 6268 C C . ASP B 1 179 ? -43.806 39.522 11.664 1.00 23.65 179 ASP B C 1
ATOM 6269 O O . ASP B 1 179 ? -42.606 39.740 11.821 1.00 22.96 179 ASP B O 1
ATOM 6274 N N . LYS B 1 180 ? -44.739 40.450 11.848 1.00 23.11 180 LYS B N 1
ATOM 6275 C CA . LYS B 1 180 ? -44.403 41.822 12.211 1.00 22.91 180 LYS B CA 1
ATOM 6276 C C . LYS B 1 180 ? -43.805 41.998 13.606 1.00 21.92 180 LYS B C 1
ATOM 6277 O O . LYS B 1 180 ? -43.084 42.965 13.854 1.00 22.13 180 LYS B O 1
ATOM 6283 N N . ASP B 1 181 ? -44.096 41.073 14.516 1.00 20.71 181 ASP B N 1
ATOM 6284 C CA . ASP B 1 181 ? -43.579 41.172 15.880 1.00 19.89 181 ASP B CA 1
ATOM 6285 C C . ASP B 1 181 ? -42.555 40.087 16.207 1.00 17.96 181 ASP B C 1
ATOM 6286 O O . ASP B 1 181 ? -42.420 39.683 17.361 1.00 16.98 181 ASP B O 1
ATOM 6291 N N . ALA B 1 182 ? -41.826 39.634 15.193 1.00 16.78 182 ALA B N 1
ATOM 6292 C CA . ALA B 1 182 ? -40.827 38.584 15.372 1.00 15.62 182 ALA B CA 1
ATOM 6293 C C . ALA B 1 182 ? -39.841 38.846 16.510 1.00 15.23 182 ALA B C 1
ATOM 6294 O O . ALA B 1 182 ? -39.566 37.955 17.315 1.00 14.03 182 ALA B O 1
ATOM 6296 N N . GLU B 1 183 ? -39.303 40.059 16.578 1.00 15.20 183 GLU B N 1
ATOM 6297 C CA . GLU B 1 183 ? -38.344 40.390 17.627 1.00 16.41 183 GLU B CA 1
ATOM 6298 C C . GLU B 1 183 ? -38.944 40.285 19.024 1.00 16.24 183 GLU B C 1
ATOM 6299 O O . GLU B 1 183 ? -38.340 39.700 19.922 1.00 15.39 183 GLU B O 1
ATOM 6305 N N . LYS B 1 184 ? -40.133 40.850 19.208 1.00 15.73 184 LYS B N 1
ATOM 6306 C CA . LYS B 1 184 ? -40.792 40.803 20.508 1.00 15.98 184 LYS B CA 1
ATOM 6307 C C . LYS B 1 184 ? -41.166 39.376 20.889 1.00 14.04 184 LYS B C 1
ATOM 6308 O O . LYS B 1 184 ? -41.080 38.994 22.056 1.00 13.92 184 LYS B O 1
ATOM 6314 N N . LEU B 1 185 ? -41.587 38.592 19.902 1.00 12.69 185 LEU B N 1
ATOM 6315 C CA . LEU B 1 185 ? -41.973 37.209 20.152 1.00 12.40 185 LEU B CA 1
ATOM 6316 C C . LEU B 1 185 ? -40.753 36.392 20.574 1.00 11.24 185 LEU B C 1
ATOM 6317 O O . LEU B 1 185 ? -40.826 35.572 21.490 1.00 11.76 185 LEU B O 1
ATOM 6322 N N . ASN B 1 186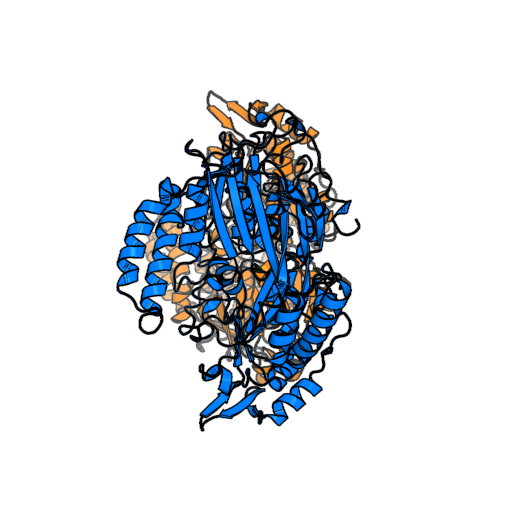 ? -39.627 36.628 19.908 1.00 11.85 186 ASN B N 1
ATOM 6323 C CA . ASN B 1 186 ? -38.397 35.921 20.238 1.00 11.04 186 ASN B CA 1
ATOM 6324 C C . ASN B 1 186 ? -38.000 36.252 21.674 1.00 11.59 186 ASN B C 1
ATOM 6325 O O . ASN B 1 186 ? -37.640 35.369 22.453 1.00 11.14 186 ASN B O 1
ATOM 6330 N N . GLU B 1 187 ? -38.090 37.533 22.019 1.00 12.30 187 GLU B N 1
ATOM 6331 C CA . GLU B 1 187 ? -37.753 38.008 23.354 1.00 12.62 187 GLU B CA 1
ATOM 6332 C C . GLU B 1 187 ? -38.618 37.338 24.420 1.00 11.87 187 GLU B C 1
ATOM 6333 O O . GLU B 1 187 ? -38.125 36.931 25.473 1.00 11.96 187 GLU B O 1
ATOM 6339 N N . LEU B 1 188 ? -39.912 37.232 24.140 1.00 11.80 188 LEU B N 1
ATOM 6340 C CA . LEU B 1 188 ? -40.847 36.612 25.069 1.00 12.26 188 LEU B CA 1
ATOM 6341 C C . LEU B 1 188 ? -40.423 35.183 25.404 1.00 11.36 188 LEU B C 1
ATOM 6342 O O . LEU B 1 188 ? -40.388 34.789 26.569 1.00 11.83 188 LEU B O 1
ATOM 6347 N N . TYR B 1 189 ? -40.099 34.407 24.374 1.00 11.12 189 TYR B N 1
ATOM 6348 C CA . TYR B 1 189 ? -39.692 33.024 24.576 1.00 10.49 189 TYR B CA 1
ATOM 6349 C C . TYR B 1 189 ? -38.323 32.907 25.245 1.00 10.31 189 TYR B C 1
ATOM 6350 O O . TYR B 1 189 ? -38.127 32.045 26.105 1.00 11.04 189 TYR B O 1
ATOM 6359 N N . ARG B 1 190 ? -37.375 33.762 24.866 1.00 10.87 190 ARG B N 1
ATOM 6360 C CA . ARG B 1 190 ? -36.057 33.703 25.491 1.00 11.34 190 ARG B CA 1
ATOM 6361 C C . ARG B 1 190 ? -36.189 33.979 26.985 1.00 10.64 190 ARG B C 1
ATOM 6362 O O . ARG B 1 190 ? -35.576 33.295 27.802 1.00 12.00 190 ARG B O 1
ATOM 6370 N N . ASN B 1 191 ? -37.001 34.971 27.345 1.00 10.47 191 ASN B N 1
ATOM 6371 C CA . ASN B 1 191 ? -37.176 35.314 28.752 1.00 11.04 191 ASN B CA 1
ATOM 6372 C C . ASN B 1 191 ? -37.782 34.177 29.558 1.00 11.39 191 ASN B C 1
ATOM 6373 O O . ASN B 1 191 ? -37.464 34.005 30.735 1.00 12.02 191 ASN B O 1
ATOM 6378 N N . PHE B 1 192 ? -38.658 33.405 28.921 1.00 10.83 192 PHE B N 1
ATOM 6379 C CA . PHE B 1 192 ? -39.289 32.261 29.566 1.00 10.44 192 PHE B CA 1
ATOM 6380 C C . PHE B 1 192 ? -38.205 31.284 30.023 1.00 10.26 192 PHE B C 1
ATOM 6381 O O . PHE B 1 192 ? -38.157 30.892 31.187 1.00 12.45 192 PHE B O 1
ATOM 6389 N N . PHE B 1 193 ? -37.320 30.898 29.111 1.00 10.30 193 PHE B N 1
ATOM 6390 C CA . PHE B 1 193 ? -36.260 29.967 29.465 1.00 10.12 193 PHE B CA 1
ATOM 6391 C C . PHE B 1 193 ? -35.273 30.572 30.460 1.00 10.53 193 PHE B C 1
ATOM 6392 O O . PHE B 1 193 ? -34.818 29.892 31.375 1.00 11.15 193 PHE B O 1
ATOM 6400 N N . LEU B 1 194 ? -34.950 31.851 30.289 1.00 11.41 194 LEU B N 1
ATOM 6401 C CA . LEU B 1 194 ? -34.006 32.513 31.188 1.00 11.59 194 LEU B CA 1
ATOM 6402 C C . LEU B 1 194 ? -34.463 32.501 32.642 1.00 12.35 194 LEU B C 1
ATOM 6403 O O . LEU B 1 194 ? -33.639 32.450 33.556 1.00 13.81 194 LEU B O 1
ATOM 6408 N N . LYS B 1 195 ? -35.773 32.536 32.858 1.00 12.23 195 LYS B N 1
ATOM 6409 C CA . LYS B 1 195 ? -36.313 32.528 34.213 1.00 13.38 195 LYS B CA 1
ATOM 6410 C C . LYS B 1 195 ? -35.933 31.256 34.968 1.00 13.12 195 LYS B C 1
ATOM 6411 O O . LYS B 1 195 ? -35.883 31.243 36.202 1.00 14.71 195 LYS B O 1
ATOM 6417 N N . PHE B 1 196 ? -35.659 30.191 34.221 1.00 11.64 196 PHE B N 1
ATOM 6418 C CA . PHE B 1 196 ? -35.311 28.903 34.811 1.00 11.22 196 PHE B CA 1
ATOM 6419 C C . PHE B 1 196 ? -33.929 28.403 34.405 1.00 11.18 196 PHE B C 1
ATOM 6420 O O . PHE B 1 196 ? -33.652 27.211 34.545 1.00 12.81 196 PHE B O 1
ATOM 6428 N N . ALA B 1 197 ? -33.049 29.280 33.929 1.00 10.76 197 ALA B N 1
ATOM 6429 C CA . ALA B 1 197 ? -31.759 28.788 33.457 1.00 10.03 197 ALA B CA 1
ATOM 6430 C C . ALA B 1 197 ? -30.497 29.562 33.808 1.00 10.13 197 ALA B C 1
ATOM 6431 O O . ALA B 1 197 ? -29.415 29.194 33.359 1.00 10.19 197 ALA B O 1
ATOM 6433 N N . THR B 1 198 ? -30.616 30.618 34.604 1.00 10.71 198 THR B N 1
ATOM 6434 C CA . THR B 1 198 ? -29.443 31.394 34.991 1.00 11.05 198 THR B CA 1
ATOM 6435 C C . THR B 1 198 ? -28.868 30.850 36.294 1.00 11.22 198 THR B C 1
ATOM 6436 O O . THR B 1 198 ? -29.557 30.163 37.048 1.00 11.77 198 THR B O 1
ATOM 6440 N N . PRO B 1 199 ? -27.591 31.147 36.578 1.00 12.23 199 PRO B N 1
ATOM 6441 C CA . PRO B 1 199 ? -27.000 30.650 37.823 1.00 12.59 199 PRO B CA 1
ATOM 6442 C C . PRO B 1 199 ? -27.785 31.057 39.073 1.00 12.20 199 PRO B C 1
ATOM 6443 O O . PRO B 1 199 ? -28.043 30.225 39.942 1.00 12.42 199 PRO B O 1
ATOM 6447 N N . GLN B 1 200 ? -28.187 32.323 39.162 1.00 12.75 200 GLN B N 1
ATOM 6448 C CA . GLN B 1 200 ? -28.925 32.764 40.339 1.00 12.89 200 GLN B CA 1
ATOM 6449 C C . GLN B 1 200 ? -30.271 32.061 40.466 1.00 11.58 200 GLN B C 1
ATOM 6450 O O . GLN B 1 200 ? -30.644 31.624 41.554 1.00 12.52 200 GLN B O 1
ATOM 6456 N N . ALA B 1 201 ? -31.003 31.955 39.364 1.00 11.74 201 ALA B N 1
ATOM 6457 C CA . ALA B 1 201 ? -32.296 31.285 39.406 1.00 11.54 201 ALA B CA 1
ATOM 6458 C C . ALA B 1 201 ? -32.122 29.837 39.854 1.00 11.31 201 ALA B C 1
ATOM 6459 O O . ALA B 1 201 ? -32.852 29.348 40.715 1.00 11.52 201 ALA B O 1
ATOM 6461 N N . LEU B 1 202 ? -31.140 29.152 39.278 1.00 10.02 202 LEU B N 1
ATOM 6462 C CA . LEU B 1 202 ? -30.898 27.757 39.624 1.00 10.85 202 LEU B CA 1
ATOM 6463 C C . LEU B 1 202 ? -30.430 27.596 41.069 1.00 10.81 202 LEU B C 1
ATOM 6464 O O . LEU B 1 202 ? -30.843 26.662 41.756 1.00 11.12 202 LEU B O 1
ATOM 6469 N N . ASN B 1 203 ? -29.578 28.506 41.535 1.00 10.95 203 ASN B N 1
ATOM 6470 C CA . ASN B 1 203 ? -29.096 28.437 42.911 1.00 11.76 203 ASN B CA 1
ATOM 6471 C C . ASN B 1 203 ? -30.242 28.623 43.902 1.00 12.61 203 ASN B C 1
ATOM 6472 O O . ASN B 1 203 ? -30.194 28.113 45.021 1.00 14.51 203 ASN B O 1
ATOM 6477 N N . ARG B 1 204 ? -31.273 29.346 43.482 1.00 13.54 204 ARG B N 1
ATOM 6478 C CA . ARG B 1 204 ? -32.432 29.585 44.331 1.00 14.91 204 ARG B CA 1
ATOM 6479 C C . ARG B 1 204 ? -33.478 28.479 44.191 1.00 15.25 204 ARG B C 1
ATOM 6480 O O . ARG B 1 204 ? -34.576 28.584 44.737 1.00 17.79 204 ARG B O 1
ATOM 6488 N N . GLY B 1 205 ? -33.132 27.426 43.454 1.00 14.60 205 GLY B N 1
ATOM 6489 C CA . GLY B 1 205 ? -34.033 26.295 43.283 1.00 13.97 205 GLY B CA 1
ATOM 6490 C C . GLY B 1 205 ? -35.100 26.396 42.208 1.00 12.51 205 GLY B C 1
ATOM 6491 O O . GLY B 1 205 ? -36.160 25.781 42.329 1.00 14.12 205 GLY B O 1
ATOM 6492 N N . ALA B 1 206 ? -34.823 27.135 41.141 1.00 12.93 206 ALA B N 1
ATOM 6493 C CA . ALA B 1 206 ? -35.795 27.312 40.069 1.00 12.40 206 ALA B CA 1
ATOM 6494 C C . ALA B 1 206 ? -36.172 26.038 39.315 1.00 11.06 206 ALA B C 1
ATOM 6495 O O . ALA B 1 206 ? -37.264 25.953 38.760 1.00 12.02 206 ALA B O 1
ATOM 6497 N N . MET B 1 207 ? -35.281 25.052 39.288 1.00 10.53 207 MET B N 1
ATOM 6498 C CA . MET B 1 207 ? -35.564 23.814 38.563 1.00 10.54 207 MET B CA 1
ATOM 6499 C C . MET B 1 207 ? -35.515 22.550 39.409 1.00 10.78 207 MET B C 1
ATOM 6500 O O . MET B 1 207 ? -35.071 22.566 40.555 1.00 12.04 207 MET B O 1
ATOM 6505 N N . VAL B 1 208 ? -36.013 21.463 38.826 1.00 11.14 208 VAL B N 1
ATOM 6506 C CA . VAL B 1 208 ? -35.968 20.142 39.439 1.00 11.71 208 VAL B CA 1
ATOM 6507 C C . VAL B 1 208 ? -35.236 19.299 38.404 1.00 11.60 208 VAL B C 1
ATOM 6508 O O . VAL B 1 208 ? -35.188 19.662 37.224 1.00 11.52 208 VAL B O 1
ATOM 6512 N N . TYR B 1 209 ? -34.693 18.170 38.838 1.00 11.43 209 TYR B N 1
ATOM 6513 C CA . TYR B 1 209 ? -33.882 17.334 37.969 1.00 11.50 209 TYR B CA 1
ATOM 6514 C C . TYR B 1 209 ? -34.338 15.889 37.855 1.00 11.32 209 TYR B C 1
ATOM 6515 O O . TYR B 1 209 ? -34.954 15.352 38.773 1.00 13.65 209 TYR B O 1
ATOM 6524 N N . SER B 1 210 ? -34.028 15.260 36.726 1.00 10.77 210 SER B N 1
ATOM 6525 C CA . SER B 1 210 ? -34.439 13.881 36.482 1.00 11.06 210 SER B CA 1
ATOM 6526 C C . SER B 1 210 ? -33.270 12.921 36.309 1.00 10.60 210 SER B C 1
ATOM 6527 O O . SER B 1 210 ? -33.473 11.712 36.171 1.00 12.38 210 SER B O 1
ATOM 6530 N N . GLY B 1 211 ? -32.053 13.454 36.306 1.00 11.08 211 GLY B N 1
ATOM 6531 C CA . GLY B 1 211 ? -30.888 12.611 36.117 1.00 10.61 211 GLY B CA 1
ATOM 6532 C C . GLY B 1 211 ? -30.312 11.991 37.375 1.00 10.70 211 GLY B C 1
ATOM 6533 O O . GLY B 1 211 ? -30.866 12.130 38.465 1.00 12.22 211 GLY B O 1
ATOM 6534 N N . PRO B 1 212 ? -29.182 11.286 37.244 1.00 11.92 212 PRO B N 1
ATOM 6535 C CA . PRO B 1 212 ? -28.533 10.642 38.389 1.00 12.65 212 PRO B CA 1
ATOM 6536 C C . PRO B 1 212 ? -28.025 11.639 39.429 1.00 12.37 212 PRO B C 1
ATOM 6537 O O . PRO B 1 212 ? -27.712 11.261 40.556 1.00 12.84 212 PRO B O 1
ATOM 6541 N N . PHE B 1 213 ? -27.948 12.910 39.042 1.00 11.72 213 PHE B N 1
ATOM 6542 C CA . PHE B 1 213 ? -27.499 13.972 39.937 1.00 11.41 213 PHE B CA 1
ATOM 6543 C C . PHE B 1 213 ? -28.444 15.167 39.846 1.00 11.39 213 PHE B C 1
ATOM 6544 O O . PHE B 1 213 ? -29.214 15.290 38.894 1.00 11.80 213 PHE B O 1
ATOM 6552 N N . LYS B 1 214 ? -28.394 16.030 40.854 1.00 11.51 214 LYS B N 1
ATOM 6553 C CA . LYS B 1 214 ? -29.230 17.227 40.901 1.00 11.56 214 LYS B CA 1
ATOM 6554 C C . LYS B 1 214 ? -28.325 18.413 41.230 1.00 11.24 214 LYS B C 1
ATOM 6555 O O . LYS B 1 214 ? -27.322 18.253 41.922 1.00 12.01 214 LYS B O 1
ATOM 6561 N N . LEU B 1 215 ? -28.673 19.596 40.734 1.00 11.95 215 LEU B N 1
ATOM 6562 C CA . LEU B 1 215 ? -27.842 20.773 40.959 1.00 13.04 215 LEU B CA 1
ATOM 6563 C C . LEU B 1 215 ? -27.931 21.358 42.361 1.00 14.43 215 LEU B C 1
ATOM 6564 O O . LEU B 1 215 ? -29.020 21.550 42.904 1.00 17.30 215 LEU B O 1
ATOM 6569 N N . LYS B 1 216 ? -26.767 21.638 42.937 1.00 13.77 216 LYS B N 1
ATOM 6570 C CA . LYS B 1 216 ? -26.677 22.222 44.269 1.00 14.59 216 LYS B CA 1
ATOM 6571 C C . LYS B 1 216 ? -26.305 23.698 44.160 1.00 13.66 216 LYS B C 1
ATOM 6572 O O . LYS B 1 216 ? -26.987 24.561 44.712 1.00 14.92 216 LYS B O 1
ATOM 6578 N N . ARG B 1 217 ? -25.228 23.985 43.435 1.00 12.89 217 ARG B N 1
ATOM 6579 C CA . ARG B 1 217 ? -24.772 25.358 43.293 1.00 12.92 217 ARG B CA 1
ATOM 6580 C C . ARG B 1 217 ? -23.912 25.591 42.060 1.00 11.95 217 ARG B C 1
ATOM 6581 O O . ARG B 1 217 ? -23.069 24.765 41.702 1.00 12.69 217 ARG B O 1
ATOM 6589 N N . TRP B 1 218 ? -24.135 26.737 41.428 1.00 10.78 218 TRP B N 1
ATOM 6590 C CA . TRP B 1 218 ? -23.379 27.150 40.256 1.00 10.46 218 TRP B CA 1
ATOM 6591 C C . TRP B 1 218 ? -22.715 28.472 40.617 1.00 11.08 218 TRP B C 1
ATOM 6592 O O . TRP B 1 218 ? -23.391 29.494 40.756 1.00 13.33 218 TRP B O 1
ATOM 6603 N N . VAL B 1 219 ? -21.402 28.439 40.812 1.00 11.23 219 VAL B N 1
ATOM 6604 C CA . VAL B 1 219 ? -20.645 29.648 41.118 1.00 11.69 219 VAL B CA 1
ATOM 6605 C C . VAL B 1 219 ? -20.179 30.171 39.763 1.00 11.96 219 VAL B C 1
ATOM 6606 O O . VAL B 1 219 ? -19.298 29.584 39.133 1.00 10.83 219 VAL B O 1
ATOM 6610 N N . PRO B 1 220 ? -20.765 31.284 39.295 1.00 11.51 220 PRO B N 1
ATOM 6611 C CA . PRO B 1 220 ? -20.385 31.849 37.998 1.00 12.96 220 PRO B CA 1
ATOM 6612 C C . PRO B 1 220 ? -18.891 31.915 37.708 1.00 12.20 220 PRO B C 1
ATOM 6613 O O . PRO B 1 220 ? -18.107 32.432 38.505 1.00 13.25 220 PRO B O 1
ATOM 6617 N N . GLY B 1 221 ? -18.518 31.370 36.553 1.00 12.16 221 GLY B N 1
ATOM 6618 C CA . GLY B 1 221 ? -17.135 31.363 36.114 1.00 12.44 221 GLY B CA 1
ATOM 6619 C C . GLY B 1 221 ? -16.208 30.429 36.865 1.00 12.48 221 GLY B C 1
ATOM 6620 O O . GLY B 1 221 ? -15.018 30.353 36.552 1.00 15.18 221 GLY B O 1
ATOM 6621 N N . ASN B 1 222 ? -16.738 29.694 37.836 1.00 11.76 222 ASN B N 1
ATOM 6622 C CA . ASN B 1 222 ? -15.891 28.814 38.622 1.00 12.24 222 ASN B CA 1
ATOM 6623 C C . ASN B 1 222 ? -16.271 27.346 38.674 1.00 10.88 222 ASN B C 1
ATOM 6624 O O . ASN B 1 222 ? -15.447 26.481 38.369 1.00 11.33 222 ASN B O 1
ATOM 6629 N N . SER B 1 223 ? -17.510 27.053 39.051 1.00 10.99 223 SER B N 1
ATOM 6630 C CA . SER B 1 223 ? -17.900 25.661 39.187 1.00 11.53 223 SER B CA 1
ATOM 6631 C C . SER B 1 223 ? -19.393 25.406 39.246 1.00 10.39 223 SER B C 1
ATOM 6632 O O . SER B 1 223 ? -20.198 26.312 39.466 1.00 10.56 223 SER B O 1
ATOM 6635 N N . ILE B 1 224 ? -19.740 24.140 39.045 1.00 11.61 224 ILE B N 1
ATOM 6636 C CA . ILE B 1 224 ? -21.113 23.673 39.139 1.00 11.95 224 ILE B CA 1
ATOM 6637 C C . ILE B 1 224 ? -21.024 22.406 39.983 1.00 12.33 224 ILE B C 1
ATOM 6638 O O . ILE B 1 224 ? -20.360 21.438 39.599 1.00 13.00 224 ILE B O 1
ATOM 6643 N N . GLU B 1 225 ? -21.662 22.438 41.150 1.00 11.90 225 GLU B N 1
ATOM 6644 C CA . GLU B 1 225 ? -21.667 21.309 42.076 1.00 12.55 225 GLU B CA 1
ATOM 6645 C C . GLU B 1 225 ? -23.003 20.588 41.988 1.00 10.96 225 GLU B C 1
ATOM 6646 O O . GLU B 1 225 ? -24.061 21.214 42.082 1.00 11.77 225 GLU B O 1
ATOM 6652 N N . MET B 1 226 ? -22.943 19.271 41.821 1.00 11.33 226 MET B N 1
ATOM 6653 C CA . MET B 1 226 ? -24.137 18.445 41.703 1.00 11.44 226 MET B CA 1
ATOM 6654 C C . MET B 1 226 ? -24.087 17.297 42.710 1.00 12.63 226 MET B C 1
ATOM 6655 O O . MET B 1 226 ? -23.046 16.669 42.895 1.00 14.95 226 MET B O 1
ATOM 6660 N N . GLU B 1 227 ? -25.214 17.040 43.367 1.00 12.48 227 GLU B N 1
ATOM 6661 C CA . GLU B 1 227 ? -25.315 15.971 44.362 1.00 13.36 227 GLU B CA 1
ATOM 6662 C C . GLU B 1 227 ? -26.067 14.785 43.769 1.00 12.86 227 GLU B C 1
ATOM 6663 O O . GLU B 1 227 ? -26.922 14.962 42.905 1.00 12.30 227 GLU B O 1
ATOM 6669 N N . ARG B 1 228 ? -25.755 13.576 44.227 1.00 13.44 228 ARG B N 1
ATOM 6670 C CA . ARG B 1 228 ? -26.438 12.399 43.709 1.00 13.55 228 ARG B CA 1
ATOM 6671 C C . ARG B 1 228 ? -27.937 12.530 43.981 1.00 13.80 228 ARG B C 1
ATOM 6672 O O . ARG B 1 228 ? -28.351 12.973 45.052 1.00 14.30 228 ARG B O 1
ATOM 6680 N N . ASN B 1 229 ? -28.739 12.160 42.988 1.00 13.50 229 ASN B N 1
ATOM 6681 C CA . ASN B 1 229 ? -30.195 12.244 43.066 1.00 13.47 229 ASN B CA 1
ATOM 6682 C C . ASN B 1 229 ? -30.775 10.895 43.487 1.00 13.72 229 ASN B C 1
ATOM 6683 O O . ASN B 1 229 ? -30.809 9.955 42.697 1.00 14.50 229 ASN B O 1
ATOM 6688 N N . PRO B 1 230 ? -31.245 10.783 44.742 1.00 14.67 230 PRO B N 1
ATOM 6689 C CA . PRO B 1 230 ? -31.811 9.514 45.210 1.00 16.54 230 PRO B CA 1
ATOM 6690 C C . PRO B 1 230 ? -33.076 9.070 44.477 1.00 16.80 230 PRO B C 1
ATOM 6691 O O . PRO B 1 230 ? -33.464 7.902 44.553 1.00 20.43 230 PRO B O 1
ATOM 6695 N N . ASN B 1 231 ? -33.714 9.996 43.768 1.00 18.24 231 ASN B N 1
ATOM 6696 C CA . ASN B 1 231 ? -34.934 9.683 43.030 1.00 19.56 231 ASN B CA 1
ATOM 6697 C C . ASN B 1 231 ? -34.671 9.012 41.685 1.00 19.83 231 ASN B C 1
ATOM 6698 O O . ASN B 1 231 ? -35.605 8.550 41.027 1.00 20.82 231 ASN B O 1
ATOM 6703 N N . PHE B 1 232 ? -33.408 8.962 41.271 1.00 18.63 232 PHE B N 1
ATOM 6704 C CA . PHE B 1 232 ? -33.062 8.320 40.006 1.00 17.38 232 PHE B CA 1
ATOM 6705 C C . PHE B 1 232 ? -33.276 6.821 40.210 1.00 17.53 232 PHE B C 1
ATOM 6706 O O . PHE B 1 232 ? -32.702 6.226 41.120 1.00 17.95 232 PHE B O 1
ATOM 6714 N N . PRO B 1 233 ? -34.089 6.187 39.349 1.00 17.81 233 PRO B N 1
ATOM 6715 C CA . PRO B 1 233 ? -34.395 4.754 39.440 1.00 17.81 233 PRO B CA 1
ATOM 6716 C C . PRO B 1 233 ? -33.336 3.690 39.148 1.00 17.96 233 PRO B C 1
ATOM 6717 O O . PRO B 1 233 ? -33.432 2.578 39.672 1.00 17.86 233 PRO B O 1
ATOM 6721 N N . ILE B 1 234 ? -32.339 3.991 38.324 1.00 16.98 234 ILE B N 1
ATOM 6722 C CA . ILE B 1 234 ? -31.327 2.983 38.027 1.00 17.17 234 ILE B CA 1
ATOM 6723 C C . ILE B 1 234 ? -30.255 2.926 39.105 1.00 16.96 234 ILE B C 1
ATOM 6724 O O . ILE B 1 234 ? -29.502 3.881 39.300 1.00 16.26 234 ILE B O 1
ATOM 6729 N N . LYS B 1 235 ? -30.191 1.798 39.804 1.00 17.58 235 LYS B N 1
ATOM 6730 C CA . LYS B 1 235 ? -29.212 1.614 40.864 1.00 17.53 235 LYS B CA 1
ATOM 6731 C C . LYS B 1 235 ? -28.063 0.751 40.355 1.00 17.81 235 LYS B C 1
ATOM 6732 O O . LYS B 1 235 ? -28.276 -0.356 39.860 1.00 19.19 235 LYS B O 1
ATOM 6738 N N . PRO B 1 236 ? -26.825 1.251 40.468 1.00 17.68 236 PRO B N 1
ATOM 6739 C CA . PRO B 1 236 ? -25.640 0.519 40.012 1.00 17.42 236 PRO B CA 1
ATOM 6740 C C . PRO B 1 236 ? -25.349 -0.724 40.850 1.00 18.24 236 PRO B C 1
ATOM 6741 O O . PRO B 1 236 ? -25.746 -0.812 42.014 1.00 17.58 236 PRO B O 1
ATOM 6745 N N . GLU B 1 237 ? -24.653 -1.680 40.245 1.00 19.09 237 GLU B N 1
ATOM 6746 C CA . GLU B 1 237 ? -24.311 -2.927 40.920 1.00 19.48 237 GLU B CA 1
ATOM 6747 C C . GLU B 1 237 ? -23.513 -2.697 42.199 1.00 19.12 237 GLU B C 1
ATOM 6748 O O . GLU B 1 237 ? -22.488 -2.014 42.192 1.00 18.54 237 GLU B O 1
ATOM 6754 N N . GLY B 1 238 ? -23.992 -3.273 43.297 1.00 19.35 238 GLY B N 1
ATOM 6755 C CA . GLY B 1 238 ? -23.305 -3.126 44.568 1.00 18.97 238 GLY B CA 1
ATOM 6756 C C . GLY B 1 238 ? -23.871 -2.043 45.467 1.00 18.97 238 GLY B C 1
ATOM 6757 O O . GLY B 1 238 ? -23.496 -1.945 46.634 1.00 19.48 238 GLY B O 1
ATOM 6758 N N . GLY B 1 239 ? -24.770 -1.225 44.932 1.00 18.12 239 GLY B N 1
ATOM 6759 C CA . GLY B 1 239 ? -25.357 -0.162 45.729 1.00 18.73 239 GLY B CA 1
ATOM 6760 C C . GLY B 1 239 ? -24.773 1.202 45.409 1.00 17.20 239 GLY B C 1
ATOM 6761 O O . GLY B 1 239 ? -23.595 1.321 45.074 1.00 18.33 239 GLY B O 1
ATOM 6762 N N . GLU B 1 240 ? -25.602 2.233 45.529 1.00 18.33 240 GLU B N 1
ATOM 6763 C CA . GLU B 1 240 ? -25.194 3.604 45.240 1.00 17.67 240 GLU B CA 1
ATOM 6764 C C . GLU B 1 240 ? -24.009 4.118 46.045 1.00 17.86 240 GLU B C 1
ATOM 6765 O O . GLU B 1 240 ? -23.214 4.910 45.542 1.00 16.27 240 GLU B O 1
ATOM 6771 N N . SER B 1 241 ? -23.894 3.682 47.294 1.00 17.46 241 SER B N 1
ATOM 6772 C CA . SER B 1 241 ? -22.816 4.144 48.160 1.00 17.27 241 SER B CA 1
ATOM 6773 C C . SER B 1 241 ? -21.413 3.894 47.614 1.00 15.69 241 SER B C 1
ATOM 6774 O O . SER B 1 241 ? -20.469 4.584 47.994 1.00 16.64 241 SER B O 1
ATOM 6777 N N . LYS B 1 242 ? -21.276 2.915 46.726 1.00 15.69 242 LYS B N 1
ATOM 6778 C CA . LYS B 1 242 ? -19.973 2.585 46.151 1.00 15.10 242 LYS B CA 1
ATOM 6779 C C . LYS B 1 242 ? -19.604 3.461 44.959 1.00 13.78 242 LYS B C 1
ATOM 6780 O O . LYS B 1 242 ? -18.504 3.345 44.416 1.00 14.01 242 LYS B O 1
ATOM 6786 N N . TYR B 1 243 ? -20.520 4.339 44.563 1.00 13.65 243 TYR B N 1
ATOM 6787 C CA . TYR B 1 243 ? -20.303 5.216 43.419 1.00 13.16 243 TYR B CA 1
ATOM 6788 C C . TYR B 1 243 ? -20.228 6.684 43.838 1.00 13.13 243 TYR B C 1
ATOM 6789 O O . TYR B 1 243 ? -20.566 7.029 44.971 1.00 13.99 243 TYR B O 1
ATOM 6798 N N . VAL B 1 244 ? -19.778 7.548 42.930 1.00 12.59 244 VAL B N 1
ATOM 6799 C CA . VAL B 1 244 ? -19.622 8.962 43.260 1.00 12.83 244 VAL B CA 1
ATOM 6800 C C . VAL B 1 244 ? -20.901 9.598 43.788 1.00 12.47 244 VAL B C 1
ATOM 6801 O O . VAL B 1 244 ? -21.991 9.384 43.256 1.00 12.47 244 VAL B O 1
ATOM 6805 N N . GLN B 1 245 ? -20.745 10.388 44.845 1.00 12.62 245 GLN B N 1
ATOM 6806 C CA . GLN B 1 245 ? -21.861 11.047 45.507 1.00 12.57 245 GLN B CA 1
ATOM 6807 C C . GLN B 1 245 ? -22.012 12.511 45.130 1.00 12.69 245 GLN B C 1
ATOM 6808 O O . GLN B 1 245 ? -23.033 13.130 45.415 1.00 12.36 245 GLN B O 1
ATOM 6814 N N . LYS B 1 246 ? -20.992 13.064 44.490 1.00 11.98 246 LYS B N 1
ATOM 6815 C CA . LYS B 1 246 ? -21.025 14.460 44.087 1.00 12.40 246 LYS B CA 1
ATOM 6816 C C . LYS B 1 246 ? -20.156 14.646 42.855 1.00 11.90 246 LYS B C 1
ATOM 6817 O O . LYS B 1 246 ? -19.086 14.051 42.748 1.00 12.28 246 LYS B O 1
ATOM 6823 N N . VAL B 1 247 ? -20.640 15.449 41.916 1.00 11.13 247 VAL B N 1
ATOM 6824 C CA . VAL B 1 247 ? -19.897 15.739 40.698 1.00 11.84 247 VAL B CA 1
ATOM 6825 C C . VAL B 1 247 ? -19.710 17.244 40.660 1.00 10.45 247 VAL B C 1
ATOM 6826 O O . VAL B 1 247 ? -20.668 18.001 40.828 1.00 11.93 247 VAL B O 1
ATOM 6830 N N . VAL B 1 248 ? -18.470 17.675 40.460 1.00 10.71 248 VAL B N 1
ATOM 6831 C CA . VAL B 1 248 ? -18.168 19.094 40.419 1.00 11.34 248 VAL B CA 1
ATOM 6832 C C . VAL B 1 248 ? -17.420 19.457 39.150 1.00 11.26 248 VAL B C 1
ATOM 6833 O O . VAL B 1 248 ? -16.342 18.926 38.889 1.00 12.36 248 VAL B O 1
ATOM 6837 N N . TYR B 1 249 ? -18.002 20.341 38.351 1.00 11.21 249 TYR B N 1
ATOM 6838 C CA . TYR B 1 249 ? -17.330 20.810 37.149 1.00 10.89 249 TYR B CA 1
ATOM 6839 C C . TYR B 1 249 ? -16.567 22.062 37.553 1.00 10.88 249 TYR B C 1
ATOM 6840 O O . TYR B 1 249 ? -17.103 22.922 38.256 1.00 11.37 249 TYR B O 1
ATOM 6849 N N . ARG B 1 250 ? -15.307 22.137 37.139 1.00 10.60 250 ARG B N 1
ATOM 6850 C CA . ARG B 1 250 ? -14.467 23.296 37.413 1.00 10.49 250 ARG B CA 1
ATOM 6851 C C . ARG B 1 250 ? -14.140 23.917 36.063 1.00 10.16 250 ARG B C 1
ATOM 6852 O O . ARG B 1 250 ? -13.700 23.224 35.145 1.00 10.81 250 ARG B O 1
ATOM 6860 N N . PHE B 1 251 ? -14.358 25.222 35.948 1.00 10.54 251 PHE B N 1
ATOM 6861 C CA . PHE B 1 251 ? -14.119 25.932 34.702 1.00 9.70 251 PHE B CA 1
ATOM 6862 C C . PHE B 1 251 ? -12.845 26.760 34.715 1.00 9.97 251 PHE B C 1
ATOM 6863 O O . PHE B 1 251 ? -12.669 27.627 35.567 1.00 11.77 251 PHE B O 1
ATOM 6871 N N . ILE B 1 252 ? -11.959 26.474 33.768 1.00 9.93 252 ILE B N 1
ATOM 6872 C CA . ILE B 1 252 ? -10.706 27.210 33.608 1.00 9.77 252 ILE B CA 1
ATOM 6873 C C . ILE B 1 252 ? -10.664 27.419 32.098 1.00 10.01 252 ILE B C 1
ATOM 6874 O O . ILE B 1 252 ? -10.305 26.519 31.338 1.00 10.42 252 ILE B O 1
ATOM 6879 N N . GLN B 1 253 ? -11.045 28.621 31.675 1.00 10.47 253 GLN B N 1
ATOM 6880 C CA . GLN B 1 253 ? -11.174 28.922 30.254 1.00 10.91 253 GLN B CA 1
ATOM 6881 C C . GLN B 1 253 ? -9.903 29.046 29.422 1.00 10.20 253 GLN B C 1
ATOM 6882 O O . GLN B 1 253 ? -9.951 28.872 28.204 1.00 10.91 253 GLN B O 1
ATOM 6888 N N . ASN B 1 254 ? -8.770 29.363 30.042 1.00 9.59 254 ASN B N 1
ATOM 6889 C CA . ASN B 1 254 ? -7.532 29.391 29.272 1.00 9.64 254 ASN B CA 1
ATOM 6890 C C . ASN B 1 254 ? -7.075 27.931 29.293 1.00 9.05 254 ASN B C 1
ATOM 6891 O O . ASN B 1 254 ? -6.809 27.372 30.358 1.00 9.22 254 ASN B O 1
ATOM 6896 N N . THR B 1 255 ? -6.994 27.304 28.124 1.00 9.76 255 THR B N 1
ATOM 6897 C CA . THR B 1 255 ? -6.627 25.895 28.082 1.00 9.19 255 THR B CA 1
ATOM 6898 C C . THR B 1 255 ? -5.255 25.555 28.650 1.00 9.12 255 THR B C 1
ATOM 6899 O O . THR B 1 255 ? -5.064 24.451 29.155 1.00 9.41 255 THR B O 1
ATOM 6903 N N . ASN B 1 256 ? -4.296 26.473 28.572 1.00 9.31 256 ASN B N 1
ATOM 6904 C CA . ASN B 1 256 ? -2.991 26.185 29.155 1.00 9.10 256 ASN B CA 1
ATOM 6905 C C . ASN B 1 256 ? -3.128 26.166 30.682 1.00 8.46 256 ASN B C 1
ATOM 6906 O O . ASN B 1 256 ? -2.544 25.321 31.359 1.00 9.34 256 ASN B O 1
ATOM 6911 N N . SER B 1 257 ? -3.904 27.095 31.227 1.00 9.12 257 SER B N 1
ATOM 6912 C CA . SER B 1 257 ? -4.118 27.124 32.670 1.00 9.75 257 SER B CA 1
ATOM 6913 C C . SER B 1 257 ? -4.853 25.854 33.103 1.00 9.84 257 SER B C 1
ATOM 6914 O O . SER B 1 257 ? -4.591 25.315 34.178 1.00 9.75 257 SER B O 1
ATOM 6917 N N . LEU B 1 258 ? -5.775 25.373 32.274 1.00 9.42 258 LEU B N 1
ATOM 6918 C CA . LEU B 1 258 ? -6.488 24.142 32.605 1.00 8.83 258 LEU B CA 1
ATOM 6919 C C . LEU B 1 258 ? -5.487 22.986 32.588 1.00 8.89 258 LEU B C 1
ATOM 6920 O O . LEU B 1 258 ? -5.522 22.114 33.456 1.00 10.07 258 LEU B O 1
ATOM 6925 N N . LEU B 1 259 ? -4.593 22.985 31.601 1.00 9.03 259 LEU B N 1
ATOM 6926 C CA . LEU B 1 259 ? -3.577 21.942 31.505 1.00 9.38 259 LEU B CA 1
ATOM 6927 C C . LEU B 1 259 ? -2.750 21.898 32.790 1.00 9.73 259 LEU B C 1
ATOM 6928 O O . LEU B 1 259 ? -2.515 20.827 33.352 1.00 10.35 259 LEU B O 1
ATOM 6933 N N . VAL B 1 260 ? -2.305 23.063 33.250 1.00 10.13 260 VAL B N 1
ATOM 6934 C CA . VAL B 1 260 ? -1.518 23.136 34.476 1.00 10.48 260 VAL B CA 1
ATOM 6935 C C . VAL B 1 260 ? -2.302 22.553 35.653 1.00 9.93 260 VAL B C 1
ATOM 6936 O O . VAL B 1 260 ? -1.761 21.779 36.444 1.00 10.25 260 VAL B O 1
ATOM 6940 N N . ALA B 1 261 ? -3.579 22.907 35.759 1.00 9.92 261 ALA B N 1
ATOM 6941 C CA . ALA B 1 261 ? -4.408 22.395 36.845 1.00 10.32 261 ALA B CA 1
ATOM 6942 C C . ALA B 1 261 ? -4.544 20.874 36.767 1.00 9.91 261 ALA B C 1
ATOM 6943 O O . ALA B 1 261 ? -4.463 20.183 37.783 1.00 10.31 261 ALA B O 1
ATOM 6945 N N . VAL B 1 262 ? -4.746 20.352 35.561 1.00 9.67 262 VAL B N 1
ATOM 6946 C CA . VAL B 1 262 ? -4.881 18.910 35.378 1.00 10.56 262 VAL B CA 1
ATOM 6947 C C . VAL B 1 262 ? -3.593 18.195 35.788 1.00 9.76 262 VAL B C 1
ATOM 6948 O O . VAL B 1 262 ? -3.629 17.162 36.457 1.00 10.50 262 VAL B O 1
ATOM 6952 N N . ILE B 1 263 ? -2.452 18.751 35.399 1.00 10.44 263 ILE B N 1
ATOM 6953 C CA . ILE B 1 263 ? -1.169 18.159 35.754 1.00 10.70 263 ILE B CA 1
ATOM 6954 C C . ILE B 1 263 ? -0.988 18.161 37.275 1.00 11.23 263 ILE B C 1
ATOM 6955 O O . ILE B 1 263 ? -0.430 17.219 37.841 1.00 12.40 263 ILE B O 1
ATOM 6960 N N . GLY B 1 264 ? -1.481 19.217 37.922 1.00 10.95 264 GLY B N 1
ATOM 6961 C CA . GLY B 1 264 ? -1.367 19.362 39.367 1.00 11.33 264 GLY B CA 1
ATOM 6962 C C . GLY B 1 264 ? -1.993 18.260 40.203 1.00 12.04 264 GLY B C 1
ATOM 6963 O O . GLY B 1 264 ? -1.581 18.039 41.346 1.00 12.23 264 GLY B O 1
ATOM 6964 N N . GLY B 1 265 ? -3.012 17.595 39.664 1.00 11.70 265 GLY B N 1
ATOM 6965 C CA . GLY B 1 265 ? -3.636 16.492 40.378 1.00 12.09 265 GLY B CA 1
ATOM 6966 C C . GLY B 1 265 ? -4.954 16.697 41.103 1.00 12.72 265 GLY B C 1
ATOM 6967 O O . GLY B 1 265 ? -5.504 15.729 41.625 1.00 13.69 265 GLY B O 1
ATOM 6968 N N . SER B 1 266 ? -5.480 17.916 41.139 1.00 12.39 266 SER B N 1
ATOM 6969 C CA . SER B 1 266 ? -6.737 18.157 41.849 1.00 13.02 266 SER B CA 1
ATOM 6970 C C . SER B 1 266 ? -7.991 17.861 41.030 1.00 12.12 266 SER B C 1
ATOM 6971 O O . SER B 1 266 ? -9.105 17.943 41.546 1.00 13.83 266 SER B O 1
ATOM 6974 N N . ILE B 1 267 ? -7.810 17.518 39.760 1.00 11.47 267 ILE B N 1
ATOM 6975 C CA . ILE B 1 267 ? -8.933 17.221 38.877 1.00 10.71 267 ILE B CA 1
ATOM 6976 C C . ILE B 1 267 ? -8.959 15.724 38.565 1.00 10.45 267 ILE B C 1
ATOM 6977 O O . ILE B 1 267 ? -7.956 15.154 38.141 1.00 11.51 267 ILE B O 1
ATOM 6982 N N . ASP B 1 268 ? -10.110 15.092 38.780 1.00 10.05 268 ASP B N 1
ATOM 6983 C CA . ASP B 1 268 ? -10.245 13.652 38.563 1.00 10.83 268 ASP B CA 1
ATOM 6984 C C . ASP B 1 268 ? -10.362 13.212 37.112 1.00 10.65 268 ASP B C 1
ATOM 6985 O O . ASP B 1 268 ? -9.875 12.141 36.743 1.00 11.42 268 ASP B O 1
ATOM 6990 N N . ALA B 1 269 ? -11.021 14.025 36.296 1.00 10.29 269 ALA B N 1
ATOM 6991 C CA . ALA B 1 269 ? -11.200 13.699 34.890 1.00 10.22 269 ALA B CA 1
ATOM 6992 C C . ALA B 1 269 ? -11.474 14.964 34.105 1.00 10.10 269 ALA B C 1
ATOM 6993 O O . ALA B 1 269 ? -11.860 15.983 34.671 1.00 10.58 269 ALA B O 1
ATOM 6995 N N . THR B 1 270 ? -11.269 14.899 32.796 1.00 10.20 270 THR B N 1
ATOM 6996 C CA . THR B 1 270 ? -11.534 16.053 31.959 1.00 10.47 270 THR B CA 1
ATOM 6997 C C . THR B 1 270 ? -12.784 15.843 31.118 1.00 10.48 270 THR B C 1
ATOM 6998 O O . THR B 1 270 ? -13.182 14.716 30.814 1.00 10.97 270 THR B O 1
ATOM 7002 N N . SER B 1 271 ? -13.403 16.961 30.770 1.00 9.59 271 SER B N 1
ATOM 7003 C CA . SER B 1 271 ? -14.616 17.008 29.969 1.00 10.06 271 SER B CA 1
ATOM 7004 C C . SER B 1 271 ? -14.299 16.832 28.485 1.00 10.04 271 SER B C 1
ATOM 7005 O O . SER B 1 271 ? -13.134 16.862 28.082 1.00 9.71 271 SER B O 1
ATOM 7008 N N . SER B 1 272 ? -15.331 16.633 27.671 1.00 10.34 272 SER B N 1
ATOM 7009 C CA . SER B 1 272 ? -15.123 16.531 26.232 1.00 9.36 272 SER B CA 1
ATOM 7010 C C . SER B 1 272 ? -14.768 17.939 25.736 1.00 9.11 272 SER B C 1
ATOM 7011 O O . SER B 1 272 ? -14.284 18.108 24.621 1.00 10.73 272 SER B O 1
ATOM 7014 N N . VAL B 1 273 ? -15.017 18.944 26.575 1.00 8.84 273 VAL B N 1
ATOM 7015 C CA . VAL B 1 273 ? -14.701 20.332 26.240 1.00 8.80 273 VAL B CA 1
ATOM 7016 C C . VAL B 1 273 ? -13.669 20.794 27.264 1.00 8.83 273 VAL B C 1
ATOM 7017 O O . VAL B 1 273 ? -13.994 21.453 28.260 1.00 9.24 273 VAL B O 1
ATOM 7021 N N . SER B 1 274 ? -12.417 20.430 27.019 1.00 9.66 274 SER B N 1
ATOM 7022 C CA . SER B 1 274 ? -11.343 20.771 27.938 1.00 10.07 274 SER B CA 1
ATOM 7023 C C . SER B 1 274 ? -10.034 21.081 27.218 1.00 9.98 274 SER B C 1
ATOM 7024 O O . SER B 1 274 ? -9.861 22.178 26.685 1.00 11.14 274 SER B O 1
ATOM 7027 N N . LEU B 1 275 ? -9.125 20.114 27.201 1.00 9.40 275 LEU B N 1
ATOM 7028 C CA . LEU B 1 275 ? -7.823 20.278 26.565 1.00 10.55 275 LEU B CA 1
ATOM 7029 C C . LEU B 1 275 ? -7.871 19.954 25.078 1.00 10.29 275 LEU B C 1
ATOM 7030 O O . LEU B 1 275 ? -8.724 19.192 24.622 1.00 11.09 275 LEU B O 1
ATOM 7035 N N . THR B 1 276 ? -6.954 20.538 24.317 1.00 10.13 276 THR B N 1
ATOM 7036 C CA . THR B 1 276 ? -6.910 20.269 22.893 1.00 10.35 276 THR B CA 1
ATOM 7037 C C . THR B 1 276 ? -5.938 19.117 22.619 1.00 9.92 276 THR B C 1
ATOM 7038 O O . THR B 1 276 ? -5.152 18.730 23.486 1.00 10.18 276 THR B O 1
ATOM 7042 N N . PHE B 1 277 ? -6.018 18.559 21.418 1.00 10.64 277 PHE B N 1
ATOM 7043 C CA . PHE B 1 277 ? -5.207 17.408 21.028 1.00 10.42 277 PHE B CA 1
ATOM 7044 C C . PHE B 1 277 ? -3.716 17.542 21.339 1.00 10.31 277 PHE B C 1
ATOM 7045 O O . PHE B 1 277 ? -3.105 16.631 21.907 1.00 11.09 277 PHE B O 1
ATOM 7053 N N . ASP B 1 278 ? -3.133 18.672 20.953 1.00 10.38 278 ASP B N 1
ATOM 7054 C CA . ASP B 1 278 ? -1.716 18.934 21.184 1.00 10.86 278 ASP B CA 1
ATOM 7055 C C . ASP B 1 278 ? -1.353 18.906 22.671 1.00 10.56 278 ASP B C 1
ATOM 7056 O O . ASP B 1 278 ? -0.281 18.428 23.050 1.00 10.95 278 ASP B O 1
ATOM 7061 N N . GLN B 1 279 ? -2.247 19.413 23.513 1.00 10.42 279 GLN B N 1
ATOM 7062 C CA . GLN B 1 279 ? -1.997 19.435 24.950 1.00 10.99 279 GLN B CA 1
ATOM 7063 C C . GLN B 1 279 ? -1.996 18.031 25.542 1.00 11.29 279 GLN B C 1
ATOM 7064 O O . GLN B 1 279 ? -1.226 17.735 26.458 1.00 11.56 279 GLN B O 1
ATOM 7070 N N . GLY B 1 280 ? -2.864 17.173 25.018 1.00 11.01 280 GLY B N 1
ATOM 7071 C CA . GLY B 1 280 ? -2.949 15.808 25.503 1.00 12.51 280 GLY B CA 1
ATOM 7072 C C . GLY B 1 280 ? -1.677 15.013 25.284 1.00 13.17 280 GLY B C 1
ATOM 7073 O O . GLY B 1 280 ? -1.439 14.018 25.968 1.00 14.59 280 GLY B O 1
ATOM 7074 N N . ARG B 1 281 ? -0.856 15.437 24.328 1.00 12.89 281 ARG B N 1
ATOM 7075 C CA . ARG B 1 281 ? 0.392 14.736 24.056 1.00 13.83 281 ARG B CA 1
ATOM 7076 C C . ARG B 1 281 ? 1.616 15.595 24.365 1.00 13.54 281 ARG B C 1
ATOM 7077 O O . ARG B 1 281 ? 2.731 15.281 23.952 1.00 14.54 281 ARG B O 1
ATOM 7085 N N . SER B 1 282 ? 1.408 16.674 25.113 1.00 12.56 282 SER B N 1
ATOM 7086 C CA . SER B 1 282 ? 2.508 17.561 25.481 1.00 13.28 282 SER B CA 1
ATOM 7087 C C . SER B 1 282 ? 3.365 16.887 26.550 1.00 13.81 282 SER B C 1
ATOM 7088 O O . SER B 1 282 ? 2.853 16.160 27.404 1.00 14.16 282 SER B O 1
ATOM 7091 N N . PRO B 1 283 ? 4.684 17.125 26.523 1.00 15.29 283 PRO B N 1
ATOM 7092 C CA . PRO B 1 283 ? 5.578 16.514 27.510 1.00 15.21 283 PRO B CA 1
ATOM 7093 C C . PRO B 1 283 ? 5.274 16.853 28.968 1.00 14.69 283 PRO B C 1
ATOM 7094 O O . PRO B 1 283 ? 5.410 16.000 29.846 1.00 15.79 283 PRO B O 1
ATOM 7098 N N . GLN B 1 284 ? 4.855 18.088 29.232 1.00 14.05 284 GLN B N 1
ATOM 7099 C CA . GLN B 1 284 ? 4.554 18.479 30.604 1.00 14.44 284 GLN B CA 1
ATOM 7100 C C . GLN B 1 284 ? 3.430 17.641 31.209 1.00 14.62 284 GLN B C 1
ATOM 7101 O O . GLN B 1 284 ? 3.372 17.463 32.427 1.00 17.53 284 GLN B O 1
ATOM 7107 N N . LEU B 1 285 ? 2.539 17.126 30.364 1.00 13.44 285 LEU B N 1
ATOM 7108 C CA . LEU B 1 285 ? 1.441 16.288 30.841 1.00 12.90 285 LEU B CA 1
ATOM 7109 C C . LEU B 1 285 ? 1.844 14.815 30.820 1.00 13.34 285 LEU B C 1
ATOM 7110 O O . LEU B 1 285 ? 1.711 14.106 31.819 1.00 13.51 285 LEU B O 1
ATOM 7115 N N . VAL B 1 286 ? 2.347 14.362 29.679 1.00 12.95 286 VAL B N 1
ATOM 7116 C CA . VAL B 1 286 ? 2.750 12.971 29.524 1.00 13.16 286 VAL B CA 1
ATOM 7117 C C . VAL B 1 286 ? 3.759 12.518 30.578 1.00 12.78 286 VAL B C 1
ATOM 7118 O O . VAL B 1 286 ? 3.659 11.411 31.106 1.00 14.06 286 VAL B O 1
ATOM 7122 N N . ARG B 1 287 ? 4.722 13.376 30.896 1.00 12.42 287 ARG B N 1
ATOM 7123 C CA . ARG B 1 287 ? 5.740 13.023 31.880 1.00 12.79 287 ARG B CA 1
ATOM 7124 C C . ARG B 1 287 ? 5.242 13.012 33.320 1.00 13.45 287 ARG B C 1
ATOM 7125 O O . ARG B 1 287 ? 5.923 12.504 34.212 1.00 15.10 287 ARG B O 1
ATOM 7133 N N . ARG B 1 288 ? 4.051 13.558 33.546 1.00 13.55 288 ARG B N 1
ATOM 7134 C CA . ARG B 1 288 ? 3.472 13.593 34.885 1.00 13.53 288 ARG B CA 1
ATOM 7135 C C . ARG B 1 288 ? 2.295 12.625 35.032 1.00 13.94 288 ARG B C 1
ATOM 7136 O O . ARG B 1 288 ? 1.673 12.550 36.090 1.00 15.52 288 ARG B O 1
ATOM 7144 N N . ALA B 1 289 ? 2.004 11.875 33.973 1.00 14.19 289 ALA B N 1
ATOM 7145 C CA . ALA B 1 289 ? 0.898 10.919 33.985 1.00 15.16 289 ALA B CA 1
ATOM 7146 C C . ALA B 1 289 ? 1.178 9.581 34.681 1.00 16.62 289 ALA B C 1
ATOM 7147 O O . ALA B 1 289 ? 0.302 9.038 35.353 1.00 15.36 289 ALA B O 1
ATOM 7149 N N . PRO B 1 290 ? 2.395 9.030 34.531 1.00 17.02 290 PRO B N 1
ATOM 7150 C CA . PRO B 1 290 ? 2.728 7.747 35.162 1.00 17.76 290 PRO B CA 1
ATOM 7151 C C . PRO B 1 290 ? 2.242 7.554 36.595 1.00 17.25 290 PRO B C 1
ATOM 7152 O O . PRO B 1 290 ? 2.594 8.317 37.494 1.00 17.42 290 PRO B O 1
ATOM 7156 N N . GLY B 1 291 ? 1.430 6.517 36.791 1.00 17.24 291 GLY B N 1
ATOM 7157 C CA . GLY B 1 291 ? 0.906 6.201 38.108 1.00 16.89 291 GLY B CA 1
ATOM 7158 C C . GLY B 1 291 ? -0.080 7.201 38.676 1.00 15.77 291 GLY B C 1
ATOM 7159 O O . GLY B 1 291 ? -0.475 7.090 39.836 1.00 16.84 291 GLY B O 1
ATOM 7160 N N . ARG B 1 292 ? -0.493 8.170 37.866 1.00 14.54 292 ARG B N 1
ATOM 7161 C CA . ARG B 1 292 ? -1.429 9.189 38.329 1.00 13.19 292 ARG B CA 1
ATOM 7162 C C . ARG B 1 292 ? -2.669 9.299 37.448 1.00 13.37 292 ARG B C 1
ATOM 7163 O O . ARG B 1 292 ? -3.794 9.342 37.950 1.00 13.83 292 ARG B O 1
ATOM 7171 N N . PHE B 1 293 ? -2.457 9.330 36.136 1.00 12.68 293 PHE B N 1
ATOM 7172 C CA . PHE B 1 293 ? -3.551 9.471 35.179 1.00 12.68 293 PHE B CA 1
ATOM 7173 C C . PHE B 1 293 ? -3.347 8.671 33.904 1.00 13.09 293 PHE B C 1
ATOM 7174 O O . PHE B 1 293 ? -2.216 8.378 33.511 1.00 13.84 293 PHE B O 1
ATOM 7182 N N . ASP B 1 294 ? -4.461 8.323 33.266 1.00 12.48 294 ASP B N 1
ATOM 7183 C CA . ASP B 1 294 ? -4.443 7.645 31.981 1.00 12.83 294 ASP B CA 1
ATOM 7184 C C . ASP B 1 294 ? -4.796 8.759 31.000 1.00 11.63 294 ASP B C 1
ATOM 7185 O O . ASP B 1 294 ? -5.558 9.670 31.338 1.00 13.21 294 ASP B O 1
ATOM 7190 N N . ILE B 1 295 ? -4.241 8.697 29.797 1.00 11.57 295 ILE B N 1
ATOM 7191 C CA . ILE B 1 295 ? -4.549 9.688 28.776 1.00 12.07 295 ILE B CA 1
ATOM 7192 C C . ILE B 1 295 ? -5.106 8.928 27.581 1.00 12.39 295 ILE B C 1
ATOM 7193 O O . ILE B 1 295 ? -4.474 7.999 27.078 1.00 13.60 295 ILE B O 1
ATOM 7198 N N . TRP B 1 296 ? -6.297 9.318 27.141 1.00 11.48 296 TRP B N 1
ATOM 7199 C CA . TRP B 1 296 ? -6.952 8.660 26.017 1.00 11.57 296 TRP B CA 1
ATOM 7200 C C . TRP B 1 296 ? -7.296 9.654 24.922 1.00 12.47 296 TRP B C 1
ATOM 7201 O O . TRP B 1 296 ? -7.511 10.831 25.191 1.00 13.25 296 TRP B O 1
ATOM 7212 N N . PHE B 1 297 ? -7.349 9.173 23.685 1.00 11.89 297 PHE B N 1
ATOM 7213 C CA . PHE B 1 297 ? -7.740 10.007 22.554 1.00 12.59 297 PHE B CA 1
ATOM 7214 C C . PHE B 1 297 ? -8.899 9.268 21.905 1.00 13.14 297 PHE B C 1
ATOM 7215 O O . PHE B 1 297 ? -8.741 8.142 21.429 1.00 15.17 297 PHE B O 1
ATOM 7223 N N . VAL B 1 298 ? -10.065 9.901 21.904 1.00 12.97 298 VAL B N 1
ATOM 7224 C CA . VAL B 1 298 ? -11.265 9.284 21.362 1.00 14.43 298 VAL B CA 1
ATOM 7225 C C . VAL B 1 298 ? -11.753 9.939 20.083 1.00 15.27 298 VAL B C 1
ATOM 7226 O O . VAL B 1 298 ? -12.020 11.141 20.045 1.00 15.20 298 VAL B O 1
ATOM 7230 N N . PRO B 1 299 ? -11.883 9.146 19.010 1.00 17.37 299 PRO B N 1
ATOM 7231 C CA . PRO B 1 299 ? -12.350 9.679 17.733 1.00 18.58 299 PRO B CA 1
ATOM 7232 C C . PRO B 1 299 ? -13.821 10.059 17.843 1.00 17.25 299 PRO B C 1
ATOM 7233 O O . PRO B 1 299 ? -14.536 9.565 18.716 1.00 18.49 299 PRO B O 1
ATOM 7237 N N . GLY B 1 300 ? -14.262 10.947 16.964 1.00 17.27 300 GLY B N 1
ATOM 7238 C CA . GLY B 1 300 ? -15.649 11.372 16.976 1.00 15.61 300 GLY B CA 1
ATOM 7239 C C . GLY B 1 300 ? -15.954 12.189 15.739 1.00 15.09 300 GLY B C 1
ATOM 7240 O O . GLY B 1 300 ? -15.126 12.282 14.834 1.00 17.22 300 GLY B O 1
ATOM 7241 N N . ALA B 1 301 ? -17.149 12.764 15.686 1.00 11.92 301 ALA B N 1
ATOM 7242 C CA . ALA B 1 301 ? -17.549 13.596 14.559 1.00 11.74 301 ALA B CA 1
ATOM 7243 C C . ALA B 1 301 ? -17.433 15.029 15.063 1.00 11.48 301 ALA B C 1
ATOM 7244 O O . ALA B 1 301 ? -18.424 15.666 15.418 1.00 12.07 301 ALA B O 1
ATOM 7246 N N . ILE B 1 302 ? -16.196 15.511 15.103 1.00 11.21 302 ILE B N 1
ATOM 7247 C CA . ILE B 1 302 ? -15.872 16.848 15.589 1.00 10.96 302 ILE B CA 1
ATOM 7248 C C . ILE B 1 302 ? -15.173 17.562 14.441 1.00 9.64 302 ILE B C 1
ATOM 7249 O O . ILE B 1 302 ? -14.027 17.255 14.104 1.00 11.19 302 ILE B O 1
ATOM 7254 N N . TRP B 1 303 ? -15.869 18.532 13.864 1.00 8.99 303 TRP B N 1
ATOM 7255 C CA . TRP B 1 303 ? -15.379 19.238 12.693 1.00 8.64 303 TRP B CA 1
ATOM 7256 C C . TRP B 1 303 ? -14.961 20.685 12.928 1.00 7.69 303 TRP B C 1
ATOM 7257 O O . TRP B 1 303 ? -15.805 21.574 13.036 1.00 8.82 303 TRP B O 1
ATOM 7268 N N . GLU B 1 304 ? -13.651 20.909 13.017 1.00 8.03 304 GLU B N 1
ATOM 7269 C CA . GLU B 1 304 ? -13.109 22.252 13.205 1.00 7.74 304 GLU B CA 1
ATOM 7270 C C . GLU B 1 304 ? -13.238 22.926 11.839 1.00 7.55 304 GLU B C 1
ATOM 7271 O O . GLU B 1 304 ? -12.820 22.371 10.822 1.00 8.71 304 GLU B O 1
ATOM 7277 N N . HIS B 1 305 ? -13.811 24.121 11.816 1.00 7.60 305 HIS B N 1
ATOM 7278 C CA . HIS B 1 305 ? -14.056 24.811 10.558 1.00 7.91 305 HIS B CA 1
ATOM 7279 C C . HIS B 1 305 ? -14.165 26.307 10.795 1.00 7.87 305 HIS B C 1
ATOM 7280 O O . HIS B 1 305 ? -14.147 26.769 11.938 1.00 8.35 305 HIS B O 1
ATOM 7287 N N . ILE B 1 306 ? -14.314 27.053 9.706 1.00 8.31 306 ILE B N 1
ATOM 7288 C CA . ILE B 1 306 ? -14.484 28.495 9.785 1.00 8.74 306 ILE B CA 1
ATOM 7289 C C . ILE B 1 306 ? -15.742 28.888 9.024 1.00 8.57 306 ILE B C 1
ATOM 7290 O O . ILE B 1 306 ? -15.821 28.732 7.801 1.00 9.07 306 ILE B O 1
ATOM 7295 N N . ASP B 1 307 ? -16.748 29.363 9.747 1.00 8.46 307 ASP B N 1
ATOM 7296 C CA . ASP B 1 307 ? -17.961 29.814 9.094 1.00 9.18 307 ASP B CA 1
ATOM 7297 C C . ASP B 1 307 ? -17.696 31.191 8.514 1.00 8.69 307 ASP B C 1
ATOM 7298 O O . ASP B 1 307 ? -16.810 31.919 8.979 1.00 8.76 307 ASP B O 1
ATOM 7303 N N . ILE B 1 308 ? -18.451 31.523 7.474 1.00 8.81 308 ILE B N 1
ATOM 7304 C CA . ILE B 1 308 ? -18.316 32.787 6.768 1.00 9.39 308 ILE B CA 1
ATOM 7305 C C . ILE B 1 308 ? -19.676 33.459 6.660 1.00 8.50 308 ILE B C 1
ATOM 7306 O O . ILE B 1 308 ? -20.638 32.854 6.183 1.00 9.66 308 ILE B O 1
ATOM 7311 N N . ASN B 1 309 ? -19.765 34.708 7.099 1.00 8.35 309 ASN B N 1
ATOM 7312 C CA . ASN B 1 309 ? -21.029 35.426 7.005 1.00 8.82 309 ASN B CA 1
ATOM 7313 C C . ASN B 1 309 ? -21.283 35.760 5.539 1.00 9.00 309 ASN B C 1
ATOM 7314 O O . ASN B 1 309 ? -20.512 36.503 4.929 1.00 10.41 309 ASN B O 1
ATOM 7319 N N . LYS B 1 310 ? -22.359 35.209 4.982 1.00 9.55 310 LYS B N 1
ATOM 7320 C CA . LYS B 1 310 ? -22.705 35.448 3.588 1.00 10.65 310 LYS B CA 1
ATOM 7321 C C . LYS B 1 310 ? -23.998 36.246 3.431 1.00 11.12 310 LYS B C 1
ATOM 7322 O O . LYS B 1 310 ? -24.614 36.234 2.366 1.00 13.62 310 LYS B O 1
ATOM 7328 N N . PHE B 1 311 ? -24.411 36.941 4.489 1.00 11.33 311 PHE B N 1
ATOM 7329 C CA . PHE B 1 311 ? -25.622 37.755 4.426 1.00 12.48 311 PHE B CA 1
ATOM 7330 C C . PHE B 1 311 ? -25.316 39.098 3.766 1.00 13.68 311 PHE B C 1
ATOM 7331 O O . PHE B 1 311 ? -24.688 39.974 4.364 1.00 13.69 311 PHE B O 1
ATOM 7339 N N . GLU B 1 312 ? -25.777 39.241 2.526 1.00 16.22 312 GLU B N 1
ATOM 7340 C CA . GLU B 1 312 ? -25.572 40.446 1.726 1.00 19.24 312 GLU B CA 1
ATOM 7341 C C . GLU B 1 312 ? -26.043 41.740 2.381 1.00 18.95 312 GLU B C 1
ATOM 7342 O O . GLU B 1 312 ? -25.492 42.809 2.109 1.00 19.10 312 GLU B O 1
ATOM 7348 N N . ASN B 1 313 ? -27.065 41.652 3.229 1.00 18.00 313 ASN B N 1
ATOM 7349 C CA . ASN B 1 313 ? -27.590 42.843 3.890 1.00 17.62 313 ASN B CA 1
ATOM 7350 C C . ASN B 1 313 ? -26.586 43.502 4.831 1.00 16.96 313 ASN B C 1
ATOM 7351 O O . ASN B 1 313 ? -26.769 44.653 5.229 1.00 17.84 313 ASN B O 1
ATOM 7356 N N . CYS B 1 314 ? -25.533 42.774 5.199 1.00 15.59 314 CYS B N 1
ATOM 7357 C CA . CYS B 1 314 ? -24.494 43.338 6.055 1.00 14.76 314 CYS B CA 1
ATOM 7358 C C . CYS B 1 314 ? -23.506 43.994 5.104 1.00 14.75 314 CYS B C 1
ATOM 7359 O O . CYS B 1 314 ? -22.918 43.325 4.253 1.00 13.89 314 CYS B O 1
ATOM 7362 N N . GLN B 1 315 ? -23.330 45.302 5.239 1.00 14.19 315 GLN B N 1
ATOM 7363 C CA . GLN B 1 315 ? -22.438 46.032 4.349 1.00 14.18 315 GLN B CA 1
ATOM 7364 C C . GLN B 1 315 ? -21.032 45.446 4.264 1.00 13.78 315 GLN B C 1
ATOM 7365 O O . GLN B 1 315 ? -20.451 45.393 3.181 1.00 13.48 315 GLN B O 1
ATOM 7371 N N . VAL B 1 316 ? -20.491 45.004 5.396 1.00 14.27 316 VAL B N 1
ATOM 7372 C CA . VAL B 1 316 ? -19.151 44.420 5.424 1.00 14.31 316 VAL B CA 1
ATOM 7373 C C . VAL B 1 316 ? -19.062 43.192 4.520 1.00 13.13 316 VAL B C 1
ATOM 7374 O O . VAL B 1 316 ? -18.083 43.010 3.792 1.00 14.09 316 VAL B O 1
ATOM 7378 N N . VAL B 1 317 ? -20.090 42.354 4.574 1.00 13.22 317 VAL B N 1
ATOM 7379 C CA . VAL B 1 317 ? -20.142 41.147 3.762 1.00 13.14 317 VAL B CA 1
ATOM 7380 C C . VAL B 1 317 ? -20.134 41.512 2.279 1.00 13.18 317 VAL B C 1
ATOM 7381 O O . VAL B 1 317 ? -19.426 40.898 1.475 1.00 13.42 317 VAL B O 1
ATOM 7385 N N . LYS B 1 318 ? -20.926 42.516 1.920 1.00 12.65 318 LYS B N 1
ATOM 7386 C CA . LYS B 1 318 ? -20.995 42.967 0.540 1.00 13.69 318 LYS B CA 1
ATOM 7387 C C . LYS B 1 318 ? -19.658 43.578 0.125 1.00 13.34 318 LYS B C 1
ATOM 7388 O O . LYS B 1 318 ? -19.156 43.309 -0.965 1.00 14.62 318 LYS B O 1
ATOM 7394 N N . ASP B 1 319 ? -19.080 44.396 1.001 1.00 13.49 319 ASP B N 1
ATOM 7395 C CA . ASP B 1 319 ? -17.799 45.038 0.719 1.00 13.48 319 ASP B CA 1
ATOM 7396 C C . ASP B 1 319 ? -16.689 44.034 0.409 1.00 12.93 319 ASP B C 1
ATOM 7397 O O . ASP B 1 319 ? -15.928 44.212 -0.542 1.00 13.21 319 ASP B O 1
ATOM 7402 N N . LEU B 1 320 ? -16.596 42.982 1.215 1.00 11.90 320 LEU B N 1
ATOM 7403 C CA . LEU B 1 320 ? -15.555 41.975 1.037 1.00 11.37 320 LEU B CA 1
ATOM 7404 C C . LEU B 1 320 ? -15.886 40.911 -0.005 1.00 11.46 320 LEU B C 1
ATOM 7405 O O . LEU B 1 320 ? -15.016 40.133 -0.403 1.00 12.92 320 LEU B O 1
ATOM 7410 N N . GLY B 1 321 ? -17.138 40.882 -0.450 1.00 11.52 321 GLY B N 1
ATOM 7411 C CA . GLY B 1 321 ? -17.549 39.898 -1.436 1.00 11.51 321 GLY B CA 1
ATOM 7412 C C . GLY B 1 321 ? -17.533 38.484 -0.885 1.00 10.96 321 GLY B C 1
ATOM 7413 O O . GLY B 1 321 ? -17.214 37.535 -1.598 1.00 11.40 321 GLY B O 1
ATOM 7414 N N . LEU B 1 322 ? -17.889 38.330 0.386 1.00 10.80 322 LEU B N 1
ATOM 7415 C CA . LEU B 1 322 ? -17.881 37.010 1.006 1.00 11.53 322 LEU B CA 1
ATOM 7416 C C . LEU B 1 322 ? -18.920 36.070 0.403 1.00 11.81 322 LEU B C 1
ATOM 7417 O O . LEU B 1 322 ? -18.834 34.855 0.578 1.00 12.01 322 LEU B O 1
ATOM 7422 N N . ASN B 1 323 ? -19.894 36.627 -0.312 1.00 12.47 323 ASN B N 1
ATOM 7423 C CA . ASN B 1 323 ? -20.930 35.815 -0.942 1.00 13.27 323 ASN B CA 1
ATOM 7424 C C . ASN B 1 323 ? -20.467 35.193 -2.260 1.00 13.40 323 ASN B C 1
ATOM 7425 O O . ASN B 1 323 ? -21.151 34.337 -2.825 1.00 15.50 323 ASN B O 1
ATOM 7430 N N . ASP B 1 324 ? -19.315 35.633 -2.758 1.00 12.41 324 ASP B N 1
ATOM 7431 C CA . ASP B 1 324 ? -18.773 35.093 -4.000 1.00 12.87 324 ASP B CA 1
ATOM 7432 C C . ASP B 1 324 ? -17.908 33.896 -3.614 1.00 12.03 324 ASP B C 1
ATOM 7433 O O . ASP B 1 324 ? -16.984 34.029 -2.813 1.00 12.45 324 ASP B O 1
ATOM 7438 N N . LYS B 1 325 ? -18.195 32.727 -4.177 1.00 11.34 325 LYS B N 1
ATOM 7439 C CA . LYS B 1 325 ? -17.417 31.545 -3.830 1.00 10.96 325 LYS B CA 1
ATOM 7440 C C . LYS B 1 325 ? -15.922 31.716 -4.095 1.00 10.92 325 LYS B C 1
ATOM 7441 O O . LYS B 1 325 ? -15.102 31.087 -3.431 1.00 10.97 325 LYS B O 1
ATOM 7447 N N . ARG B 1 326 ? -15.561 32.560 -5.055 1.00 11.00 326 ARG B N 1
ATOM 7448 C CA . ARG B 1 326 ? -14.150 32.772 -5.354 1.00 11.60 326 ARG B CA 1
ATOM 7449 C C . ARG B 1 326 ? -13.409 33.368 -4.162 1.00 11.22 326 ARG B C 1
ATOM 7450 O O . ARG B 1 326 ? -12.231 33.084 -3.948 1.00 10.81 326 ARG B O 1
ATOM 7458 N N . THR B 1 327 ? -14.099 34.198 -3.388 1.00 10.43 327 THR B N 1
ATOM 7459 C CA . THR B 1 327 ? -13.489 34.813 -2.216 1.00 10.58 327 THR B CA 1
ATOM 7460 C C . THR B 1 327 ? -13.188 33.744 -1.173 1.00 9.72 327 THR B C 1
ATOM 7461 O O . THR B 1 327 ? -12.124 33.739 -0.552 1.00 10.18 327 THR B O 1
ATOM 7465 N N . ARG B 1 328 ? -14.138 32.833 -0.993 1.00 9.37 328 ARG B N 1
ATOM 7466 C CA . ARG B 1 328 ? -13.991 31.765 -0.019 1.00 9.95 328 ARG B CA 1
ATOM 7467 C C . ARG B 1 328 ? -12.921 30.763 -0.466 1.00 9.64 328 ARG B C 1
ATOM 7468 O O . ARG B 1 328 ? -12.153 30.257 0.353 1.00 9.68 328 ARG B O 1
ATOM 7476 N N . GLN B 1 329 ? -12.860 30.491 -1.768 1.00 9.80 329 GLN B N 1
ATOM 7477 C CA . GLN B 1 329 ? -11.850 29.582 -2.303 1.00 10.09 329 GLN B CA 1
ATOM 7478 C C . GLN B 1 329 ? -10.468 30.217 -2.147 1.00 10.17 329 GLN B C 1
ATOM 7479 O O . GLN B 1 329 ? -9.498 29.536 -1.813 1.00 11.08 329 GLN B O 1
ATOM 7485 N N . ALA B 1 330 ? -10.384 31.522 -2.388 1.00 9.62 330 ALA B N 1
ATOM 7486 C CA . ALA B 1 330 ? -9.116 32.233 -2.264 1.00 10.28 330 ALA B CA 1
ATOM 7487 C C . ALA B 1 330 ? -8.609 32.150 -0.828 1.00 10.26 330 ALA B C 1
ATOM 7488 O O . ALA B 1 330 ? -7.435 31.863 -0.589 1.00 10.14 330 ALA B O 1
ATOM 7490 N N . ILE B 1 331 ? -9.490 32.401 0.136 1.00 9.88 331 ILE B N 1
ATOM 7491 C CA . ILE B 1 331 ? -9.075 32.332 1.530 1.00 10.28 331 ILE B CA 1
ATOM 7492 C C . ILE B 1 331 ? -8.602 30.921 1.878 1.00 9.95 331 ILE B C 1
ATOM 7493 O O . ILE B 1 331 ? -7.556 30.758 2.501 1.00 10.21 331 ILE B O 1
ATOM 7498 N N . LEU B 1 332 ? -9.343 29.900 1.457 1.00 9.81 332 LEU B N 1
ATOM 7499 C CA . LEU B 1 332 ? -8.935 28.536 1.775 1.00 9.18 332 LEU B CA 1
ATOM 7500 C C . LEU B 1 332 ? -7.569 28.193 1.179 1.00 9.12 332 LEU B C 1
ATOM 7501 O O . LEU B 1 332 ? -6.766 27.527 1.827 1.00 9.30 332 LEU B O 1
ATOM 7506 N N . HIS B 1 333 ? -7.300 28.641 -0.047 1.00 9.82 333 HIS B N 1
ATOM 7507 C CA . HIS B 1 333 ? -5.998 28.378 -0.666 1.00 10.17 333 HIS B CA 1
ATOM 7508 C C . HIS B 1 333 ? -4.880 29.071 0.124 1.00 10.37 333 HIS B C 1
ATOM 7509 O O . HIS B 1 333 ? -3.714 28.693 0.020 1.00 11.21 333 HIS B O 1
ATOM 7516 N N . ALA B 1 334 ? -5.235 30.089 0.905 1.00 10.44 334 ALA B N 1
ATOM 7517 C CA . ALA B 1 334 ? -4.250 30.826 1.693 1.00 10.57 334 ALA B CA 1
ATOM 7518 C C . ALA B 1 334 ? -4.093 30.284 3.114 1.00 10.13 334 ALA B C 1
ATOM 7519 O O . ALA B 1 334 ? -3.273 30.784 3.884 1.00 11.65 334 ALA B O 1
ATOM 7521 N N . LEU B 1 335 ? -4.883 29.273 3.465 1.00 10.23 335 LEU B N 1
ATOM 7522 C CA . LEU B 1 335 ? -4.790 28.658 4.786 1.00 10.11 335 LEU B CA 1
ATOM 7523 C C . LEU B 1 335 ? -3.940 27.401 4.639 1.00 10.09 335 LEU B C 1
ATOM 7524 O O . LEU B 1 335 ? -4.351 26.436 3.990 1.00 10.09 335 LEU B O 1
ATOM 7529 N N . ASN B 1 336 ? -2.747 27.411 5.224 1.00 10.24 336 ASN B N 1
ATOM 7530 C CA . ASN B 1 336 ? -1.867 26.254 5.121 1.00 10.43 336 ASN B CA 1
ATOM 7531 C C . ASN B 1 336 ? -2.301 25.206 6.138 1.00 9.51 336 ASN B C 1
ATOM 7532 O O . ASN B 1 336 ? -1.633 24.977 7.146 1.00 10.27 336 ASN B O 1
ATOM 7537 N N . ARG B 1 337 ? -3.430 24.568 5.853 1.00 9.56 337 ARG B N 1
ATOM 7538 C CA . ARG B 1 337 ? -4.001 23.569 6.742 1.00 9.85 337 ARG B CA 1
ATOM 7539 C C . ARG B 1 337 ? -3.114 22.348 6.921 1.00 9.85 337 ARG B C 1
ATOM 7540 O O . ARG B 1 337 ? -2.973 21.839 8.033 1.00 10.18 337 ARG B O 1
ATOM 7548 N N . GLU B 1 338 ? -2.515 21.873 5.836 1.00 9.44 338 GLU B N 1
ATOM 7549 C CA . GLU B 1 338 ? -1.646 20.710 5.943 1.00 9.95 338 GLU B CA 1
ATOM 7550 C C . GLU B 1 338 ? -0.434 21.045 6.809 1.00 9.82 338 GLU B C 1
ATOM 7551 O O . GLU B 1 338 ? -0.018 20.239 7.642 1.00 10.91 338 GLU B O 1
ATOM 7557 N N . GLY B 1 339 ? 0.126 22.236 6.615 1.00 9.59 339 GLY B N 1
ATOM 7558 C CA . GLY B 1 339 ? 1.272 22.639 7.410 1.00 10.22 339 GLY B CA 1
ATOM 7559 C C . GLY B 1 339 ? 0.887 22.771 8.872 1.00 9.95 339 GLY B C 1
ATOM 7560 O O . GLY B 1 339 ? 1.656 22.428 9.770 1.00 11.30 339 GLY B O 1
ATOM 7561 N N . LEU B 1 340 ? -0.322 23.263 9.109 1.00 8.92 340 LEU B N 1
ATOM 7562 C CA . LEU B 1 340 ? -0.831 23.442 10.461 1.00 10.44 340 LEU B CA 1
ATOM 7563 C C . LEU B 1 340 ? -0.987 22.111 11.194 1.00 9.59 340 LEU B C 1
ATOM 7564 O O . LEU B 1 340 ? -0.466 21.940 12.295 1.00 10.59 340 LEU B O 1
ATOM 7569 N N . VAL B 1 341 ? -1.706 21.162 10.601 1.00 9.39 341 VAL B N 1
ATOM 7570 C CA . VAL B 1 341 ? -1.903 19.894 11.294 1.00 10.04 341 VAL B CA 1
ATOM 7571 C C . VAL B 1 341 ? -0.597 19.131 11.474 1.00 9.98 341 VAL B C 1
ATOM 7572 O O . VAL B 1 341 ? -0.430 18.414 12.455 1.00 9.91 341 VAL B O 1
ATOM 7576 N N . LYS B 1 342 ? 0.336 19.290 10.542 1.00 9.95 342 LYS B N 1
ATOM 7577 C CA . LYS B 1 342 ? 1.623 18.617 10.674 1.00 11.46 342 LYS B CA 1
ATOM 7578 C C . LYS B 1 342 ? 2.384 19.190 11.870 1.00 10.55 342 LYS B C 1
ATOM 7579 O O . LYS B 1 342 ? 2.840 18.452 12.747 1.00 11.81 342 LYS B O 1
ATOM 7585 N N . ALA B 1 343 ? 2.509 20.513 11.907 1.00 11.40 343 ALA B N 1
ATOM 7586 C CA . ALA B 1 343 ? 3.237 21.178 12.982 1.00 11.06 343 ALA B CA 1
ATOM 7587 C C . ALA B 1 343 ? 2.559 21.081 14.339 1.00 10.88 343 ALA B C 1
ATOM 7588 O O . ALA B 1 343 ? 3.214 20.817 15.347 1.00 11.34 343 ALA B O 1
ATOM 7590 N N . PHE B 1 344 ? 1.246 21.283 14.359 1.00 10.45 344 PHE B N 1
ATOM 7591 C CA . PHE B 1 344 ? 0.490 21.267 15.607 1.00 10.20 344 PHE B CA 1
ATOM 7592 C C . PHE B 1 344 ? 0.130 19.895 16.162 1.00 10.26 344 PHE B C 1
ATOM 7593 O O . PHE B 1 344 ? 0.142 19.696 17.378 1.00 10.91 344 PHE B O 1
ATOM 7601 N N . PHE B 1 345 ? -0.191 18.953 15.277 1.00 10.69 345 PHE B N 1
ATOM 7602 C CA . PHE B 1 345 ? -0.647 17.631 15.705 1.00 10.77 345 PHE B CA 1
ATOM 7603 C C . PHE B 1 345 ? 0.085 16.448 15.078 1.00 11.76 345 PHE B C 1
ATOM 7604 O O . PHE B 1 345 ? -0.367 15.306 15.210 1.00 11.85 345 PHE B O 1
ATOM 7612 N N . ASP B 1 346 ? 1.204 16.707 14.410 1.00 11.91 346 ASP B N 1
ATOM 7613 C CA . ASP B 1 346 ? 1.940 15.644 13.731 1.00 12.97 346 ASP B CA 1
ATOM 7614 C C . ASP B 1 346 ? 1.008 14.922 12.758 1.00 13.11 346 ASP B C 1
ATOM 7615 O O . ASP B 1 346 ? 1.136 13.718 12.524 1.00 14.13 346 ASP B O 1
ATOM 7620 N N . GLY B 1 347 ? 0.070 15.683 12.199 1.00 12.87 347 GLY B N 1
ATOM 7621 C CA . GLY B 1 347 ? -0.882 15.155 11.237 1.00 12.97 347 GLY B CA 1
ATOM 7622 C C . GLY B 1 347 ? -1.896 14.161 11.769 1.00 12.82 347 GLY B C 1
ATOM 7623 O O . GLY B 1 347 ? -2.657 13.590 10.987 1.00 14.58 347 GLY B O 1
ATOM 7624 N N . LEU B 1 348 ? -1.935 13.965 13.084 1.00 12.27 348 LEU B N 1
ATOM 7625 C CA . LEU B 1 348 ? -2.858 12.996 13.673 1.00 12.25 348 LEU B CA 1
ATOM 7626 C C . LEU B 1 348 ? -4.325 13.417 13.654 1.00 12.31 348 LEU B C 1
ATOM 7627 O O . LEU B 1 348 ? -5.217 12.587 13.842 1.00 14.30 348 LEU B O 1
ATOM 7632 N N . GLN B 1 349 ? -4.570 14.709 13.461 1.00 11.35 349 GLN B N 1
ATOM 7633 C CA . GLN B 1 349 ? -5.926 15.238 13.301 1.00 10.52 349 GLN B CA 1
ATOM 7634 C C . GLN B 1 349 ? -5.791 15.733 11.862 1.00 11.61 349 GLN B C 1
ATOM 7635 O O . GLN B 1 349 ? -5.179 16.769 11.602 1.00 12.89 349 GLN B O 1
ATOM 7641 N N . PRO B 1 350 ? -6.344 14.972 10.902 1.00 10.79 350 PRO B N 1
ATOM 7642 C CA . PRO B 1 350 ? -6.277 15.290 9.475 1.00 10.80 350 PRO B CA 1
ATOM 7643 C C . PRO B 1 350 ? -7.081 16.456 8.941 1.00 9.75 350 PRO B C 1
ATOM 7644 O O . PRO B 1 350 ? -8.164 16.769 9.435 1.00 10.72 350 PRO B O 1
ATOM 7648 N N . VAL B 1 351 ? -6.538 17.085 7.905 1.00 9.25 351 VAL B N 1
ATOM 7649 C CA . VAL B 1 351 ? -7.217 18.183 7.242 1.00 9.61 351 VAL B CA 1
ATOM 7650 C C . VAL B 1 351 ? -8.552 17.638 6.729 1.00 9.34 351 VAL B C 1
ATOM 7651 O O . VAL B 1 351 ? -8.622 16.509 6.224 1.00 10.16 351 VAL B O 1
ATOM 7655 N N . ALA B 1 352 ? -9.601 18.442 6.871 1.00 9.34 352 ALA B N 1
ATOM 7656 C CA . ALA B 1 352 ? -10.948 18.081 6.434 1.00 9.09 352 ALA B CA 1
ATOM 7657 C C . ALA B 1 352 ? -11.293 18.834 5.156 1.00 9.65 352 ALA B C 1
ATOM 7658 O O . ALA B 1 352 ? -10.905 19.988 4.990 1.00 9.36 352 ALA B O 1
ATOM 7660 N N . HIS B 1 353 ? -12.039 18.183 4.266 1.00 9.66 353 HIS B N 1
ATOM 7661 C CA . HIS B 1 353 ? -12.437 18.789 2.997 1.00 9.31 353 HIS B CA 1
ATOM 7662 C C . HIS B 1 353 ? -13.951 18.810 2.850 1.00 9.67 353 HIS B C 1
ATOM 7663 O O . HIS B 1 353 ? -14.480 19.331 1.866 1.00 9.53 353 HIS B O 1
ATOM 7670 N N . THR B 1 354 ? -14.632 18.238 3.841 1.00 9.25 354 THR B N 1
ATOM 7671 C CA . THR B 1 354 ? -16.088 18.165 3.871 1.00 9.41 354 THR B CA 1
ATOM 7672 C C . THR B 1 354 ? -16.516 18.347 5.329 1.00 8.89 354 THR B C 1
ATOM 7673 O O . THR B 1 354 ? -15.661 18.397 6.214 1.00 10.98 354 THR B O 1
ATOM 7677 N N . TRP B 1 355 ? -17.820 18.443 5.587 1.00 8.98 355 TRP B N 1
ATOM 7678 C CA . TRP B 1 355 ? -18.308 18.657 6.954 1.00 9.62 355 TRP B CA 1
ATOM 7679 C C . TRP B 1 355 ? -18.650 17.386 7.723 1.00 10.29 355 TRP B C 1
ATOM 7680 O O . TRP B 1 355 ? -18.815 17.422 8.946 1.00 10.69 355 TRP B O 1
ATOM 7691 N N . ILE B 1 356 ? -18.755 16.268 7.012 1.00 10.42 356 ILE B N 1
ATOM 7692 C CA . ILE B 1 356 ? -19.078 14.987 7.636 1.00 10.42 356 ILE B CA 1
ATOM 7693 C C . ILE B 1 356 ? -17.784 14.245 7.968 1.00 9.90 356 ILE B C 1
ATOM 7694 O O . ILE B 1 356 ? -16.966 13.982 7.084 1.00 10.98 356 ILE B O 1
ATOM 7699 N N . ALA B 1 357 ? -17.601 13.909 9.242 1.00 10.27 357 ALA B N 1
ATOM 7700 C CA . ALA B 1 357 ? -16.394 13.218 9.690 1.00 10.43 357 ALA B CA 1
ATOM 7701 C C . ALA B 1 357 ? -16.329 11.766 9.225 1.00 11.10 357 ALA B C 1
ATOM 7702 O O . ALA B 1 357 ? -17.356 11.112 9.044 1.00 11.36 357 ALA B O 1
ATOM 7704 N N . PRO B 1 358 ? -15.107 11.239 9.039 1.00 11.39 358 PRO B N 1
ATOM 7705 C CA . PRO B 1 358 ? -14.894 9.859 8.595 1.00 12.85 358 PRO B CA 1
ATOM 7706 C C . PRO B 1 358 ? -15.602 8.784 9.421 1.00 13.07 358 PRO B C 1
ATOM 7707 O O . PRO B 1 358 ? -15.942 7.728 8.890 1.00 14.33 358 PRO B O 1
ATOM 7711 N N . VAL B 1 359 ? -15.822 9.035 10.710 1.00 13.24 359 VAL B N 1
ATOM 7712 C CA . VAL B 1 359 ? -16.500 8.045 11.546 1.00 14.30 359 VAL B CA 1
ATOM 7713 C C . VAL B 1 359 ? -17.915 7.768 11.042 1.00 14.91 359 VAL B C 1
ATOM 7714 O O . VAL B 1 359 ? -18.489 6.721 11.339 1.00 16.13 359 VAL B O 1
ATOM 7718 N N . ASN B 1 360 ? -18.476 8.708 10.287 1.00 13.15 360 ASN B N 1
ATOM 7719 C CA . ASN B 1 360 ? -19.815 8.537 9.730 1.00 12.69 360 ASN B CA 1
ATOM 7720 C C . ASN B 1 360 ? -19.652 7.983 8.314 1.00 13.29 360 ASN B C 1
ATOM 7721 O O . ASN B 1 360 ? -18.956 8.573 7.493 1.00 12.93 360 ASN B O 1
ATOM 7726 N N . PRO B 1 361 ? -20.292 6.840 8.010 1.00 13.55 361 PRO B N 1
ATOM 7727 C CA . PRO B 1 361 ? -20.190 6.229 6.679 1.00 13.81 361 PRO B CA 1
ATOM 7728 C C . PRO B 1 361 ? -20.598 7.107 5.493 1.00 13.03 361 PRO B C 1
ATOM 7729 O O . PRO B 1 361 ? -20.289 6.784 4.347 1.00 12.90 361 PRO B O 1
ATOM 7733 N N . LEU B 1 362 ? -21.286 8.212 5.758 1.00 11.84 362 LEU B N 1
ATOM 7734 C CA . LEU B 1 362 ? -21.702 9.114 4.685 1.00 11.30 362 LEU B CA 1
ATOM 7735 C C . LEU B 1 362 ? -20.535 9.962 4.176 1.00 10.06 362 LEU B C 1
ATOM 7736 O O . LEU B 1 362 ? -20.629 10.592 3.124 1.00 10.52 362 LEU B O 1
ATOM 7741 N N . PHE B 1 363 ? -19.438 9.971 4.929 1.00 10.93 363 PHE B N 1
ATOM 7742 C CA . PHE B 1 363 ? -18.242 10.730 4.573 1.00 10.99 363 PHE B CA 1
ATOM 7743 C C . PHE B 1 363 ? -17.802 10.477 3.129 1.00 11.45 363 PHE B C 1
ATOM 7744 O O . PHE B 1 363 ? -17.694 9.330 2.701 1.00 11.70 363 PHE B O 1
ATOM 7752 N N . ASN B 1 364 ? -17.568 11.550 2.376 1.00 10.88 364 ASN B N 1
ATOM 7753 C CA . ASN B 1 364 ? -17.115 11.434 0.990 1.00 10.19 364 ASN B CA 1
ATOM 7754 C C . ASN B 1 364 ? -15.652 11.874 0.917 1.00 11.71 364 ASN B C 1
ATOM 7755 O O . ASN B 1 364 ? -15.341 13.056 1.046 1.00 11.15 364 ASN B O 1
ATOM 7760 N N . PRO B 1 365 ? -14.733 10.924 0.696 1.00 12.23 365 PRO B N 1
ATOM 7761 C CA . PRO B 1 365 ? -13.304 11.240 0.614 1.00 13.64 365 PRO B CA 1
ATOM 7762 C C . PRO B 1 365 ? -12.852 11.801 -0.731 1.00 13.85 365 PRO B C 1
ATOM 7763 O O . PRO B 1 365 ? -11.698 12.210 -0.877 1.00 14.88 365 PRO B O 1
ATOM 7767 N N . ASN B 1 366 ? -13.765 11.853 -1.695 1.00 13.68 366 ASN B N 1
ATOM 7768 C CA . ASN B 1 366 ? -13.428 12.294 -3.046 1.00 14.49 366 ASN B CA 1
ATOM 7769 C C . ASN B 1 366 ? -13.786 13.714 -3.473 1.00 14.27 366 ASN B C 1
ATOM 7770 O O . ASN B 1 366 ? -13.657 14.050 -4.652 1.00 15.62 366 ASN B O 1
ATOM 7775 N N . VAL B 1 367 ? -14.220 14.557 -2.542 1.00 13.27 367 VAL B N 1
ATOM 7776 C CA . VAL B 1 367 ? -14.588 15.918 -2.914 1.00 13.09 367 VAL B CA 1
ATOM 7777 C C . VAL B 1 367 ? -13.379 16.769 -3.284 1.00 11.69 367 VAL B C 1
ATOM 7778 O O . VAL B 1 367 ? -12.240 16.427 -2.972 1.00 13.62 367 VAL B O 1
ATOM 7782 N N . LYS B 1 368 ? -13.649 17.881 -3.959 1.00 12.61 368 LYS B N 1
ATOM 7783 C CA . LYS B 1 368 ? -12.612 18.812 -4.383 1.00 12.80 368 LYS B CA 1
ATOM 7784 C C . LYS B 1 368 ? -11.792 19.291 -3.188 1.00 13.31 368 LYS B C 1
ATOM 7785 O O . LYS B 1 368 ? -12.348 19.641 -2.145 1.00 13.55 368 LYS B O 1
ATOM 7791 N N . LYS B 1 369 ? -10.472 19.302 -3.345 1.00 13.10 369 LYS B N 1
ATOM 7792 C CA . LYS B 1 369 ? -9.564 19.744 -2.289 1.00 14.06 369 LYS B CA 1
ATOM 7793 C C . LYS B 1 369 ? -8.866 21.040 -2.691 1.00 13.64 369 LYS B C 1
ATOM 7794 O O . LYS B 1 369 ? -8.484 21.217 -3.849 1.00 15.53 369 LYS B O 1
ATOM 7800 N N . TYR B 1 370 ? -8.700 21.941 -1.728 1.00 12.40 370 TYR B N 1
ATOM 7801 C CA . TYR B 1 370 ? -8.039 23.217 -1.970 1.00 11.71 370 TYR B CA 1
ATOM 7802 C C . TYR B 1 370 ? -6.702 23.246 -1.239 1.00 11.88 370 TYR B C 1
ATOM 7803 O O . TYR B 1 370 ? -6.633 23.534 -0.040 1.00 12.59 370 TYR B O 1
ATOM 7812 N N . GLU B 1 371 ? -5.637 22.948 -1.972 1.00 11.19 371 GLU B N 1
ATOM 7813 C CA . GLU B 1 371 ? -4.300 22.921 -1.399 1.00 11.44 371 GLU B CA 1
ATOM 7814 C C . GLU B 1 371 ? -3.798 24.323 -1.069 1.00 11.24 371 GLU B C 1
ATOM 7815 O O . GLU B 1 371 ? -4.322 25.321 -1.564 1.00 11.84 371 GLU B O 1
ATOM 7821 N N . PHE B 1 372 ? -2.781 24.391 -0.220 1.00 11.23 372 PHE B N 1
ATOM 7822 C CA . PHE B 1 372 ? -2.195 25.669 0.145 1.00 11.21 372 PHE B CA 1
ATOM 7823 C C . PHE B 1 372 ? -1.450 26.179 -1.084 1.00 11.85 372 PHE B C 1
ATOM 7824 O O . PHE B 1 372 ? -0.519 25.534 -1.563 1.00 11.91 372 PHE B O 1
ATOM 7832 N N . ASP B 1 373 ? -1.870 27.325 -1.602 1.00 11.90 373 ASP B N 1
ATOM 7833 C CA . ASP B 1 373 ? -1.244 27.903 -2.786 1.00 11.92 373 ASP B CA 1
ATOM 7834 C C . ASP B 1 373 ? -1.597 29.381 -2.845 1.00 11.06 373 ASP B C 1
ATOM 7835 O O . ASP B 1 373 ? -2.685 29.761 -3.287 1.00 11.64 373 ASP B O 1
ATOM 7840 N N . LEU B 1 374 ? -0.667 30.215 -2.392 1.00 11.74 374 LEU B N 1
ATOM 7841 C CA . LEU B 1 374 ? -0.889 31.652 -2.377 1.00 12.77 374 LEU B CA 1
ATOM 7842 C C . LEU B 1 374 ? -1.058 32.241 -3.770 1.00 13.77 374 LEU B C 1
ATOM 7843 O O . LEU B 1 374 ? -1.751 33.243 -3.937 1.00 13.73 374 LEU B O 1
ATOM 7848 N N . LYS B 1 375 ? -0.436 31.622 -4.769 1.00 13.49 375 LYS B N 1
ATOM 7849 C CA . LYS B 1 375 ? -0.557 32.114 -6.136 1.00 14.76 375 LYS B CA 1
ATOM 7850 C C . LYS B 1 375 ? -2.000 31.979 -6.616 1.00 12.97 375 LYS B C 1
ATOM 7851 O O . LYS B 1 375 ? -2.547 32.895 -7.230 1.00 13.20 375 LYS B O 1
ATOM 7857 N N . LYS B 1 376 ? -2.622 30.839 -6.333 1.00 12.80 376 LYS B N 1
ATOM 7858 C CA . LYS B 1 376 ? -4.004 30.639 -6.744 1.00 12.75 376 LYS B CA 1
ATOM 7859 C C . LYS B 1 376 ? -4.935 31.595 -6.009 1.00 11.93 376 LYS B C 1
ATOM 7860 O O . LYS B 1 376 ? -5.901 32.092 -6.586 1.00 12.82 376 LYS B O 1
ATOM 7866 N N . ALA B 1 377 ? -4.640 31.851 -4.738 1.00 11.73 377 ALA B N 1
ATOM 7867 C CA . ALA B 1 377 ? -5.449 32.763 -3.941 1.00 12.05 377 ALA B CA 1
ATOM 7868 C C . ALA B 1 377 ? -5.359 34.169 -4.529 1.00 11.58 377 ALA B C 1
ATOM 7869 O O . ALA B 1 377 ? -6.371 34.849 -4.696 1.00 12.28 377 ALA B O 1
ATOM 7871 N N . GLU B 1 378 ? -4.141 34.597 -4.851 1.00 12.89 378 GLU B N 1
ATOM 7872 C CA . GLU B 1 378 ? -3.926 35.923 -5.425 1.00 13.65 378 GLU B CA 1
ATOM 7873 C C . GLU B 1 378 ? -4.663 36.092 -6.753 1.00 13.38 378 GLU B C 1
ATOM 7874 O O . GLU B 1 378 ? -5.249 37.141 -7.014 1.00 14.09 378 GLU B O 1
ATOM 7880 N N . ALA B 1 379 ? -4.633 35.059 -7.589 1.00 13.05 379 ALA B N 1
ATOM 7881 C CA . ALA B 1 379 ? -5.304 35.117 -8.884 1.00 12.76 379 ALA B CA 1
ATOM 7882 C C . ALA B 1 379 ? -6.817 35.236 -8.723 1.00 13.25 379 ALA B C 1
ATOM 7883 O O . ALA B 1 379 ? -7.460 36.021 -9.417 1.00 14.04 379 ALA B O 1
ATOM 7885 N N . LEU B 1 380 ? -7.389 34.457 -7.810 1.00 13.31 380 LEU B N 1
ATOM 7886 C CA . LEU B 1 380 ? -8.828 34.508 -7.578 1.00 13.81 380 LEU B CA 1
ATOM 7887 C C . LEU B 1 380 ? -9.266 35.894 -7.115 1.00 13.69 380 LEU B C 1
ATOM 7888 O O . LEU B 1 380 ? -10.257 36.437 -7.602 1.00 14.24 380 LEU B O 1
ATOM 7893 N N . LEU B 1 381 ? -8.523 36.467 -6.177 1.00 12.74 381 LEU B N 1
ATOM 7894 C CA . LEU B 1 381 ? -8.855 37.791 -5.667 1.00 12.86 381 LEU B CA 1
ATOM 7895 C C . LEU B 1 381 ? -8.682 38.860 -6.746 1.00 14.18 381 LEU B C 1
ATOM 7896 O O . LEU B 1 381 ? -9.466 39.810 -6.819 1.00 14.86 381 LEU B O 1
ATOM 7901 N N . ALA B 1 382 ? -7.663 38.701 -7.587 1.00 15.16 382 ALA B N 1
ATOM 7902 C CA . ALA B 1 382 ? -7.411 39.655 -8.663 1.00 16.10 382 ALA B CA 1
ATOM 7903 C C . ALA B 1 382 ? -8.582 39.683 -9.642 1.00 16.23 382 ALA B C 1
ATOM 7904 O O . ALA B 1 382 ? -8.923 40.735 -10.188 1.00 17.46 382 ALA B O 1
ATOM 7906 N N . GLU B 1 383 ? -9.199 38.525 -9.858 1.00 16.66 383 GLU B N 1
ATOM 7907 C CA . GLU B 1 383 ? -10.330 38.417 -10.774 1.00 19.73 383 GLU B CA 1
ATOM 7908 C C . GLU B 1 383 ? -11.509 39.271 -10.326 1.00 19.26 383 GLU B C 1
ATOM 7909 O O . GLU B 1 383 ? -12.335 39.678 -11.144 1.00 19.90 383 GLU B O 1
ATOM 7915 N N . MET B 1 384 ? -11.587 39.541 -9.027 1.00 18.39 384 MET B N 1
ATOM 7916 C CA . MET B 1 384 ? -12.683 40.333 -8.487 1.00 18.18 384 MET B CA 1
ATOM 7917 C C . MET B 1 384 ? -12.337 41.802 -8.264 1.00 17.98 384 MET B C 1
ATOM 7918 O O . MET B 1 384 ? -13.038 42.513 -7.543 1.00 19.40 384 MET B O 1
ATOM 7923 N N . GLY B 1 385 ? -11.250 42.251 -8.885 1.00 18.22 385 GLY B N 1
ATOM 7924 C CA . GLY B 1 385 ? -10.859 43.647 -8.785 1.00 17.21 385 GLY B CA 1
ATOM 7925 C C . GLY B 1 385 ? -9.916 44.076 -7.677 1.00 16.01 385 GLY B C 1
ATOM 7926 O O . GLY B 1 385 ? -9.493 45.231 -7.644 1.00 17.69 385 GLY B O 1
ATOM 7927 N N . TRP B 1 386 ? -9.575 43.171 -6.767 1.00 14.60 386 TRP B N 1
ATOM 7928 C CA . TRP B 1 386 ? -8.677 43.534 -5.678 1.00 14.38 386 TRP B CA 1
ATOM 7929 C C . TRP B 1 386 ? -7.258 43.789 -6.170 1.00 14.33 386 TRP B C 1
ATOM 7930 O O . TRP B 1 386 ? -6.740 43.055 -7.012 1.00 15.54 386 TRP B O 1
ATOM 7941 N N . ARG B 1 387 ? -6.639 44.835 -5.635 1.00 14.08 387 ARG B N 1
ATOM 7942 C CA . ARG B 1 387 ? -5.272 45.204 -5.986 1.00 15.00 387 ARG B CA 1
ATOM 7943 C C . ARG B 1 387 ? -4.598 45.722 -4.718 1.00 15.81 387 ARG B C 1
ATOM 7944 O O . ARG B 1 387 ? -5.203 46.467 -3.945 1.00 15.70 387 ARG B O 1
ATOM 7952 N N . LYS B 1 388 ? -3.351 45.325 -4.490 1.00 16.29 388 LYS B N 1
ATOM 7953 C CA . LYS B 1 388 ? -2.644 45.767 -3.297 1.00 17.00 388 LYS B CA 1
ATOM 7954 C C . LYS B 1 388 ? -2.433 47.270 -3.257 1.00 18.65 388 LYS B C 1
ATOM 7955 O O . LYS B 1 388 ? -2.006 47.880 -4.238 1.00 18.98 388 LYS B O 1
ATOM 7961 N N . GLY B 1 389 ? -2.741 47.860 -2.107 1.00 19.83 389 GLY B N 1
ATOM 7962 C CA . GLY B 1 389 ? -2.564 49.285 -1.935 1.00 21.80 389 GLY B CA 1
ATOM 7963 C C . GLY B 1 389 ? -1.166 49.546 -1.414 1.00 22.09 389 GLY B C 1
ATOM 7964 O O . GLY B 1 389 ? -0.395 48.605 -1.218 1.00 22.44 389 GLY B O 1
ATOM 7965 N N . PRO B 1 390 ? -0.804 50.815 -1.183 1.00 22.67 390 PRO B N 1
ATOM 7966 C CA . PRO B 1 390 ? 0.522 51.181 -0.680 1.00 22.93 390 PRO B CA 1
ATOM 7967 C C . PRO B 1 390 ? 0.949 50.489 0.615 1.00 22.38 390 PRO B C 1
ATOM 7968 O O . PRO B 1 390 ? 2.143 50.371 0.883 1.00 24.16 390 PRO B O 1
ATOM 7972 N N . ASP B 1 391 ? -0.012 50.030 1.415 1.00 22.19 391 ASP B N 1
ATOM 7973 C CA . ASP B 1 391 ? 0.323 49.368 2.675 1.00 20.96 391 ASP B CA 1
ATOM 7974 C C . ASP B 1 391 ? 0.343 47.841 2.592 1.00 20.65 391 ASP B C 1
ATOM 7975 O O . ASP B 1 391 ? 0.488 47.164 3.608 1.00 20.96 391 ASP B O 1
ATOM 7980 N N . GLY B 1 392 ? 0.188 47.304 1.386 1.00 19.41 392 GLY B N 1
ATOM 7981 C CA . GLY B 1 392 ? 0.218 45.861 1.217 1.00 18.24 392 GLY B CA 1
ATOM 7982 C C . GLY B 1 392 ? -1.109 45.145 1.388 1.00 16.73 392 GLY B C 1
ATOM 7983 O O . GLY B 1 392 ? -1.180 43.924 1.239 1.00 17.59 392 GLY B O 1
ATOM 7984 N N . ILE B 1 393 ? -2.163 45.888 1.702 1.00 15.01 393 ILE B N 1
ATOM 7985 C CA . ILE B 1 393 ? -3.475 45.280 1.876 1.00 14.09 393 ILE B CA 1
ATOM 7986 C C . ILE B 1 393 ? -4.314 45.516 0.627 1.00 13.35 393 ILE B C 1
ATOM 7987 O O . ILE B 1 393 ? -4.278 46.595 0.031 1.00 14.47 393 ILE B O 1
ATOM 7992 N N . LEU B 1 394 ? -5.055 44.493 0.216 1.00 12.66 394 LEU B N 1
ATOM 7993 C CA . LEU B 1 394 ? -5.894 44.593 -0.968 1.00 12.95 394 LEU B CA 1
ATOM 7994 C C . LEU B 1 394 ? -6.987 45.630 -0.800 1.00 13.73 394 LEU B C 1
ATOM 7995 O O . LEU B 1 394 ? -7.537 45.814 0.289 1.00 12.99 394 LEU B O 1
ATOM 8000 N N . GLN B 1 395 ? -7.297 46.310 -1.894 1.00 14.39 395 GLN B N 1
ATOM 8001 C CA . GLN B 1 395 ? -8.345 47.310 -1.888 1.00 16.15 395 GLN B CA 1
ATOM 8002 C C . GLN B 1 395 ? -8.996 47.313 -3.256 1.00 16.25 395 GLN B C 1
ATOM 8003 O O . GLN B 1 395 ? -8.415 46.841 -4.233 1.00 16.65 395 GLN B O 1
ATOM 8009 N N . ARG B 1 396 ? -10.217 47.823 -3.315 1.00 16.89 396 ARG B N 1
ATOM 8010 C CA . ARG B 1 396 ? -10.940 47.916 -4.570 1.00 17.33 396 ARG B CA 1
ATOM 8011 C C . ARG B 1 396 ? -12.054 48.930 -4.404 1.00 17.86 396 ARG B C 1
ATOM 8012 O O . ARG B 1 396 ? -12.536 49.165 -3.295 1.00 18.33 396 ARG B O 1
ATOM 8020 N N . THR B 1 397 ? -12.448 49.540 -5.514 1.00 18.87 397 THR B N 1
ATOM 8021 C CA . THR B 1 397 ? -13.506 50.534 -5.506 1.00 20.02 397 THR B CA 1
ATOM 8022 C C . THR B 1 397 ? -14.668 50.043 -6.357 1.00 20.95 397 THR B C 1
ATOM 8023 O O . THR B 1 397 ? -14.516 49.808 -7.554 1.00 22.72 397 THR B O 1
ATOM 8027 N N . VAL B 1 398 ? -15.823 49.878 -5.724 1.00 21.10 398 VAL B N 1
ATOM 8028 C CA . VAL B 1 398 ? -17.022 49.420 -6.413 1.00 20.85 398 VAL B CA 1
ATOM 8029 C C . VAL B 1 398 ? -18.100 50.487 -6.285 1.00 21.17 398 VAL B C 1
ATOM 8030 O O . VAL B 1 398 ? -18.544 50.806 -5.181 1.00 20.50 398 VAL B O 1
ATOM 8034 N N . ASN B 1 399 ? -18.512 51.042 -7.420 1.00 21.73 399 ASN B N 1
ATOM 8035 C CA . ASN B 1 399 ? -19.532 52.083 -7.438 1.00 22.70 399 ASN B CA 1
ATOM 8036 C C . ASN B 1 399 ? -19.112 53.278 -6.588 1.00 21.98 399 ASN B C 1
ATOM 8037 O O . ASN B 1 399 ? -19.935 53.886 -5.902 1.00 21.43 399 ASN B O 1
ATOM 8042 N N . GLY B 1 400 ? -17.822 53.599 -6.631 1.00 20.46 400 GLY B N 1
ATOM 8043 C CA . GLY B 1 400 ? -17.310 54.732 -5.881 1.00 19.13 400 GLY B CA 1
ATOM 8044 C C . GLY B 1 400 ? -16.878 54.466 -4.451 1.00 17.57 400 GLY B C 1
ATOM 8045 O O . GLY B 1 400 ? -16.190 55.290 -3.854 1.00 17.92 400 GLY B O 1
ATOM 8046 N N . ARG B 1 401 ? -17.278 53.327 -3.897 1.00 16.85 401 ARG B N 1
ATOM 8047 C CA . ARG B 1 401 ? -16.925 52.982 -2.523 1.00 16.23 401 ARG B CA 1
ATOM 8048 C C . ARG B 1 401 ? -15.625 52.180 -2.462 1.00 15.61 401 ARG B C 1
ATOM 8049 O O . ARG B 1 401 ? -15.535 51.077 -3.005 1.00 15.91 401 ARG B O 1
ATOM 8057 N N . THR B 1 402 ? -14.618 52.745 -1.803 1.00 15.35 402 THR B N 1
ATOM 8058 C CA . THR B 1 402 ? -13.323 52.086 -1.669 1.00 16.20 402 THR B CA 1
ATOM 8059 C C . THR B 1 402 ? -13.272 51.284 -0.379 1.00 16.19 402 THR B C 1
ATOM 8060 O O . THR B 1 402 ? -13.579 51.800 0.697 1.00 17.63 402 THR B O 1
ATOM 8064 N N . VAL B 1 403 ? -12.874 50.023 -0.493 1.00 15.40 403 VAL B N 1
ATOM 8065 C CA . VAL B 1 403 ? -12.791 49.151 0.668 1.00 15.81 403 VAL B CA 1
ATOM 8066 C C . VAL B 1 403 ? -11.454 48.429 0.755 1.00 14.88 403 VAL B C 1
ATOM 8067 O O . VAL B 1 403 ? -10.843 48.093 -0.263 1.00 15.97 403 VAL B O 1
ATOM 8071 N N . ARG B 1 404 ? -11.001 48.212 1.984 1.00 14.56 404 ARG B N 1
ATOM 8072 C CA . ARG B 1 404 ? -9.755 47.502 2.249 1.00 14.05 404 ARG B CA 1
ATOM 8073 C C . ARG B 1 404 ? -10.133 46.099 2.709 1.00 13.28 404 ARG B C 1
ATOM 8074 O O . ARG B 1 404 ? -11.108 45.920 3.444 1.00 12.56 404 ARG B O 1
ATOM 8082 N N . PHE B 1 405 ? -9.369 45.099 2.285 1.00 12.47 405 PHE B N 1
ATOM 8083 C CA . PHE B 1 405 ? -9.689 43.738 2.675 1.00 12.37 405 PHE B CA 1
ATOM 8084 C C . PHE B 1 405 ? -9.186 43.394 4.074 1.00 12.25 405 PHE B C 1
ATOM 8085 O O . PHE B 1 405 ? -8.129 42.779 4.240 1.00 12.58 405 PHE B O 1
ATOM 8093 N N . GLU B 1 406 ? -9.949 43.831 5.073 1.00 12.46 406 GLU B N 1
ATOM 8094 C CA . GLU B 1 406 ? -9.672 43.550 6.477 1.00 12.44 406 GLU B CA 1
ATOM 8095 C C . GLU B 1 406 ? -10.905 42.768 6.905 1.00 11.94 406 GLU B C 1
ATOM 8096 O O . GLU B 1 406 ? -12.025 43.276 6.839 1.00 13.54 406 GLU B O 1
ATOM 8102 N N . ILE B 1 407 ? -10.693 41.530 7.333 1.00 10.89 407 ILE B N 1
ATOM 8103 C CA . ILE B 1 407 ? -11.788 40.655 7.716 1.00 10.78 407 ILE B CA 1
ATOM 8104 C C . ILE B 1 407 ? -11.746 40.280 9.195 1.00 10.00 407 ILE B C 1
ATOM 8105 O O . ILE B 1 407 ? -10.678 40.068 9.769 1.00 10.68 407 ILE B O 1
ATOM 8110 N N . GLU B 1 408 ? -12.921 40.221 9.814 1.00 9.34 408 GLU B N 1
ATOM 8111 C CA . GLU B 1 408 ? -13.022 39.858 11.220 1.00 9.51 408 GLU B CA 1
ATOM 8112 C C . GLU B 1 408 ? -12.791 38.356 11.357 1.00 8.59 408 GLU B C 1
ATOM 8113 O O . GLU B 1 408 ? -13.214 37.579 10.504 1.00 9.66 408 GLU B O 1
ATOM 8119 N N . TYR B 1 409 ? -12.119 37.955 12.430 1.00 9.05 409 TYR B N 1
ATOM 8120 C CA . TYR B 1 409 ? -11.840 36.544 12.689 1.00 9.50 409 TYR B CA 1
ATOM 8121 C C . TYR B 1 409 ? -12.163 36.307 14.161 1.00 8.79 409 TYR B C 1
ATOM 8122 O O . TYR B 1 409 ? -11.438 36.754 15.054 1.00 9.61 409 TYR B O 1
ATOM 8131 N N . VAL B 1 410 ? -13.278 35.623 14.393 1.00 8.77 410 VAL B N 1
ATOM 8132 C CA . VAL B 1 410 ? -13.765 35.311 15.730 1.00 8.68 410 VAL B CA 1
ATOM 8133 C C . VAL B 1 410 ? -13.532 33.859 16.118 1.00 8.70 410 VAL B C 1
ATOM 8134 O O . VAL B 1 410 ? -13.655 32.960 15.286 1.00 8.75 410 VAL B O 1
ATOM 8138 N N . THR B 1 411 ? -13.171 33.638 17.376 1.00 8.91 411 THR B N 1
ATOM 8139 C CA . THR B 1 411 ? -13.057 32.286 17.909 1.00 8.69 411 THR B CA 1
ATOM 8140 C C . THR B 1 411 ? -13.175 32.365 19.429 1.00 8.47 411 THR B C 1
ATOM 8141 O O . THR B 1 411 ? -13.341 33.453 19.990 1.00 9.25 411 THR B O 1
ATOM 8145 N N . THR B 1 412 ? -13.119 31.212 20.087 1.00 9.20 412 THR B N 1
ATOM 8146 C CA . THR B 1 412 ? -13.240 31.141 21.538 1.00 8.96 412 THR B CA 1
ATOM 8147 C C . THR B 1 412 ? -11.977 31.602 22.244 1.00 8.25 412 THR B C 1
ATOM 8148 O O . THR B 1 412 ? -10.930 30.967 22.136 1.00 9.13 412 THR B O 1
ATOM 8152 N N . ALA B 1 413 ? -12.087 32.710 22.969 1.00 9.06 413 ALA B N 1
ATOM 8153 C CA . ALA B 1 413 ? -10.957 33.245 23.719 1.00 9.44 413 ALA B CA 1
ATOM 8154 C C . ALA B 1 413 ? -10.483 32.210 24.738 1.00 9.78 413 ALA B C 1
ATOM 8155 O O . ALA B 1 413 ? -11.287 31.468 25.305 1.00 10.23 413 ALA B O 1
ATOM 8157 N N . GLY B 1 414 ? -9.176 32.156 24.961 1.00 9.87 414 GLY B N 1
ATOM 8158 C CA . GLY B 1 414 ? -8.638 31.214 25.924 1.00 9.96 414 GLY B CA 1
ATOM 8159 C C . GLY B 1 414 ? -8.249 29.862 25.353 1.00 8.85 414 GLY B C 1
ATOM 8160 O O . GLY B 1 414 ? -7.473 29.130 25.964 1.00 10.02 414 GLY B O 1
ATOM 8161 N N . ASN B 1 415 ? -8.794 29.511 24.193 1.00 9.48 415 ASN B N 1
ATOM 8162 C CA . ASN B 1 415 ? -8.451 28.232 23.580 1.00 9.05 415 ASN B CA 1
ATOM 8163 C C . ASN B 1 415 ? -7.144 28.495 22.840 1.00 8.91 415 ASN B C 1
ATOM 8164 O O . ASN B 1 415 ? -7.131 28.985 21.709 1.00 9.27 415 ASN B O 1
ATOM 8169 N N . VAL B 1 416 ? -6.042 28.170 23.501 1.00 9.12 416 VAL B N 1
ATOM 8170 C CA . VAL B 1 416 ? -4.727 28.454 22.963 1.00 9.13 416 VAL B CA 1
ATOM 8171 C C . VAL B 1 416 ? -4.427 27.933 21.566 1.00 9.07 416 VAL B C 1
ATOM 8172 O O . VAL B 1 416 ? -3.877 28.667 20.748 1.00 9.29 416 VAL B O 1
ATOM 8176 N N . VAL B 1 417 ? -4.788 26.694 21.257 1.00 9.10 417 VAL B N 1
ATOM 8177 C CA . VAL B 1 417 ? -4.474 26.206 19.921 1.00 9.64 417 VAL B CA 1
ATOM 8178 C C . VAL B 1 417 ? -5.201 27.026 18.852 1.00 8.57 417 VAL B C 1
ATOM 8179 O O . VAL B 1 417 ? -4.672 27.233 17.762 1.00 8.81 417 VAL B O 1
ATOM 8183 N N . ARG B 1 418 ? -6.399 27.513 19.167 1.00 8.43 418 ARG B N 1
ATOM 8184 C CA . ARG B 1 418 ? -7.142 28.334 18.216 1.00 9.31 418 ARG B CA 1
ATOM 8185 C C . ARG B 1 418 ? -6.534 29.727 18.100 1.00 8.46 418 ARG B C 1
ATOM 8186 O O . ARG B 1 418 ? -6.526 30.316 17.022 1.00 8.72 418 ARG B O 1
ATOM 8194 N N . GLU B 1 419 ? -6.029 30.257 19.210 1.00 8.48 419 GLU B N 1
ATOM 8195 C CA . GLU B 1 419 ? -5.403 31.572 19.175 1.00 9.53 419 GLU B CA 1
ATOM 8196 C C . GLU B 1 419 ? -4.127 31.474 18.335 1.00 8.65 419 GLU B C 1
ATOM 8197 O O . GLU B 1 419 ? -3.798 32.395 17.588 1.00 9.70 419 GLU B O 1
ATOM 8203 N N . ARG B 1 420 ? -3.435 30.340 18.432 1.00 9.10 420 ARG B N 1
ATOM 8204 C CA . ARG B 1 420 ? -2.228 30.106 17.643 1.00 9.27 420 ARG B CA 1
ATOM 8205 C C . ARG B 1 420 ? -2.618 29.947 16.169 1.00 8.53 420 ARG B C 1
ATOM 8206 O O . ARG B 1 420 ? -1.933 30.449 15.277 1.00 9.58 420 ARG B O 1
ATOM 8214 N N . THR B 1 421 ? -3.724 29.250 15.918 1.00 8.99 421 THR B N 1
ATOM 8215 C CA . THR B 1 421 ? -4.206 29.040 14.555 1.00 9.14 421 THR B CA 1
ATOM 8216 C C . THR B 1 421 ? -4.499 30.367 13.864 1.00 8.18 421 THR B C 1
ATOM 8217 O O . THR B 1 421 ? -4.125 30.569 12.706 1.00 8.96 421 THR B O 1
ATOM 8221 N N . GLN B 1 422 ? -5.168 31.275 14.566 1.00 9.19 422 GLN B N 1
ATOM 8222 C CA . GLN B 1 422 ? -5.481 32.573 13.982 1.00 8.99 422 GLN B CA 1
ATOM 8223 C C . GLN B 1 422 ? -4.214 33.288 13.526 1.00 9.36 422 GLN B C 1
ATOM 8224 O O . GLN B 1 422 ? -4.171 33.837 12.424 1.00 10.55 422 GLN B O 1
ATOM 8230 N N . GLN B 1 423 ? -3.191 33.282 14.380 1.00 9.92 423 GLN B N 1
ATOM 8231 C CA . GLN B 1 423 ? -1.912 33.934 14.088 1.00 10.42 423 GLN B CA 1
ATOM 8232 C C . GLN B 1 423 ? -1.199 33.270 12.917 1.00 10.24 423 GLN B C 1
ATOM 8233 O O . GLN B 1 423 ? -0.605 33.938 12.065 1.00 10.73 423 GLN B O 1
ATOM 8239 N N . PHE B 1 424 ? -1.245 31.945 12.902 1.00 9.31 424 PHE B N 1
ATOM 8240 C CA . PHE B 1 424 ? -0.615 31.151 11.859 1.00 10.00 424 PHE B CA 1
ATOM 8241 C C . PHE B 1 424 ? -1.223 31.495 10.498 1.00 9.38 424 PHE B C 1
ATOM 8242 O O . PHE B 1 424 ? -0.505 31.793 9.539 1.00 10.82 424 PHE B O 1
ATOM 8250 N N . PHE B 1 425 ? -2.549 31.479 10.417 1.00 8.32 425 PHE B N 1
ATOM 8251 C CA . PHE B 1 425 ? -3.214 31.800 9.161 1.00 9.58 425 PHE B CA 1
ATOM 8252 C C . PHE B 1 425 ? -3.065 33.280 8.800 1.00 9.32 425 PHE B C 1
ATOM 8253 O O . PHE B 1 425 ? -2.890 33.622 7.630 1.00 9.84 425 PHE B O 1
ATOM 8261 N N . ALA B 1 426 ? -3.137 34.158 9.797 1.00 10.23 426 ALA B N 1
ATOM 8262 C CA . ALA B 1 426 ? -3.021 35.594 9.552 1.00 10.10 426 ALA B CA 1
ATOM 8263 C C . ALA B 1 426 ? -1.712 35.961 8.861 1.00 9.93 426 ALA B C 1
ATOM 8264 O O . ALA B 1 426 ? -1.680 36.852 8.012 1.00 10.34 426 ALA B O 1
ATOM 8266 N N . GLU B 1 427 ? -0.632 35.279 9.223 1.00 10.47 427 GLU B N 1
ATOM 8267 C CA . GLU B 1 427 ? 0.666 35.558 8.625 1.00 11.42 427 GLU B CA 1
ATOM 8268 C C . GLU B 1 427 ? 0.649 35.319 7.113 1.00 11.64 427 GLU B C 1
ATOM 8269 O O . GLU B 1 427 ? 1.195 36.114 6.347 1.00 13.15 427 GLU B O 1
ATOM 8275 N N . ASP B 1 428 ? 0.018 34.231 6.681 1.00 11.20 428 ASP B N 1
ATOM 8276 C CA . ASP B 1 428 ? -0.060 33.928 5.254 1.00 11.26 428 ASP B CA 1
ATOM 8277 C C . ASP B 1 428 ? -1.085 34.816 4.548 1.00 10.90 428 ASP B C 1
ATOM 8278 O O . ASP B 1 428 ? -0.859 35.261 3.420 1.00 11.86 428 ASP B O 1
ATOM 8283 N N . LEU B 1 429 ? -2.211 35.078 5.203 1.00 10.48 429 LEU B N 1
ATOM 8284 C CA . LEU B 1 429 ? -3.228 35.934 4.608 1.00 10.32 429 LEU B CA 1
ATOM 8285 C C . LEU B 1 429 ? -2.643 37.323 4.346 1.00 10.65 429 LEU B C 1
ATOM 8286 O O . LEU B 1 429 ? -2.939 37.950 3.326 1.00 10.43 429 LEU B O 1
ATOM 8291 N N . LYS B 1 430 ? -1.794 37.800 5.252 1.00 10.19 430 LYS B N 1
ATOM 8292 C CA . LYS B 1 430 ? -1.192 39.115 5.072 1.00 11.79 430 LYS B CA 1
ATOM 8293 C C . LYS B 1 430 ? -0.304 39.143 3.828 1.00 11.58 430 LYS B C 1
ATOM 8294 O O . LYS B 1 430 ? -0.218 40.165 3.148 1.00 12.76 430 LYS B O 1
ATOM 8300 N N . LYS B 1 431 ? 0.343 38.021 3.521 1.00 12.32 431 LYS B N 1
ATOM 8301 C CA . LYS B 1 431 ? 1.212 37.950 2.351 1.00 13.02 431 LYS B CA 1
ATOM 8302 C C . LYS B 1 431 ? 0.459 38.225 1.053 1.00 13.41 431 LYS B C 1
ATOM 8303 O O . LYS B 1 431 ? 1.042 38.736 0.093 1.00 15.31 431 LYS B O 1
ATOM 8309 N N . ILE B 1 432 ? -0.829 37.889 1.013 1.00 12.64 432 ILE B N 1
ATOM 8310 C CA . ILE B 1 432 ? -1.613 38.141 -0.193 1.00 12.73 432 ILE B CA 1
ATOM 8311 C C . ILE B 1 432 ? -2.504 39.374 -0.061 1.00 11.63 432 ILE B C 1
ATOM 8312 O O . ILE B 1 432 ? -3.362 39.622 -0.904 1.00 13.64 432 ILE B O 1
ATOM 8317 N N . GLY B 1 433 ? -2.305 40.141 1.006 1.00 11.65 433 GLY B N 1
ATOM 8318 C CA . GLY B 1 433 ? -3.072 41.363 1.169 1.00 11.60 433 GLY B CA 1
ATOM 8319 C C . GLY B 1 433 ? -4.368 41.322 1.947 1.00 11.21 433 GLY B C 1
ATOM 8320 O O . GLY B 1 433 ? -5.180 42.242 1.830 1.00 12.13 433 GLY B O 1
ATOM 8321 N N . ILE B 1 434 ? -4.582 40.268 2.725 1.00 11.37 434 ILE B N 1
ATOM 8322 C CA . ILE B 1 434 ? -5.789 40.182 3.535 1.00 11.65 434 ILE B CA 1
ATOM 8323 C C . ILE B 1 434 ? -5.397 40.405 4.989 1.00 11.06 434 ILE B C 1
ATOM 8324 O O . ILE B 1 434 ? -4.605 39.647 5.549 1.00 11.72 434 ILE B O 1
ATOM 8329 N N . ALA B 1 435 ? -5.932 41.471 5.578 1.00 11.27 435 ALA B N 1
ATOM 8330 C CA . ALA B 1 435 ? -5.659 41.797 6.968 1.00 11.08 435 ALA B CA 1
ATOM 8331 C C . ALA B 1 435 ? -6.720 41.126 7.824 1.00 12.04 435 ALA B C 1
ATOM 8332 O O . ALA B 1 435 ? -7.869 40.981 7.403 1.00 12.61 435 ALA B O 1
ATOM 8334 N N . VAL B 1 436 ? -6.328 40.723 9.025 1.00 11.64 436 VAL B N 1
ATOM 8335 C CA . VAL B 1 436 ? -7.233 40.052 9.945 1.00 12.91 436 VAL B CA 1
ATOM 8336 C C . VAL B 1 436 ? -7.419 40.828 11.243 1.00 11.96 436 VAL B C 1
ATOM 8337 O O . VAL B 1 436 ? -6.445 41.230 11.885 1.00 13.10 436 VAL B O 1
ATOM 8341 N N . LYS B 1 437 ? -8.676 41.041 11.619 1.00 11.21 437 LYS B N 1
ATOM 8342 C CA . LYS B 1 437 ? -9.000 41.727 12.862 1.00 11.47 437 LYS B CA 1
ATOM 8343 C C . LYS B 1 437 ? -9.549 40.668 13.809 1.00 10.87 437 LYS B C 1
ATOM 8344 O O . LYS B 1 437 ? -10.628 40.116 13.586 1.00 11.32 437 LYS B O 1
ATOM 8350 N N . ILE B 1 438 ? -8.793 40.383 14.860 1.00 11.45 438 ILE B N 1
ATOM 8351 C CA . ILE B 1 438 ? -9.176 39.387 15.850 1.00 11.86 438 ILE B CA 1
ATOM 8352 C C . ILE B 1 438 ? -10.272 39.925 16.764 1.00 10.99 438 ILE B C 1
ATOM 8353 O O . ILE B 1 438 ? -10.194 41.056 17.244 1.00 13.47 438 ILE B O 1
ATOM 8358 N N . ASN B 1 439 ? -11.294 39.113 17.002 1.00 11.03 439 ASN B N 1
ATOM 8359 C CA . ASN B 1 439 ? -12.392 39.511 17.874 1.00 12.65 439 ASN B CA 1
ATOM 8360 C C . ASN B 1 439 ? -12.906 38.264 18.578 1.00 11.01 439 ASN B C 1
ATOM 8361 O O . ASN B 1 439 ? -13.912 37.676 18.177 1.00 12.24 439 ASN B O 1
ATOM 8366 N N . ASN B 1 440 ? -12.205 37.872 19.636 1.00 9.92 440 ASN B N 1
ATOM 8367 C CA . ASN B 1 440 ? -12.549 36.670 20.384 1.00 9.53 440 ASN B CA 1
ATOM 8368 C C . ASN B 1 440 ? -13.295 36.937 21.683 1.00 10.30 440 ASN B C 1
ATOM 8369 O O . ASN B 1 440 ? -13.175 38.004 22.277 1.00 11.28 440 ASN B O 1
ATOM 8374 N N . ALA B 1 441 ? -14.061 35.947 22.122 1.00 9.26 441 ALA B N 1
ATOM 8375 C CA . ALA B 1 441 ? -14.814 36.044 23.368 1.00 9.40 441 ALA B CA 1
ATOM 8376 C C . ALA B 1 441 ? -15.019 34.623 23.876 1.00 9.23 441 ALA B C 1
ATOM 8377 O O . ALA B 1 441 ? -14.806 33.663 23.140 1.00 9.12 441 ALA B O 1
ATOM 8379 N N . PRO B 1 442 ? -15.428 34.466 25.141 1.00 9.54 442 PRO B N 1
ATOM 8380 C CA . PRO B 1 442 ? -15.631 33.117 25.669 1.00 9.89 442 PRO B CA 1
ATOM 8381 C C . PRO B 1 442 ? -16.761 32.341 25.007 1.00 8.98 442 PRO B C 1
ATOM 8382 O O . PRO B 1 442 ? -17.644 32.909 24.371 1.00 8.64 442 PRO B O 1
ATOM 8386 N N . SER B 1 443 ? -16.704 31.028 25.178 1.00 8.81 443 SER B N 1
ATOM 8387 C CA . SER B 1 443 ? -17.698 30.105 24.657 1.00 9.38 443 SER B CA 1
ATOM 8388 C C . SER B 1 443 ? -19.128 30.544 24.983 1.00 8.84 443 SER B C 1
ATOM 8389 O O . SER B 1 443 ? -19.998 30.547 24.114 1.00 9.54 443 SER B O 1
ATOM 8392 N N . ALA B 1 444 ? -19.365 30.921 26.237 1.00 8.84 444 ALA B N 1
ATOM 8393 C CA . ALA B 1 444 ? -20.695 31.333 26.673 1.00 9.14 444 ALA B CA 1
ATOM 8394 C C . ALA B 1 444 ? -21.219 32.554 25.932 1.00 10.02 444 ALA B C 1
ATOM 8395 O O . ALA B 1 444 ? -22.429 32.788 25.891 1.00 11.70 444 ALA B O 1
ATOM 8397 N N . VAL B 1 445 ? -20.312 33.341 25.362 1.00 9.43 445 VAL B N 1
ATOM 8398 C CA . VAL B 1 445 ? -20.706 34.519 24.605 1.00 9.46 445 VAL B CA 1
ATOM 8399 C C . VAL B 1 445 ? -20.869 34.194 23.120 1.00 9.46 445 VAL B C 1
ATOM 8400 O O . VAL B 1 445 ? -21.934 34.416 22.546 1.00 10.71 445 VAL B O 1
ATOM 8404 N N . VAL B 1 446 ? -19.827 33.648 22.499 1.00 9.55 446 VAL B N 1
ATOM 8405 C CA . VAL B 1 446 ? -19.896 33.372 21.069 1.00 8.91 446 VAL B CA 1
ATOM 8406 C C . VAL B 1 446 ? -20.858 32.271 20.653 1.00 9.30 446 VAL B C 1
ATOM 8407 O O . VAL B 1 446 ? -21.313 32.253 19.508 1.00 10.10 446 VAL B O 1
ATOM 8411 N N . PHE B 1 447 ? -21.187 31.363 21.569 1.00 9.01 447 PHE B N 1
ATOM 8412 C CA . PHE B 1 447 ? -22.112 30.286 21.235 1.00 9.04 447 PHE B CA 1
ATOM 8413 C C . PHE B 1 447 ? -23.541 30.526 21.722 1.00 10.31 447 PHE B C 1
ATOM 8414 O O . PHE B 1 447 ? -24.399 29.652 21.589 1.00 11.35 447 PHE B O 1
ATOM 8422 N N . ALA B 1 448 ? -23.802 31.698 22.290 1.00 10.25 448 ALA B N 1
ATOM 8423 C CA . ALA B 1 448 ? -25.154 32.029 22.735 1.00 9.62 448 ALA B CA 1
ATOM 8424 C C . ALA B 1 448 ? -25.931 32.434 21.483 1.00 10.36 448 ALA B C 1
ATOM 8425 O O . ALA B 1 448 ? -25.353 32.987 20.539 1.00 10.60 448 ALA B O 1
ATOM 8427 N N . ASP B 1 449 ? -27.235 32.170 21.470 1.00 10.29 449 ASP B N 1
ATOM 8428 C CA . ASP B 1 449 ? -28.054 32.499 20.309 1.00 10.04 449 ASP B CA 1
ATOM 8429 C C . ASP B 1 449 ? -27.871 33.923 19.799 1.00 10.24 449 ASP B C 1
ATOM 8430 O O . ASP B 1 449 ? -27.769 34.146 18.591 1.00 10.22 449 ASP B O 1
ATOM 8435 N N . GLU B 1 450 ? -27.808 34.877 20.723 1.00 11.34 450 GLU B N 1
ATOM 8436 C CA . GLU B 1 450 ? -27.654 36.288 20.388 1.00 12.35 450 GLU B CA 1
ATOM 8437 C C . GLU B 1 450 ? -26.397 36.627 19.605 1.00 11.40 450 GLU B C 1
ATOM 8438 O O . GLU B 1 450 ? -26.269 37.737 19.086 1.00 13.23 450 GLU B O 1
ATOM 8444 N N . PHE B 1 451 ? -25.465 35.685 19.527 1.00 10.82 451 PHE B N 1
ATOM 8445 C CA . PHE B 1 451 ? -24.247 35.913 18.767 1.00 10.63 451 PHE B CA 1
ATOM 8446 C C . PHE B 1 451 ? -24.183 34.977 17.564 1.00 10.11 451 PHE B C 1
ATOM 8447 O O . PHE B 1 451 ? -24.314 35.414 16.422 1.00 10.71 451 PHE B O 1
ATOM 8455 N N . ILE B 1 452 ? -24.019 33.685 17.821 1.00 10.74 452 ILE B N 1
ATOM 8456 C CA . ILE B 1 452 ? -23.891 32.711 16.743 1.00 10.51 452 ILE B CA 1
ATOM 8457 C C . ILE B 1 452 ? -25.062 32.669 15.758 1.00 9.94 452 ILE B C 1
ATOM 8458 O O . ILE B 1 452 ? -24.852 32.496 14.551 1.00 10.33 452 ILE B O 1
ATOM 8463 N N . GLN B 1 453 ? -26.282 32.853 16.256 1.00 9.23 453 GLN B N 1
ATOM 8464 C CA . GLN B 1 453 ? -27.466 32.812 15.403 1.00 9.09 453 GLN B CA 1
ATOM 8465 C C . GLN B 1 453 ? -27.968 34.190 14.969 1.00 8.78 453 GLN B C 1
ATOM 8466 O O . GLN B 1 453 ? -29.144 34.360 14.647 1.00 10.28 453 GLN B O 1
ATOM 8472 N N . ARG B 1 454 ? -27.061 35.165 14.926 1.00 9.28 454 ARG B N 1
ATOM 8473 C CA . ARG B 1 454 ? -27.431 36.522 14.535 1.00 9.54 454 ARG B CA 1
ATOM 8474 C C . ARG B 1 454 ? -26.506 37.152 13.490 1.00 9.92 454 ARG B C 1
ATOM 8475 O O . ARG B 1 454 ? -26.328 38.371 13.451 1.00 10.08 454 ARG B O 1
ATOM 8483 N N . ALA B 1 455 ? -25.915 36.322 12.639 1.00 10.22 455 ALA B N 1
ATOM 8484 C CA . ALA B 1 455 ? -25.049 36.833 11.583 1.00 9.78 455 ALA B CA 1
ATOM 8485 C C . ALA B 1 455 ? -25.875 37.711 10.638 1.00 10.15 455 ALA B C 1
ATOM 8486 O O . ALA B 1 455 ? -25.354 38.658 10.044 1.00 10.54 455 ALA B O 1
ATOM 8488 N N . SER B 1 456 ? -27.163 37.402 10.501 1.00 11.16 456 SER B N 1
ATOM 8489 C CA . SER B 1 456 ? -28.024 38.185 9.618 1.00 12.78 456 SER B CA 1
ATOM 8490 C C . SER B 1 456 ? -28.218 39.603 10.150 1.00 12.97 456 SER B C 1
ATOM 8491 O O . SER B 1 456 ? -28.646 40.494 9.416 1.00 13.79 456 SER B O 1
ATOM 8494 N N . GLU B 1 457 ? -27.907 39.804 11.428 1.00 12.98 457 GLU B N 1
ATOM 8495 C CA . GLU B 1 457 ? -28.010 41.119 12.051 1.00 13.61 457 GLU B CA 1
ATOM 8496 C C . GLU B 1 457 ? -26.596 41.680 12.188 1.00 14.15 457 GLU B C 1
ATOM 8497 O O . GLU B 1 457 ? -26.361 42.668 12.883 1.00 15.40 457 GLU B O 1
ATOM 8503 N N . CYS B 1 458 ? -25.663 41.011 11.515 1.00 13.92 458 CYS B N 1
ATOM 8504 C CA . CYS B 1 458 ? -24.254 41.387 11.472 1.00 14.14 458 CYS B CA 1
ATOM 8505 C C . CYS B 1 458 ? -23.523 41.372 12.821 1.00 13.28 458 CYS B C 1
ATOM 8506 O O . CYS B 1 458 ? -22.614 42.170 13.051 1.00 14.61 458 CYS B O 1
ATOM 8509 N N . LYS B 1 459 ? -23.904 40.446 13.703 1.00 12.35 459 LYS B N 1
ATOM 8510 C CA . LYS B 1 459 ? -23.261 40.321 15.013 1.00 13.22 459 LYS B CA 1
ATOM 8511 C C . LYS B 1 459 ? -21.791 39.946 14.801 1.00 13.43 459 LYS B C 1
ATOM 8512 O O . LYS B 1 459 ? -20.906 40.431 15.505 1.00 15.15 459 LYS B O 1
ATOM 8518 N N . TRP B 1 460 ? -21.549 39.045 13.854 1.00 11.83 460 TRP B N 1
ATOM 8519 C CA . TRP B 1 460 ? -20.190 38.671 13.468 1.00 11.00 460 TRP B CA 1
ATOM 8520 C C . TRP B 1 460 ? -20.236 38.864 11.953 1.00 11.51 460 TRP B C 1
ATOM 8521 O O . TRP B 1 460 ? -21.213 38.485 11.304 1.00 12.01 460 TRP B O 1
ATOM 8532 N N . THR B 1 461 ? -19.193 39.472 11.395 1.00 12.02 461 THR B N 1
ATOM 8533 C CA . THR B 1 461 ? -19.188 39.834 9.978 1.00 12.68 461 THR B CA 1
ATOM 8534 C C . THR B 1 461 ? -18.159 39.226 9.040 1.00 12.14 461 THR B C 1
ATOM 8535 O O . THR B 1 461 ? -18.021 39.682 7.901 1.00 13.90 461 THR B O 1
ATOM 8539 N N . GLY B 1 462 ? -17.431 38.218 9.492 1.00 10.60 462 GLY B N 1
ATOM 8540 C CA . GLY B 1 462 ? -16.429 37.630 8.626 1.00 10.67 462 GLY B CA 1
ATOM 8541 C C . GLY B 1 462 ? -16.256 36.149 8.857 1.00 9.99 462 GLY B C 1
ATOM 8542 O O . GLY B 1 462 ? -17.122 35.354 8.496 1.00 11.18 462 GLY B O 1
ATOM 8543 N N . MET B 1 463 ? -15.128 35.792 9.461 1.00 9.48 463 MET B N 1
ATOM 8544 C CA . MET B 1 463 ? -14.783 34.412 9.769 1.00 8.96 463 MET B CA 1
ATOM 8545 C C . MET B 1 463 ? -15.083 34.108 11.235 1.00 8.49 463 MET B C 1
ATOM 8546 O O . MET B 1 463 ? -14.877 34.950 12.114 1.00 9.31 463 MET B O 1
ATOM 8551 N N . PHE B 1 464 ? -15.557 32.894 11.491 1.00 8.15 464 PHE B N 1
ATOM 8552 C CA . PHE B 1 464 ? -15.882 32.456 12.847 1.00 7.61 464 PHE B CA 1
ATOM 8553 C C . PHE B 1 464 ? -15.440 30.996 12.947 1.00 8.34 464 PHE B C 1
ATOM 8554 O O . PHE B 1 464 ? -16.058 30.110 12.354 1.00 8.38 464 PHE B O 1
ATOM 8562 N N . GLU B 1 465 ? -14.352 30.749 13.672 1.00 8.46 465 GLU B N 1
ATOM 8563 C CA . GLU B 1 465 ? -13.845 29.389 13.823 1.00 8.30 465 GLU B CA 1
ATOM 8564 C C . GLU B 1 465 ? -14.274 28.695 15.107 1.00 8.56 465 GLU B C 1
ATOM 8565 O O . GLU B 1 465 ? -14.169 29.257 16.199 1.00 9.02 465 GLU B O 1
ATOM 8571 N N . PHE B 1 466 ? -14.765 27.470 14.960 1.00 8.04 466 PHE B N 1
ATOM 8572 C CA . PHE B 1 466 ? -15.148 26.634 16.088 1.00 8.43 466 PHE B CA 1
ATOM 8573 C C . PHE B 1 466 ? -15.368 25.237 15.533 1.00 8.49 466 PHE B C 1
ATOM 8574 O O . PHE B 1 466 ? -15.049 24.976 14.373 1.00 8.77 466 PHE B O 1
ATOM 8582 N N . ALA B 1 467 ? -15.883 24.334 16.355 1.00 8.41 467 ALA B N 1
ATOM 8583 C CA . ALA B 1 467 ? -16.127 22.978 15.903 1.00 8.80 467 ALA B CA 1
ATOM 8584 C C . ALA B 1 467 ? -17.556 22.546 16.164 1.00 8.85 467 ALA B C 1
ATOM 8585 O O . ALA B 1 467 ? -18.150 22.899 17.186 1.00 9.11 467 ALA B O 1
ATOM 8587 N N . TRP B 1 468 ? -18.118 21.807 15.215 1.00 9.10 468 TRP B N 1
ATOM 8588 C CA . TRP B 1 468 ? -19.451 21.253 15.390 1.00 8.47 468 TRP B CA 1
ATOM 8589 C C . TRP B 1 468 ? -19.229 19.814 15.837 1.00 9.15 468 TRP B C 1
ATOM 8590 O O . TRP B 1 468 ? -18.420 19.093 15.245 1.00 9.09 468 TRP B O 1
ATOM 8601 N N . VAL B 1 469 ? -19.928 19.411 16.892 1.00 9.18 469 VAL B N 1
ATOM 8602 C CA . VAL B 1 469 ? -19.864 18.039 17.380 1.00 9.94 469 VAL B CA 1
ATOM 8603 C C . VAL B 1 469 ? -21.184 17.451 16.903 1.00 10.43 469 VAL B C 1
ATOM 8604 O O . VAL B 1 469 ? -22.252 17.950 17.253 1.00 10.75 469 VAL B O 1
ATOM 8608 N N . SER B 1 470 ? -21.114 16.401 16.094 1.00 10.38 470 SER B N 1
ATOM 8609 C CA . SER B 1 470 ? -22.328 15.809 15.550 1.00 10.93 470 SER B CA 1
ATOM 8610 C C . SER B 1 470 ? -22.689 14.438 16.084 1.00 10.49 470 SER B C 1
ATOM 8611 O O . SER B 1 470 ? -21.837 13.696 16.571 1.00 11.33 470 SER B O 1
ATOM 8614 N N . ASN B 1 471 ? -23.976 14.116 15.989 1.00 11.46 471 ASN B N 1
ATOM 8615 C CA . ASN B 1 471 ? -24.462 12.800 16.376 1.00 11.80 471 ASN B CA 1
ATOM 8616 C C . ASN B 1 471 ? -24.729 12.074 15.054 1.00 11.85 471 ASN B C 1
ATOM 8617 O O . ASN B 1 471 ? -24.371 12.577 13.982 1.00 12.47 471 ASN B O 1
ATOM 8622 N N . LEU B 1 472 ? -25.353 10.903 15.116 1.00 11.83 472 LEU B N 1
ATOM 8623 C CA . LEU B 1 472 ? -25.621 10.130 13.906 1.00 12.36 472 LEU B CA 1
ATOM 8624 C C . LEU B 1 472 ? -26.846 10.568 13.110 1.00 11.25 472 LEU B C 1
ATOM 8625 O O . LEU B 1 472 ? -27.154 9.982 12.072 1.00 12.29 472 LEU B O 1
ATOM 8630 N N . GLN B 1 473 ? -27.547 11.593 13.581 1.00 11.29 473 GLN B N 1
ATOM 8631 C CA . GLN B 1 473 ? -28.722 12.074 12.864 1.00 12.09 473 GLN B CA 1
ATOM 8632 C C . GLN B 1 473 ? -28.303 13.138 11.851 1.00 11.83 473 GLN B C 1
ATOM 8633 O O . GLN B 1 473 ? -28.707 14.298 11.937 1.00 13.34 473 GLN B O 1
ATOM 8639 N N . GLU B 1 474 ? -27.491 12.724 10.886 1.00 11.48 474 GLU B N 1
ATOM 8640 C CA . GLU B 1 474 ? -26.989 13.626 9.854 1.00 12.05 474 GLU B CA 1
ATOM 8641 C C . GLU B 1 474 ? -28.016 13.886 8.757 1.00 12.20 474 GLU B C 1
ATOM 8642 O O . GLU B 1 474 ? -28.507 12.955 8.114 1.00 11.83 474 GLU B O 1
ATOM 8648 N N . ASP B 1 475 ? -28.333 15.159 8.542 1.00 12.96 475 ASP B N 1
ATOM 8649 C CA . ASP B 1 475 ? -29.308 15.548 7.530 1.00 13.39 475 ASP B CA 1
ATOM 8650 C C . ASP B 1 475 ? -28.834 16.717 6.671 1.00 12.85 475 ASP B C 1
ATOM 8651 O O . ASP B 1 475 ? -29.579 17.213 5.825 1.00 13.15 475 ASP B O 1
ATOM 8656 N N . GLY B 1 476 ? -27.591 17.144 6.886 1.00 11.81 476 GLY B N 1
ATOM 8657 C CA . GLY B 1 476 ? -27.039 18.260 6.136 1.00 11.69 476 GLY B CA 1
ATOM 8658 C C . GLY B 1 476 ? -27.707 19.589 6.451 1.00 10.01 476 GLY B C 1
ATOM 8659 O O . GLY B 1 476 ? -27.480 20.579 5.753 1.00 10.80 476 GLY B O 1
ATOM 8660 N N . SER B 1 477 ? -28.511 19.623 7.512 1.00 10.37 477 SER B N 1
ATOM 8661 C CA . SER B 1 477 ? -29.232 20.838 7.891 1.00 11.02 477 SER B CA 1
ATOM 8662 C C . SER B 1 477 ? -28.342 22.031 8.222 1.00 9.76 477 SER B C 1
ATOM 8663 O O . SER B 1 477 ? -28.799 23.165 8.181 1.00 11.67 477 SER B O 1
ATOM 8666 N N . LEU B 1 478 ? -27.081 21.783 8.555 1.00 9.70 478 LEU B N 1
ATOM 8667 C CA . LEU B 1 478 ? -26.162 22.879 8.847 1.00 10.06 478 LEU B CA 1
ATOM 8668 C C . LEU B 1 478 ? -25.997 23.758 7.613 1.00 9.15 478 LEU B C 1
ATOM 8669 O O . LEU B 1 478 ? -25.636 24.931 7.717 1.00 10.38 478 LEU B O 1
ATOM 8674 N N . PHE B 1 479 ? -26.261 23.194 6.438 1.00 9.10 479 PHE B N 1
ATOM 8675 C CA . PHE B 1 479 ? -26.089 23.950 5.211 1.00 9.77 479 PHE B CA 1
ATOM 8676 C C . PHE B 1 479 ? -27.304 24.041 4.307 1.00 9.76 479 PHE B C 1
ATOM 8677 O O . PHE B 1 479 ? -27.194 24.445 3.151 1.00 9.99 479 PHE B O 1
ATOM 8685 N N . GLN B 1 480 ? -28.469 23.686 4.835 1.00 9.67 480 GLN B N 1
ATOM 8686 C CA . GLN B 1 480 ? -29.690 23.777 4.047 1.00 9.91 480 GLN B CA 1
ATOM 8687 C C . GLN B 1 480 ? -30.319 25.145 4.195 1.00 9.78 480 GLN B C 1
ATOM 8688 O O . GLN B 1 480 ? -30.253 25.764 5.260 1.00 9.98 480 GLN B O 1
ATOM 8694 N N . TYR B 1 481 ? -30.927 25.622 3.120 1.00 10.92 481 TYR B N 1
ATOM 8695 C CA . TYR B 1 481 ? -31.647 26.876 3.183 1.00 10.53 481 TYR B CA 1
ATOM 8696 C C . TYR B 1 481 ? -33.054 26.449 3.587 1.00 11.69 481 TYR B C 1
ATOM 8697 O O . TYR B 1 481 ? -33.651 27.006 4.506 1.00 11.95 481 TYR B O 1
ATOM 8706 N N . LYS B 1 482 ? -33.562 25.421 2.915 1.00 11.69 482 LYS B N 1
ATOM 8707 C CA . LYS B 1 482 ? -34.894 24.910 3.197 1.00 13.37 482 LYS B CA 1
ATOM 8708 C C . LYS B 1 482 ? -34.952 23.396 3.058 1.00 13.41 482 LYS B C 1
ATOM 8709 O O . LYS B 1 482 ? -34.363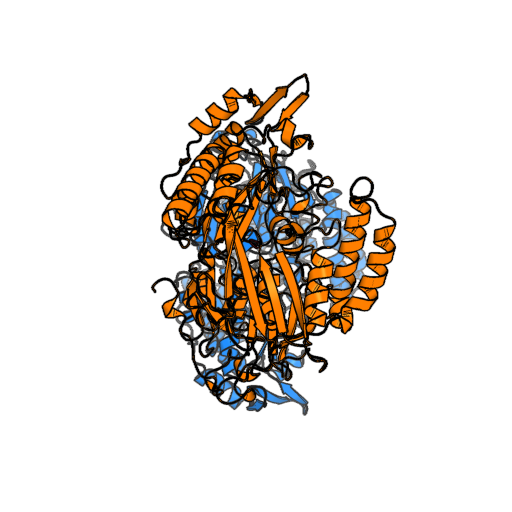 22.825 2.136 1.00 13.54 482 LYS B O 1
ATOM 8715 N N . ASN B 1 483 ? -35.630 22.740 3.994 1.00 12.63 483 ASN B N 1
ATOM 8716 C CA . ASN B 1 483 ? -35.803 21.299 3.892 1.00 12.23 483 ASN B CA 1
ATOM 8717 C C . ASN B 1 483 ? -37.079 21.180 3.072 1.00 11.92 483 ASN B C 1
ATOM 8718 O O . ASN B 1 483 ? -38.143 21.655 3.485 1.00 12.64 483 ASN B O 1
ATOM 8723 N N . LEU B 1 484 ? -36.971 20.556 1.905 1.00 12.15 484 LEU B N 1
ATOM 8724 C CA . LEU B 1 484 ? -38.105 20.430 1.001 1.00 12.88 484 LEU B CA 1
ATOM 8725 C C . LEU B 1 484 ? -39.246 19.525 1.450 1.00 13.38 484 LEU B C 1
ATOM 8726 O O . LEU B 1 484 ? -40.353 19.621 0.921 1.00 15.32 484 LEU B O 1
ATOM 8731 N N . ASN B 1 485 ? -38.996 18.655 2.420 1.00 12.28 485 ASN B N 1
ATOM 8732 C CA . ASN B 1 485 ? -40.045 17.755 2.883 1.00 12.59 485 ASN B CA 1
ATOM 8733 C C . ASN B 1 485 ? -41.050 18.456 3.787 1.00 13.27 485 ASN B C 1
ATOM 8734 O O . ASN B 1 485 ? -42.235 18.116 3.797 1.00 15.69 485 ASN B O 1
ATOM 8739 N N . THR B 1 486 ? -40.573 19.439 4.543 1.00 13.02 486 THR B N 1
ATOM 8740 C CA . THR B 1 486 ? -41.421 20.173 5.473 1.00 13.93 486 THR B CA 1
ATOM 8741 C C . THR B 1 486 ? -41.563 21.648 5.123 1.00 14.21 486 THR B C 1
ATOM 8742 O O . THR B 1 486 ? -42.469 22.320 5.614 1.00 16.16 486 THR B O 1
ATOM 8746 N N . GLY B 1 487 ? -40.665 22.150 4.280 1.00 13.36 487 GLY B N 1
ATOM 8747 C CA . GLY B 1 487 ? -40.705 23.550 3.897 1.00 13.65 487 GLY B CA 1
ATOM 8748 C C . GLY B 1 487 ? -40.050 24.444 4.936 1.00 12.72 487 GLY B C 1
ATOM 8749 O O . GLY B 1 487 ? -40.056 25.668 4.807 1.00 15.32 487 GLY B O 1
ATOM 8750 N N . ALA B 1 488 ? -39.471 23.834 5.962 1.00 12.55 488 ALA B N 1
ATOM 8751 C CA . ALA B 1 488 ? -38.820 24.586 7.028 1.00 12.98 488 ALA B CA 1
ATOM 8752 C C . ALA B 1 488 ? -37.535 25.266 6.564 1.00 13.43 488 ALA B C 1
ATOM 8753 O O . ALA B 1 488 ? -36.656 24.630 5.982 1.00 13.75 488 ALA B O 1
ATOM 8755 N N . ILE B 1 489 ? -37.437 26.566 6.823 1.00 12.48 489 ILE B N 1
ATOM 8756 C CA . ILE B 1 489 ? -36.248 27.335 6.469 1.00 12.31 489 ILE B CA 1
ATOM 8757 C C . ILE B 1 489 ? -35.258 27.134 7.617 1.00 11.47 489 ILE B C 1
ATOM 8758 O O . ILE B 1 489 ? -35.610 27.295 8.790 1.00 12.37 489 ILE B O 1
ATOM 8763 N N . MET B 1 490 ? -34.025 26.772 7.276 1.00 11.72 490 MET B N 1
ATOM 8764 C CA . MET B 1 490 ? -33.001 26.474 8.272 1.00 12.37 490 MET B CA 1
ATOM 8765 C C . MET B 1 490 ? -31.967 27.575 8.534 1.00 10.93 490 MET B C 1
ATOM 8766 O O . MET B 1 490 ? -31.002 27.360 9.271 1.00 11.84 490 MET B O 1
ATOM 8771 N N . VAL B 1 491 ? -32.167 28.746 7.936 1.00 11.40 491 VAL B N 1
ATOM 8772 C CA . VAL B 1 491 ? -31.267 29.881 8.135 1.00 10.98 491 VAL B CA 1
ATOM 8773 C C . VAL B 1 491 ? -31.938 30.805 9.151 1.00 10.93 491 VAL B C 1
ATOM 8774 O O . VAL B 1 491 ? -33.011 31.347 8.890 1.00 11.24 491 VAL B O 1
ATOM 8778 N N . PRO B 1 492 ? -31.317 31.000 10.324 1.00 10.75 492 PRO B N 1
ATOM 8779 C CA . PRO B 1 492 ? -31.928 31.869 11.334 1.00 11.50 492 PRO B CA 1
ATOM 8780 C C . PRO B 1 492 ? -31.910 33.365 11.038 1.00 12.14 492 PRO B C 1
ATOM 8781 O O . PRO B 1 492 ? -30.847 33.976 10.946 1.00 14.73 492 PRO B O 1
ATOM 8785 N N . THR B 1 493 ? -33.096 33.944 10.880 1.00 11.33 493 THR B N 1
ATOM 8786 C CA . THR B 1 493 ? -33.240 35.378 10.640 1.00 12.31 493 THR B CA 1
ATOM 8787 C C . THR B 1 493 ? -34.571 35.785 11.251 1.00 11.95 493 THR B C 1
ATOM 8788 O O . THR B 1 493 ? -35.375 34.934 11.628 1.00 11.10 493 THR B O 1
ATOM 8792 N N . LYS B 1 494 ? -34.818 37.083 11.345 1.00 12.77 494 LYS B N 1
ATOM 8793 C CA . LYS B 1 494 ? -36.072 37.540 11.916 1.00 14.45 494 LYS B CA 1
ATOM 8794 C C . LYS B 1 494 ? -37.248 36.990 11.111 1.00 12.87 494 LYS B C 1
ATOM 8795 O O . LYS B 1 494 ? -38.305 36.690 11.668 1.00 13.34 494 LYS B O 1
ATOM 8801 N N . GLU B 1 495 ? -37.045 36.831 9.805 1.00 13.37 495 GLU B N 1
ATOM 8802 C CA . GLU B 1 495 ? -38.090 36.337 8.914 1.00 13.50 495 GLU B CA 1
ATOM 8803 C C . GLU B 1 495 ? -38.568 34.905 9.154 1.00 13.58 495 GLU B C 1
ATOM 8804 O O . GLU B 1 495 ? -39.657 34.540 8.712 1.00 14.22 495 GLU B O 1
ATOM 8810 N N . ASN B 1 496 ? -37.767 34.086 9.831 1.00 12.23 496 ASN B N 1
ATOM 8811 C CA . ASN B 1 496 ? -38.196 32.717 10.118 1.00 12.28 496 ASN B CA 1
ATOM 8812 C C . ASN B 1 496 ? -38.173 32.486 11.627 1.00 10.99 496 ASN B C 1
ATOM 8813 O O . ASN B 1 496 ? -38.088 31.356 12.105 1.00 11.70 496 ASN B O 1
ATOM 8818 N N . ASN B 1 497 ? -38.257 33.585 12.373 1.00 10.40 497 ASN B N 1
ATOM 8819 C CA . ASN B 1 497 ? -38.264 33.545 13.828 1.00 10.95 497 ASN B CA 1
ATOM 8820 C C . ASN B 1 497 ? -36.986 32.964 14.430 1.00 10.16 497 ASN B C 1
ATOM 8821 O O . ASN B 1 497 ? -37.016 32.291 15.463 1.00 10.33 497 ASN B O 1
ATOM 8826 N N . TYR B 1 498 ? -35.867 33.244 13.771 1.00 10.19 498 TYR B N 1
ATOM 8827 C CA . TYR B 1 498 ? -34.541 32.823 14.213 1.00 10.28 498 TYR B CA 1
ATOM 8828 C C . TYR B 1 498 ? -34.380 31.321 14.423 1.00 9.57 498 TYR B C 1
ATOM 8829 O O . TYR B 1 498 ? -33.759 30.875 15.391 1.00 10.73 498 TYR B O 1
ATOM 8838 N N . GLN B 1 499 ? -34.925 30.544 13.494 1.00 10.23 499 GLN B N 1
ATOM 8839 C CA . GLN B 1 499 ? -34.847 29.090 13.570 1.00 9.68 499 GLN B CA 1
ATOM 8840 C C . GLN B 1 499 ? -33.746 28.529 12.677 1.00 9.26 499 GLN B C 1
ATOM 8841 O O . GLN B 1 499 ? -33.421 29.108 11.637 1.00 10.29 499 GLN B O 1
ATOM 8847 N N . GLY B 1 500 ? -33.171 27.403 13.088 1.00 9.65 500 GLY B N 1
ATOM 8848 C CA . GLY B 1 500 ? -32.142 26.773 12.278 1.00 10.93 500 GLY B CA 1
ATOM 8849 C C . GLY B 1 500 ? -30.696 27.004 12.676 1.00 9.58 500 GLY B C 1
ATOM 8850 O O . GLY B 1 500 ? -30.395 27.849 13.526 1.00 10.52 500 GLY B O 1
ATOM 8851 N N . GLN B 1 501 ? -29.799 26.257 12.035 1.00 9.46 501 GLN B N 1
ATOM 8852 C CA . GLN B 1 501 ? -28.370 26.337 12.312 1.00 10.11 501 GLN B CA 1
ATOM 8853 C C . GLN B 1 501 ? -27.474 26.671 11.116 1.00 9.42 501 GLN B C 1
ATOM 8854 O O . GLN B 1 501 ? -26.257 26.529 11.212 1.00 9.32 501 GLN B O 1
ATOM 8860 N N . ASN B 1 502 ? -28.060 27.084 9.996 1.00 9.65 502 ASN B N 1
ATOM 8861 C CA . ASN B 1 502 ? -27.266 27.480 8.828 1.00 9.04 502 ASN B CA 1
ATOM 8862 C C . ASN B 1 502 ? -26.922 28.929 9.169 1.00 9.10 502 ASN B C 1
ATOM 8863 O O . ASN B 1 502 ? -27.477 29.873 8.599 1.00 10.05 502 ASN B O 1
ATOM 8868 N N . ILE B 1 503 ? -25.998 29.085 10.113 1.00 9.07 503 ILE B N 1
ATOM 8869 C CA . ILE B 1 503 ? -25.624 30.396 10.622 1.00 9.43 503 ILE B CA 1
ATOM 8870 C C . ILE B 1 503 ? -24.933 31.346 9.662 1.00 9.29 503 ILE B C 1
ATOM 8871 O O . ILE B 1 503 ? -24.957 32.560 9.877 1.00 9.42 503 ILE B O 1
ATOM 8876 N N . GLY B 1 504 ? -24.339 30.799 8.603 1.00 8.79 504 GLY B N 1
ATOM 8877 C CA . GLY B 1 504 ? -23.651 31.618 7.619 1.00 9.47 504 GLY B CA 1
ATOM 8878 C C . GLY B 1 504 ? -24.529 32.089 6.473 1.00 8.83 504 GLY B C 1
ATOM 8879 O O . GLY B 1 504 ? -24.069 32.826 5.598 1.00 10.83 504 GLY B O 1
ATOM 8880 N N . GLY B 1 505 ? -25.785 31.648 6.460 1.00 9.13 505 GLY B N 1
ATOM 8881 C CA . GLY B 1 505 ? -26.718 32.075 5.429 1.00 10.39 505 GLY B CA 1
ATOM 8882 C C . GLY B 1 505 ? -26.538 31.569 4.010 1.00 10.41 505 GLY B C 1
ATOM 8883 O O . GLY B 1 505 ? -26.793 32.301 3.052 1.00 11.99 505 GLY B O 1
ATOM 8884 N N . TRP B 1 506 ? -26.116 30.321 3.858 1.00 9.62 506 TRP B N 1
ATOM 8885 C CA . TRP B 1 506 ? -25.927 29.753 2.527 1.00 9.87 506 TRP B CA 1
ATOM 8886 C C . TRP B 1 506 ? -27.227 29.237 1.930 1.00 10.64 506 TRP B C 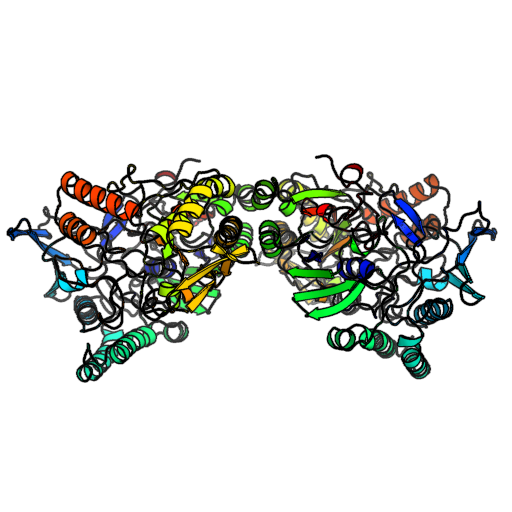1
ATOM 8887 O O . TRP B 1 506 ? -28.095 28.730 2.641 1.00 11.66 506 TRP B O 1
ATOM 8898 N N . ARG B 1 507 ? -27.362 29.388 0.619 1.00 10.48 507 ARG B N 1
ATOM 8899 C CA . ARG B 1 507 ? -28.509 28.848 -0.090 1.00 11.02 507 ARG B CA 1
ATOM 8900 C C . ARG B 1 507 ? -28.045 28.234 -1.397 1.00 10.91 507 ARG B C 1
ATOM 8901 O O . ARG B 1 507 ? -27.452 28.908 -2.240 1.00 10.96 507 ARG B O 1
ATOM 8909 N N . ASN B 1 508 ? -28.289 26.939 -1.533 1.00 10.26 508 ASN B N 1
ATOM 8910 C CA . ASN B 1 508 ? -27.959 26.211 -2.747 1.00 9.69 508 ASN B CA 1
ATOM 8911 C C . ASN B 1 508 ? -29.130 25.257 -2.919 1.00 10.11 508 ASN B C 1
ATOM 8912 O O . ASN B 1 508 ? -29.278 24.289 -2.174 1.00 10.08 508 ASN B O 1
ATOM 8917 N N . ASP B 1 509 ? -29.970 25.539 -3.906 1.00 10.40 509 ASP B N 1
ATOM 8918 C CA . ASP B 1 509 ? -31.160 24.733 -4.112 1.00 10.55 509 ASP B CA 1
ATOM 8919 C C . ASP B 1 509 ? -30.914 23.263 -4.409 1.00 9.98 509 ASP B C 1
ATOM 8920 O O . ASP B 1 509 ? -31.672 22.412 -3.951 1.00 10.10 509 ASP B O 1
ATOM 8925 N N . GLU B 1 510 ? -29.859 22.948 -5.154 1.00 10.28 510 GLU B N 1
ATOM 8926 C CA . GLU B 1 510 ? -29.587 21.549 -5.455 1.00 10.04 510 GLU B CA 1
ATOM 8927 C C . GLU B 1 510 ? -29.133 20.829 -4.185 1.00 9.75 510 GLU B C 1
ATOM 8928 O O . GLU B 1 510 ? -29.503 19.681 -3.957 1.00 10.18 510 GLU B O 1
ATOM 8934 N N . PHE B 1 511 ? -28.340 21.503 -3.354 1.00 10.52 511 PHE B N 1
ATOM 8935 C CA . PHE B 1 511 ? -27.888 20.905 -2.098 1.00 10.25 511 PHE B CA 1
ATOM 8936 C C . PHE B 1 511 ? -29.120 20.566 -1.254 1.00 8.87 511 PHE B C 1
ATOM 8937 O O . PHE B 1 511 ? -29.213 19.484 -0.682 1.00 9.23 511 PHE B O 1
ATOM 8945 N N . ASP B 1 512 ? -30.061 21.504 -1.181 1.00 9.25 512 ASP B N 1
ATOM 8946 C CA . ASP B 1 512 ? -31.289 21.295 -0.413 1.00 9.65 512 ASP B CA 1
ATOM 8947 C C . ASP B 1 512 ? -32.087 20.118 -0.959 1.00 9.27 512 ASP B C 1
ATOM 8948 O O . ASP B 1 512 ? -32.611 19.303 -0.200 1.00 9.89 512 ASP B O 1
ATOM 8953 N N . ARG B 1 513 ? -32.186 20.037 -2.282 1.00 9.36 513 ARG B N 1
ATOM 8954 C CA . ARG B 1 513 ? -32.944 18.963 -2.914 1.00 10.00 513 ARG B CA 1
ATOM 8955 C C . ARG B 1 513 ? -32.320 17.607 -2.608 1.00 9.33 513 ARG B C 1
ATOM 8956 O O . ARG B 1 513 ? -33.014 16.664 -2.238 1.00 10.05 513 ARG B O 1
ATOM 8964 N N . LEU B 1 514 ? -31.004 17.519 -2.755 1.00 9.51 514 LEU B N 1
ATOM 8965 C CA . LEU B 1 514 ? -30.288 16.273 -2.501 1.00 10.21 514 LEU B CA 1
ATOM 8966 C C . LEU B 1 514 ? -30.379 15.799 -1.055 1.00 9.92 514 LEU B C 1
ATOM 8967 O O . LEU B 1 514 ? -30.666 14.631 -0.794 1.00 9.88 514 LEU B O 1
ATOM 8972 N N . THR B 1 515 ? -30.129 16.703 -0.112 1.00 9.57 515 THR B N 1
ATOM 8973 C CA . THR B 1 515 ? -30.165 16.342 1.299 1.00 9.45 515 THR B CA 1
ATOM 8974 C C . THR B 1 515 ? -31.579 16.068 1.800 1.00 9.12 515 THR B C 1
ATOM 8975 O O . THR B 1 515 ? -31.776 15.194 2.640 1.00 9.75 515 THR B O 1
ATOM 8979 N N . SER B 1 516 ? -32.561 16.803 1.286 1.00 9.58 516 SER B N 1
ATOM 8980 C CA . SER B 1 516 ? -33.947 16.577 1.689 1.00 10.42 516 SER B CA 1
ATOM 8981 C C . SER B 1 516 ? -34.395 15.186 1.240 1.00 10.39 516 SER B C 1
ATOM 8982 O O . SER B 1 516 ? -35.151 14.513 1.937 1.00 11.68 516 SER B O 1
ATOM 8985 N N . GLN B 1 517 ? -33.924 14.747 0.077 1.00 10.88 517 GLN B N 1
ATOM 8986 C CA . GLN B 1 517 ? -34.299 13.424 -0.406 1.00 11.27 517 GLN B CA 1
ATOM 8987 C C . GLN B 1 517 ? -33.496 12.341 0.315 1.00 9.91 517 GLN B C 1
ATOM 8988 O O . GLN B 1 517 ? -34.018 11.268 0.624 1.00 10.87 517 GLN B O 1
ATOM 8994 N N . ALA B 1 518 ? -32.232 12.633 0.605 1.00 9.92 518 ALA B N 1
ATOM 8995 C CA . ALA B 1 518 ? -31.366 11.664 1.266 1.00 9.56 518 ALA B CA 1
ATOM 8996 C C . ALA B 1 518 ? -31.901 11.144 2.596 1.00 9.76 518 ALA B C 1
ATOM 8997 O O . ALA B 1 518 ? -31.803 9.953 2.881 1.00 10.85 518 ALA B O 1
ATOM 8999 N N . VAL B 1 519 ? -32.471 12.025 3.412 1.00 9.68 519 VAL B N 1
ATOM 9000 C CA . VAL B 1 519 ? -32.978 11.590 4.709 1.00 10.21 519 VAL B CA 1
ATOM 9001 C C . VAL B 1 519 ? -34.190 10.665 4.601 1.00 10.67 519 VAL B C 1
ATOM 9002 O O . VAL B 1 519 ? -34.531 9.970 5.562 1.00 11.88 519 VAL B O 1
ATOM 9006 N N . LEU B 1 520 ? -34.820 10.649 3.428 1.00 10.87 520 LEU B N 1
ATOM 9007 C CA . LEU B 1 520 ? -35.982 9.794 3.173 1.00 11.81 520 LEU B CA 1
ATOM 9008 C C . LEU B 1 520 ? -35.556 8.428 2.648 1.00 12.93 520 LEU B C 1
ATOM 9009 O O . LEU B 1 520 ? -36.368 7.504 2.580 1.00 13.34 520 LEU B O 1
ATOM 9014 N N . GLU B 1 521 ? -34.292 8.305 2.259 1.00 12.06 521 GLU B N 1
ATOM 9015 C CA . GLU B 1 521 ? -33.784 7.044 1.729 1.00 11.72 521 GLU B CA 1
ATOM 9016 C C . GLU B 1 521 ? -33.217 6.193 2.858 1.00 11.80 521 GLU B C 1
ATOM 9017 O O . GLU B 1 521 ? -32.118 6.449 3.354 1.00 12.60 521 GLU B O 1
ATOM 9023 N N . PHE B 1 522 ? -33.979 5.185 3.272 1.00 12.40 522 PHE B N 1
ATOM 9024 C CA . PHE B 1 522 ? -33.544 4.307 4.349 1.00 12.59 522 PHE B CA 1
ATOM 9025 C C . PHE B 1 522 ? -32.472 3.322 3.897 1.00 13.10 522 PHE B C 1
ATOM 9026 O O . PHE B 1 522 ? -31.749 2.761 4.720 1.00 13.93 522 PHE B O 1
ATOM 9034 N N . ASP B 1 523 ? -32.372 3.112 2.587 1.00 11.82 523 ASP B N 1
ATOM 9035 C CA . ASP B 1 523 ? -31.356 2.222 2.029 1.00 12.20 523 ASP B CA 1
ATOM 9036 C C . ASP B 1 523 ? -30.037 2.996 2.117 1.00 13.16 523 ASP B C 1
ATOM 9037 O O . ASP B 1 523 ? -29.892 4.051 1.498 1.00 13.04 523 ASP B O 1
ATOM 9042 N N . PRO B 1 524 ? -29.058 2.484 2.882 1.00 13.01 524 PRO B N 1
ATOM 9043 C CA . PRO B 1 524 ? -27.762 3.157 3.034 1.00 14.34 524 PRO B CA 1
ATOM 9044 C C . PRO B 1 524 ? -27.062 3.562 1.737 1.00 14.59 524 PRO B C 1
ATOM 9045 O O . PRO B 1 524 ? -26.429 4.617 1.677 1.00 14.98 524 PRO B O 1
ATOM 9049 N N . GLU B 1 525 ? -27.168 2.729 0.706 1.00 15.19 525 GLU B N 1
ATOM 9050 C CA . GLU B 1 525 ? -26.520 3.017 -0.573 1.00 15.42 525 GLU B CA 1
ATOM 9051 C C . GLU B 1 525 ? -27.128 4.205 -1.312 1.00 14.45 525 GLU B C 1
ATOM 9052 O O . GLU B 1 525 ? -26.408 5.017 -1.892 1.00 14.60 525 GLU B O 1
ATOM 9058 N N . ARG B 1 526 ? -28.453 4.296 -1.306 1.00 13.37 526 ARG B N 1
ATOM 9059 C CA . ARG B 1 526 ? -29.136 5.389 -1.984 1.00 13.49 526 ARG B CA 1
ATOM 9060 C C . ARG B 1 526 ? -28.892 6.683 -1.219 1.00 12.98 526 ARG B C 1
ATOM 9061 O O . ARG B 1 526 ? -28.629 7.726 -1.813 1.00 12.42 526 ARG B O 1
ATOM 9069 N N . ARG B 1 527 ? -28.960 6.595 0.103 1.00 12.67 527 ARG B N 1
ATOM 9070 C CA . ARG B 1 527 ? -28.726 7.738 0.973 1.00 12.27 527 ARG B CA 1
ATOM 9071 C C . ARG B 1 527 ? -27.295 8.247 0.772 1.00 11.67 527 ARG B C 1
ATOM 9072 O O . ARG B 1 527 ? -27.058 9.451 0.671 1.00 11.74 527 ARG B O 1
ATOM 9080 N N . LYS B 1 528 ? -26.347 7.320 0.691 1.00 11.67 528 LYS B N 1
ATOM 9081 C CA . LYS B 1 528 ? -24.945 7.675 0.513 1.00 12.03 528 LYS B CA 1
ATOM 9082 C C . LYS B 1 528 ? -24.676 8.415 -0.797 1.00 11.95 528 LYS B C 1
ATOM 9083 O O . LYS B 1 528 ? -23.956 9.413 -0.812 1.00 11.50 528 LYS B O 1
ATOM 9089 N N . GLN B 1 529 ? -25.246 7.936 -1.899 1.00 11.41 529 GLN B N 1
ATOM 9090 C CA . GLN B 1 529 ? -25.022 8.592 -3.184 1.00 10.74 529 GLN B CA 1
ATOM 9091 C C . GLN B 1 529 ? -25.499 10.036 -3.143 1.00 10.65 529 GLN B C 1
ATOM 9092 O O . GLN B 1 529 ? -24.819 10.939 -3.638 1.00 10.60 529 GLN B O 1
ATOM 9098 N N . LEU B 1 530 ? -26.670 10.254 -2.553 1.00 10.34 530 LEU B N 1
ATOM 9099 C CA . LEU B 1 530 ? -27.215 11.599 -2.458 1.00 10.17 530 LEU B CA 1
ATOM 9100 C C . LEU B 1 530 ? -26.325 12.487 -1.585 1.00 9.08 530 LEU B C 1
ATOM 9101 O O . LEU B 1 530 ? -26.050 13.633 -1.941 1.00 9.92 530 LEU B O 1
ATOM 9106 N N . PHE B 1 531 ? -25.873 11.961 -0.449 1.00 9.86 531 PHE B N 1
ATOM 9107 C CA . PHE B 1 5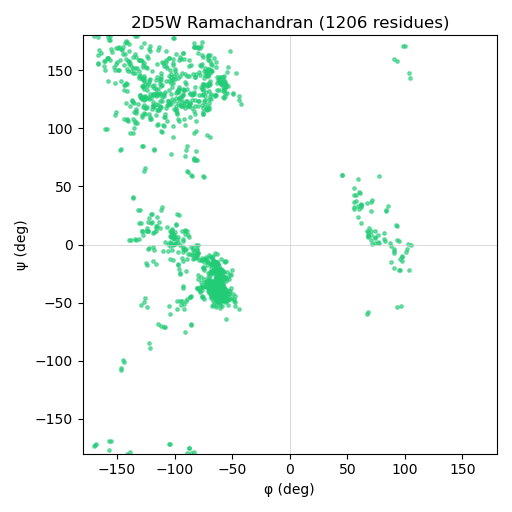31 ? -24.999 12.735 0.433 1.00 9.83 531 PHE B CA 1
ATOM 9108 C C . PHE B 1 531 ? -23.629 12.976 -0.194 1.00 10.23 531 PHE B C 1
ATOM 9109 O O . PHE B 1 531 ? -23.000 14.003 0.058 1.00 10.13 531 PHE B O 1
ATOM 9117 N N . TRP B 1 532 ? -23.157 12.036 -1.007 1.00 9.97 532 TRP B N 1
ATOM 9118 C CA . TRP B 1 532 ? -21.866 12.213 -1.663 1.00 10.26 532 TRP B CA 1
ATOM 9119 C C . TRP B 1 532 ? -21.962 13.345 -2.678 1.00 10.09 532 TRP B C 1
ATOM 9120 O O . TRP B 1 532 ? -21.054 14.173 -2.784 1.00 10.28 532 TRP B O 1
ATOM 9131 N N . ARG B 1 533 ? -23.072 13.397 -3.409 1.00 10.57 533 ARG B N 1
ATOM 9132 C CA . ARG B 1 533 ? -23.287 14.459 -4.383 1.00 10.07 533 ARG B CA 1
ATOM 9133 C C . ARG B 1 533 ? -23.396 15.795 -3.643 1.00 9.58 533 ARG B C 1
ATOM 9134 O O . ARG B 1 533 ? -22.843 16.804 -4.080 1.00 9.93 533 ARG B O 1
ATOM 9142 N N . ALA B 1 534 ? -24.106 15.794 -2.518 1.00 10.05 534 ALA B N 1
ATOM 9143 C CA . ALA B 1 534 ? -24.265 17.009 -1.723 1.00 9.67 534 ALA B CA 1
ATOM 9144 C C . ALA B 1 534 ? -22.904 17.537 -1.266 1.00 9.13 534 ALA B C 1
ATOM 9145 O O . ALA B 1 534 ? -22.653 18.741 -1.308 1.00 9.71 534 ALA B O 1
ATOM 9147 N N . GLN B 1 535 ? -22.025 16.637 -0.834 1.00 9.01 535 GLN B N 1
ATOM 9148 C CA . GLN B 1 535 ? -20.694 17.041 -0.394 1.00 8.93 535 GLN B CA 1
ATOM 9149 C C . GLN B 1 535 ? -19.850 17.555 -1.560 1.00 8.80 535 GLN B C 1
ATOM 9150 O O . GLN B 1 535 ? -19.015 18.441 -1.386 1.00 9.94 535 GLN B O 1
ATOM 9156 N N . GLU B 1 536 ? -20.067 17.006 -2.753 1.00 9.80 536 GLU B N 1
ATOM 9157 C CA . GLU B 1 536 ? -19.331 17.453 -3.933 1.00 10.32 536 GLU B CA 1
ATOM 9158 C C . GLU B 1 536 ? -19.680 18.918 -4.211 1.00 9.97 536 GLU B C 1
ATOM 9159 O O . GLU B 1 536 ? -18.800 19.750 -4.432 1.00 10.63 536 GLU B O 1
ATOM 9165 N N . ILE B 1 537 ? -20.971 19.229 -4.200 1.00 10.23 537 ILE B N 1
ATOM 9166 C CA . ILE B 1 537 ? -21.425 20.596 -4.434 1.00 10.79 537 ILE B CA 1
ATOM 9167 C C . ILE B 1 537 ? -20.926 21.511 -3.312 1.00 9.78 537 ILE B C 1
ATOM 9168 O O . ILE B 1 537 ? -20.453 22.622 -3.560 1.00 10.67 537 ILE B O 1
ATOM 9173 N N . TRP B 1 538 ? -21.028 21.027 -2.077 1.00 9.50 538 TRP B N 1
ATOM 9174 C CA . TRP B 1 538 ? -20.586 21.775 -0.906 1.00 9.41 538 TRP B CA 1
ATOM 9175 C C . TRP B 1 538 ? -19.114 22.187 -1.056 1.00 9.43 538 TRP B C 1
ATOM 9176 O O . TRP B 1 538 ? -18.750 23.340 -0.812 1.00 10.01 538 TRP B O 1
ATOM 9187 N N . ALA B 1 539 ? -18.268 21.245 -1.465 1.00 9.66 539 ALA B N 1
ATOM 9188 C CA . ALA B 1 539 ? -16.844 21.532 -1.633 1.00 10.18 539 ALA B CA 1
ATOM 9189 C C . ALA B 1 539 ? -16.577 22.521 -2.761 1.00 10.10 539 ALA B C 1
ATOM 9190 O O . ALA B 1 539 ? -15.632 23.308 -2.694 1.00 10.31 539 ALA B O 1
ATOM 9192 N N . GLU B 1 540 ? -17.395 22.477 -3.806 1.00 10.77 540 GLU B N 1
ATOM 9193 C CA . GLU B 1 540 ? -17.228 23.399 -4.919 1.00 11.66 540 GLU B CA 1
ATOM 9194 C C . GLU B 1 540 ? -17.567 24.831 -4.495 1.00 11.87 540 GLU B C 1
ATOM 9195 O O . GLU B 1 540 ? -16.938 25.789 -4.948 1.00 12.44 540 GLU B O 1
ATOM 9201 N N . GLU B 1 541 ? -18.541 24.968 -3.598 1.00 11.01 541 GLU B N 1
ATOM 9202 C CA . GLU B 1 541 ? -19.001 26.282 -3.150 1.00 10.77 541 GLU B CA 1
ATOM 9203 C C . GLU B 1 541 ? -18.400 26.825 -1.852 1.00 9.80 541 GLU B C 1
ATOM 9204 O O . GLU B 1 541 ? -18.438 28.033 -1.611 1.00 10.81 541 GLU B O 1
ATOM 9210 N N . LEU B 1 542 ? -17.861 25.940 -1.018 1.00 9.64 542 LEU B N 1
ATOM 9211 C CA . LEU B 1 542 ? -17.259 26.332 0.257 1.00 9.13 542 LEU B CA 1
ATOM 9212 C C . LEU B 1 542 ? -18.074 27.320 1.096 1.00 9.07 542 LEU B C 1
ATOM 9213 O O . LEU B 1 542 ? -17.606 28.418 1.401 1.00 10.39 542 LEU B O 1
ATOM 9218 N N . PRO B 1 543 ? -19.306 26.947 1.483 1.00 9.00 543 PRO B N 1
ATOM 9219 C CA . PRO B 1 543 ? -20.110 27.866 2.299 1.00 9.54 543 PRO B CA 1
ATOM 9220 C C . PRO B 1 543 ? -19.431 28.111 3.649 1.00 9.64 543 PRO B C 1
ATOM 9221 O O . PRO B 1 543 ? -19.669 29.124 4.309 1.00 9.63 543 PRO B O 1
ATOM 9225 N N . ALA B 1 544 ? -18.601 27.154 4.055 1.00 9.37 544 ALA B N 1
ATOM 9226 C CA . ALA B 1 544 ? -17.803 27.253 5.275 1.00 9.28 544 ALA B CA 1
ATOM 9227 C C . ALA B 1 544 ? -16.451 26.664 4.893 1.00 9.04 544 ALA B C 1
ATOM 9228 O O . ALA B 1 544 ? -16.353 25.905 3.922 1.00 10.00 544 ALA B O 1
ATOM 9230 N N . LEU B 1 545 ? -15.406 27.020 5.629 1.00 9.12 545 LEU B N 1
ATOM 9231 C CA . LEU B 1 545 ? -14.080 26.503 5.328 1.00 8.75 545 LEU B CA 1
ATOM 9232 C C . LEU B 1 545 ? -13.741 25.337 6.251 1.00 8.46 545 LEU B C 1
ATOM 9233 O O . LEU B 1 545 ? -13.641 25.502 7.469 1.00 8.92 545 LEU B O 1
ATOM 9238 N N . PRO B 1 546 ? -13.577 24.132 5.689 1.00 8.20 546 PRO B N 1
ATOM 9239 C CA . PRO B 1 546 ? -13.247 22.981 6.533 1.00 8.17 546 PRO B CA 1
ATOM 9240 C C . PRO B 1 546 ? -11.786 23.062 6.961 1.00 8.25 546 PRO B C 1
ATOM 9241 O O . PRO B 1 546 ? -10.926 23.406 6.151 1.00 8.82 546 PRO B O 1
ATOM 9245 N N . LEU B 1 547 ? -11.499 22.771 8.227 1.00 8.18 547 LEU B N 1
ATOM 9246 C CA . LEU B 1 547 ? -10.117 22.814 8.693 1.00 8.26 547 LEU B CA 1
ATOM 9247 C C . LEU B 1 547 ? -9.586 21.409 8.975 1.00 8.29 547 LEU B C 1
ATOM 9248 O O . LEU B 1 547 ? -8.750 20.903 8.226 1.00 9.78 547 LEU B O 1
ATOM 9253 N N . TYR B 1 548 ? -10.063 20.771 10.039 1.00 8.70 548 TYR B N 1
ATOM 9254 C CA . TYR B 1 548 ? -9.608 19.425 10.363 1.00 8.50 548 TYR B CA 1
ATOM 9255 C C . TYR B 1 548 ? -10.600 18.674 11.237 1.00 8.49 548 TYR B C 1
ATOM 9256 O O . TYR B 1 548 ? -11.472 19.280 11.866 1.00 8.93 548 TYR B O 1
ATOM 9265 N N . PHE B 1 549 ? -10.469 17.349 11.251 1.00 9.26 549 PHE B N 1
ATOM 9266 C CA . PHE B 1 549 ? -11.328 16.488 12.061 1.00 8.92 549 PHE B CA 1
ATOM 9267 C C . PHE B 1 549 ? -10.592 16.203 13.364 1.00 9.44 549 PHE B C 1
ATOM 9268 O O . PHE B 1 549 ? -9.411 15.847 13.358 1.00 10.71 549 PHE B O 1
ATOM 9276 N N . ARG B 1 550 ? -11.303 16.340 14.475 1.00 9.88 550 ARG B N 1
ATOM 9277 C CA . ARG B 1 550 ? -10.708 16.163 15.791 1.00 9.96 550 ARG B CA 1
ATOM 9278 C C . ARG B 1 550 ? -11.016 14.882 16.542 1.00 10.63 550 ARG B C 1
ATOM 9279 O O . ARG B 1 550 ? -11.982 14.175 16.250 1.00 11.23 550 ARG B O 1
ATOM 9287 N N . ALA B 1 551 ? -10.153 14.599 17.511 1.00 10.63 551 ALA B N 1
ATOM 9288 C CA . ALA B 1 551 ? -10.295 13.473 18.424 1.00 10.79 551 ALA B CA 1
ATOM 9289 C C . ALA B 1 551 ? -10.152 14.146 19.789 1.00 11.20 551 ALA B C 1
ATOM 9290 O O . ALA B 1 551 ? -9.284 15.007 19.969 1.00 12.51 551 ALA B O 1
ATOM 9292 N N . ASN B 1 552 ? -11.007 13.785 20.738 1.00 12.64 552 ASN B N 1
ATOM 9293 C CA . ASN B 1 552 ? -10.958 14.385 22.067 1.00 13.32 552 ASN B CA 1
ATOM 9294 C C . ASN B 1 552 ? -9.998 13.676 23.009 1.00 12.64 552 ASN B C 1
ATOM 9295 O O . ASN B 1 552 ? -10.036 12.452 23.144 1.00 12.62 552 ASN B O 1
ATOM 9300 N N . PRO B 1 553 ? -9.110 14.434 23.667 1.00 12.19 553 PRO B N 1
ATOM 9301 C CA . PRO B 1 553 ? -8.180 13.797 24.601 1.00 12.03 553 PRO B CA 1
ATOM 9302 C C . PRO B 1 553 ? -8.844 13.801 25.975 1.00 11.00 553 PRO B C 1
ATOM 9303 O O . PRO B 1 553 ? -9.511 14.771 26.340 1.00 12.34 553 PRO B O 1
ATOM 9307 N N . TYR B 1 554 ? -8.691 12.715 26.721 1.00 11.30 554 TYR B N 1
ATOM 9308 C CA . TYR B 1 554 ? -9.260 12.632 28.057 1.00 11.12 554 TYR B CA 1
ATOM 9309 C C . TYR B 1 554 ? -8.173 12.245 29.037 1.00 11.70 554 TYR B C 1
ATOM 9310 O O . TYR B 1 554 ? -7.379 11.346 28.763 1.00 13.37 554 TYR B O 1
ATOM 9319 N N . VAL B 1 555 ? -8.123 12.946 30.163 1.00 10.67 555 VAL B N 1
ATOM 9320 C CA . VAL B 1 555 ? -7.156 12.650 31.211 1.00 10.40 555 VAL B CA 1
ATOM 9321 C C . VAL B 1 555 ? -8.030 12.137 32.349 1.00 10.90 555 VAL B C 1
ATOM 9322 O O . VAL B 1 555 ? -8.890 12.856 32.856 1.00 11.66 555 VAL B O 1
ATOM 9326 N N . VAL B 1 556 ? -7.817 10.882 32.729 1.00 10.88 556 VAL B N 1
ATOM 9327 C CA . VAL B 1 556 ? -8.637 10.237 33.747 1.00 11.08 556 VAL B CA 1
ATOM 9328 C C . VAL B 1 556 ? -7.792 9.654 34.872 1.00 10.26 556 VAL B C 1
ATOM 9329 O O . VAL B 1 556 ? -6.869 8.882 34.625 1.00 11.36 556 VAL B O 1
ATOM 9333 N N . ARG B 1 557 ? -8.116 10.014 36.110 1.00 11.46 557 ARG B N 1
ATOM 9334 C CA . ARG B 1 557 ? -7.347 9.531 37.249 1.00 11.46 557 ARG B CA 1
ATOM 9335 C C . ARG B 1 557 ? -7.381 8.019 37.379 1.00 11.85 557 ARG B C 1
ATOM 9336 O O . ARG B 1 557 ? -8.392 7.378 37.089 1.00 12.38 557 ARG B O 1
ATOM 9344 N N . LYS B 1 558 ? -6.258 7.454 37.809 1.00 12.84 558 LYS B N 1
ATOM 9345 C CA . LYS B 1 558 ? -6.167 6.018 38.026 1.00 13.94 558 LYS B CA 1
ATOM 9346 C C . LYS B 1 558 ? -7.250 5.656 39.035 1.00 13.70 558 LYS B C 1
ATOM 9347 O O . LYS B 1 558 ? -7.499 6.406 39.982 1.00 14.82 558 LYS B O 1
ATOM 9353 N N . GLY B 1 559 ? -7.901 4.519 38.826 1.00 13.67 559 GLY B N 1
ATOM 9354 C CA . GLY B 1 559 ? -8.929 4.087 39.754 1.00 14.59 559 GLY B CA 1
ATOM 9355 C C . GLY B 1 559 ? -10.362 4.431 39.389 1.00 14.28 559 GLY B C 1
ATOM 9356 O O . GLY B 1 559 ? -11.287 3.790 39.878 1.00 15.36 559 GLY B O 1
ATOM 9357 N N . LEU B 1 560 ? -10.562 5.436 38.541 1.00 13.51 560 LEU B N 1
ATOM 9358 C CA . LEU B 1 560 ? -11.916 5.817 38.149 1.00 12.48 560 LEU B CA 1
ATOM 9359 C C . LEU B 1 560 ? -12.433 4.845 37.096 1.00 12.80 560 LEU B C 1
ATOM 9360 O O . LEU B 1 560 ? -11.763 4.593 36.094 1.00 13.01 560 LEU B O 1
ATOM 9365 N N . VAL B 1 561 ? -13.622 4.297 37.323 1.00 11.40 561 VAL B N 1
ATOM 9366 C CA . VAL B 1 561 ? -14.198 3.361 36.370 1.00 13.62 561 VAL B CA 1
ATOM 9367 C C . VAL B 1 561 ? -15.527 3.838 35.799 1.00 12.00 561 VAL B C 1
ATOM 9368 O O . VAL B 1 561 ? -16.295 4.552 36.454 1.00 11.96 561 VAL B O 1
ATOM 9372 N N . ASN B 1 562 ? -15.762 3.431 34.557 1.00 12.35 562 ASN B N 1
ATOM 9373 C CA . ASN B 1 562 ? -16.963 3.741 33.796 1.00 12.02 562 ASN B CA 1
ATOM 9374 C C . ASN B 1 562 ? -17.085 5.163 33.256 1.00 11.69 562 ASN B C 1
ATOM 9375 O O . ASN B 1 562 ? -18.118 5.524 32.693 1.00 12.21 562 ASN B O 1
ATOM 9380 N N . TYR B 1 563 ? -16.035 5.965 33.425 1.00 11.02 563 TYR B N 1
ATOM 9381 C CA . TYR B 1 563 ? -16.020 7.321 32.879 1.00 11.29 563 TYR B CA 1
ATOM 9382 C C . TYR B 1 563 ? -15.427 7.062 31.499 1.00 10.96 563 TYR B C 1
ATOM 9383 O O . TYR B 1 563 ? -14.217 7.183 31.290 1.00 12.01 563 TYR B O 1
ATOM 9392 N N . VAL B 1 564 ? -16.294 6.693 30.565 1.00 11.59 564 VAL B N 1
ATOM 9393 C CA . VAL B 1 564 ? -15.880 6.322 29.221 1.00 11.82 564 VAL B CA 1
ATOM 9394 C C . VAL B 1 564 ? -16.664 7.020 28.120 1.00 10.95 564 VAL B C 1
ATOM 9395 O O . VAL B 1 564 ? -17.871 7.239 28.241 1.00 12.71 564 VAL B O 1
ATOM 9399 N N . ALA B 1 565 ? -15.963 7.359 27.043 1.00 11.77 565 ALA B N 1
ATOM 9400 C CA . ALA B 1 565 ? -16.577 8.010 25.896 1.00 11.56 565 ALA B CA 1
ATOM 9401 C C . ALA B 1 565 ? -16.249 7.235 24.627 1.00 11.44 565 ALA B C 1
ATOM 9402 O O . ALA B 1 565 ? -15.268 6.495 24.573 1.00 13.67 565 ALA B O 1
ATOM 9404 N N . SER B 1 566 ? -17.093 7.394 23.614 1.00 12.75 566 SER B N 1
ATOM 9405 C CA . SER B 1 566 ? -16.886 6.747 22.325 1.00 12.98 566 SER B CA 1
ATOM 9406 C C . SER B 1 566 ? -17.246 7.791 21.275 1.00 13.59 566 SER B C 1
ATOM 9407 O O . SER B 1 566 ? -17.598 8.917 21.618 1.00 14.64 566 SER B O 1
ATOM 9410 N N . ALA B 1 567 ? -17.165 7.426 20.002 1.00 13.83 567 ALA B N 1
ATOM 9411 C CA . ALA B 1 567 ? -17.481 8.367 18.932 1.00 14.35 567 ALA B CA 1
ATOM 9412 C C . ALA B 1 567 ? -18.866 8.994 19.069 1.00 13.51 567 ALA B C 1
ATOM 9413 O O . ALA B 1 567 ? -19.042 10.184 18.806 1.00 14.48 567 ALA B O 1
ATOM 9415 N N . TYR B 1 568 ? -19.842 8.199 19.496 1.00 13.20 568 TYR B N 1
ATOM 9416 C CA . TYR B 1 568 ? -21.210 8.683 19.617 1.00 11.91 568 TYR B CA 1
ATOM 9417 C C . TYR B 1 568 ? -21.905 8.382 20.946 1.00 11.45 568 TYR B C 1
ATOM 9418 O O . TYR B 1 568 ? -23.132 8.453 21.033 1.00 11.36 568 TYR B O 1
ATOM 9427 N N . SER B 1 569 ? -21.136 8.060 21.982 1.00 11.52 569 SER B N 1
ATOM 9428 C CA . SER B 1 569 ? -21.735 7.767 23.284 1.00 12.22 569 SER B CA 1
ATOM 9429 C C . SER B 1 569 ? -22.566 8.961 23.744 1.00 11.80 569 SER B C 1
ATOM 9430 O O . SER B 1 569 ? -22.120 10.107 23.655 1.00 12.21 569 SER B O 1
ATOM 9433 N N . GLY B 1 570 ? -23.776 8.692 24.224 1.00 11.83 570 GLY B N 1
ATOM 9434 C CA . GLY B 1 570 ? -24.652 9.761 24.660 1.00 12.71 570 GLY B CA 1
ATOM 9435 C C . GLY B 1 570 ? -25.159 10.558 23.471 1.00 13.29 570 GLY B C 1
ATOM 9436 O O . GLY B 1 570 ? -25.730 11.636 23.630 1.00 16.03 570 GLY B O 1
ATOM 9437 N N . GLY B 1 571 ? -24.943 10.023 22.273 1.00 12.87 571 GLY B N 1
ATOM 9438 C CA . GLY B 1 571 ? -25.376 10.697 21.064 1.00 13.26 571 GLY B CA 1
ATOM 9439 C C . GLY B 1 571 ? -24.274 11.502 20.401 1.00 13.51 571 GLY B C 1
ATOM 9440 O O . GLY B 1 571 ? -23.996 11.325 19.215 1.00 13.89 571 GLY B O 1
ATOM 9441 N N . TYR B 1 572 ? -23.631 12.371 21.176 1.00 13.09 572 TYR B N 1
ATOM 9442 C CA . TYR B 1 572 ? -22.577 13.239 20.661 1.00 13.50 572 TYR B CA 1
ATOM 9443 C C . TYR B 1 572 ? -21.142 12.791 20.926 1.00 13.51 572 TYR B C 1
ATOM 9444 O O . TYR B 1 572 ? -20.195 13.484 20.553 1.00 15.37 572 TYR B O 1
ATOM 9453 N N . GLY B 1 573 ? -20.971 11.653 21.589 1.00 13.76 573 GLY B N 1
ATOM 9454 C CA . GLY B 1 573 ? -19.632 11.143 21.826 1.00 16.47 573 GLY B CA 1
ATOM 9455 C C . GLY B 1 573 ? -18.855 11.638 23.027 1.00 18.21 573 GLY B C 1
ATOM 9456 O O . GLY B 1 573 ? -17.629 11.743 22.974 1.00 22.56 573 GLY B O 1
ATOM 9457 N N . TYR B 1 574 ? -19.547 11.939 24.114 1.00 16.58 574 TYR B N 1
ATOM 9458 C CA . TYR B 1 574 ? -18.864 12.398 25.312 1.00 16.72 574 TYR B CA 1
ATOM 9459 C C . TYR B 1 574 ? -19.160 11.489 26.498 1.00 14.91 574 TYR B C 1
ATOM 9460 O O . TYR B 1 574 ? -19.991 10.583 26.410 1.00 15.03 574 TYR B O 1
ATOM 9469 N N . PRO B 1 575 ? -18.451 11.691 27.616 1.00 14.34 575 PRO B N 1
ATOM 9470 C CA . PRO B 1 575 ? -18.665 10.871 28.810 1.00 14.23 575 PRO B CA 1
ATOM 9471 C C . PRO B 1 575 ? -19.866 11.388 29.595 1.00 13.32 575 PRO B C 1
ATOM 9472 O O . PRO B 1 575 ? -20.394 12.459 29.294 1.00 14.95 575 PRO B O 1
ATOM 9476 N N . GLY B 1 576 ? -20.305 10.619 30.588 1.00 12.61 576 GLY B N 1
ATOM 9477 C CA . GLY B 1 576 ? -21.422 11.047 31.414 1.00 12.45 576 GLY B CA 1
ATOM 9478 C C . GLY B 1 576 ? -22.801 10.550 31.017 1.00 11.46 576 GLY B C 1
ATOM 9479 O O . GLY B 1 576 ? -23.794 10.928 31.634 1.00 12.79 576 GLY B O 1
ATOM 9480 N N . TRP B 1 577 ? -22.864 9.708 29.990 1.00 11.73 577 TRP B N 1
ATOM 9481 C CA . TRP B 1 577 ? -24.127 9.147 29.508 1.00 12.44 577 TRP B CA 1
ATOM 9482 C C . TRP B 1 577 ? -24.591 7.981 30.389 1.00 12.59 577 TRP B C 1
ATOM 9483 O O . TRP B 1 577 ? -25.697 7.461 30.223 1.00 13.65 577 TRP B O 1
ATOM 9494 N N . ASN B 1 578 ? -23.730 7.579 31.318 1.00 11.63 578 ASN B N 1
ATOM 9495 C CA . ASN B 1 578 ? -23.992 6.475 32.242 1.00 12.24 578 ASN B CA 1
ATOM 9496 C C . ASN B 1 578 ? -23.537 6.940 33.624 1.00 11.77 578 ASN B C 1
ATOM 9497 O O . ASN B 1 578 ? -22.965 6.171 34.394 1.00 12.23 578 ASN B O 1
ATOM 9502 N N . ALA B 1 579 ? -23.812 8.203 33.932 1.00 12.72 579 ALA B N 1
ATOM 9503 C CA . ALA B 1 579 ? -23.377 8.825 35.179 1.00 12.54 579 ALA B CA 1
ATOM 9504 C C . ALA B 1 579 ? -23.670 8.113 36.494 1.00 12.37 579 ALA B C 1
ATOM 9505 O O . ALA B 1 579 ? -22.950 8.312 37.475 1.00 13.45 579 ALA B O 1
ATOM 9507 N N . TRP B 1 580 ? -24.714 7.292 36.523 1.00 11.15 580 TRP B N 1
ATOM 9508 C CA . TRP B 1 580 ? -25.084 6.570 37.738 1.00 12.37 580 TRP B CA 1
ATOM 9509 C C . TRP B 1 580 ? -24.144 5.426 38.099 1.00 12.18 580 TRP B C 1
ATOM 9510 O O . TRP B 1 580 ? -24.219 4.896 39.207 1.00 13.32 580 TRP B O 1
ATOM 9521 N N . GLU B 1 581 ? -23.263 5.040 37.181 1.00 12.54 581 GLU B N 1
ATOM 9522 C CA . GLU B 1 581 ? -22.343 3.940 37.459 1.00 13.49 581 GLU B CA 1
ATOM 9523 C C . GLU B 1 581 ? -20.872 4.331 37.477 1.00 13.78 581 GLU B C 1
ATOM 9524 O O . GLU B 1 581 ? -19.994 3.471 37.491 1.00 14.05 581 GLU B O 1
ATOM 9530 N N . ILE B 1 582 ? -20.598 5.630 37.480 1.00 12.52 582 ILE B N 1
ATOM 9531 C CA . ILE B 1 582 ? -19.220 6.103 37.526 1.00 12.63 582 ILE B CA 1
ATOM 9532 C C . ILE B 1 582 ? -18.769 6.097 38.985 1.00 11.60 582 ILE B C 1
ATOM 9533 O O . ILE B 1 582 ? -19.461 6.622 39.856 1.00 11.61 582 ILE B O 1
ATOM 9538 N N . GLY B 1 583 ? -17.617 5.495 39.258 1.00 11.70 583 GLY B N 1
ATOM 9539 C CA . GLY B 1 583 ? -17.144 5.446 40.627 1.00 11.64 583 GLY B CA 1
ATOM 9540 C C . GLY B 1 583 ? -15.699 5.024 40.767 1.00 11.81 583 GLY B C 1
ATOM 9541 O O . GLY B 1 583 ? -15.027 4.724 39.783 1.00 12.16 583 GLY B O 1
ATOM 9542 N N . TRP B 1 584 ? -15.228 5.004 42.008 1.00 11.94 584 TRP B N 1
ATOM 9543 C CA . TRP B 1 584 ? -13.859 4.624 42.311 1.00 13.45 584 TRP B CA 1
ATOM 9544 C C . TRP B 1 584 ? -13.765 3.136 42.620 1.00 14.29 584 TRP B C 1
ATOM 9545 O O . TRP B 1 584 ? -14.510 2.619 43.454 1.00 14.36 584 TRP B O 1
ATOM 9556 N N . GLU B 1 585 ? -12.846 2.449 41.949 1.00 15.61 585 GLU B N 1
ATOM 9557 C CA . GLU B 1 585 ? -12.679 1.015 42.160 1.00 18.11 585 GLU B CA 1
ATOM 9558 C C . GLU B 1 585 ? -12.335 0.682 43.609 1.00 18.57 585 GLU B C 1
ATOM 9559 O O . GLU B 1 585 ? -12.716 -0.373 44.116 1.00 18.93 585 GLU B O 1
ATOM 9565 N N . SER B 1 586 ? -11.624 1.585 44.277 1.00 18.17 586 SER B N 1
ATOM 9566 C CA . SER B 1 586 ? -11.236 1.375 45.669 1.00 19.40 586 SER B CA 1
ATOM 9567 C C . SER B 1 586 ? -12.448 1.368 46.594 1.00 19.31 586 SER B C 1
ATOM 9568 O O . SER B 1 586 ? -12.362 0.922 47.739 1.00 20.62 586 SER B O 1
ATOM 9571 N N . ARG B 1 587 ? -13.575 1.867 46.095 1.00 18.74 587 ARG B N 1
ATOM 9572 C CA . ARG B 1 587 ? -14.800 1.916 46.883 1.00 18.53 587 ARG B CA 1
ATOM 9573 C C . ARG B 1 587 ? -15.791 0.824 46.495 1.00 17.87 587 ARG B C 1
ATOM 9574 O O . ARG B 1 587 ? -16.890 0.746 47.047 1.00 18.63 587 ARG B O 1
ATOM 9582 N N . GLY B 1 588 ? -15.401 -0.016 45.543 1.00 17.38 588 GLY B N 1
ATOM 9583 C CA . GLY B 1 588 ? -16.271 -1.100 45.127 1.00 17.38 588 GLY B CA 1
ATOM 9584 C C . GLY B 1 588 ? -17.009 -0.895 43.820 1.00 16.98 588 GLY B C 1
ATOM 9585 O O . GLY B 1 588 ? -17.781 -1.759 43.409 1.00 17.86 588 GLY B O 1
ATOM 9586 N N . ALA B 1 589 ? -16.788 0.239 43.161 1.00 16.43 589 ALA B N 1
ATOM 9587 C CA . ALA B 1 589 ? -17.453 0.505 41.890 1.00 16.10 589 ALA B CA 1
ATOM 9588 C C . ALA B 1 589 ? -17.136 -0.626 40.916 1.00 16.53 589 ALA B C 1
ATOM 9589 O O . ALA B 1 589 ? -15.976 -0.998 40.746 1.00 17.84 589 ALA B O 1
ATOM 9591 N N . VAL B 1 590 ? -18.171 -1.169 40.281 1.00 16.25 590 VAL B N 1
ATOM 9592 C CA . VAL B 1 590 ? -17.996 -2.270 39.339 1.00 16.48 590 VAL B CA 1
ATOM 9593 C C . VAL B 1 590 ? -17.806 -1.793 37.902 1.00 16.33 590 VAL B C 1
ATOM 9594 O O . VAL B 1 590 ? -18.679 -1.144 37.331 1.00 16.40 590 VAL B O 1
ATOM 9598 N N . LYS B 1 591 ? -16.662 -2.137 37.322 1.00 17.06 591 LYS B N 1
ATOM 9599 C CA . LYS B 1 591 ? -16.342 -1.747 35.954 1.00 17.39 591 LYS B CA 1
ATOM 9600 C C . LYS B 1 591 ? -17.255 -2.462 34.959 1.00 17.70 591 LYS B C 1
ATOM 9601 O O . LYS B 1 591 ? -17.409 -3.684 35.009 1.00 19.47 591 LYS B O 1
ATOM 9607 N N . LYS B 1 592 ? -17.857 -1.690 34.058 1.00 17.06 592 LYS B N 1
ATOM 9608 C CA . LYS B 1 592 ? -18.768 -2.228 33.051 1.00 18.29 592 LYS B CA 1
ATOM 9609 C C . LYS B 1 592 ? -18.348 -1.837 31.637 1.00 17.45 592 LYS B C 1
ATOM 9610 O O . LYS B 1 592 ? -18.825 -2.412 30.658 1.00 18.57 592 LYS B O 1
ATOM 9616 N N . TRP B 1 593 ? -17.465 -0.847 31.537 1.00 16.14 593 TRP B N 1
ATOM 9617 C CA . TRP B 1 593 ? -16.991 -0.368 30.245 1.00 15.93 593 TRP B CA 1
ATOM 9618 C C . TRP B 1 593 ? -15.481 -0.193 30.256 1.00 15.85 593 TRP B C 1
ATOM 9619 O O . TRP B 1 593 ? -14.886 0.056 31.302 1.00 16.87 593 TRP B O 1
ATOM 9630 N N . ASP B 1 594 ? -14.867 -0.333 29.086 1.00 16.64 594 ASP B N 1
ATOM 9631 C CA . ASP B 1 594 ? -13.422 -0.194 28.950 1.00 17.74 594 ASP B CA 1
ATOM 9632 C C . ASP B 1 594 ? -13.094 0.835 27.877 1.00 15.76 594 ASP B C 1
ATOM 9633 O O . ASP B 1 594 ? -13.427 0.653 26.706 1.00 16.19 594 ASP B O 1
ATOM 9638 N N . GLN B 1 595 ? -12.430 1.914 28.281 1.00 14.85 595 GLN B N 1
ATOM 9639 C CA . GLN B 1 595 ? -12.080 2.980 27.351 1.00 14.93 595 GLN B CA 1
ATOM 9640 C C . GLN B 1 595 ? -11.187 2.531 26.198 1.00 15.27 595 GLN B C 1
ATOM 9641 O O . GLN B 1 595 ? -11.299 3.045 25.087 1.00 14.94 595 GLN B O 1
ATOM 9647 N N . ALA B 1 596 ? -10.301 1.574 26.457 1.00 16.98 596 ALA B N 1
ATOM 9648 C CA . ALA B 1 596 ? -9.388 1.092 25.426 1.00 18.55 596 ALA B CA 1
ATOM 9649 C C . ALA B 1 596 ? -10.118 0.590 24.183 1.00 20.47 596 ALA B C 1
ATOM 9650 O O . ALA B 1 596 ? -9.585 0.643 23.075 1.00 22.10 596 ALA B O 1
ATOM 9652 N N . LYS B 1 597 ? -11.343 0.114 24.371 1.00 20.97 597 LYS B N 1
ATOM 9653 C CA . LYS B 1 597 ? -12.139 -0.411 23.269 1.00 21.85 597 LYS B CA 1
ATOM 9654 C C . LYS B 1 597 ? -12.593 0.647 22.263 1.00 21.09 597 LYS B C 1
ATOM 9655 O O . LYS B 1 597 ? -12.864 0.327 21.105 1.00 21.30 597 LYS B O 1
ATOM 9661 N N . TYR B 1 598 ? -12.665 1.905 22.690 1.00 19.62 598 TYR B N 1
ATOM 9662 C CA . TYR B 1 598 ? -13.130 2.965 21.799 1.00 19.76 598 TYR B CA 1
ATOM 9663 C C . TYR B 1 598 ? -12.123 4.070 21.510 1.00 19.89 598 TYR B C 1
ATOM 9664 O O . TYR B 1 598 ? -12.409 4.985 20.739 1.00 21.19 598 TYR B O 1
ATOM 9673 N N . ALA B 1 599 ? -10.948 3.992 22.121 1.00 19.75 599 ALA B N 1
ATOM 9674 C CA . ALA B 1 599 ? -9.933 5.016 21.915 1.00 19.28 599 ALA B CA 1
ATOM 9675 C C . ALA B 1 599 ? -8.888 4.597 20.891 1.00 19.99 599 ALA B C 1
ATOM 9676 O O . ALA B 1 599 ? -8.772 3.419 20.550 1.00 20.19 599 ALA B O 1
ATOM 9678 N N . LEU B 1 600 ? -8.137 5.573 20.395 1.00 20.90 600 LEU B N 1
ATOM 9679 C CA . LEU B 1 600 ? -7.083 5.304 19.427 1.00 23.71 600 LEU B CA 1
ATOM 9680 C C . LEU B 1 600 ? -5.998 4.506 20.142 1.00 25.35 600 LEU B C 1
ATOM 9681 O O . LEU B 1 600 ? -5.863 4.595 21.362 1.00 24.06 600 LEU B O 1
ATOM 9686 N N . SER B 1 601 ? -5.232 3.729 19.384 1.00 28.59 601 SER B N 1
ATOM 9687 C CA . SER B 1 601 ? -4.166 2.913 19.957 1.00 32.71 601 SER B CA 1
ATOM 9688 C C . SER B 1 601 ? -3.224 3.718 20.848 1.00 34.77 601 SER B C 1
ATOM 9689 O O . SER B 1 601 ? -3.246 4.949 20.839 1.00 35.70 601 SER B O 1
ATOM 9692 N N . THR B 1 602 ? -2.402 3.003 21.613 1.00 37.27 602 THR B N 1
ATOM 9693 C CA . THR B 1 602 ? -1.435 3.605 22.531 1.00 39.00 602 THR B CA 1
ATOM 9694 C C . THR B 1 602 ? -2.125 4.049 23.820 1.00 39.33 602 THR B C 1
ATOM 9695 O O . THR B 1 602 ? -3.364 3.906 23.900 1.00 39.94 602 THR B O 1
ATOM 9699 N N . ALA C 2 1 ? 25.232 43.990 43.592 0.50 23.60 1 ALA C N 1
ATOM 9700 C CA . ALA C 2 1 ? 23.810 43.818 44.002 0.50 22.33 1 ALA C CA 1
ATOM 9701 C C . ALA C 2 1 ? 23.040 42.992 42.979 0.50 21.41 1 ALA C C 1
ATOM 9702 O O . ALA C 2 1 ? 22.566 43.517 41.971 0.50 21.88 1 ALA C O 1
ATOM 9704 N N . SER C 2 2 ? 22.920 41.696 43.244 1.00 20.39 2 SER C N 1
ATOM 9705 C CA . SER C 2 2 ? 22.203 40.795 42.350 1.00 17.53 2 SER C CA 1
ATOM 9706 C C . SER C 2 2 ? 20.805 41.348 42.095 1.00 14.83 2 SER C C 1
ATOM 9707 O O . SER C 2 2 ? 20.257 42.068 42.927 1.00 15.12 2 SER C O 1
ATOM 9710 N N . LYS C 2 3 ? 20.232 41.010 40.943 1.00 11.48 3 LYS C N 1
ATOM 9711 C CA . LYS C 2 3 ? 18.897 41.482 40.589 1.00 11.26 3 LYS C CA 1
ATOM 9712 C C . LYS C 2 3 ? 17.898 40.325 40.565 1.00 11.51 3 LYS C C 1
ATOM 9713 O O . LYS C 2 3 ? 18.259 39.193 40.256 1.00 12.69 3 LYS C O 1
ATOM 9719 N N . PRO C 2 4 ? 16.629 40.593 40.915 1.00 12.00 4 PRO C N 1
ATOM 9720 C CA . PRO C 2 4 ? 15.605 39.543 40.924 1.00 11.59 4 PRO C CA 1
ATOM 9721 C C . PRO C 2 4 ? 14.777 39.391 39.659 1.00 10.16 4 PRO C C 1
ATOM 9722 O O . PRO C 2 4 ? 14.476 40.361 38.962 1.00 10.22 4 PRO C O 1
ATOM 9726 N N . LYS C 2 5 ? 14.389 38.150 39.393 1.00 10.59 5 LYS C N 1
ATOM 9727 C CA . LYS C 2 5 ? 13.536 37.826 38.261 1.00 10.68 5 LYS C CA 1
ATOM 9728 C C . LYS C 2 5 ? 12.787 36.540 38.599 1.00 10.68 5 LYS C C 1
ATOM 9729 O O . LYS C 2 5 ? 11.751 36.282 37.956 1.00 12.49 5 LYS C O 1
ATOM 9736 N N . ALA D 3 1 ? -29.439 18.056 16.352 0.60 23.87 1 ALA D N 1
ATOM 9737 C CA . ALA D 3 1 ? -28.743 19.332 16.024 0.60 22.82 1 ALA D CA 1
ATOM 9738 C C . ALA D 3 1 ? -27.316 19.328 16.562 0.60 22.25 1 ALA D C 1
ATOM 9739 O O . ALA D 3 1 ? -27.095 19.139 17.758 0.60 23.13 1 ALA D O 1
ATOM 9741 N N . SER D 3 2 ? -26.352 19.534 15.671 1.00 20.90 2 SER D N 1
ATOM 9742 C CA . SER D 3 2 ? -24.944 19.563 16.053 1.00 18.03 2 SER D CA 1
ATOM 9743 C C . SER D 3 2 ? -24.726 20.576 17.174 1.00 15.91 2 SER D C 1
ATOM 9744 O O . SER D 3 2 ? -25.420 21.589 17.250 1.00 16.67 2 SER D O 1
ATOM 9747 N N . LYS D 3 3 ? -23.761 20.298 18.045 1.00 13.26 3 LYS D N 1
ATOM 9748 C CA . LYS D 3 3 ? -23.465 21.193 19.155 1.00 12.74 3 LYS D CA 1
ATOM 9749 C C . LYS D 3 3 ? -22.130 21.886 18.930 1.00 12.20 3 LYS D C 1
ATOM 9750 O O . LYS D 3 3 ? -21.252 21.358 18.259 1.00 13.71 3 LYS D O 1
ATOM 9756 N N . THR D 3 4 ? -21.978 23.067 19.512 1.00 12.61 4 THR D N 1
ATOM 9757 C CA . THR D 3 4 ? -20.767 23.855 19.343 1.00 12.32 4 THR D CA 1
ATOM 9758 C C . THR D 3 4 ? -19.760 23.762 20.483 1.00 10.70 4 THR D C 1
ATOM 9759 O O . THR D 3 4 ? -20.130 23.631 21.648 1.00 10.42 4 THR D O 1
ATOM 9763 N N . LYS D 3 5 ? -18.482 23.844 20.125 1.00 11.43 5 LYS D N 1
ATOM 9764 C CA . LYS D 3 5 ? -17.390 23.825 21.093 1.00 11.71 5 LYS D CA 1
ATOM 9765 C C . LYS D 3 5 ? -16.164 24.477 20.458 1.00 11.58 5 LYS D C 1
ATOM 9766 O O . LYS D 3 5 ? -15.262 24.895 21.211 1.00 12.40 5 LYS D O 1
#

B-factor: mean 14.31, std 5.45, range [6.69, 63.61]

InterPro domains:
  IPR000914 Solute-binding protein family 5 domain [PF00496] (101-493)
  IPR030678 Peptide/nickel binding protein, MppA-type [PIRSF002741] (24-592)
  IPR039424 Solute-binding protein family 5 [PTHR30290] (8-585)

Secondary structure (DSSP, 8-state):
-HHHHTEEEEEES---SS-SS-TT-SSB--HHHHHHHHHH---SEEE-TTS-EEESSBSS---TTTT-EEEEEEETTEEEEEEEEEB-TT-B-TTSPBP-HHHHHHHHHHHHSTT---S-HHHHHHEEEEE-SSSEEEEEESS--TTTTPSPB-----HHHHHHHHHHHHHHHTT--TTTTHHHHHHHHHHHHHTTTSHHHHHTT-----SSEEEEEEETTTEEEEEE-TT---PPTT-GGGS-SEEEEEE-SSHHHHHHHHHHT--SEE-SSS--HHHHT-HHHHTT-TTTEEEEEEEEEEEEEEEE---TTSHHHHHHTTTSHHHHHHHHHTS-HHHHHHHHHTTSSPBPSSSS-TTSTT--TTS------HHHHHHHHHHTT-EE-TTS-EEEEETTEEEE-EEEEE-BTT-HHHHHHHHHHHHHHHHTT-EEEE--B-HHHHTBHHHHT-GGGTSS-SEEEEEEE--S----GGG-SB-TTT--B-S-SGGGTT-SS-TT----HHHHHHHHHHTT--SHHHHHHHHHHHHHHHHHH-SEEEEEEEEEEEEEETTEES----SSTTTTT-S-TTGGG-EEGGGTPPP---SGGGS---/-HHHHTEEEEEES---SS-SS-TT-SSB-BHHHHHHHHHH---SEEE-TTS-EEESSBSS---TTTT-EEEEE-STT-EEEEEEEEB-TT-B-TTSPBP-HHHHHHHHHHHHSTT---S-HHHHHHEEEEEEETTEEEEEESS--TTTT-S-B-----HHHHHHHHHHHHHHHTT--TTTTHHHHHHHHHHHHHTTTSHHHHHTT-----SSEEEEEEETTTEEEEEE-TT---PPTT-GGGS-SEEEEEE--SHHHHHHHHHHT--SEE-SSS--HHHHT-HHHHTT-TTTEEEEEEEEEEEEEEEE---TTSHHHHHHTTTSHHHHHHHHHTS-HHHHHHHHHTTSS-B-SSSS-TTSTT--TTS------HHHHHHHHHHTT-EE-TTS-EEEEETTEEEE-EEEEE-BTT-HHHHHHHHHHHHHHHHTT-EEEE--B-HHHHTBHHHHT-GGGTSS-SEEEEEEE--S----GGG-SB-TTT--B-S-SGGGTT--S-TT----HHHHHHHHHHTT--SHHHHHHHHHHHHHHHHHH-SEEEEEEEEEEEEEETTEES----SSTTTTT-S-TTGGG-EEGGGTPPP---GGGTSPP-/--EE-/--EE-

Sequence (1214 aa):
MGPQDNSLVIGASQEPRVLAGDFLRVISNQAIKSEIEQYLFAPFIGFNADSQNFPVLATEVPTLENGRLRVTDIGGGKKRLEMDITIRPDAKWSDGRPITTEDVAFYFEVGKAKGMPVLNPDFWERVNVRIKDARNFTLIFEPAYYYDTYGPINTYAPKHIMGPEWERVKAAARGLDPDKDAEKLNELYRNFFLKFATPQALNRGAMVYSGPFKLKRWVPGNSIEMERNPNFPIKPEGGESKYVQKVVYRFIQNTNSLLVAVIGGSIDATSSVSLTFDQGRSPQLVRRAPGRFDIWFVPGAIWEHIDINKFENCQVVKDLGLNDKRTRQAILHALNREGLVKAFFDGLQPVAHTWIAPVNPLFNPNVKKYEFDLKKAEALLAEMGWRKGPDGILQRTVNGRTVRFEIEYVTTAGNVVRERTQQFFAEDLKKIGIAVKINNAPSAVVFADEFIQRASECKWTGMFEFAWVSNLQEDGSLFQYKNLNTGAIMVPTKENNYQGQNIGGWRNDEFDRLTSQAVLEFDPERRKQLFWRAQEIWAEELPALPLYFRANPYVVRKGLVNYVASAYSGGYGYPGWNAWEIGWESRGAVKKWDQAKYALSTMGPQDNSLVIGASQEPRVLAGDFLRVISNQAIKSEIEQYLFAPFIGFNADSQNFPVLATEVPTLENGRLRVTDIGGGKKRLEMDITIRPDAKWSDGRPITTEDVAFYFEVGKAKGMPVLNPDFWERVNVRIKDARNFTLIFEPAYYYDTYGPINTYAPKHIMGPEWERVKAAARGLDPDKDAEKLNELYRNFFLKFATPQALNRGAMVYSGPFKLKRWVPGNSIEMERNPNFPIKPEGGESKYVQKVVYRFIQNTNSLLVAVIGGSIDATSSVSLTFDQGRSPQLVRRAPGRFDIWFVPGAIWEHIDINKFENCQVVKDLGLNDKRTRQAILHALNREGLVKAFFDGLQPVAHTWIAPVNPLFNPNVKKYEFDLKKAEALLAEMGWRKGPDGILQRTVNGRTVRFEIEYVTTAGNVVRERTQQFFAEDLKKIGIAVKINNAPSAVVFADEFIQRASECKWTGMFEFAWVSNLQEDGSLFQYKNLNTGAIMVPTKENNYQGQNIGGWRNDEFDRLTSQAVLEFDPERRKQLFWRAQEIWAEELPALPLYFRANPYVVRKGLVNYVASAYSGGYGYPGWNAWEIGWESRGAVKKWDQAKYALSTASKPKASKTK

Solvent-accessible surface area: 42719 Å² total; per-residue (Å²): 139,3,44,127,90,7,10,0,29,0,0,0,6,13,25,3,114,5,0,4,0,0,33,14,69,1,4,1,8,0,1,0,2,3,0,0,19,29,0,0,31,1,25,0,2,3,17,11,3,69,59,101,44,36,58,2,0,1,57,72,31,9,35,115,151,66,41,40,23,85,73,67,124,76,46,87,63,76,48,67,9,19,2,34,1,26,1,64,98,52,0,68,1,17,71,36,125,54,0,21,4,98,6,0,42,10,26,8,73,0,4,56,19,132,7,0,5,5,9,44,7,9,44,20,96,6,1,72,36,116,72,163,61,54,67,42,2,12,3,21,7,69,17,2,2,18,15,5,43,64,9,53,15,56,10,11,2,3,86,56,48,0,7,73,26,2,94,143,9,63,67,52,16,208,66,46,60,42,110,184,46,1,84,117,3,11,100,39,8,33,60,1,0,46,109,20,0,36,32,109,11,6,69,200,55,24,9,12,11,0,0,1,0,55,19,94,93,6,60,82,60,86,6,0,43,2,59,26,3,92,40,6,14,33,102,7,95,46,22,63,78,75,1,0,58,114,0,31,0,77,19,35,81,40,0,14,41,0,4,18,14,1,7,20,15,67,1,4,0,0,0,8,3,8,6,6,6,25,13,1,88,15,63,44,6,70,107,24,14,101,67,34,10,52,33,53,38,3,36,7,8,2,4,0,0,0,5,0,0,15,21,105,106,4,65,67,0,83,10,5,5,0,58,43,74,76,0,7,14,0,1,1,14,0,1,34,10,112,20,1,2,137,23,14,1,64,34,101,4,66,22,0,42,0,9,4,3,67,52,8,90,8,49,2,63,98,5,93,122,8,85,75,40,40,163,95,0,105,63,34,2,61,118,22,40,8,181,118,7,145,86,28,12,12,54,42,95,23,112,73,110,102,11,93,0,74,0,28,0,1,0,2,26,9,10,12,5,1,46,19,0,3,51,21,3,24,58,17,0,117,120,10,0,1,20,32,111,84,60,40,24,48,4,20,65,1,3,9,3,94,28,6,14,20,2,7,94,47,112,0,28,0,1,0,0,0,0,6,5,18,22,41,54,17,26,0,18,13,6,1,50,65,2,93,32,34,41,10,55,3,8,2,22,77,136,16,18,14,33,1,9,3,4,4,20,12,138,24,72,95,0,2,123,31,0,3,84,0,0,25,44,82,70,85,95,107,27,56,64,7,0,58,112,0,0,66,32,0,0,55,40,1,0,0,0,1,1,7,13,28,8,5,4,4,1,13,48,92,33,14,10,2,9,6,1,6,24,10,0,7,2,18,7,7,1,1,18,1,1,20,25,0,0,1,90,97,98,31,7,50,104,100,47,46,13,52,138,36,17,78,105,167,94,1,42,138,98,12,11,0,24,0,0,0,5,7,19,3,76,0,0,4,0,0,32,12,76,1,1,1,11,1,2,0,2,8,0,0,24,27,0,0,30,1,27,0,0,4,16,12,4,65,55,103,47,36,56,2,0,2,59,71,31,9,43,114,155,62,40,38,23,93,72,71,121,79,46,80,58,70,46,64,9,21,3,35,1,16,0,64,93,57,1,72,1,21,74,33,118,66,2,21,4,105,5,0,39,8,26,8,81,0,3,76,21,90,9,0,5,4,15,33,6,3,46,24,109,4,0,68,37,110,68,174,64,62,83,42,2,11,4,20,9,70,16,3,2,20,8,9,45,65,8,56,15,58,10,11,2,2,90,53,50,0,7,74,31,4,94,144,6,44,57,53,5,166,67,35,57,49,96,175,38,2,111,130,0,11,99,37,4,20,77,3,0,38,104,14,0,40,36,109,21,5,61,188,55,26,10,12,10,0,0,3,0,56,20,77,128,4,35,88,36,87,17,0,33,0,62,24,1,85,37,6,15,36,104,11,92,44,32,48,85,74,1,0,70,60,0,22,0,77,11,36,52,46,0,13,42,0,4,16,15,1,7,21,10,48,1,0,1,0,0,9,4,7,6,5,8,26,13,1,87,15,64,44,3,69,109,28,10,101,69,41,8,46,39,50,39,2,38,8,7,3,5,0,0,0,5,0,0,7,24,97,109,2,104,61,0,137,21,5,14,0,56,46,81,84,0,6,20,0,0,1,14,0,1,33,11,108,21,1,2,142,23,14,1,65,33,100,3,66,23,0,43,0,9,4,3,69,55,8,103,9,50,2,64,109,8,109,122,7,85,75,36,43,170,99,0,106,52,29,1,39,109,23,37,3,141,117,11,147,84,29,6,12,58,38,83,74,150,67,116,81,16,107,0,83,0,29,0,0,0,3,36,13,10,14,5,1,45,17,0,3,48,19,2,26,52,19,0,92,116,8,0,0,21,32,114,84,58,44,23,52,1,19,72,0,4,5,3,86,15,8,15,16,2,14,89,47,110,0,25,0,0,0,0,0,0,8,7,17,23,41,59,18,16,0,17,13,8,1,58,74,2,85,30,34,40,10,62,2,11,3,21,85,140,14,20,7,34,1,10,3,5,3,18,14,144,30,85,66,0,2,114,6,0,2,66,0,0,11,25,83,62,86,142,146,23,79,103,34,0,57,88,0,0,54,16,0,0,77,38,1,0,0,0,1,2,7,14,29,9,8,5,3,1,11,32,96,23,18,14,2,8,6,1,4,23,10,0,8,2,18,5,9,1,1,19,1,1,18,26,0,0,2,109,97,90,32,10,47,123,113,49,50,14,58,126,32,18,82,107,172,37,14,0,4,6,40,15,0,4,5

Nearest PDB structures (foldseek):
  2d5w-assembly2_B  TM=1.002E+00  e=0.000E+00  Thermus thermophilus HB8
  6ofq-assembly1_A  TM=8.283E-01  e=1.218E-28  Helicobacter pylori SS1
  6hlx-assembly1_A  TM=8.425E-01  e=5.367E-28  Agrobacterium tumefaciens
  3tpa-assembly1_A  TM=6.348E-01  e=7.718E-29  Glaesserella parasuis 29755
  7og0-assembly2_B  TM=6.933E-01  e=2.188E-26  Haemophilus influenzae 86-028NP

Organism: Thermus thermophilus (strain ATCC 27634 / DSM 579 / HB8) (NCBI:txid300852)

CATH classification: 3.40.190.10 (+2 more: 3.90.76.10, 3.10.105.10)

Radius of gyration: 35.19 Å; Cα contacts (8 Å, |Δi|>4): 2891; chains: 4; bounding box: 102×78×85 Å